Protein AF-0000000077529181 (afdb_homodimer)

Sequence (878 aa):
MDSLTMTPFGKEMRDKHFLFGKEQVNLNQGAYGSYPRHVRDALRHWQDVAESEPDKFIRYTFPKKLDEIRHQVASFLNADVEGTVLVPNATTGLNTVLRNLRFESGDKIVYFRGVYGAIGKTVDYLIETTLVTSLEVDFDPAQDTEESILERFTSSIRGHGDKVKVAIFDTAMSMPGVRMPFEQLTKICRQHGIFSVIDGAHGIGFIDLDLKELDPDFLVTNCHKWLFIPRACAVFYVAPRNQHLMRSSLPTSHGFVPLGVSKHFNPNQSNAQNAFVAQFEYTGTIDTAPILCIPAALEFRSRVCGGEAAIREYCVDLARTGGRAVAEILGTETLPVPTGKHVGFANVRLPLTVQGHTTATEGIPAKDVNAVINFMFRKFTEDYHTFINVLYFSGALWARLCATVYLDVDDFKYGGMVLKKLCQRIESGEYLTQEARDIMDSLTMTPFGKEMRDKHFLFGKEQVNLNQGAYGSYPRHVRDALRHWQDVAESEPDKFIRYTFPKKLDEIRHQVASFLNADVEGTVLVPNATTGLNTVLRNLRFESGDKIVYFRGVYGAIGKTVDYLIETTLVTSLEVDFDPAQDTEESILERFTSSIRGHGDKVKVAIFDTAMSMPGVRMPFEQLTKICRQHGIFSVIDGAHGIGFIDLDLKELDPDFLVTNCHKWLFIPRACAVFYVAPRNQHLMRSSLPTSHGFVPLGVSKHFNPNQSNAQNAFVAQFEYTGTIDTAPILCIPAALEFRSRVCGGEAAIREYCVDLARTGGRAVAEILGTETLPVPTGKHVGFANVRLPLTVQGHTTATEGIPAKDVNAVINFMFRKFTEDYHTFINVLYFSGALWARLCATVYLDVDDFKYGGMVLKKLCQRIESGEYLTQEARDI

Organism: Fusarium solani (NCBI:txid169388)

Solvent-accessible surface area (backbone atoms only — not comparable to full-atom values): 45063 Å² total; per-residue (Å²): 131,83,74,77,46,70,49,62,67,10,63,63,32,28,72,72,33,40,61,51,39,92,72,43,49,81,27,42,43,78,77,66,28,55,44,35,50,70,27,50,52,46,31,53,48,42,49,49,53,35,50,23,39,43,65,46,27,65,70,51,50,43,57,56,50,48,54,51,47,32,47,50,51,15,58,73,30,45,39,63,46,84,23,38,43,60,38,48,23,34,52,45,40,52,42,33,54,64,70,39,52,84,62,46,83,67,27,22,40,34,32,43,55,69,50,58,26,29,56,48,43,37,51,48,50,41,40,75,74,48,53,31,44,74,41,76,40,86,61,47,83,84,74,56,48,71,65,55,49,52,49,50,50,52,52,53,44,59,73,49,50,90,26,42,47,35,36,43,47,35,39,28,33,84,65,66,35,50,61,45,67,40,63,61,52,35,51,53,24,59,76,67,69,22,43,30,38,35,44,17,49,55,22,51,69,54,50,94,58,46,41,62,80,52,57,51,47,29,38,18,21,16,34,11,30,54,39,23,21,52,46,36,28,11,45,32,36,35,32,73,93,49,42,83,50,51,70,47,45,81,38,47,20,65,32,51,74,57,95,58,86,77,86,56,66,64,94,68,84,74,87,51,94,42,66,64,46,28,21,51,75,42,55,60,69,54,66,63,31,34,63,69,14,47,65,50,19,53,46,44,39,43,43,22,49,62,25,70,68,49,47,42,52,50,14,28,49,42,11,53,56,19,30,51,48,22,10,58,68,46,70,51,42,54,62,78,67,62,88,91,51,70,44,31,39,18,34,26,45,48,85,58,53,45,27,79,76,46,97,47,92,62,61,45,51,63,90,44,50,65,54,47,48,53,41,49,55,50,42,28,36,76,75,58,36,29,45,61,52,65,50,79,54,97,74,34,41,32,35,30,38,39,36,45,63,47,48,44,56,66,56,32,41,50,51,21,52,52,51,44,53,50,51,52,41,46,75,72,45,54,56,73,35,65,78,58,58,75,107,129,84,74,76,48,71,48,63,67,10,63,62,30,29,71,74,33,39,62,51,39,92,74,46,48,79,28,44,43,78,76,66,28,55,43,33,50,71,26,50,51,44,30,54,48,43,49,49,52,33,50,23,40,42,65,47,27,65,71,51,50,42,58,55,51,49,52,53,47,35,47,51,52,14,56,72,30,44,39,61,49,83,24,38,43,62,38,46,23,36,50,45,40,51,43,31,53,64,70,38,53,84,61,46,82,66,25,24,40,34,32,43,54,69,50,58,25,32,56,46,43,37,52,48,51,42,42,75,74,47,53,29,45,75,42,75,39,87,61,46,84,84,75,56,46,71,66,54,50,52,49,51,50,52,50,54,44,60,73,48,48,91,26,44,47,36,36,42,48,34,39,28,34,85,67,65,35,50,61,46,66,42,63,59,52,36,51,52,23,58,75,68,70,22,44,31,37,35,44,18,49,55,23,50,66,54,53,95,57,46,41,63,81,52,57,53,46,29,39,20,20,16,35,12,30,54,41,24,22,52,46,38,26,11,45,32,36,33,33,72,94,47,43,84,51,51,70,47,45,79,37,46,20,62,33,51,74,56,94,59,86,78,86,56,64,63,95,66,83,73,85,52,93,42,66,62,45,28,20,52,74,41,53,60,69,53,67,62,31,36,62,69,14,48,65,49,20,53,46,44,40,43,44,21,51,62,25,68,67,50,47,42,51,50,14,29,50,42,10,53,55,20,29,51,48,21,11,59,69,46,71,50,42,55,63,79,67,60,88,91,52,70,44,32,39,19,34,27,45,48,87,56,52,46,27,77,76,47,99,46,91,61,60,44,51,63,88,43,49,65,54,48,48,53,41,47,54,49,42,28,35,76,76,57,35,28,44,61,52,67,48,77,55,96,76,32,41,32,36,32,38,39,37,45,64,46,47,45,57,66,57,32,41,50,50,21,50,52,51,46,53,51,50,52,40,48,74,72,45,54,53,71,37,66,78,57,59,75,108

Nearest PDB structures (foldseek):
  5v1x-assembly2_D  TM=9.223E-01  e=2.862E-47  Neurospora crassa OR74A
  8dl5-assembly1_A  TM=9.319E-01  e=2.889E-44  Penicillium expansum
  9azb-assembly1_A-2  TM=9.391E-01  e=3.019E-42  Penicillium expansum
  1elu-assembly1_B  TM=8.393E-01  e=1.059E-20  Synechocystis sp. PCC 6714
  1n2t-assembly1_A  TM=8.254E-01  e=2.214E-20  Synechocystis sp. PCC 6714

Secondary structure (DSSP, 8-state):
--------TTHHHHHHH----TT-B---HHHH----HHHHHHHHHHHHHHHHSHHHIIIIIHHHHHHHHHHHHHHHTT--GGGEEEES-HHHHHHHHHHHS---TT-EEEEETT--HHHHHHHHHHHHHSS-EEEEEP--TTT--HHHHHHHHHHHHHHHGGGEEEEEEESB-SSS-PBP-HHHHHHHHHHTTPEEEEE-TT-TTTS---HHHH--SEEEEEHHHHS---SS-EEEEE-GGGGGG----SS--TT---SS---S--SS----SSHHHHHTT-SSS---HHHHTHHHHHHIIIIIT--HHHHHHHHHHHHHHHHHHHHHHHTS-BPP--TT---SEEEEE-S-PBBTTBS-SSSB-GGGHHHHHHHHHHHHHHHHSB--EEEEETTEEEEEEE--TT--HHHHHHHHHHHHHHHHHHHTTGGGSHHHH--/--------TTHHHHHHH----TT-B---HHHH----HHHHHHHHHHHHHHHHSHHHIIIIIHHHHHHHHHHHHHHHTT--GGGEEEES-HHHHHHHHHHHS---TT-EEEEETT--HHHHHHHHHHHHHSS-EEEEEP--TTT--HHHHHHHHHHHHHHHGGGEEEEEEESB-SSS-PBP-HHHHHHHHHHTTPEEEEE-TT-TTTS---HHHH--SEEEEESTTTS---SS-EEEEE-GGGGGG----SS--TT---SS---S--SS----SSHHHHHTT-SSS---HHHHTHHHHHHIIIIIT--HHHHHHHHHHHHHHHHHHHHHHHTS-BPP--TT---SEEEEE-S-PBBTTBS-SSSB-GGGHHHHHHHHHHHHHHHHSB--EEEEETTEEEEEEE--TT--HHHHHHHHHHHHHHHHHHHTTGGGSHHHH--

Foldseek 3Di:
DPDLAAFAFAARCCVPWFDAPPQAQAQQLLPQHAFTPLLVVLLVVLVVVCVVPVCCCLQPVVQVLQLVLLVVVCVLQVHDSLQKHKFFALLQLLLLLVVLAAADALAEEEEEPLADPSNVVSQVVCVVVHNYYYHYQYDFLQPDDLVNSLVSLLVRDVVSAPRYAEYEYECFRSPPGFGHPLLVVQVSCVVRVHAYAYEDCVPRQWDNHHCVSSVHQWYKYDCRRRLRFHHTIIMIGHDPVCLVSSQARVVRDLLHDDPDDDPDDDPHDDPRPDSSNSRRSDDDDDSCSRSSSSVSSQSSCVRHQVHSVSFFVQLQVQLVLLLVLLQVLQVFDWRDHDPPRTINKTKHFHPFAEPPVDPDPDTHDPVCVVLLQLLLQVCCVVPRNYGWHWDDGPRTIMTMTGGGRHHHSVSSNSVSVSSNVSSVCVSVPVSVDPVNVVD/DPDLAAFAFAARCCVPWFDAPPQAQAQQLLPQHAFTPLLVVLLVVLVVVCVVPVCCCLQPVVQVLQLVLLVVVCVLQVHDSLQKHKFFALLQLLLLLVVLAAADALAEEEEEPQADPSNVVSQVVCVVVHNYYYHYQYDFLQPDDLVNSLVSLLVRDVVSAPRYAEYEYECFRSPPGFGHPLLVVQVSCVVRVHAYEYEDCVPPQWDNHHCVSSVHQWYKYDCRRRLRFHHGIIMIGHDPVCLVSSQARVVRDLLHDDPDDDPDDDPHDDPRPDSSNSRRSDDDDDSCSRSSSSVSSQSSCVRHQVHSVSFFVQLQVQQVLLLVLLCVLQVFDWRDHDPPRTINKTKHFHPFAEPPVDPDPDTHDPVCVVLLQLLLQVCCVVPRNYGWHWDDGPRTIMTMTGGGRHHHSVSSNSVSVSSNVSSVCVSVPVSVDPVNVVD

InterPro domains:
  IPR000192 Aminotransferase class V domain [PF00266] (62-319)
  IPR015421 Pyridoxal phosphate-dependent transferase, major domain [G3DSA:3.40.640.10] (34-303)
  IPR015424 Pyridoxal phosphate-dependent transferase [SSF53383] (16-425)

Structure (mmCIF, N/CA/C/O backbone):
data_AF-0000000077529181-model_v1
#
loop_
_entity.id
_entity.type
_entity.pdbx_description
1 polymer 'Pyridoxal phosphate-dependent transferase'
#
loop_
_atom_site.group_PDB
_atom_site.id
_atom_site.type_symbol
_atom_site.label_atom_id
_atom_site.label_alt_id
_atom_site.label_comp_id
_atom_site.label_asym_id
_atom_site.label_entity_id
_atom_site.label_seq_id
_atom_site.pdbx_PDB_ins_code
_atom_site.Cartn_x
_atom_site.Cartn_y
_atom_site.Cartn_z
_atom_site.occupancy
_atom_site.B_iso_or_equiv
_atom_site.auth_seq_id
_atom_site.auth_comp_id
_atom_site.auth_asym_id
_atom_site.auth_atom_id
_atom_site.pdbx_PDB_model_num
ATOM 1 N N . MET A 1 1 ? -32.188 1.892 5.328 1 39.06 1 MET A N 1
ATOM 2 C CA . MET A 1 1 ? -31.422 2.668 4.359 1 39.06 1 MET A CA 1
ATOM 3 C C . MET A 1 1 ? -31.516 4.16 4.66 1 39.06 1 MET A C 1
ATOM 5 O O . MET A 1 1 ? -32.562 4.773 4.465 1 39.06 1 MET A O 1
ATOM 9 N N . ASP A 1 2 ? -30.969 4.609 5.727 1 51.75 2 ASP A N 1
ATOM 10 C CA . ASP A 1 2 ? -31.125 5.957 6.27 1 51.75 2 ASP A CA 1
ATOM 11 C C . ASP A 1 2 ? -30.969 7.012 5.18 1 51.75 2 ASP A C 1
ATOM 13 O O . ASP A 1 2 ? -30.078 6.902 4.328 1 51.75 2 ASP A O 1
ATOM 17 N N . SER A 1 3 ? -31.891 7.77 4.859 1 64.75 3 SER A N 1
ATOM 18 C CA . SER A 1 3 ? -32.156 8.766 3.832 1 64.75 3 SER A CA 1
ATOM 19 C C . SER A 1 3 ? -31.031 9.797 3.764 1 64.75 3 SER A C 1
ATOM 21 O O . SER A 1 3 ? -30.594 10.32 4.793 1 64.75 3 SER A O 1
ATOM 23 N N . LEU A 1 4 ? -30.109 9.648 2.701 1 87.38 4 LEU A N 1
ATOM 24 C CA . LEU A 1 4 ? -29.125 10.664 2.355 1 87.38 4 LEU A CA 1
ATOM 25 C C . LEU A 1 4 ? -29.781 12.031 2.217 1 87.38 4 LEU A C 1
ATOM 27 O O . LEU A 1 4 ? -29.922 12.555 1.105 1 87.38 4 LEU A O 1
ATOM 31 N N . THR A 1 5 ? -30.391 12.469 3.379 1 90.06 5 THR A N 1
ATOM 32 C CA . THR A 1 5 ? -30.984 13.805 3.428 1 90.06 5 THR A CA 1
ATOM 33 C C . THR A 1 5 ? -30.031 14.789 4.09 1 90.06 5 THR A C 1
ATOM 35 O O . THR A 1 5 ? -29.156 14.398 4.867 1 90.06 5 THR A O 1
ATOM 38 N N . MET A 1 6 ? -30.266 16.016 3.717 1 95.31 6 MET A N 1
ATOM 39 C CA . MET A 1 6 ? -29.422 17.062 4.281 1 95.31 6 MET A CA 1
ATOM 40 C C . MET A 1 6 ? -29.469 17.031 5.805 1 95.31 6 MET A C 1
ATOM 42 O O . MET A 1 6 ? -30.531 16.922 6.398 1 95.31 6 MET A O 1
ATOM 46 N N . THR A 1 7 ? -28.297 17.078 6.414 1 97.5 7 THR A N 1
ATOM 47 C CA . THR A 1 7 ? -28.141 17.031 7.863 1 97.5 7 THR A CA 1
ATOM 48 C C . THR A 1 7 ? -27.344 18.25 8.352 1 97.5 7 THR A C 1
ATOM 50 O O . THR A 1 7 ? -26.281 18.562 7.801 1 97.5 7 THR A O 1
ATOM 53 N N . PRO A 1 8 ? -27.922 18.984 9.391 1 97.94 8 PRO A N 1
ATOM 54 C CA . PRO A 1 8 ? -27.141 20.109 9.938 1 97.94 8 PRO A CA 1
ATOM 55 C C . PRO A 1 8 ? -25.75 19.672 10.414 1 97.94 8 PRO A C 1
ATOM 57 O O . PRO A 1 8 ? -25.609 18.594 11 1 97.94 8 PRO A O 1
ATOM 60 N N . PHE A 1 9 ? -24.812 20.516 10.078 1 98.62 9 PHE A N 1
ATOM 61 C CA . PHE A 1 9 ? -23.453 20.25 10.523 1 98.62 9 PHE A CA 1
ATOM 62 C C . PHE A 1 9 ? -23.359 20.281 12.047 1 98.62 9 PHE A C 1
ATOM 64 O O . PHE A 1 9 ? -24.281 20.75 12.711 1 98.62 9 PHE A O 1
ATOM 71 N N . GLY A 1 10 ? -22.234 19.719 12.594 1 98.38 10 GLY A N 1
ATOM 72 C CA . GLY A 1 10 ? -22.047 19.672 14.039 1 98.38 10 GLY A CA 1
ATOM 73 C C . GLY A 1 10 ? -22.469 18.344 14.648 1 98.38 10 GLY A C 1
ATOM 74 O O . GLY A 1 10 ? -22.25 17.281 14.062 1 98.38 10 GLY A O 1
ATOM 75 N N . LYS A 1 11 ? -23.047 18.391 15.773 1 97.25 11 LYS A N 1
ATOM 76 C CA . LYS A 1 11 ? -23.312 17.219 16.594 1 97.25 11 LYS A CA 1
ATOM 77 C C . LYS A 1 11 ? -24.297 16.281 15.898 1 97.25 11 LYS A C 1
ATOM 79 O O . LYS A 1 11 ? -24.188 15.055 16 1 97.25 11 LYS A O 1
ATOM 84 N N . GLU A 1 12 ? -25.297 16.828 15.305 1 97.38 12 GLU A N 1
ATOM 85 C CA . GLU A 1 12 ? -26.281 16 14.609 1 97.38 12 GLU A CA 1
ATOM 86 C C . GLU A 1 12 ? -25.625 15.18 13.5 1 97.38 12 GLU A C 1
ATOM 88 O O . GLU A 1 12 ? -25.906 13.992 13.336 1 97.38 12 GLU A O 1
ATOM 93 N N . MET A 1 13 ? -24.812 15.859 12.742 1 98.25 13 MET A N 1
ATOM 94 C CA . MET A 1 13 ? -24.047 15.195 11.688 1 98.25 13 MET A CA 1
ATOM 95 C C . MET A 1 13 ? -23.188 14.07 12.258 1 98.25 13 MET A C 1
ATOM 97 O O . MET A 1 13 ? -23.156 12.969 11.711 1 98.25 13 MET A O 1
ATOM 101 N N . ARG A 1 14 ? -22.516 14.312 13.328 1 98.19 14 ARG A N 1
ATOM 102 C CA . ARG A 1 14 ? -21.656 13.336 13.977 1 98.19 14 ARG A CA 1
ATOM 103 C C . ARG A 1 14 ? -22.438 12.094 14.383 1 98.19 14 ARG A C 1
ATOM 105 O O . ARG A 1 14 ? -22.078 10.977 14.008 1 98.19 14 ARG A O 1
ATOM 112 N N . ASP A 1 15 ? -23.5 12.289 15.109 1 97.06 15 ASP A N 1
ATOM 113 C CA . ASP A 1 15 ? -24.25 11.203 15.742 1 97.06 15 ASP A CA 1
ATOM 114 C C . ASP A 1 15 ? -24.969 10.352 14.695 1 97.06 15 ASP A C 1
ATOM 116 O O . ASP A 1 15 ? -25.062 9.133 14.844 1 97.06 15 ASP A O 1
ATOM 120 N N . LYS A 1 16 ? -25.375 11.062 13.695 1 97.12 16 LYS A N 1
ATOM 121 C CA . LYS A 1 16 ? -26.156 10.367 12.688 1 97.12 16 LYS A CA 1
ATOM 122 C C . LYS A 1 16 ? -25.266 9.594 11.719 1 97.12 16 LYS A C 1
ATOM 124 O O . LYS A 1 16 ? -25.625 8.5 11.273 1 97.12 16 LYS A O 1
ATOM 129 N N . HIS A 1 17 ? -24.109 10.133 11.477 1 98.06 17 HIS A N 1
ATOM 130 C CA . HIS A 1 17 ? -23.469 9.625 10.266 1 98.06 17 HIS A CA 1
ATOM 131 C C . HIS A 1 17 ? -22.094 9.047 10.57 1 98.06 17 HIS A C 1
ATOM 133 O O . HIS A 1 17 ? -21.562 8.25 9.789 1 98.06 17 HIS A O 1
ATOM 139 N N . PHE A 1 18 ? -21.469 9.398 11.625 1 98.25 18 PHE A N 1
ATOM 140 C CA . PHE A 1 18 ? -20.094 8.969 11.812 1 98.25 18 PHE A CA 1
ATOM 141 C C . PHE A 1 18 ? -20 7.883 12.875 1 98.25 18 PHE A C 1
ATOM 143 O O . PHE A 1 18 ? -20.969 7.625 13.586 1 98.25 18 PHE A O 1
ATOM 150 N N . LEU A 1 19 ? -18.859 7.238 12.93 1 98.06 19 LEU A N 1
ATOM 151 C CA . LEU A 1 19 ? -18.734 5.961 13.617 1 98.06 19 LEU A CA 1
ATOM 152 C C . LEU A 1 19 ? -17.969 6.125 14.93 1 98.06 19 LEU A C 1
ATOM 154 O O . LEU A 1 19 ? -17.609 5.137 15.57 1 98.06 19 LEU A O 1
ATOM 158 N N . PHE A 1 20 ? -17.734 7.293 15.391 1 98.38 20 PHE A N 1
ATOM 159 C CA . PHE A 1 20 ? -16.938 7.559 16.594 1 98.38 20 PHE A CA 1
ATOM 160 C C . PHE A 1 20 ? -17.609 6.969 17.828 1 98.38 20 PHE A C 1
ATOM 162 O O . PHE A 1 20 ? -18.844 6.914 17.906 1 98.38 20 PHE A O 1
ATOM 169 N N . GLY A 1 21 ? -16.781 6.512 18.781 1 97.19 21 GLY A N 1
ATOM 170 C CA . GLY A 1 21 ? -17.312 6.156 20.094 1 97.19 21 GLY A CA 1
ATOM 171 C C . GLY A 1 21 ? -18.031 7.309 20.781 1 97.19 21 GLY A C 1
ATOM 172 O O . GLY A 1 21 ? -17.781 8.477 20.469 1 97.19 21 GLY A O 1
ATOM 173 N N . LYS A 1 22 ? -18.812 7.023 21.719 1 94.31 22 LYS A N 1
ATOM 174 C CA . LYS A 1 22 ? -19.672 7.996 22.375 1 94.31 22 LYS A CA 1
ATOM 175 C C . LYS A 1 22 ? -18.859 9.117 23.016 1 94.31 22 LYS A C 1
ATOM 177 O O . LYS A 1 22 ? -19.266 10.281 22.969 1 94.31 22 LYS A O 1
ATOM 182 N N . GLU A 1 23 ? -17.734 8.852 23.531 1 95.56 23 GLU A N 1
ATOM 183 C CA . GLU A 1 23 ? -16.953 9.844 24.266 1 95.56 23 GLU A CA 1
ATOM 184 C C . GLU A 1 23 ? -15.938 10.523 23.359 1 95.56 23 GLU A C 1
ATOM 186 O O . GLU A 1 23 ? -15.305 11.508 23.75 1 95.56 23 GLU A O 1
ATOM 191 N N . GLN A 1 24 ? -15.828 10.094 22.188 1 98.06 24 GLN A N 1
ATOM 192 C CA . GLN A 1 24 ? -14.742 10.539 21.312 1 98.06 24 GLN A CA 1
ATOM 193 C C . GLN A 1 24 ? -15.047 11.898 20.703 1 98.06 24 GLN A C 1
ATOM 195 O O . GLN A 1 24 ? -16.094 12.086 20.078 1 98.06 24 GLN A O 1
ATOM 200 N N . VAL A 1 25 ? -14.203 12.891 20.891 1 98.56 25 VAL A N 1
ATOM 201 C CA . VAL A 1 25 ? -14.195 14.156 20.172 1 98.56 25 VAL A CA 1
ATOM 202 C C . VAL A 1 25 ? -12.992 14.219 19.234 1 98.56 25 VAL A C 1
ATOM 204 O O . VAL A 1 25 ? -11.875 14.523 19.656 1 98.56 25 VAL A O 1
ATOM 207 N N . ASN A 1 26 ? -13.203 14 17.953 1 98.44 26 ASN A N 1
ATOM 208 C CA . ASN A 1 26 ? -12.117 13.898 16.969 1 98.44 26 ASN A CA 1
ATOM 209 C C . ASN A 1 26 ? -11.742 15.266 16.422 1 98.44 26 ASN A C 1
ATOM 211 O O . ASN A 1 26 ? -12.336 15.727 15.445 1 98.44 26 ASN A O 1
ATOM 215 N N . LEU A 1 27 ? -10.727 15.836 16.938 1 98.69 27 LEU A N 1
ATOM 216 C CA . LEU A 1 27 ? -10.281 17.172 16.547 1 98.69 27 LEU A CA 1
ATOM 217 C C . LEU A 1 27 ? -9.039 17.094 15.664 1 98.69 27 LEU A C 1
ATOM 219 O O . LEU A 1 27 ? -8.258 18.047 15.586 1 98.69 27 LEU A O 1
ATOM 223 N N . ASN A 1 28 ? -8.828 15.93 15.039 1 98.12 28 ASN A N 1
ATOM 224 C CA . ASN A 1 28 ? -7.633 15.695 14.234 1 98.12 28 ASN A CA 1
ATOM 225 C C . ASN A 1 28 ? -7.957 14.945 12.953 1 98.12 28 ASN A C 1
ATOM 227 O O . ASN A 1 28 ? -7.207 14.055 12.539 1 98.12 28 ASN A O 1
ATOM 231 N N . GLN A 1 29 ? -9.008 15.32 12.258 1 97.62 29 GLN A N 1
ATOM 232 C CA . GLN A 1 29 ? -9.453 14.719 11 1 97.62 29 GLN A CA 1
ATOM 233 C C . GLN A 1 29 ? -8.32 14.688 9.977 1 97.62 29 GLN A C 1
ATOM 235 O O . GLN A 1 29 ? -8.234 13.766 9.164 1 97.62 29 GLN A O 1
ATOM 240 N N . GLY A 1 30 ? -7.477 15.664 9.984 1 96.94 30 GLY A N 1
ATOM 241 C CA . GLY A 1 30 ? -6.453 15.859 8.969 1 96.94 30 GLY A CA 1
ATOM 242 C C . GLY A 1 30 ? -5.352 14.82 9.023 1 96.94 30 GLY A C 1
ATOM 243 O O . GLY A 1 30 ? -4.566 14.68 8.086 1 96.94 30 GLY A O 1
ATOM 244 N N . ALA A 1 31 ? -5.246 14.047 10.109 1 95.31 31 ALA A N 1
ATOM 245 C CA . ALA A 1 31 ? -4.176 13.062 10.234 1 95.31 31 ALA A CA 1
ATOM 246 C C . ALA A 1 31 ? -4.531 11.773 9.5 1 95.31 31 ALA A C 1
ATOM 248 O O . ALA A 1 31 ? -3.875 11.398 8.523 1 95.31 31 ALA A O 1
ATOM 249 N N . TYR A 1 32 ? -5.641 11.109 9.93 1 96.38 32 TYR A N 1
ATOM 250 C CA . TYR A 1 32 ? -5.926 9.773 9.422 1 96.38 32 TYR A CA 1
ATOM 251 C C . TYR A 1 32 ? -7.301 9.719 8.766 1 96.38 32 TYR A C 1
ATOM 253 O O . TYR A 1 32 ? -7.641 8.742 8.102 1 96.38 32 TYR A O 1
ATOM 261 N N . GLY A 1 33 ? -8.047 10.742 8.945 1 96.06 33 GLY A N 1
ATOM 262 C CA . GLY A 1 33 ? -9.375 10.805 8.359 1 96.06 33 GLY A CA 1
ATOM 263 C C . GLY A 1 33 ? -10.391 9.953 9.094 1 96.06 33 GLY A C 1
ATOM 264 O O . GLY A 1 33 ? -10.078 9.352 10.125 1 96.06 33 GLY A O 1
ATOM 265 N N . SER A 1 34 ? -11.586 9.992 8.727 1 97.5 34 SER A N 1
ATOM 266 C CA . SER A 1 34 ? -12.742 9.172 9.07 1 97.5 34 SER A CA 1
ATOM 267 C C . SER A 1 34 ? -13.805 9.227 7.977 1 97.5 34 SER A C 1
ATOM 269 O O . SER A 1 34 ? -13.734 10.062 7.074 1 97.5 34 SER A O 1
ATOM 271 N N . TYR A 1 35 ? -14.672 8.281 7.973 1 98.5 35 TYR A N 1
ATOM 272 C CA . TYR A 1 35 ? -15.695 8.242 6.938 1 98.5 35 TYR A CA 1
ATOM 273 C C . TYR A 1 35 ? -17.062 7.918 7.535 1 98.5 35 TYR A C 1
ATOM 275 O O . TYR A 1 35 ? -17.156 7.281 8.586 1 98.5 35 TYR A O 1
ATOM 283 N N . PRO A 1 36 ? -18.172 8.391 6.938 1 98.38 36 PRO A N 1
ATOM 284 C CA . PRO A 1 36 ? -19.531 8.18 7.473 1 98.38 36 PRO A CA 1
ATOM 285 C C . PRO A 1 36 ? -20.047 6.766 7.234 1 98.38 36 PRO A C 1
ATOM 287 O O . PRO A 1 36 ? -19.484 6.027 6.426 1 98.38 36 PRO A O 1
ATOM 290 N N . ARG A 1 37 ? -21.141 6.434 7.906 1 98.19 37 ARG A N 1
ATOM 291 C CA . ARG A 1 37 ? -21.766 5.121 7.855 1 98.19 37 ARG A CA 1
ATOM 292 C C . ARG A 1 37 ? -22.141 4.75 6.426 1 98.19 37 ARG A C 1
ATOM 294 O O . ARG A 1 37 ? -22.031 3.586 6.031 1 98.19 37 ARG A O 1
ATOM 301 N N . HIS A 1 38 ? -22.594 5.773 5.707 1 98.44 38 HIS A N 1
ATOM 302 C CA . HIS A 1 38 ? -22.953 5.551 4.309 1 98.44 38 HIS A CA 1
ATOM 303 C C . HIS A 1 38 ? -21.766 5.016 3.518 1 98.44 38 HIS A C 1
ATOM 305 O O . HIS A 1 38 ? -21.922 4.098 2.709 1 98.44 38 HIS A O 1
ATOM 311 N N . VAL A 1 39 ? -20.609 5.543 3.73 1 98.69 39 VAL A N 1
ATOM 312 C CA . VAL A 1 39 ? -19.391 5.137 3.045 1 98.69 39 VAL A CA 1
ATOM 313 C C . VAL A 1 39 ? -18.906 3.795 3.592 1 98.69 39 VAL A C 1
ATOM 315 O O . VAL A 1 39 ? -18.406 2.953 2.842 1 98.69 39 VAL A O 1
ATOM 318 N N . ARG A 1 40 ? -19.031 3.533 4.922 1 98.62 40 ARG A N 1
ATOM 319 C CA . ARG A 1 40 ? -18.734 2.227 5.504 1 98.62 40 ARG A CA 1
ATOM 320 C C . ARG A 1 40 ? -19.531 1.126 4.801 1 98.62 40 ARG A C 1
ATOM 322 O O . ARG A 1 40 ? -18.984 0.058 4.508 1 98.62 40 ARG A O 1
ATOM 329 N N . ASP A 1 41 ? -20.797 1.393 4.613 1 98.5 41 ASP A N 1
ATOM 330 C CA . ASP A 1 41 ? -21.656 0.398 3.979 1 98.5 41 ASP A CA 1
ATOM 331 C C . ASP A 1 41 ? -21.188 0.096 2.557 1 98.5 41 ASP A C 1
ATOM 333 O O . ASP A 1 41 ? -21.234 -1.054 2.115 1 98.5 41 ASP A O 1
ATOM 337 N N . ALA A 1 42 ? -20.766 1.137 1.825 1 98.75 42 ALA A N 1
ATOM 338 C CA . ALA A 1 42 ? -20.188 0.93 0.496 1 98.75 42 ALA A CA 1
ATOM 339 C C . ALA A 1 42 ? -18.922 0.086 0.569 1 98.75 42 ALA A C 1
ATOM 341 O O . ALA A 1 42 ? -18.703 -0.798 -0.264 1 98.75 42 ALA A O 1
ATOM 342 N N . LEU A 1 43 ? -18.078 0.379 1.552 1 98.75 43 LEU A N 1
ATOM 343 C CA . LEU A 1 43 ? -16.844 -0.375 1.744 1 98.75 43 LEU A CA 1
ATOM 344 C C . LEU A 1 43 ? -17.141 -1.862 1.913 1 98.75 43 LEU A C 1
ATOM 346 O O . LEU A 1 43 ? -16.531 -2.699 1.229 1 98.75 43 LEU A O 1
ATOM 350 N N . ARG A 1 44 ? -18.031 -2.158 2.811 1 98.56 44 ARG A N 1
ATOM 351 C CA . ARG A 1 44 ? -18.344 -3.545 3.125 1 98.56 44 ARG A CA 1
ATOM 352 C C . ARG A 1 44 ? -19.031 -4.23 1.946 1 98.56 44 ARG A C 1
ATOM 354 O O . ARG A 1 44 ? -18.797 -5.41 1.685 1 98.56 44 ARG A O 1
ATOM 361 N N . HIS A 1 45 ? -19.844 -3.463 1.22 1 98.62 45 HIS A N 1
ATOM 362 C CA . HIS A 1 45 ? -20.469 -3.986 0.013 1 98.62 45 HIS A CA 1
ATOM 363 C C . HIS A 1 45 ? -19.422 -4.434 -1.004 1 98.62 45 HIS A C 1
ATOM 365 O O . HIS A 1 45 ? -19.484 -5.559 -1.512 1 98.62 45 HIS A O 1
ATOM 371 N N . TRP A 1 46 ? -18.484 -3.602 -1.278 1 98.69 46 TRP A N 1
ATOM 372 C CA . TRP A 1 46 ? -17.5 -3.906 -2.311 1 98.69 46 TRP A CA 1
ATOM 373 C C . TRP A 1 46 ? -16.562 -5.027 -1.861 1 98.69 46 TRP A C 1
ATOM 375 O O . TRP A 1 46 ? -16.125 -5.832 -2.678 1 98.69 46 TRP A O 1
ATOM 385 N N . GLN A 1 47 ? -16.234 -5.102 -0.558 1 98.5 47 GLN A N 1
ATOM 386 C CA . GLN A 1 47 ? -15.438 -6.215 -0.047 1 98.5 47 GLN A CA 1
ATOM 387 C C . GLN A 1 47 ? -16.172 -7.539 -0.214 1 98.5 47 GLN A C 1
ATOM 389 O O . GLN A 1 47 ? -15.578 -8.555 -0.579 1 98.5 47 GLN A O 1
ATOM 394 N N . ASP A 1 48 ? -17.484 -7.5 0.04 1 98.5 48 ASP A N 1
ATOM 395 C CA . ASP A 1 48 ? -18.297 -8.703 -0.137 1 98.5 48 ASP A CA 1
ATOM 396 C C . ASP A 1 48 ? -18.375 -9.102 -1.609 1 98.5 48 ASP A C 1
ATOM 398 O O . ASP A 1 48 ? -18.297 -10.289 -1.939 1 98.5 48 ASP A O 1
ATOM 402 N N . VAL A 1 49 ? -18.547 -8.102 -2.479 1 98.38 49 VAL A N 1
ATOM 403 C CA . VAL A 1 49 ? -18.609 -8.367 -3.912 1 98.38 49 VAL A CA 1
ATOM 404 C C . VAL A 1 49 ? -17.297 -8.984 -4.379 1 98.38 49 VAL A C 1
ATOM 406 O O . VAL A 1 49 ? -17.297 -9.953 -5.145 1 98.38 49 VAL A O 1
ATOM 409 N N . ALA A 1 50 ? -16.188 -8.461 -3.945 1 98.31 50 ALA A N 1
ATOM 410 C CA . ALA A 1 50 ? -14.875 -8.969 -4.328 1 98.31 50 ALA A CA 1
ATOM 411 C C . ALA A 1 50 ? -14.703 -10.43 -3.898 1 98.31 50 ALA A C 1
ATOM 413 O O . ALA A 1 50 ? -14.117 -11.227 -4.625 1 98.31 50 ALA A O 1
ATOM 414 N N . GLU A 1 51 ? -15.219 -10.797 -2.713 1 98 51 GLU A N 1
ATOM 415 C CA . GLU A 1 51 ? -15.031 -12.141 -2.186 1 98 51 GLU A CA 1
ATOM 416 C C . GLU A 1 51 ? -16 -13.125 -2.824 1 98 51 GLU A C 1
ATOM 418 O O . GLU A 1 51 ? -15.734 -14.328 -2.875 1 98 51 GLU A O 1
ATOM 423 N N . SER A 1 52 ? -17.125 -12.641 -3.338 1 98.25 52 SER A N 1
ATOM 424 C CA . SER A 1 52 ? -18.109 -13.516 -3.951 1 98.25 52 SER A CA 1
ATOM 425 C C . SER A 1 52 ? -17.578 -14.133 -5.242 1 98.25 52 SER A C 1
ATOM 427 O O . SER A 1 52 ? -17.922 -15.273 -5.578 1 98.25 52 SER A O 1
ATOM 429 N N . GLU A 1 53 ? -16.797 -13.391 -6.008 1 97.88 53 GLU A N 1
ATOM 430 C CA . GLU A 1 53 ? -16.156 -13.828 -7.246 1 97.88 53 GLU A CA 1
ATOM 431 C C . GLU A 1 53 ? -14.805 -13.141 -7.434 1 97.88 53 GLU A C 1
ATOM 433 O O . GLU A 1 53 ? -14.656 -12.281 -8.305 1 97.88 53 GLU A O 1
ATOM 438 N N . PRO A 1 54 ? -13.82 -13.578 -6.719 1 97.25 54 PRO A N 1
ATOM 439 C CA . PRO A 1 54 ? -12.57 -12.828 -6.582 1 97.25 54 PRO A CA 1
ATOM 440 C C . PRO A 1 54 ? -11.898 -12.539 -7.922 1 97.25 54 PRO A C 1
ATOM 442 O O . PRO A 1 54 ? -11.555 -11.391 -8.211 1 97.25 54 PRO A O 1
ATOM 445 N N . ASP A 1 55 ? -11.742 -13.531 -8.789 1 97 55 ASP A N 1
ATOM 446 C CA . ASP A 1 55 ? -11.055 -13.336 -10.055 1 97 55 ASP A CA 1
ATOM 447 C C . ASP A 1 55 ? -11.836 -12.398 -10.977 1 97 55 ASP A C 1
ATOM 449 O O . ASP A 1 55 ? -11.273 -11.492 -11.586 1 97 55 ASP A O 1
ATOM 453 N N . LYS A 1 56 ? -13.141 -12.625 -11.078 1 96.88 56 LYS A N 1
ATOM 454 C CA . LYS A 1 56 ? -13.969 -11.758 -11.914 1 96.88 56 LYS A CA 1
ATOM 455 C C . LYS A 1 56 ? -13.875 -10.305 -11.453 1 96.88 56 LYS A C 1
ATOM 457 O O . LYS A 1 56 ? -13.742 -9.398 -12.281 1 96.88 56 LYS A O 1
ATOM 462 N N . PHE A 1 57 ? -13.984 -10.148 -10.172 1 97.38 57 PHE A N 1
ATOM 463 C CA . PHE A 1 57 ? -13.961 -8.805 -9.609 1 97.38 57 PHE A CA 1
ATOM 464 C C . PHE A 1 57 ? -12.633 -8.117 -9.891 1 97.38 57 PHE A C 1
ATOM 466 O O . PHE A 1 57 ? -12.602 -7.004 -10.422 1 97.38 57 PHE A O 1
ATOM 473 N N . ILE A 1 58 ? -11.531 -8.781 -9.625 1 96.38 58 ILE A N 1
ATOM 474 C CA . ILE A 1 58 ? -10.219 -8.141 -9.648 1 96.38 58 ILE A CA 1
ATOM 475 C C . ILE A 1 58 ? -9.758 -7.973 -11.102 1 96.38 58 ILE A C 1
ATOM 477 O O . ILE A 1 58 ? -9.148 -6.961 -11.445 1 96.38 58 ILE A O 1
ATOM 481 N N . ARG A 1 59 ? -10.078 -8.875 -11.961 1 95.19 59 ARG A N 1
ATOM 482 C CA . ARG A 1 59 ? -9.555 -8.867 -13.32 1 95.19 59 ARG A CA 1
ATOM 483 C C . ARG A 1 59 ? -10.43 -8.016 -14.234 1 95.19 59 ARG A C 1
ATOM 485 O O . ARG A 1 59 ? -9.93 -7.422 -15.195 1 95.19 59 ARG A O 1
ATOM 492 N N . TYR A 1 60 ? -11.719 -7.93 -13.922 1 94.81 60 TYR A N 1
ATOM 493 C CA . TYR A 1 60 ? -12.602 -7.344 -14.93 1 94.81 60 TYR A CA 1
ATOM 494 C C . TYR A 1 60 ? -13.484 -6.266 -14.32 1 94.81 60 TYR A C 1
ATOM 496 O O . TYR A 1 60 ? -13.625 -5.176 -14.875 1 94.81 60 TYR A O 1
ATOM 504 N N . THR A 1 61 ? -14.094 -6.539 -13.156 1 96.5 61 THR A N 1
ATOM 505 C CA . THR A 1 61 ? -15.023 -5.594 -12.547 1 96.5 61 THR A CA 1
ATOM 506 C C . THR A 1 61 ? -14.289 -4.348 -12.062 1 96.5 61 THR A C 1
ATOM 508 O O . THR A 1 61 ? -14.672 -3.227 -12.398 1 96.5 61 THR A O 1
ATOM 511 N N . PHE A 1 62 ? -13.234 -4.527 -11.359 1 96.94 62 PHE A N 1
ATOM 512 C CA . PHE A 1 62 ? -12.539 -3.41 -10.719 1 96.94 62 PHE A CA 1
ATOM 513 C C . PHE A 1 62 ? -11.906 -2.502 -11.766 1 96.94 62 PHE A C 1
ATOM 515 O O . PHE A 1 62 ? -12.047 -1.278 -11.703 1 96.94 62 PHE A O 1
ATOM 522 N N . PRO A 1 63 ? -11.195 -3.025 -12.773 1 95.44 63 PRO A N 1
ATOM 523 C CA . PRO A 1 63 ? -10.562 -2.133 -13.742 1 95.44 63 PRO A CA 1
ATOM 524 C C . PRO A 1 63 ? -11.562 -1.211 -14.438 1 95.44 63 PRO A C 1
ATOM 526 O O . PRO A 1 63 ? -11.258 -0.041 -14.688 1 95.44 63 PRO A O 1
ATOM 529 N N . LYS A 1 64 ? -12.727 -1.752 -14.719 1 95.38 64 LYS A N 1
ATOM 530 C CA . LYS A 1 64 ? -13.758 -0.923 -15.336 1 95.38 64 LYS A CA 1
ATOM 531 C C . LYS A 1 64 ? -14.227 0.173 -14.383 1 95.38 64 LYS A C 1
ATOM 533 O O . LYS A 1 64 ? -14.375 1.33 -14.781 1 95.38 64 LYS A O 1
ATOM 538 N N . LYS A 1 65 ? -14.438 -0.208 -13.164 1 97.94 65 LYS A N 1
ATOM 539 C CA . LYS A 1 65 ? -14.867 0.757 -12.156 1 97.94 65 LYS A CA 1
ATOM 540 C C . LYS A 1 65 ? -13.766 1.774 -11.867 1 97.94 65 LYS A C 1
ATOM 542 O O . LYS A 1 65 ? -14.055 2.924 -11.523 1 97.94 65 LYS A O 1
ATOM 547 N N . LEU A 1 66 ? -12.547 1.326 -11.875 1 97.5 66 LEU A N 1
ATOM 548 C CA . LEU A 1 66 ? -11.406 2.213 -11.664 1 97.5 66 LEU A CA 1
ATOM 549 C C . LEU A 1 66 ? -11.367 3.314 -12.711 1 97.5 66 LEU A C 1
ATOM 551 O O . LEU A 1 66 ? -11.102 4.473 -12.398 1 97.5 66 LEU A O 1
ATOM 555 N N . ASP A 1 67 ? -11.609 2.947 -13.93 1 97 67 ASP A N 1
ATOM 556 C CA . ASP A 1 67 ? -11.641 3.936 -15 1 97 67 ASP A CA 1
ATOM 557 C C . ASP A 1 67 ? -12.742 4.973 -14.766 1 97 67 ASP A C 1
ATOM 559 O O . ASP A 1 67 ? -12.523 6.168 -14.953 1 97 67 ASP A O 1
ATOM 563 N N . GLU A 1 68 ? -13.883 4.488 -14.32 1 98 68 GLU A N 1
ATOM 564 C CA . GLU A 1 68 ? -14.984 5.395 -14 1 98 68 GLU A CA 1
ATOM 565 C C . GLU A 1 68 ? -14.609 6.344 -12.867 1 98 68 GLU A C 1
ATOM 567 O O . GLU A 1 68 ? -14.914 7.539 -12.93 1 98 68 GLU A O 1
ATOM 572 N N . ILE A 1 69 ? -13.969 5.836 -11.961 1 98.31 69 ILE A N 1
ATOM 573 C CA . ILE A 1 69 ? -13.578 6.613 -10.789 1 98.31 69 ILE A CA 1
ATOM 574 C C . ILE A 1 69 ? -12.531 7.648 -11.18 1 98.31 69 ILE A C 1
ATOM 576 O O . ILE A 1 69 ? -12.57 8.789 -10.719 1 98.31 69 ILE A O 1
ATOM 580 N N . ARG A 1 70 ? -11.531 7.266 -11.992 1 98.12 70 ARG A N 1
ATOM 581 C CA . ARG A 1 70 ? -10.539 8.211 -12.484 1 98.12 70 ARG A CA 1
ATOM 582 C C . ARG A 1 70 ? -11.203 9.391 -13.188 1 98.12 70 ARG A C 1
ATOM 584 O O . ARG A 1 70 ? -10.82 10.547 -12.969 1 98.12 70 ARG A O 1
ATOM 591 N N . HIS A 1 71 ? -12.234 9.102 -13.992 1 98.12 71 HIS A N 1
ATOM 592 C CA . HIS A 1 71 ? -12.961 10.164 -14.672 1 98.12 71 HIS A CA 1
ATOM 593 C C . HIS A 1 71 ? -13.672 11.07 -13.664 1 98.12 71 HIS A C 1
ATOM 595 O O . HIS A 1 71 ? -13.656 12.297 -13.805 1 98.12 71 HIS A O 1
ATOM 601 N N . GLN A 1 72 ? -14.25 10.453 -12.703 1 98.38 72 GLN A N 1
ATOM 602 C CA . GLN A 1 72 ? -15.008 11.195 -11.703 1 98.38 72 GLN A CA 1
ATOM 603 C C . GLN A 1 72 ? -14.094 12.109 -10.891 1 98.38 72 GLN A C 1
ATOM 605 O O . GLN A 1 72 ? -14.414 13.281 -10.672 1 98.38 72 GLN A O 1
ATOM 610 N N . VAL A 1 73 ? -13.008 11.609 -10.453 1 98.44 73 VAL A N 1
ATOM 611 C CA . VAL A 1 73 ? -12.109 12.383 -9.602 1 98.44 73 VAL A CA 1
ATOM 612 C C . VAL A 1 73 ? -11.414 13.461 -10.43 1 98.44 73 VAL A C 1
ATOM 614 O O . VAL A 1 73 ? -11.18 14.57 -9.953 1 98.44 73 VAL A O 1
ATOM 617 N N . ALA A 1 74 ? -11.023 13.086 -11.648 1 98.5 74 ALA A N 1
ATOM 618 C CA . ALA A 1 74 ? -10.445 14.086 -12.539 1 98.5 74 ALA A CA 1
ATOM 619 C C . ALA A 1 74 ? -11.406 15.25 -12.758 1 98.5 74 ALA A C 1
ATOM 621 O O . ALA A 1 74 ? -11 16.406 -12.75 1 98.5 74 ALA A O 1
ATOM 622 N N . SER A 1 75 ? -12.633 14.898 -12.953 1 98.38 75 SER A N 1
ATOM 623 C CA . SER A 1 75 ? -13.648 15.938 -13.125 1 98.38 75 SER A CA 1
ATOM 624 C C . SER A 1 75 ? -13.797 16.766 -11.859 1 98.38 75 SER A C 1
ATOM 626 O O . SER A 1 75 ? -13.867 18 -11.922 1 98.38 75 SER A O 1
ATOM 628 N N . PHE A 1 76 ? -13.828 16.141 -10.758 1 98.44 76 PHE A N 1
ATOM 629 C CA . PHE A 1 76 ? -13.984 16.797 -9.469 1 98.44 76 PHE A CA 1
ATOM 630 C C . PHE A 1 76 ? -12.852 17.781 -9.211 1 98.44 76 PHE A C 1
ATOM 632 O O . PHE A 1 76 ? -13.055 18.844 -8.617 1 98.44 76 PHE A O 1
ATOM 639 N N . LEU A 1 77 ? -11.641 17.484 -9.727 1 98.69 77 LEU A N 1
ATOM 640 C CA . LEU A 1 77 ? -10.445 18.297 -9.492 1 98.69 77 LEU A CA 1
ATOM 641 C C . LEU A 1 77 ? -10.125 19.156 -10.711 1 98.69 77 LEU A C 1
ATOM 643 O O . LEU A 1 77 ? -9.117 19.859 -10.727 1 98.69 77 LEU A O 1
ATOM 647 N N . ASN A 1 78 ? -10.984 19.078 -11.734 1 98.62 78 ASN A N 1
ATOM 648 C CA . ASN A 1 78 ? -10.695 19.75 -13 1 98.62 78 ASN A CA 1
ATOM 649 C C . ASN A 1 78 ? -9.273 19.438 -13.477 1 98.62 78 ASN A C 1
ATOM 651 O O . ASN A 1 78 ? -8.492 20.359 -13.719 1 98.62 78 ASN A O 1
ATOM 655 N N . ALA A 1 79 ? -9.008 18.172 -13.609 1 98.62 79 ALA A N 1
ATOM 656 C CA . ALA A 1 79 ? -7.707 17.656 -14.023 1 98.62 79 ALA A CA 1
ATOM 657 C C . ALA A 1 79 ? -7.824 16.844 -15.312 1 98.62 79 ALA A C 1
ATOM 659 O O . ALA A 1 79 ? -8.914 16.391 -15.672 1 98.62 79 ALA A O 1
ATOM 660 N N . ASP A 1 80 ? -6.727 16.688 -16.031 1 98.06 80 ASP A N 1
ATOM 661 C CA . ASP A 1 80 ? -6.676 15.758 -17.172 1 98.06 80 ASP A CA 1
ATOM 662 C C . ASP A 1 80 ? -6.797 14.312 -16.703 1 98.06 80 ASP A C 1
ATOM 664 O O . ASP A 1 80 ? -6.008 13.859 -15.867 1 98.06 80 ASP A O 1
ATOM 668 N N . VAL A 1 81 ? -7.742 13.625 -17.281 1 97.75 81 VAL A N 1
ATOM 669 C CA . VAL A 1 81 ? -7.98 12.242 -16.875 1 97.75 81 VAL A CA 1
ATOM 670 C C . VAL A 1 81 ? -6.746 11.398 -17.172 1 97.75 81 VAL A C 1
ATOM 672 O O . VAL A 1 81 ? -6.391 10.508 -16.406 1 97.75 81 VAL A O 1
ATOM 675 N N . GLU A 1 82 ? -6.035 11.641 -18.25 1 96.94 82 GLU A N 1
ATOM 676 C CA . GLU A 1 82 ? -4.902 10.828 -18.672 1 96.94 82 GLU A CA 1
ATOM 677 C C . GLU A 1 82 ? -3.727 10.969 -17.719 1 96.94 82 GLU A C 1
ATOM 679 O O . GLU A 1 82 ? -2.818 10.133 -17.719 1 96.94 82 GLU A O 1
ATOM 684 N N . GLY A 1 83 ? -3.746 12.039 -16.922 1 98.06 83 GLY A N 1
ATOM 685 C CA . GLY A 1 83 ? -2.682 12.234 -15.945 1 98.06 83 GLY A CA 1
ATOM 686 C C . GLY A 1 83 ? -3.1 11.898 -14.523 1 98.06 83 GLY A C 1
ATOM 687 O O . GLY A 1 83 ? -2.336 12.109 -13.586 1 98.06 83 GLY A O 1
ATOM 688 N N . THR A 1 84 ? -4.352 11.367 -14.359 1 98.62 84 THR A N 1
ATOM 689 C CA . THR A 1 84 ? -4.934 11.156 -13.039 1 98.62 84 THR A CA 1
ATOM 690 C C . THR A 1 84 ? -4.988 9.664 -12.711 1 98.62 84 THR A C 1
ATOM 692 O O . THR A 1 84 ? -5.699 8.906 -13.367 1 98.62 84 THR A O 1
ATOM 695 N N . VAL A 1 85 ? -4.195 9.234 -11.727 1 98.69 85 VAL A N 1
ATOM 696 C CA . VAL A 1 85 ? -4.223 7.852 -11.258 1 98.69 85 VAL A CA 1
ATOM 697 C C . VAL A 1 85 ? -4.379 7.828 -9.734 1 98.69 85 VAL A C 1
ATOM 699 O O . VAL A 1 85 ? -4.461 8.883 -9.102 1 98.69 85 VAL A O 1
ATOM 702 N N . LEU A 1 86 ? -4.551 6.684 -9.172 1 98.62 86 LEU A N 1
ATOM 703 C CA . LEU A 1 86 ? -4.742 6.543 -7.734 1 98.62 86 LEU A CA 1
ATOM 704 C C . LEU A 1 86 ? -3.609 5.734 -7.113 1 98.62 86 LEU A C 1
ATOM 706 O O . LEU A 1 86 ? -3.123 4.773 -7.715 1 98.62 86 LEU A O 1
ATOM 710 N N . VAL A 1 87 ? -3.117 6.16 -5.953 1 98.56 87 VAL A N 1
ATOM 711 C CA . VAL A 1 87 ? -2.088 5.492 -5.16 1 98.56 87 VAL A CA 1
ATOM 712 C C . VAL A 1 87 ? -2.559 5.363 -3.713 1 98.56 87 VAL A C 1
ATOM 714 O O . VAL A 1 87 ? -3.588 5.926 -3.334 1 98.56 87 VAL A O 1
ATOM 717 N N . PRO A 1 88 ? -1.857 4.664 -2.895 1 97.62 88 PRO A N 1
ATOM 718 C CA . PRO A 1 88 ? -2.365 4.375 -1.552 1 97.62 88 PRO A CA 1
ATOM 719 C C . PRO A 1 88 ? -2.43 5.617 -0.667 1 97.62 88 PRO A C 1
ATOM 721 O O . PRO A 1 88 ? -3.299 5.715 0.203 1 97.62 88 PRO A O 1
ATOM 724 N N . ASN A 1 89 ? -1.513 6.512 -0.815 1 98.19 89 ASN A N 1
ATOM 725 C CA . ASN A 1 89 ? -1.406 7.703 0.024 1 98.19 89 ASN A CA 1
ATOM 726 C C . ASN A 1 89 ? -0.419 8.711 -0.555 1 98.19 89 ASN A C 1
ATOM 728 O O . ASN A 1 89 ? 0.309 8.398 -1.5 1 98.19 89 ASN A O 1
ATOM 732 N N . ALA A 1 90 ? -0.38 9.844 0.003 1 98.38 90 ALA A N 1
ATOM 733 C CA . ALA A 1 90 ? 0.464 10.922 -0.503 1 98.38 90 ALA A CA 1
ATOM 734 C C . ALA A 1 90 ? 1.942 10.555 -0.403 1 98.38 90 ALA A C 1
ATOM 736 O O . ALA A 1 90 ? 2.734 10.898 -1.281 1 98.38 90 ALA A O 1
ATOM 737 N N . THR A 1 91 ? 2.352 9.875 0.678 1 98.25 91 THR A N 1
ATOM 738 C CA . THR A 1 91 ? 3.74 9.461 0.85 1 98.25 91 THR A CA 1
ATOM 739 C C . THR A 1 91 ? 4.199 8.594 -0.319 1 98.25 91 THR A C 1
ATOM 741 O O . THR A 1 91 ? 5.273 8.812 -0.878 1 98.25 91 THR A O 1
ATOM 744 N N . THR A 1 92 ? 3.342 7.672 -0.733 1 98.69 92 THR A N 1
ATOM 745 C CA . THR A 1 92 ? 3.676 6.797 -1.85 1 98.69 92 THR A CA 1
ATOM 746 C C . THR A 1 92 ? 3.764 7.586 -3.152 1 98.69 92 THR A C 1
ATOM 748 O O . THR A 1 92 ? 4.695 7.398 -3.938 1 98.69 92 THR A O 1
ATOM 751 N N . GLY A 1 93 ? 2.814 8.461 -3.373 1 98.81 93 GLY A N 1
ATOM 752 C CA . GLY A 1 93 ? 2.818 9.25 -4.594 1 98.81 93 GLY A CA 1
ATOM 753 C C . GLY A 1 93 ? 4.027 10.156 -4.715 1 98.81 93 GLY A C 1
ATOM 754 O O . GLY A 1 93 ? 4.668 10.211 -5.766 1 98.81 93 GLY A O 1
ATOM 755 N N . LEU A 1 94 ? 4.375 10.82 -3.637 1 98.88 94 LEU A N 1
ATOM 756 C CA . LEU A 1 94 ? 5.5 11.75 -3.666 1 98.88 94 LEU A CA 1
ATOM 757 C C . LEU A 1 94 ? 6.824 11.008 -3.785 1 98.88 94 LEU A C 1
ATOM 759 O O . LEU A 1 94 ? 7.742 11.469 -4.461 1 98.88 94 LEU A O 1
ATOM 763 N N . ASN A 1 95 ? 6.93 9.859 -3.107 1 98.88 95 ASN A N 1
ATOM 764 C CA . ASN A 1 95 ? 8.078 8.992 -3.32 1 98.88 95 ASN A CA 1
ATOM 765 C C . ASN A 1 95 ? 8.219 8.594 -4.785 1 98.88 95 ASN A C 1
ATOM 767 O O . ASN A 1 95 ? 9.32 8.57 -5.332 1 98.88 95 ASN A O 1
ATOM 771 N N . THR A 1 96 ? 7.07 8.227 -5.41 1 98.81 96 THR A N 1
ATOM 772 C CA . THR A 1 96 ? 7.082 7.805 -6.809 1 98.81 96 THR A CA 1
ATOM 773 C C . THR A 1 96 ? 7.695 8.883 -7.695 1 98.81 96 THR A C 1
ATOM 775 O O . THR A 1 96 ? 8.547 8.586 -8.531 1 98.81 96 THR A O 1
ATOM 778 N N . VAL A 1 97 ? 7.32 10.141 -7.461 1 98.88 97 VAL A N 1
ATOM 779 C CA . VAL A 1 97 ? 7.84 11.25 -8.258 1 98.88 97 VAL A CA 1
ATOM 780 C C . VAL A 1 97 ? 9.344 11.375 -8.039 1 98.88 97 VAL A C 1
ATOM 782 O O . VAL A 1 97 ? 10.125 11.359 -8.992 1 98.88 97 VAL A O 1
ATOM 785 N N . LEU A 1 98 ? 9.727 11.461 -6.797 1 98.69 98 LEU A N 1
ATOM 786 C CA . LEU A 1 98 ? 11.102 11.812 -6.453 1 98.69 98 LEU A CA 1
ATOM 787 C C . LEU A 1 98 ? 12.062 10.695 -6.848 1 98.69 98 LEU A C 1
ATOM 789 O O . LEU A 1 98 ? 13.211 10.961 -7.223 1 98.69 98 LEU A O 1
ATOM 793 N N . ARG A 1 99 ? 11.625 9.469 -6.797 1 97.88 99 ARG A N 1
ATOM 794 C CA . ARG A 1 99 ? 12.484 8.336 -7.117 1 97.88 99 ARG A CA 1
ATOM 795 C C . ARG A 1 99 ? 12.594 8.141 -8.625 1 97.88 99 ARG A C 1
ATOM 797 O O . ARG A 1 99 ? 13.539 7.512 -9.109 1 97.88 99 ARG A O 1
ATOM 804 N N . ASN A 1 100 ? 11.617 8.617 -9.383 1 98.31 100 ASN A N 1
ATOM 805 C CA . ASN A 1 100 ? 11.633 8.469 -10.828 1 98.31 100 ASN A CA 1
ATOM 806 C C . ASN A 1 100 ? 12.5 9.539 -11.492 1 98.31 100 ASN A C 1
ATOM 808 O O . ASN A 1 100 ? 13.031 9.328 -12.586 1 98.31 100 ASN A O 1
ATOM 812 N N . LEU A 1 101 ? 12.609 10.688 -10.867 1 97.94 101 LEU A N 1
ATOM 813 C CA . LEU A 1 101 ? 13.406 11.766 -11.445 1 97.94 101 LEU A CA 1
ATOM 814 C C . LEU A 1 101 ? 14.883 11.406 -11.453 1 97.94 101 LEU A C 1
ATOM 816 O O . LEU A 1 101 ? 15.391 10.82 -10.492 1 97.94 101 LEU A O 1
ATOM 820 N N . ARG A 1 102 ? 15.562 11.688 -12.523 1 95.31 102 ARG A N 1
ATOM 821 C CA . ARG A 1 102 ? 17 11.469 -12.633 1 95.31 102 ARG A CA 1
ATOM 822 C C . ARG A 1 102 ? 17.766 12.711 -12.203 1 95.31 102 ARG A C 1
ATOM 824 O O . ARG A 1 102 ? 17.516 13.812 -12.695 1 95.31 102 ARG A O 1
ATOM 831 N N . PHE A 1 103 ? 18.625 12.492 -11.281 1 96.56 103 PHE A N 1
ATOM 832 C CA . PHE A 1 103 ? 19.406 13.594 -10.734 1 96.56 103 PHE A CA 1
ATOM 833 C C . PHE A 1 103 ? 20.859 13.516 -11.195 1 96.56 103 PHE A C 1
ATOM 835 O O . PHE A 1 103 ? 21.438 12.422 -11.273 1 96.56 103 PHE A O 1
ATOM 842 N N . GLU A 1 104 ? 21.359 14.578 -11.578 1 95 104 GLU A N 1
ATOM 843 C CA . GLU A 1 104 ? 22.766 14.727 -11.938 1 95 104 GLU A CA 1
ATOM 844 C C . GLU A 1 104 ? 23.531 15.484 -10.852 1 95 104 GLU A C 1
ATOM 846 O O . GLU A 1 104 ? 22.938 16.047 -9.938 1 95 104 GLU A O 1
ATOM 851 N N . SER A 1 105 ? 24.859 15.422 -11.008 1 95.44 105 SER A N 1
ATOM 852 C CA . SER A 1 105 ? 25.703 16.141 -10.055 1 95.44 105 SER A CA 1
ATOM 853 C C . SER A 1 105 ? 25.359 17.641 -10.055 1 95.44 105 SER A C 1
ATOM 855 O O . SER A 1 105 ? 25.266 18.266 -11.117 1 95.44 105 SER A O 1
ATOM 857 N N . GLY A 1 106 ? 25.109 18.141 -8.938 1 94.94 106 GLY A N 1
ATOM 858 C CA . GLY A 1 106 ? 24.812 19.562 -8.805 1 94.94 106 GLY A CA 1
ATOM 859 C C . GLY A 1 106 ? 23.328 19.844 -8.656 1 94.94 106 GLY A C 1
ATOM 860 O O . GLY A 1 106 ? 22.938 20.922 -8.195 1 94.94 106 GLY A O 1
ATOM 861 N N . ASP A 1 107 ? 22.484 18.875 -9.047 1 97.56 107 ASP A N 1
ATOM 862 C CA . ASP A 1 107 ? 21.031 19.062 -8.93 1 97.56 107 ASP A CA 1
ATOM 863 C C . ASP A 1 107 ? 20.625 19.25 -7.473 1 97.56 107 ASP A C 1
ATOM 865 O O . ASP A 1 107 ? 21.234 18.688 -6.566 1 97.56 107 ASP A O 1
ATOM 869 N N . LYS A 1 108 ? 19.594 20.094 -7.281 1 98.12 108 LYS A N 1
ATOM 870 C CA . LYS A 1 108 ? 19.094 20.359 -5.934 1 98.12 108 LYS A CA 1
ATOM 871 C C . LYS A 1 108 ? 17.578 20.188 -5.852 1 98.12 108 LYS A C 1
ATOM 873 O O . LYS A 1 108 ? 16.859 20.562 -6.781 1 98.12 108 LYS A O 1
ATOM 878 N N . ILE A 1 109 ? 17.188 19.594 -4.812 1 98.38 109 ILE A N 1
ATOM 879 C CA . ILE A 1 109 ? 15.781 19.594 -4.41 1 98.38 109 ILE A CA 1
ATOM 880 C C . ILE A 1 109 ? 15.547 20.703 -3.385 1 98.38 109 ILE A C 1
ATOM 882 O O . ILE A 1 109 ? 16.219 20.75 -2.355 1 98.38 109 ILE A O 1
ATOM 886 N N . VAL A 1 110 ? 14.586 21.562 -3.67 1 98.31 110 VAL A N 1
ATOM 887 C CA . VAL A 1 110 ? 14.273 22.656 -2.742 1 98.31 110 VAL A CA 1
ATOM 888 C C . VAL A 1 110 ? 12.961 22.344 -2.023 1 98.31 110 VAL A C 1
ATOM 890 O O . VAL A 1 110 ? 12.008 21.859 -2.635 1 98.31 110 VAL A O 1
ATOM 893 N N . TYR A 1 111 ? 12.898 22.531 -0.733 1 97.81 111 TYR A N 1
ATOM 894 C CA . TYR A 1 111 ? 11.672 22.422 0.05 1 97.81 111 TYR A CA 1
ATOM 895 C C . TYR A 1 111 ? 11.664 23.406 1.204 1 97.81 111 TYR A C 1
ATOM 897 O O . TYR A 1 111 ? 12.695 24.016 1.518 1 97.81 111 TYR A O 1
ATOM 905 N N . PHE A 1 112 ? 10.555 23.672 1.798 1 97.12 112 PHE A N 1
ATOM 906 C CA . PHE A 1 112 ? 10.438 24.609 2.906 1 97.12 112 PHE A CA 1
ATOM 907 C C . PHE A 1 112 ? 10.672 23.906 4.238 1 97.12 112 PHE A C 1
ATOM 909 O O . PHE A 1 112 ? 10.312 22.734 4.406 1 97.12 112 PHE A O 1
ATOM 916 N N . ARG A 1 113 ? 11.297 24.656 5.18 1 94.81 113 ARG A N 1
ATOM 917 C CA . ARG A 1 113 ? 11.32 24.172 6.555 1 94.81 113 ARG A CA 1
ATOM 918 C C . ARG A 1 113 ? 9.922 23.828 7.039 1 94.81 113 ARG A C 1
ATOM 920 O O . ARG A 1 113 ? 8.992 24.625 6.895 1 94.81 113 ARG A O 1
ATOM 927 N N . GLY A 1 114 ? 9.789 22.609 7.59 1 93.25 114 GLY A N 1
ATOM 928 C CA . GLY A 1 114 ? 8.484 22.156 8.031 1 93.25 114 GLY A CA 1
ATOM 929 C C . GLY A 1 114 ? 7.84 21.172 7.062 1 93.25 114 GLY A C 1
ATOM 930 O O . GLY A 1 114 ? 6.707 20.734 7.273 1 93.25 114 GLY A O 1
ATOM 931 N N . VAL A 1 115 ? 8.602 20.828 5.984 1 95.5 115 VAL A N 1
ATOM 932 C CA . VAL A 1 115 ? 8.133 19.812 5.055 1 95.5 115 VAL A CA 1
ATOM 933 C C . VAL A 1 115 ? 7.688 18.562 5.832 1 95.5 115 VAL A C 1
ATOM 935 O O . VAL A 1 115 ? 8.242 18.266 6.887 1 95.5 115 VAL A O 1
ATOM 938 N N . TYR A 1 116 ? 6.613 17.953 5.371 1 96.06 116 TYR A N 1
ATOM 939 C CA . TYR A 1 116 ? 6.141 16.75 6.039 1 96.06 116 TYR A CA 1
ATOM 940 C C . TYR A 1 116 ? 7.289 15.766 6.27 1 96.06 116 TYR A C 1
ATOM 942 O O . TYR A 1 116 ? 8.055 15.469 5.352 1 96.06 116 TYR A O 1
ATOM 950 N N . GLY A 1 117 ? 7.449 15.273 7.469 1 94.81 117 GLY A N 1
ATOM 951 C CA . GLY A 1 117 ? 8.609 14.508 7.91 1 94.81 117 GLY A CA 1
ATOM 952 C C . GLY A 1 117 ? 8.945 13.352 6.98 1 94.81 117 GLY A C 1
ATOM 953 O O . GLY A 1 117 ? 10.117 13.133 6.66 1 94.81 117 GLY A O 1
ATOM 954 N N . ALA A 1 118 ? 8 12.594 6.551 1 95.94 118 ALA A N 1
ATOM 955 C CA . ALA A 1 118 ? 8.227 11.445 5.676 1 95.94 118 ALA A CA 1
ATOM 956 C C . ALA A 1 118 ? 8.82 11.883 4.34 1 95.94 118 ALA A C 1
ATOM 958 O O . ALA A 1 118 ? 9.641 11.172 3.756 1 95.94 118 ALA A O 1
ATOM 959 N N . ILE A 1 119 ? 8.43 13.023 3.842 1 97.62 119 ILE A N 1
ATOM 960 C CA . ILE A 1 119 ? 8.922 13.508 2.559 1 97.62 119 ILE A CA 1
ATOM 961 C C . ILE A 1 119 ? 10.328 14.078 2.725 1 97.62 119 ILE A C 1
ATOM 963 O O . ILE A 1 119 ? 11.188 13.883 1.866 1 97.62 119 ILE A O 1
ATOM 967 N N . GLY A 1 120 ? 10.492 14.828 3.855 1 96.81 120 GLY A N 1
ATOM 968 C CA . GLY A 1 120 ? 11.852 15.242 4.168 1 96.81 120 GLY A CA 1
ATOM 969 C C . GLY A 1 120 ? 12.828 14.078 4.23 1 96.81 120 GLY A C 1
ATOM 970 O O . GLY A 1 120 ? 13.93 14.156 3.688 1 96.81 120 GLY A O 1
ATOM 971 N N . LYS A 1 121 ? 12.43 13.031 4.844 1 96.38 121 LYS A N 1
ATOM 972 C CA . LYS A 1 121 ? 13.266 11.844 4.973 1 96.38 121 LYS A CA 1
ATOM 973 C C . LYS A 1 121 ? 13.461 11.156 3.623 1 96.38 121 LYS A C 1
ATOM 975 O O . LYS A 1 121 ? 14.5 10.539 3.377 1 96.38 121 LYS A O 1
ATOM 980 N N . THR A 1 122 ? 12.477 11.227 2.746 1 97.75 122 THR A N 1
ATOM 981 C CA . THR A 1 122 ? 12.648 10.75 1.38 1 97.75 122 THR A CA 1
ATOM 982 C C . THR A 1 122 ? 13.773 11.516 0.68 1 97.75 122 THR A C 1
ATOM 984 O O . THR A 1 122 ? 14.594 10.922 -0.023 1 97.75 122 THR A O 1
ATOM 987 N N . VAL A 1 123 ? 13.781 12.836 0.859 1 97.69 123 VAL A N 1
ATOM 988 C CA . VAL A 1 123 ? 14.852 13.648 0.293 1 97.69 123 VAL A CA 1
ATOM 989 C C . VAL A 1 123 ? 16.203 13.211 0.87 1 97.69 123 VAL A C 1
ATOM 991 O O . VAL A 1 123 ? 17.188 13.078 0.136 1 97.69 123 VAL A O 1
ATOM 994 N N . ASP A 1 124 ? 16.25 12.984 2.25 1 97.12 124 ASP A N 1
ATOM 995 C CA . ASP A 1 124 ? 17.469 12.508 2.885 1 97.12 124 ASP A CA 1
ATOM 996 C C . ASP A 1 124 ? 17.938 11.203 2.254 1 97.12 124 ASP A C 1
ATOM 998 O O . ASP A 1 124 ? 19.141 11.016 2.014 1 97.12 124 ASP A O 1
ATOM 1002 N N . TYR A 1 125 ? 17.031 10.305 2.018 1 97.12 125 TYR A N 1
ATOM 1003 C CA . TYR A 1 125 ? 17.344 9.023 1.391 1 97.12 125 TYR A CA 1
ATOM 1004 C C . TYR A 1 125 ? 17.938 9.234 -0.003 1 97.12 125 TYR A C 1
ATOM 1006 O O . TYR A 1 125 ? 18.906 8.57 -0.383 1 97.12 125 TYR A O 1
ATOM 1014 N N . LEU A 1 126 ? 17.359 10.133 -0.801 1 97.19 126 LEU A N 1
ATOM 1015 C CA . LEU A 1 126 ? 17.844 10.406 -2.152 1 97.19 126 LEU A CA 1
ATOM 1016 C C . LEU A 1 126 ? 19.25 11 -2.123 1 97.19 126 LEU A C 1
ATOM 1018 O O . LEU A 1 126 ? 20.078 10.68 -2.98 1 97.19 126 LEU A O 1
ATOM 1022 N N . ILE A 1 127 ? 19.453 11.859 -1.116 1 96.25 127 ILE A N 1
ATOM 1023 C CA . ILE A 1 127 ? 20.781 12.453 -0.973 1 96.25 127 ILE A CA 1
ATOM 1024 C C . ILE A 1 127 ? 21.812 11.352 -0.734 1 96.25 127 ILE A C 1
ATOM 1026 O O . ILE A 1 127 ? 22.938 11.438 -1.222 1 96.25 127 ILE A O 1
ATOM 1030 N N . GLU A 1 128 ? 21.406 10.289 -0.005 1 95.12 128 GLU A N 1
ATOM 1031 C CA . GLU A 1 128 ? 22.312 9.18 0.298 1 95.12 128 GLU A CA 1
ATOM 1032 C C . GLU A 1 128 ? 22.547 8.312 -0.935 1 95.12 128 GLU A C 1
ATOM 1034 O O . GLU A 1 128 ? 23.609 7.699 -1.069 1 95.12 128 GLU A O 1
ATOM 1039 N N . THR A 1 129 ? 21.578 8.281 -1.85 1 94.88 129 THR A N 1
ATOM 1040 C CA . THR A 1 129 ? 21.609 7.199 -2.826 1 94.88 129 THR A CA 1
ATOM 1041 C C . THR A 1 129 ? 21.781 7.75 -4.238 1 94.88 129 THR A C 1
ATOM 1043 O O . THR A 1 129 ? 21.953 6.988 -5.191 1 94.88 129 THR A O 1
ATOM 1046 N N . THR A 1 130 ? 21.641 9.008 -4.398 1 95 130 THR A N 1
ATOM 1047 C CA . THR A 1 130 ? 21.844 9.664 -5.684 1 95 130 THR A CA 1
ATOM 1048 C C . THR A 1 130 ? 22.797 10.844 -5.547 1 95 130 THR A C 1
ATOM 1050 O O . THR A 1 130 ? 23.375 11.055 -4.48 1 95 130 THR A O 1
ATOM 1053 N N . LEU A 1 131 ? 22.984 11.648 -6.617 1 95.5 131 LEU A N 1
ATOM 1054 C CA . LEU A 1 131 ? 23.938 12.75 -6.629 1 95.5 131 LEU A CA 1
ATOM 1055 C C . LEU A 1 131 ? 23.266 14.055 -6.203 1 95.5 131 LEU A C 1
ATOM 1057 O O . LEU A 1 131 ? 23.922 15.094 -6.113 1 95.5 131 LEU A O 1
ATOM 1061 N N . VAL A 1 132 ? 21.953 13.953 -5.875 1 97.31 132 VAL A N 1
ATOM 1062 C CA . VAL A 1 132 ? 21.203 15.172 -5.598 1 97.31 132 VAL A CA 1
ATOM 1063 C C . VAL A 1 132 ? 21.562 15.703 -4.211 1 97.31 132 VAL A C 1
ATOM 1065 O O . VAL A 1 132 ? 21.984 14.938 -3.336 1 97.31 132 VAL A O 1
ATOM 1068 N N . THR A 1 133 ? 21.5 17.016 -4.004 1 96.81 133 THR A N 1
ATOM 1069 C CA . THR A 1 133 ? 21.531 17.656 -2.695 1 96.81 133 THR A CA 1
ATOM 1070 C C . THR A 1 133 ? 20.25 18.422 -2.436 1 96.81 133 THR A C 1
ATOM 1072 O O . THR A 1 133 ? 19.328 18.391 -3.252 1 96.81 133 THR A O 1
ATOM 1075 N N . SER A 1 134 ? 20.094 18.953 -1.264 1 96.19 134 SER A N 1
ATOM 1076 C CA . SER A 1 134 ? 18.859 19.672 -0.956 1 96.19 134 SER A CA 1
ATOM 1077 C C . SER A 1 134 ? 19.125 21.109 -0.548 1 96.19 134 SER A C 1
ATOM 1079 O O . SER A 1 134 ? 20.266 21.469 -0.22 1 96.19 134 SER A O 1
ATOM 1081 N N . LEU A 1 135 ? 18.156 21.906 -0.749 1 96.75 135 LEU A N 1
ATOM 1082 C CA . LEU A 1 135 ? 18.109 23.297 -0.301 1 96.75 135 LEU A CA 1
ATOM 1083 C C . LEU A 1 135 ? 16.844 23.562 0.498 1 96.75 135 LEU A C 1
ATOM 1085 O O . LEU A 1 135 ? 15.734 23.516 -0.049 1 96.75 135 LEU A O 1
ATOM 1089 N N . GLU A 1 136 ? 17 23.781 1.773 1 96.19 136 GLU A N 1
ATOM 1090 C CA . GLU A 1 136 ? 15.859 24.125 2.617 1 96.19 136 GLU A CA 1
ATOM 1091 C C . GLU A 1 136 ? 15.609 25.625 2.646 1 96.19 136 GLU A C 1
ATOM 1093 O O . GLU A 1 136 ? 16.531 26.406 2.936 1 96.19 136 GLU A O 1
ATOM 1098 N N . VAL A 1 137 ? 14.422 26 2.283 1 97.31 137 VAL A N 1
ATOM 1099 C CA . VAL A 1 137 ? 14.008 27.406 2.385 1 97.31 137 VAL A CA 1
ATOM 1100 C C . VAL A 1 137 ? 13.43 27.672 3.773 1 97.31 137 VAL A C 1
ATOM 1102 O O . VAL A 1 137 ? 12.516 26.969 4.219 1 97.31 137 VAL A O 1
ATOM 1105 N N . ASP A 1 138 ? 13.93 28.703 4.422 1 95.62 138 ASP A N 1
ATOM 1106 C CA . ASP A 1 138 ? 13.438 29.047 5.75 1 95.62 138 ASP A CA 1
ATOM 1107 C C . ASP A 1 138 ? 11.977 29.469 5.699 1 95.62 138 ASP A C 1
ATOM 1109 O O . ASP A 1 138 ? 11.547 30.125 4.75 1 95.62 138 ASP A O 1
ATOM 1113 N N . PHE A 1 139 ? 11.344 29.062 6.656 1 94.94 139 PHE A N 1
ATOM 1114 C CA . PHE A 1 139 ? 9.914 29.359 6.758 1 94.94 139 PHE A CA 1
ATOM 1115 C C . PHE A 1 139 ? 9.477 29.406 8.219 1 94.94 139 PHE A C 1
ATOM 1117 O O . PHE A 1 139 ? 9.734 28.469 8.977 1 94.94 139 PHE A O 1
ATOM 1124 N N . ASP A 1 140 ? 8.891 30.469 8.656 1 94 140 ASP A N 1
ATOM 1125 C CA . ASP A 1 140 ? 8.281 30.641 9.977 1 94 140 ASP A CA 1
ATOM 1126 C C . ASP A 1 140 ? 6.789 30.938 9.852 1 94 140 ASP A C 1
ATOM 1128 O O . ASP A 1 140 ? 6.406 32.062 9.555 1 94 140 ASP A O 1
ATOM 1132 N N . PRO A 1 141 ? 5.992 30.016 10.172 1 91.94 141 PRO A N 1
ATOM 1133 C CA . PRO A 1 141 ? 4.551 30.172 9.984 1 91.94 141 PRO A CA 1
ATOM 1134 C C . PRO A 1 141 ? 3.973 31.312 10.82 1 91.94 141 PRO A C 1
ATOM 1136 O O . PRO A 1 141 ? 2.91 31.844 10.492 1 91.94 141 PRO A O 1
ATOM 1139 N N . ALA A 1 142 ? 4.633 31.734 11.852 1 91.75 142 ALA A N 1
ATOM 1140 C CA . ALA A 1 142 ? 4.113 32.781 12.734 1 91.75 142 ALA A CA 1
ATOM 1141 C C . ALA A 1 142 ? 4.535 34.156 12.266 1 91.75 142 ALA A C 1
ATOM 1143 O O . ALA A 1 142 ? 3.934 35.156 12.656 1 91.75 142 ALA A O 1
ATOM 1144 N N . GLN A 1 143 ? 5.547 34.219 11.398 1 92.25 143 GLN A N 1
ATOM 1145 C CA . GLN A 1 143 ? 6.129 35.531 11.094 1 92.25 143 GLN A CA 1
ATOM 1146 C C . GLN A 1 143 ? 6.047 35.844 9.602 1 92.25 143 GLN A C 1
ATOM 1148 O O . GLN A 1 143 ? 5.977 37 9.203 1 92.25 143 GLN A O 1
ATOM 1153 N N . ASP A 1 144 ? 6.07 34.812 8.836 1 93.88 144 ASP A N 1
ATOM 1154 C CA . ASP A 1 144 ? 6.191 35.031 7.395 1 93.88 144 ASP A CA 1
ATOM 1155 C C . ASP A 1 144 ? 4.848 35.406 6.777 1 93.88 144 ASP A C 1
ATOM 1157 O O . ASP A 1 144 ? 3.805 34.906 7.191 1 93.88 144 ASP A O 1
ATOM 1161 N N . THR A 1 145 ? 4.926 36.312 5.852 1 93.5 145 THR A N 1
ATOM 1162 C CA . THR A 1 145 ? 3.803 36.656 4.984 1 93.5 145 THR A CA 1
ATOM 1163 C C . THR A 1 145 ? 3.928 35.938 3.639 1 93.5 145 THR A C 1
ATOM 1165 O O . THR A 1 145 ? 4.969 35.344 3.338 1 93.5 145 THR A O 1
ATOM 1168 N N . GLU A 1 146 ? 2.881 35.906 2.891 1 94.25 146 GLU A N 1
ATOM 1169 C CA . GLU A 1 146 ? 2.949 35.344 1.549 1 94.25 146 GLU A CA 1
ATOM 1170 C C . GLU A 1 146 ? 4.078 35.969 0.738 1 94.25 146 GLU A C 1
ATOM 1172 O O . GLU A 1 146 ? 4.816 35.281 0.043 1 94.25 146 GLU A O 1
ATOM 1177 N N . GLU A 1 147 ? 4.18 37.281 0.83 1 95.56 147 GLU A N 1
ATOM 1178 C CA . GLU A 1 147 ? 5.199 38 0.085 1 95.56 147 GLU A CA 1
ATOM 1179 C C . GLU A 1 147 ? 6.602 37.562 0.492 1 95.56 147 GLU A C 1
ATOM 1181 O O . GLU A 1 147 ? 7.465 37.344 -0.363 1 95.56 147 GLU A O 1
ATOM 1186 N N . SER A 1 148 ? 6.812 37.438 1.766 1 96.5 148 SER A N 1
ATOM 1187 C CA . SER A 1 148 ? 8.141 37.062 2.24 1 96.5 148 SER A CA 1
ATOM 1188 C C . SER A 1 148 ? 8.492 35.625 1.846 1 96.5 148 SER A C 1
ATOM 1190 O O . SER A 1 148 ? 9.648 35.312 1.56 1 96.5 148 SER A O 1
ATOM 1192 N N . ILE A 1 149 ? 7.527 34.75 1.859 1 96.44 149 ILE A N 1
ATOM 1193 C CA . ILE A 1 149 ? 7.715 33.375 1.438 1 96.44 149 ILE A CA 1
ATOM 1194 C C . ILE A 1 149 ? 8.141 33.344 -0.028 1 96.44 149 ILE A C 1
ATOM 1196 O O . ILE A 1 149 ? 9.117 32.656 -0.38 1 96.44 149 ILE A O 1
ATOM 1200 N N . LEU A 1 150 ? 7.387 34.031 -0.866 1 98.06 150 LEU A N 1
ATOM 1201 C CA . LEU A 1 150 ? 7.648 34.062 -2.301 1 98.06 150 LEU A CA 1
ATOM 1202 C C . LEU A 1 150 ? 9.008 34.656 -2.602 1 98.06 150 LEU A C 1
ATOM 1204 O O . LEU A 1 150 ? 9.742 34.188 -3.469 1 98.06 150 LEU A O 1
ATOM 1208 N N . GLU A 1 151 ? 9.305 35.719 -1.892 1 97.69 151 GLU A N 1
ATOM 1209 C CA . GLU A 1 151 ? 10.594 36.375 -2.084 1 97.69 151 GLU A CA 1
ATOM 1210 C C . GLU A 1 151 ? 11.75 35.438 -1.7 1 97.69 151 GLU A C 1
ATOM 1212 O O . GLU A 1 151 ? 12.742 35.344 -2.426 1 97.69 151 GLU A O 1
ATOM 1217 N N . ARG A 1 152 ? 11.633 34.844 -0.6 1 97.38 152 ARG A N 1
ATOM 1218 C CA . ARG A 1 152 ? 12.688 33.938 -0.139 1 97.38 152 ARG A CA 1
ATOM 1219 C C . ARG A 1 152 ? 12.844 32.781 -1.085 1 97.38 152 ARG A C 1
ATOM 1221 O O . ARG A 1 152 ? 13.969 32.344 -1.359 1 97.38 152 ARG A O 1
ATOM 1228 N N . PHE A 1 153 ? 11.75 32.25 -1.52 1 97.94 153 PHE A N 1
ATOM 1229 C CA . PHE A 1 153 ? 11.781 31.141 -2.473 1 97.94 153 PHE A CA 1
ATOM 1230 C C . PHE A 1 153 ? 12.469 31.547 -3.764 1 97.94 153 PHE A C 1
ATOM 1232 O O . PHE A 1 153 ? 13.391 30.891 -4.227 1 97.94 153 PHE A O 1
ATOM 1239 N N . THR A 1 154 ? 12.055 32.656 -4.293 1 97.69 154 THR A N 1
ATOM 1240 C CA . THR A 1 154 ? 12.594 33.156 -5.555 1 97.69 154 THR A CA 1
ATOM 1241 C C . THR A 1 154 ? 14.086 33.438 -5.422 1 97.69 154 THR A C 1
ATOM 1243 O O . THR A 1 154 ? 14.875 33.094 -6.301 1 97.69 154 THR A O 1
ATOM 1246 N N . SER A 1 155 ? 14.422 34.062 -4.305 1 96.69 155 SER A N 1
ATOM 1247 C CA . SER A 1 155 ? 15.828 34.375 -4.066 1 96.69 155 SER A CA 1
ATOM 1248 C C . SER A 1 155 ? 16.656 33.125 -3.951 1 96.69 155 SER A C 1
ATOM 1250 O O . SER A 1 155 ? 17.781 33.062 -4.469 1 96.69 155 SER A O 1
ATOM 1252 N N . SER A 1 156 ? 16.109 32.156 -3.262 1 95.38 156 SER A N 1
ATOM 1253 C CA . SER A 1 156 ? 16.812 30.891 -3.078 1 95.38 156 SER A CA 1
ATOM 1254 C C . SER A 1 156 ? 17.047 30.203 -4.414 1 95.38 156 SER A C 1
ATOM 1256 O O . SER A 1 156 ? 18.156 29.688 -4.664 1 95.38 156 SER A O 1
ATOM 1258 N N . ILE A 1 157 ? 16.047 30.156 -5.293 1 95.38 157 ILE A N 1
ATOM 1259 C CA . ILE A 1 157 ? 16.203 29.438 -6.555 1 95.38 157 ILE A CA 1
ATOM 1260 C C . ILE A 1 157 ? 17.141 30.219 -7.48 1 95.38 157 ILE A C 1
ATOM 1262 O O . ILE A 1 157 ? 17.938 29.625 -8.211 1 95.38 157 ILE A O 1
ATOM 1266 N N . ARG A 1 158 ? 17.094 31.5 -7.461 1 93.94 158 ARG A N 1
ATOM 1267 C CA . ARG A 1 158 ? 17.969 32.312 -8.297 1 93.94 158 ARG A CA 1
ATOM 1268 C C . ARG A 1 158 ? 19.422 32.188 -7.859 1 93.94 158 ARG A C 1
ATOM 1270 O O . ARG A 1 158 ? 20.328 32.188 -8.695 1 93.94 158 ARG A O 1
ATOM 1277 N N . GLY A 1 159 ? 19.578 32.062 -6.625 1 93.19 159 GLY A N 1
ATOM 1278 C CA . GLY A 1 159 ? 20.906 31.938 -6.086 1 93.19 159 GLY A CA 1
ATOM 1279 C C . GLY A 1 159 ? 21.594 30.656 -6.512 1 93.19 159 GLY A C 1
ATOM 1280 O O . GLY A 1 159 ? 22.828 30.562 -6.48 1 93.19 159 GLY A O 1
ATOM 1281 N N . HIS A 1 160 ? 20.812 29.703 -6.965 1 92.56 160 HIS A N 1
ATOM 1282 C CA . HIS A 1 160 ? 21.375 28.406 -7.324 1 92.56 160 HIS A CA 1
ATOM 1283 C C . HIS A 1 160 ? 21.188 28.125 -8.812 1 92.56 160 HIS A C 1
ATOM 1285 O O . HIS A 1 160 ? 21.578 27.062 -9.297 1 92.56 160 HIS A O 1
ATOM 1291 N N . GLY A 1 161 ? 20.578 29.094 -9.484 1 82.94 161 GLY A N 1
ATOM 1292 C CA . GLY A 1 161 ? 20.484 29.047 -10.93 1 82.94 161 GLY A CA 1
ATOM 1293 C C . GLY A 1 161 ? 19.812 27.766 -11.438 1 82.94 161 GLY A C 1
ATOM 1294 O O . GLY A 1 161 ? 18.75 27.375 -10.953 1 82.94 161 GLY A O 1
ATOM 1295 N N . ASP A 1 162 ? 20.547 27.234 -12.398 1 87.31 162 ASP A N 1
ATOM 1296 C CA . ASP A 1 162 ? 19.953 26.109 -13.117 1 87.31 162 ASP A CA 1
ATOM 1297 C C . ASP A 1 162 ? 20.172 24.812 -12.359 1 87.31 162 ASP A C 1
ATOM 1299 O O . ASP A 1 162 ? 19.844 23.734 -12.867 1 87.31 162 ASP A O 1
ATOM 1303 N N . LYS A 1 163 ? 20.531 24.922 -11.086 1 93.69 163 LYS A N 1
ATOM 1304 C CA . LYS A 1 163 ? 20.812 23.719 -10.305 1 93.69 163 LYS A CA 1
ATOM 1305 C C . LYS A 1 163 ? 19.578 23.234 -9.555 1 93.69 163 LYS A C 1
ATOM 1307 O O . LYS A 1 163 ? 19.531 22.094 -9.117 1 93.69 163 LYS A O 1
ATOM 1312 N N . VAL A 1 164 ? 18.641 24.062 -9.367 1 97.25 164 VAL A N 1
ATOM 1313 C CA . VAL A 1 164 ? 17.406 23.641 -8.734 1 97.25 164 VAL A CA 1
ATOM 1314 C C . VAL A 1 164 ? 16.547 22.875 -9.742 1 97.25 164 VAL A C 1
ATOM 1316 O O . VAL A 1 164 ? 16.031 23.469 -10.703 1 97.25 164 VAL A O 1
ATOM 1319 N N . LYS A 1 165 ? 16.391 21.656 -9.484 1 97.69 165 LYS A N 1
ATOM 1320 C CA . LYS A 1 165 ? 15.672 20.797 -10.414 1 97.69 165 LYS A CA 1
ATOM 1321 C C . LYS A 1 165 ? 14.211 20.641 -10.008 1 97.69 165 LYS A C 1
ATOM 1323 O O . LYS A 1 165 ? 13.328 20.578 -10.867 1 97.69 165 LYS A O 1
ATOM 1328 N N . VAL A 1 166 ? 13.969 20.516 -8.75 1 98.38 166 VAL A N 1
ATOM 1329 C CA . VAL A 1 166 ? 12.648 20.188 -8.227 1 98.38 166 VAL A CA 1
ATOM 1330 C C . VAL A 1 166 ? 12.359 21.016 -6.984 1 98.38 166 VAL A C 1
ATOM 1332 O O . VAL A 1 166 ? 13.258 21.266 -6.172 1 98.38 166 VAL A O 1
ATOM 1335 N N . ALA A 1 167 ? 11.125 21.484 -6.836 1 98.75 167 ALA A N 1
ATOM 1336 C CA . ALA A 1 167 ? 10.641 22.156 -5.625 1 98.75 167 ALA A CA 1
ATOM 1337 C C . ALA A 1 167 ? 9.461 21.406 -5.023 1 98.75 167 ALA A C 1
ATOM 1339 O O . ALA A 1 167 ? 8.508 21.062 -5.727 1 98.75 167 ALA A O 1
ATOM 1340 N N . ILE A 1 168 ? 9.594 21.078 -3.756 1 98.81 168 ILE A N 1
ATOM 1341 C CA . ILE A 1 168 ? 8.516 20.438 -3.01 1 98.81 168 ILE A CA 1
ATOM 1342 C C . ILE A 1 168 ? 7.848 21.453 -2.088 1 98.81 168 ILE A C 1
ATOM 1344 O O . ILE A 1 168 ? 8.516 22.125 -1.293 1 98.81 168 ILE A O 1
ATOM 1348 N N . PHE A 1 169 ? 6.539 21.594 -2.166 1 98.69 169 PHE A N 1
ATOM 1349 C CA . PHE A 1 169 ? 5.82 22.453 -1.238 1 98.69 169 PHE A CA 1
ATOM 1350 C C . PHE A 1 169 ? 4.375 22 -1.08 1 98.69 169 PHE A C 1
ATOM 1352 O O . PHE A 1 169 ? 3.889 21.172 -1.861 1 98.69 169 PHE A O 1
ATOM 1359 N N . ASP A 1 170 ? 3.715 22.453 -0.052 1 98.31 170 ASP A N 1
ATOM 1360 C CA . ASP A 1 170 ? 2.395 21.969 0.357 1 98.31 170 ASP A CA 1
ATOM 1361 C C . ASP A 1 170 ? 1.295 22.891 -0.17 1 98.31 170 ASP A C 1
ATOM 1363 O O . ASP A 1 170 ? 1.536 24.078 -0.432 1 98.31 170 ASP A O 1
ATOM 1367 N N . THR A 1 171 ? 0.082 22.281 -0.332 1 98.44 171 THR A N 1
ATOM 1368 C CA . THR A 1 171 ? -1.088 23.141 -0.394 1 98.44 171 THR A CA 1
ATOM 1369 C C . THR A 1 171 ? -1.381 23.75 0.973 1 98.44 171 THR A C 1
ATOM 1371 O O . THR A 1 171 ? -1.366 24.984 1.128 1 98.44 171 THR A O 1
ATOM 1374 N N . ALA A 1 172 ? -1.593 22.922 1.881 1 97.5 172 ALA A N 1
ATOM 1375 C CA . ALA A 1 172 ? -1.655 23.266 3.301 1 97.5 172 ALA A CA 1
ATOM 1376 C C . ALA A 1 172 ? -0.692 22.406 4.113 1 97.5 172 ALA A C 1
ATOM 1378 O O . ALA A 1 172 ? -0.699 21.172 3.994 1 97.5 172 ALA A O 1
ATOM 1379 N N . MET A 1 173 ? 0.145 23.062 4.848 1 95.38 173 MET A N 1
ATOM 1380 C CA . MET A 1 173 ? 1.108 22.312 5.648 1 95.38 173 MET A CA 1
ATOM 1381 C C . MET A 1 173 ? 0.4 21.484 6.711 1 95.38 173 MET A C 1
ATOM 1383 O O . MET A 1 173 ? -0.586 21.938 7.301 1 95.38 173 MET A O 1
ATOM 1387 N N . SER A 1 174 ? 0.941 20.281 6.922 1 93.31 174 SER A N 1
ATOM 1388 C CA . SER A 1 174 ? 0.392 19.422 7.961 1 93.31 174 SER A CA 1
ATOM 1389 C C . SER A 1 174 ? 0.472 20.094 9.328 1 93.31 174 SER A C 1
ATOM 1391 O O . SER A 1 174 ? -0.5 20.094 10.086 1 93.31 174 SER A O 1
ATOM 1393 N N . MET A 1 175 ? 1.516 20.547 9.734 1 92.12 175 MET A N 1
ATOM 1394 C CA . MET A 1 175 ? 1.755 21.359 10.922 1 92.12 175 MET A CA 1
ATOM 1395 C C . MET A 1 175 ? 2.492 22.656 10.562 1 92.12 175 MET A C 1
ATOM 1397 O O . MET A 1 175 ? 3.557 22.609 9.938 1 92.12 175 MET A O 1
ATOM 1401 N N . PRO A 1 176 ? 1.874 23.75 10.758 1 91.44 176 PRO A N 1
ATOM 1402 C CA . PRO A 1 176 ? 0.77 24 11.688 1 91.44 176 PRO A CA 1
ATOM 1403 C C . PRO A 1 176 ? -0.58 24.109 10.977 1 91.44 176 PRO A C 1
ATOM 1405 O O . PRO A 1 176 ? -1.546 24.609 11.562 1 91.44 176 PRO A O 1
ATOM 1408 N N . GLY A 1 177 ? -0.67 23.734 9.742 1 92.31 177 GLY A N 1
ATOM 1409 C CA . GLY A 1 177 ? -1.948 23.797 9.055 1 92.31 177 GLY A CA 1
ATOM 1410 C C . GLY A 1 177 ? -2.182 25.094 8.328 1 92.31 177 GLY A C 1
ATOM 1411 O O . GLY A 1 177 ? -3.326 25.516 8.148 1 92.31 177 GLY A O 1
ATOM 1412 N N . VAL A 1 178 ? -1.155 25.75 7.945 1 93.69 178 VAL A N 1
ATOM 1413 C CA . VAL A 1 178 ? -1.276 27 7.215 1 93.69 178 VAL A CA 1
ATOM 1414 C C . VAL A 1 178 ? -1.32 26.734 5.715 1 93.69 178 VAL A C 1
ATOM 1416 O O . VAL A 1 178 ? -0.628 25.844 5.219 1 93.69 178 VAL A O 1
ATOM 1419 N N . ARG A 1 179 ? -2.15 27.453 5.035 1 96.62 179 ARG A N 1
ATOM 1420 C CA . ARG A 1 179 ? -2.195 27.391 3.578 1 96.62 179 ARG A CA 1
ATOM 1421 C C . ARG A 1 179 ? -0.96 28.031 2.961 1 96.62 179 ARG A C 1
ATOM 1423 O O . ARG A 1 179 ? -0.621 29.172 3.293 1 96.62 179 ARG A O 1
ATOM 1430 N N . MET A 1 180 ? -0.222 27.344 2.125 1 97.12 180 MET A N 1
ATOM 1431 C CA . MET A 1 180 ? 0.941 27.875 1.416 1 97.12 180 MET A CA 1
ATOM 1432 C C . MET A 1 180 ? 0.521 28.594 0.136 1 97.12 180 MET A C 1
ATOM 1434 O O . MET A 1 180 ? -0.564 28.344 -0.392 1 97.12 180 MET A O 1
ATOM 1438 N N . PRO A 1 181 ? 1.285 29.562 -0.279 1 97.44 181 PRO A N 1
ATOM 1439 C CA . PRO A 1 181 ? 0.98 30.188 -1.57 1 97.44 181 PRO A CA 1
ATOM 1440 C C . PRO A 1 181 ? 1.386 29.312 -2.756 1 97.44 181 PRO A C 1
ATOM 1442 O O . PRO A 1 181 ? 2.105 29.766 -3.646 1 97.44 181 PRO A O 1
ATOM 1445 N N . PHE A 1 182 ? 0.842 28.109 -2.822 1 98.38 182 PHE A N 1
ATOM 1446 C CA . PHE A 1 182 ? 1.287 27.062 -3.729 1 98.38 182 PHE A CA 1
ATOM 1447 C C . PHE A 1 182 ? 0.992 27.422 -5.176 1 98.38 182 PHE A C 1
ATOM 1449 O O . PHE A 1 182 ? 1.708 27.016 -6.09 1 98.38 182 PHE A O 1
ATOM 1456 N N . GLU A 1 183 ? -0.063 28.234 -5.422 1 98.56 183 GLU A N 1
ATOM 1457 C CA . GLU A 1 183 ? -0.358 28.672 -6.785 1 98.56 183 GLU A CA 1
ATOM 1458 C C . GLU A 1 183 ? 0.774 29.516 -7.348 1 98.56 183 GLU A C 1
ATOM 1460 O O . GLU A 1 183 ? 1.249 29.281 -8.461 1 98.56 183 GLU A O 1
ATOM 1465 N N . GLN A 1 184 ? 1.174 30.484 -6.535 1 98.5 184 GLN A N 1
ATOM 1466 C CA . GLN A 1 184 ? 2.248 31.359 -6.973 1 98.5 184 GLN A CA 1
ATOM 1467 C C . GLN A 1 184 ? 3.58 30.625 -7.043 1 98.5 184 GLN A C 1
ATOM 1469 O O . GLN A 1 184 ? 4.379 30.859 -7.949 1 98.5 184 GLN A O 1
ATOM 1474 N N . LEU A 1 185 ? 3.824 29.75 -6.094 1 98.75 185 LEU A N 1
ATOM 1475 C CA . LEU A 1 185 ? 5.039 28.953 -6.109 1 98.75 185 LEU A CA 1
ATOM 1476 C C . LEU A 1 185 ? 5.121 28.109 -7.379 1 98.75 185 LEU A C 1
ATOM 1478 O O . LEU A 1 185 ? 6.195 27.969 -7.969 1 98.75 185 LEU A O 1
ATOM 1482 N N . THR A 1 186 ? 4.004 27.547 -7.785 1 98.81 186 THR A N 1
ATOM 1483 C CA . THR A 1 186 ? 3.943 26.75 -9 1 98.81 186 THR A CA 1
ATOM 1484 C C . THR A 1 186 ? 4.297 27.594 -10.227 1 98.81 186 THR A C 1
ATOM 1486 O O . THR A 1 186 ? 5.051 27.141 -11.094 1 98.81 186 THR A O 1
ATOM 1489 N N . LYS A 1 187 ? 3.756 28.766 -10.273 1 98.56 187 LYS A N 1
ATOM 1490 C CA . LYS A 1 187 ? 4.047 29.688 -11.375 1 98.56 187 LYS A CA 1
ATOM 1491 C C . LYS A 1 187 ? 5.531 30.031 -11.43 1 98.56 187 LYS A C 1
ATOM 1493 O O . LYS A 1 187 ? 6.133 30.062 -12.508 1 98.56 187 LYS A O 1
ATOM 1498 N N . ILE A 1 188 ? 6.121 30.312 -10.273 1 98.19 188 ILE A N 1
ATOM 1499 C CA . ILE A 1 188 ? 7.539 30.641 -10.188 1 98.19 188 ILE A CA 1
ATOM 1500 C C . ILE A 1 188 ? 8.375 29.453 -10.688 1 98.19 188 ILE A C 1
ATOM 1502 O O . ILE A 1 188 ? 9.344 29.641 -11.43 1 98.19 188 ILE A O 1
ATOM 1506 N N . CYS A 1 189 ? 7.992 28.234 -10.273 1 98.38 189 CYS A N 1
ATOM 1507 C CA . CYS A 1 189 ? 8.695 27.047 -10.742 1 98.38 189 CYS A CA 1
ATOM 1508 C C . CYS A 1 189 ? 8.672 26.969 -12.266 1 98.38 189 CYS A C 1
ATOM 1510 O O . CYS A 1 189 ? 9.711 26.719 -12.891 1 98.38 189 CYS A O 1
ATOM 1512 N N . ARG A 1 190 ? 7.547 27.156 -12.844 1 97.56 190 ARG A N 1
ATOM 1513 C CA . ARG A 1 190 ? 7.387 27.094 -14.289 1 97.56 190 ARG A CA 1
ATOM 1514 C C . ARG A 1 190 ? 8.266 28.125 -14.984 1 97.56 190 ARG A C 1
ATOM 1516 O O . ARG A 1 190 ? 8.922 27.812 -15.984 1 97.56 190 ARG A O 1
ATOM 1523 N N . GLN A 1 191 ? 8.312 29.281 -14.438 1 96.75 191 GLN A N 1
ATOM 1524 C CA . GLN A 1 191 ? 9.078 30.391 -15.008 1 96.75 191 GLN A CA 1
ATOM 1525 C C . GLN A 1 191 ? 10.578 30.078 -15 1 96.75 191 GLN A C 1
ATOM 1527 O O . GLN A 1 191 ? 11.32 30.562 -15.852 1 96.75 191 GLN A O 1
ATOM 1532 N N . HIS A 1 192 ? 10.984 29.297 -14.102 1 96.81 192 HIS A N 1
ATOM 1533 C CA . HIS A 1 192 ? 12.414 29.047 -13.945 1 96.81 192 HIS A CA 1
ATOM 1534 C C . HIS A 1 192 ? 12.781 27.641 -14.406 1 96.81 192 HIS A C 1
ATOM 1536 O O . HIS A 1 192 ? 13.914 27.188 -14.188 1 96.81 192 HIS A O 1
ATOM 1542 N N . GLY A 1 193 ? 11.812 26.906 -14.984 1 96.56 193 GLY A N 1
ATOM 1543 C CA . GLY A 1 193 ? 12.086 25.562 -15.484 1 96.56 193 GLY A CA 1
ATOM 1544 C C . GLY A 1 193 ? 12.305 24.547 -14.391 1 96.56 193 GLY A C 1
ATOM 1545 O O . GLY A 1 193 ? 13.062 23.594 -14.562 1 96.56 193 GLY A O 1
ATOM 1546 N N . ILE A 1 194 ? 11.742 24.781 -13.195 1 97.94 194 ILE A N 1
ATOM 1547 C CA . ILE A 1 194 ? 11.836 23.906 -12.039 1 97.94 194 ILE A CA 1
ATOM 1548 C C . ILE A 1 194 ? 10.57 23.047 -11.938 1 97.94 194 ILE A C 1
ATOM 1550 O O . ILE A 1 194 ? 9.453 23.547 -12.07 1 97.94 194 ILE A O 1
ATOM 1554 N N . PHE A 1 195 ? 10.719 21.703 -11.727 1 98.69 195 PHE A N 1
ATOM 1555 C CA . PHE A 1 195 ? 9.555 20.844 -11.539 1 98.69 195 PHE A CA 1
ATOM 1556 C C . PHE A 1 195 ? 8.852 21.156 -10.219 1 98.69 195 PHE A C 1
ATOM 1558 O O . PHE A 1 195 ? 9.484 21.156 -9.164 1 98.69 195 PHE A O 1
ATOM 1565 N N . SER A 1 196 ? 7.586 21.422 -10.273 1 98.88 196 SER A N 1
ATOM 1566 C CA . SER A 1 196 ? 6.777 21.578 -9.07 1 98.88 196 SER A CA 1
ATOM 1567 C C . SER A 1 196 ? 6.234 20.234 -8.594 1 98.88 196 SER A C 1
ATOM 1569 O O . SER A 1 196 ? 5.535 19.547 -9.336 1 98.88 196 SER A O 1
ATOM 1571 N N . VAL A 1 197 ? 6.566 19.828 -7.422 1 98.94 197 VAL A N 1
ATOM 1572 C CA . VAL A 1 197 ? 6.02 18.656 -6.73 1 98.94 197 VAL A CA 1
ATOM 1573 C C . VAL A 1 197 ? 5.191 19.109 -5.531 1 98.94 197 VAL A C 1
ATOM 1575 O O . VAL A 1 197 ? 5.742 19.484 -4.492 1 98.94 197 VAL A O 1
ATOM 1578 N N . ILE A 1 198 ? 3.871 18.984 -5.633 1 98.94 198 ILE A N 1
ATOM 1579 C CA . ILE A 1 198 ? 2.992 19.578 -4.637 1 98.94 198 ILE A CA 1
ATOM 1580 C C . ILE A 1 198 ? 2.426 18.5 -3.725 1 98.94 198 ILE A C 1
ATOM 1582 O O . ILE A 1 198 ? 1.75 17.578 -4.188 1 98.94 198 ILE A O 1
ATOM 1586 N N . ASP A 1 199 ? 2.783 18.609 -2.471 1 98.81 199 ASP A N 1
ATOM 1587 C CA . ASP A 1 199 ? 2.125 17.812 -1.433 1 98.81 199 ASP A CA 1
ATOM 1588 C C . ASP A 1 199 ? 0.741 18.375 -1.113 1 98.81 199 ASP A C 1
ATOM 1590 O O . ASP A 1 199 ? 0.61 19.297 -0.295 1 98.81 199 ASP A O 1
ATOM 1594 N N . GLY A 1 200 ? -0.24 17.781 -1.765 1 98.75 200 GLY A N 1
ATOM 1595 C CA . GLY A 1 200 ? -1.625 18.172 -1.556 1 98.75 200 GLY A CA 1
ATOM 1596 C C . GLY A 1 200 ? -2.375 17.234 -0.619 1 98.75 200 GLY A C 1
ATOM 1597 O O . GLY A 1 200 ? -3.568 17 -0.804 1 98.75 200 GLY A O 1
ATOM 1598 N N . ALA A 1 201 ? -1.636 16.625 0.371 1 98.38 201 ALA A N 1
ATOM 1599 C CA . ALA A 1 201 ? -2.305 15.703 1.287 1 98.38 201 ALA A CA 1
ATOM 1600 C C . ALA A 1 201 ? -3.584 16.328 1.847 1 98.38 201 ALA A C 1
ATOM 1602 O O . ALA A 1 201 ? -4.57 15.617 2.082 1 98.38 201 ALA A O 1
ATOM 1603 N N . HIS A 1 202 ? -3.502 17.625 2.111 1 98.38 202 HIS A N 1
ATOM 1604 C CA . HIS A 1 202 ? -4.68 18.406 2.461 1 98.38 202 HIS A CA 1
ATOM 1605 C C . HIS A 1 202 ? -5.191 19.203 1.26 1 98.38 202 HIS A C 1
ATOM 1607 O O . HIS A 1 202 ? -5.008 20.422 1.189 1 98.38 202 HIS A O 1
ATOM 1613 N N . GLY A 1 203 ? -5.762 18.547 0.263 1 98.25 203 GLY A N 1
ATOM 1614 C CA . GLY A 1 203 ? -6.25 19.203 -0.946 1 98.25 203 GLY A CA 1
ATOM 1615 C C . GLY A 1 203 ? -7.688 18.844 -1.272 1 98.25 203 GLY A C 1
ATOM 1616 O O . GLY A 1 203 ? -8.609 19.578 -0.904 1 98.25 203 GLY A O 1
ATOM 1617 N N . ILE A 1 204 ? -7.879 17.688 -1.761 1 98.62 204 ILE A N 1
ATOM 1618 C CA . ILE A 1 204 ? -9.188 17.25 -2.223 1 98.62 204 ILE A CA 1
ATOM 1619 C C . ILE A 1 204 ? -10.156 17.203 -1.045 1 98.62 204 ILE A C 1
ATOM 1621 O O . ILE A 1 204 ? -9.844 16.625 0.001 1 98.62 204 ILE A O 1
ATOM 1625 N N . GLY A 1 205 ? -11.281 17.906 -1.165 1 97.81 205 GLY A N 1
ATOM 1626 C CA . GLY A 1 205 ? -12.312 17.922 -0.138 1 97.81 205 GLY A CA 1
ATOM 1627 C C . GLY A 1 205 ? -12.07 18.984 0.922 1 97.81 205 GLY A C 1
ATOM 1628 O O . GLY A 1 205 ? -12.953 19.266 1.73 1 97.81 205 GLY A O 1
ATOM 1629 N N . PHE A 1 206 ? -10.891 19.641 0.894 1 97.94 206 PHE A N 1
ATOM 1630 C CA . PHE A 1 206 ? -10.5 20.562 1.94 1 97.94 206 PHE A CA 1
ATOM 1631 C C . PHE A 1 206 ? -10.43 21.984 1.396 1 97.94 206 PHE A C 1
ATOM 1633 O O . PHE A 1 206 ? -10.922 22.938 2.031 1 97.94 206 PHE A O 1
ATOM 1640 N N . ILE A 1 207 ? -9.781 22.219 0.261 1 97.69 207 ILE A N 1
ATOM 1641 C CA . ILE A 1 207 ? -9.695 23.5 -0.433 1 97.69 207 ILE A CA 1
ATOM 1642 C C . ILE A 1 207 ? -10.25 23.359 -1.85 1 97.69 207 ILE A C 1
ATOM 1644 O O . ILE A 1 207 ? -10.523 22.25 -2.307 1 97.69 207 ILE A O 1
ATOM 1648 N N . ASP A 1 208 ? -10.461 24.5 -2.475 1 95.62 208 ASP A N 1
ATOM 1649 C CA . ASP A 1 208 ? -10.891 24.484 -3.871 1 95.62 208 ASP A CA 1
ATOM 1650 C C . ASP A 1 208 ? -9.703 24.25 -4.805 1 95.62 208 ASP A C 1
ATOM 1652 O O . ASP A 1 208 ? -9.086 25.203 -5.281 1 95.62 208 ASP A O 1
ATOM 1656 N N . LEU A 1 209 ? -9.43 23.062 -5.074 1 96.94 209 LEU A N 1
ATOM 1657 C CA . LEU A 1 209 ? -8.281 22.656 -5.879 1 96.94 209 LEU A CA 1
ATOM 1658 C C . LEU A 1 209 ? -8.68 22.469 -7.34 1 96.94 209 LEU A C 1
ATOM 1660 O O . LEU A 1 209 ? -9.555 21.672 -7.652 1 96.94 209 LEU A O 1
ATOM 1664 N N . ASP A 1 210 ? -8.172 23.297 -8.211 1 98.31 210 ASP A N 1
ATOM 1665 C CA . ASP A 1 210 ? -8.352 23.266 -9.664 1 98.31 210 ASP A CA 1
ATOM 1666 C C . ASP A 1 210 ? -7.023 23 -10.375 1 98.31 210 ASP A C 1
ATOM 1668 O O . ASP A 1 210 ? -6.199 23.906 -10.516 1 98.31 210 ASP A O 1
ATOM 1672 N N . LEU A 1 211 ? -6.918 21.812 -10.953 1 98.69 211 LEU A N 1
ATOM 1673 C CA . LEU A 1 211 ? -5.594 21.391 -11.406 1 98.69 211 LEU A CA 1
ATOM 1674 C C . LEU A 1 211 ? -5.297 21.953 -12.797 1 98.69 211 LEU A C 1
ATOM 1676 O O . LEU A 1 211 ? -4.133 22.109 -13.172 1 98.69 211 LEU A O 1
ATOM 1680 N N . LYS A 1 212 ? -6.293 22.219 -13.586 1 98.31 212 LYS A N 1
ATOM 1681 C CA . LYS A 1 212 ? -6.031 22.844 -14.883 1 98.31 212 LYS A CA 1
ATOM 1682 C C . LYS A 1 212 ? -5.531 24.281 -14.695 1 98.31 212 LYS A C 1
ATOM 1684 O O . LYS A 1 212 ? -4.617 24.719 -15.398 1 98.31 212 LYS A O 1
ATOM 1689 N N . GLU A 1 213 ? -6.195 24.969 -13.75 1 98.19 213 GLU A N 1
ATOM 1690 C CA . GLU A 1 213 ? -5.75 26.328 -13.453 1 98.19 213 GLU A CA 1
ATOM 1691 C C . GLU A 1 213 ? -4.379 26.328 -12.789 1 98.19 213 GLU A C 1
ATOM 1693 O O . GLU A 1 213 ? -3.518 27.141 -13.125 1 98.19 213 GLU A O 1
ATOM 1698 N N . LEU A 1 214 ? -4.148 25.453 -11.867 1 98.69 214 LEU A N 1
ATOM 1699 C CA . LEU A 1 214 ? -2.904 25.375 -11.109 1 98.69 214 LEU A CA 1
ATOM 1700 C C . LEU A 1 214 ? -1.751 24.922 -12.008 1 98.69 214 LEU A C 1
ATOM 1702 O O . LEU A 1 214 ? -0.623 25.406 -11.852 1 98.69 214 LEU A O 1
ATOM 1706 N N . ASP A 1 215 ? -2.002 23.938 -12.844 1 98.44 215 ASP A N 1
ATOM 1707 C CA . ASP A 1 215 ? -1.078 23.375 -13.828 1 98.44 215 ASP A CA 1
ATOM 1708 C C . ASP A 1 215 ? 0.212 22.906 -13.156 1 98.44 215 ASP A C 1
ATOM 1710 O O . ASP A 1 215 ? 1.307 23.297 -13.555 1 98.44 215 ASP A O 1
ATOM 1714 N N . PRO A 1 216 ? 0.138 22.125 -12.125 1 98.81 216 PRO A N 1
ATOM 1715 C CA . PRO A 1 216 ? 1.346 21.578 -11.508 1 98.81 216 PRO A CA 1
ATOM 1716 C C . PRO A 1 216 ? 2.023 20.516 -12.375 1 98.81 216 PRO A C 1
ATOM 1718 O O . PRO A 1 216 ? 1.394 19.953 -13.273 1 98.81 216 PRO A O 1
ATOM 1721 N N . ASP A 1 217 ? 3.346 20.312 -12.148 1 98.88 217 ASP A N 1
ATOM 1722 C CA . ASP A 1 217 ? 4 19.172 -12.781 1 98.88 217 ASP A CA 1
ATOM 1723 C C . ASP A 1 217 ? 3.562 17.859 -12.141 1 98.88 217 ASP A C 1
ATOM 1725 O O . ASP A 1 217 ? 3.273 16.891 -12.836 1 98.88 217 ASP A O 1
ATOM 1729 N N . PHE A 1 218 ? 3.57 17.781 -10.859 1 98.94 218 PHE A N 1
ATOM 1730 C CA . PHE A 1 218 ? 3.158 16.641 -10.062 1 98.94 218 PHE A CA 1
ATOM 1731 C C . PHE A 1 218 ? 2.367 17.078 -8.844 1 98.94 218 PHE A C 1
ATOM 1733 O O . PHE A 1 218 ? 2.699 18.078 -8.211 1 98.94 218 PHE A O 1
ATOM 1740 N N . LEU A 1 219 ? 1.3 16.375 -8.492 1 98.94 219 LEU A N 1
ATOM 1741 C CA . LEU A 1 219 ? 0.524 16.656 -7.285 1 98.94 219 LEU A CA 1
ATOM 1742 C C . LEU A 1 219 ? -0.087 15.375 -6.723 1 98.94 219 LEU A C 1
ATOM 1744 O O . LEU A 1 219 ? -0.584 14.539 -7.48 1 98.94 219 LEU A O 1
ATOM 1748 N N . VAL A 1 220 ? -0.06 15.18 -5.422 1 98.94 220 VAL A N 1
ATOM 1749 C CA . VAL A 1 220 ? -0.743 14.078 -4.758 1 98.94 220 VAL A CA 1
ATOM 1750 C C . VAL A 1 220 ? -1.681 14.617 -3.682 1 98.94 220 VAL A C 1
ATOM 1752 O O . VAL A 1 220 ? -1.312 15.516 -2.926 1 98.94 220 VAL A O 1
ATOM 1755 N N . THR A 1 221 ? -2.91 14.125 -3.604 1 98.88 221 THR A N 1
ATOM 1756 C CA . THR A 1 221 ? -3.865 14.578 -2.598 1 98.88 221 THR A CA 1
ATOM 1757 C C . THR A 1 221 ? -4.605 13.383 -1.988 1 98.88 221 THR A C 1
ATOM 1759 O O . THR A 1 221 ? -5.062 12.5 -2.709 1 98.88 221 THR A O 1
ATOM 1762 N N . ASN A 1 222 ? -4.695 13.281 -0.684 1 98.75 222 ASN A N 1
ATOM 1763 C CA . ASN A 1 222 ? -5.281 12.156 0.032 1 98.75 222 ASN A CA 1
ATOM 1764 C C . ASN A 1 222 ? -6.809 12.188 -0.019 1 98.75 222 ASN A C 1
ATOM 1766 O O . ASN A 1 222 ? -7.422 13.203 0.326 1 98.75 222 ASN A O 1
ATOM 1770 N N . CYS A 1 223 ? -7.352 11.078 -0.323 1 98.69 223 CYS A N 1
ATOM 1771 C CA . CYS A 1 223 ? -8.805 10.984 -0.346 1 98.69 223 CYS A CA 1
ATOM 1772 C C . CYS A 1 223 ? -9.352 10.57 1.016 1 98.69 223 CYS A C 1
ATOM 1774 O O . CYS A 1 223 ? -10.516 10.828 1.329 1 98.69 223 CYS A O 1
ATOM 1776 N N . HIS A 1 224 ? -8.5 9.984 1.88 1 98.19 224 HIS A N 1
ATOM 1777 C CA . HIS A 1 224 ? -8.984 9.398 3.127 1 98.19 224 HIS A CA 1
ATOM 1778 C C . HIS A 1 224 ? -9.078 10.453 4.227 1 98.19 224 HIS A C 1
ATOM 1780 O O . HIS A 1 224 ? -9.555 10.172 5.324 1 98.19 224 HIS A O 1
ATOM 1786 N N . LYS A 1 225 ? -8.594 11.664 3.971 1 98.06 225 LYS A N 1
ATOM 1787 C CA . LYS A 1 225 ? -8.688 12.711 4.984 1 98.06 225 LYS A CA 1
ATOM 1788 C C . LYS A 1 225 ? -10 13.477 4.863 1 98.06 225 LYS A C 1
ATOM 1790 O O . LYS A 1 225 ? -10.992 13.125 5.508 1 98.06 225 LYS A O 1
ATOM 1795 N N . TRP A 1 226 ? -10.125 14.305 3.803 1 98.25 226 TRP A N 1
ATOM 1796 C CA . TRP A 1 226 ? -11.203 15.289 3.762 1 98.25 226 TRP A CA 1
ATOM 1797 C C . TRP A 1 226 ? -12.305 14.852 2.805 1 98.25 226 TRP A C 1
ATOM 1799 O O . TRP A 1 226 ? -13.414 15.391 2.834 1 98.25 226 TRP A O 1
ATOM 1809 N N . LEU A 1 227 ? -11.977 13.836 1.946 1 98.38 227 LEU A N 1
ATOM 1810 C CA . LEU A 1 227 ? -13.008 13.32 1.056 1 98.38 227 LEU A CA 1
ATOM 1811 C C . LEU A 1 227 ? -13.859 12.273 1.76 1 98.38 227 LEU A C 1
ATOM 1813 O O . LEU A 1 227 ? -14.906 11.867 1.25 1 98.38 227 LEU A O 1
ATOM 1817 N N . PHE A 1 228 ? -13.484 11.797 2.883 1 98.38 228 PHE A N 1
ATOM 1818 C CA . PHE A 1 228 ? -14.258 10.922 3.758 1 98.38 228 PHE A CA 1
ATOM 1819 C C . PHE A 1 228 ? -14.375 9.523 3.166 1 98.38 228 PHE A C 1
ATOM 1821 O O . PHE A 1 228 ? -15.461 8.938 3.162 1 98.38 228 PHE A O 1
ATOM 1828 N N . ILE A 1 229 ? -13.312 9.016 2.613 1 98.44 229 ILE A N 1
ATOM 1829 C CA . ILE A 1 229 ? -13.312 7.609 2.227 1 98.44 229 ILE A CA 1
ATOM 1830 C C . ILE A 1 229 ? -12.398 6.816 3.156 1 98.44 229 ILE A C 1
ATOM 1832 O O . ILE A 1 229 ? -11.625 7.398 3.916 1 98.44 229 ILE A O 1
ATOM 1836 N N . PRO A 1 230 ? -12.531 5.484 3.145 1 98.25 230 PRO A N 1
ATOM 1837 C CA . PRO A 1 230 ? -11.648 4.672 3.99 1 98.25 230 PRO A CA 1
ATOM 1838 C C . PRO A 1 230 ? -10.172 4.832 3.637 1 98.25 230 PRO A C 1
ATOM 1840 O O . PRO A 1 230 ? -9.844 5.227 2.516 1 98.25 230 PRO A O 1
ATOM 1843 N N . ARG A 1 231 ? -9.336 4.598 4.613 1 97 231 ARG A N 1
ATOM 1844 C CA . ARG A 1 231 ? -7.891 4.773 4.48 1 97 231 ARG A CA 1
ATOM 1845 C C . ARG A 1 231 ? -7.336 3.916 3.348 1 97 231 ARG A C 1
ATOM 1847 O O . ARG A 1 231 ? -7.805 2.799 3.123 1 97 231 ARG A O 1
ATOM 1854 N N . ALA A 1 232 ? -6.27 4.5 2.656 1 86.25 232 ALA A N 1
ATOM 1855 C CA . ALA A 1 232 ? -5.418 3.898 1.635 1 86.25 232 ALA A CA 1
ATOM 1856 C C . ALA A 1 232 ? -5.891 4.273 0.234 1 86.25 232 ALA A C 1
ATOM 1858 O O . ALA A 1 232 ? -6.16 3.396 -0.592 1 86.25 232 ALA A O 1
ATOM 1859 N N . CYS A 1 233 ? -6.051 5.574 -0.03 1 97.31 233 CYS A N 1
ATOM 1860 C CA . CYS A 1 233 ? -6.336 6.078 -1.368 1 97.31 233 CYS A CA 1
ATOM 1861 C C . CYS A 1 233 ? -5.949 7.547 -1.491 1 97.31 233 CYS A C 1
ATOM 1863 O O . CYS A 1 233 ? -6.27 8.352 -0.616 1 97.31 233 CYS A O 1
ATOM 1865 N N . ALA A 1 234 ? -5.258 7.863 -2.508 1 98.75 234 ALA A N 1
ATOM 1866 C CA . ALA A 1 234 ? -4.891 9.227 -2.877 1 98.75 234 ALA A CA 1
ATOM 1867 C C . ALA A 1 234 ? -4.922 9.414 -4.391 1 98.75 234 ALA A C 1
ATOM 1869 O O . ALA A 1 234 ? -4.668 8.477 -5.145 1 98.75 234 ALA A O 1
ATOM 1870 N N . VAL A 1 235 ? -5.293 10.602 -4.809 1 98.94 235 VAL A N 1
ATOM 1871 C CA . VAL A 1 235 ? -5.172 10.961 -6.215 1 98.94 235 VAL A CA 1
ATOM 1872 C C . VAL A 1 235 ? -3.74 11.391 -6.523 1 98.94 235 VAL A C 1
ATOM 1874 O O . VAL A 1 235 ? -3.176 12.242 -5.828 1 98.94 235 VAL A O 1
ATOM 1877 N N . PHE A 1 236 ? -3.125 10.75 -7.477 1 98.94 236 PHE A N 1
ATOM 1878 C CA . PHE A 1 236 ? -1.802 11.086 -7.984 1 98.94 236 PHE A CA 1
ATOM 1879 C C . PHE A 1 236 ? -1.891 11.648 -9.398 1 98.94 236 PHE A C 1
ATOM 1881 O O . PHE A 1 236 ? -2.229 10.922 -10.336 1 98.94 236 PHE A O 1
ATOM 1888 N N . TYR A 1 237 ? -1.59 12.969 -9.508 1 98.94 237 TYR A N 1
ATOM 1889 C CA . TYR A 1 237 ? -1.675 13.648 -10.797 1 98.94 237 TYR A CA 1
ATOM 1890 C C . TYR A 1 237 ? -0.286 13.938 -11.352 1 98.94 237 TYR A C 1
ATOM 1892 O O . TYR A 1 237 ? 0.573 14.477 -10.648 1 98.94 237 TYR A O 1
ATOM 1900 N N . VAL A 1 238 ? -0.054 13.562 -12.555 1 98.88 238 VAL A N 1
ATOM 1901 C CA . VAL A 1 238 ? 1.126 13.914 -13.344 1 98.88 238 VAL A CA 1
ATOM 1902 C C . VAL A 1 238 ? 0.701 14.617 -14.625 1 98.88 238 VAL A C 1
ATOM 1904 O O . VAL A 1 238 ? -0.067 14.07 -15.422 1 98.88 238 VAL A O 1
ATOM 1907 N N . ALA A 1 239 ? 1.197 15.844 -14.789 1 98.69 239 ALA A N 1
ATOM 1908 C CA . ALA A 1 239 ? 0.893 16.547 -16.031 1 98.69 239 ALA A CA 1
ATOM 1909 C C . ALA A 1 239 ? 1.257 15.695 -17.25 1 98.69 239 ALA A C 1
ATOM 1911 O O . ALA A 1 239 ? 2.324 15.078 -17.281 1 98.69 239 ALA A O 1
ATOM 1912 N N . PRO A 1 240 ? 0.37 15.633 -18.266 1 97.56 240 PRO A N 1
ATOM 1913 C CA . PRO A 1 240 ? 0.64 14.797 -19.438 1 97.56 240 PRO A CA 1
ATOM 1914 C C . PRO A 1 240 ? 2.021 15.047 -20.031 1 97.56 240 PRO A C 1
ATOM 1916 O O . PRO A 1 240 ? 2.695 14.109 -20.453 1 97.56 240 PRO A O 1
ATOM 1919 N N . ARG A 1 241 ? 2.516 16.25 -20 1 97.81 241 ARG A N 1
ATOM 1920 C CA . ARG A 1 241 ? 3.807 16.625 -20.562 1 97.81 241 ARG A CA 1
ATOM 1921 C C . ARG A 1 241 ? 4.953 15.953 -19.812 1 97.81 241 ARG A C 1
ATOM 1923 O O . ARG A 1 241 ? 6.07 15.867 -20.328 1 97.81 241 ARG A O 1
ATOM 1930 N N . ASN A 1 242 ? 4.684 15.477 -18.578 1 98.38 242 ASN A N 1
ATOM 1931 C CA . ASN A 1 242 ? 5.762 14.953 -17.734 1 98.38 242 ASN A CA 1
ATOM 1932 C C . ASN A 1 242 ? 5.617 13.453 -17.5 1 98.38 242 ASN A C 1
ATOM 1934 O O . ASN A 1 242 ? 6.387 12.867 -16.75 1 98.38 242 ASN A O 1
ATOM 1938 N N . GLN A 1 243 ? 4.688 12.758 -18.125 1 97.56 243 GLN A N 1
ATOM 1939 C CA . GLN A 1 243 ? 4.402 11.344 -17.891 1 97.56 243 GLN A CA 1
ATOM 1940 C C . GLN A 1 243 ? 5.613 10.477 -18.219 1 97.56 243 GLN A C 1
ATOM 1942 O O . GLN A 1 243 ? 5.836 9.445 -17.594 1 97.56 243 GLN A O 1
ATOM 1947 N N . HIS A 1 244 ? 6.434 10.922 -19.188 1 96.12 244 HIS A N 1
ATOM 1948 C CA . HIS A 1 244 ? 7.613 10.172 -19.609 1 96.12 244 HIS A CA 1
ATOM 1949 C C . HIS A 1 244 ? 8.641 10.102 -18.484 1 96.12 244 HIS A C 1
ATOM 1951 O O . HIS A 1 244 ? 9.523 9.242 -18.5 1 96.12 244 HIS A O 1
ATOM 1957 N N . LEU A 1 245 ? 8.516 10.992 -17.469 1 97.62 245 LEU A N 1
ATOM 1958 C CA . LEU A 1 245 ? 9.445 11.023 -16.344 1 97.62 245 LEU A CA 1
ATOM 1959 C C . LEU A 1 245 ? 9.07 9.984 -15.297 1 97.62 245 LEU A C 1
ATOM 1961 O O . LEU A 1 245 ? 9.875 9.672 -14.414 1 97.62 245 LEU A O 1
ATOM 1965 N N . MET A 1 246 ? 7.855 9.469 -15.367 1 97.88 246 MET A N 1
ATOM 1966 C CA . MET A 1 246 ? 7.371 8.469 -14.43 1 97.88 246 MET A CA 1
ATOM 1967 C C . MET A 1 246 ? 7.562 7.059 -14.984 1 97.88 246 MET A C 1
ATOM 1969 O O . MET A 1 246 ? 6.594 6.387 -15.328 1 97.88 246 MET A O 1
ATOM 1973 N N . ARG A 1 247 ? 8.805 6.648 -14.977 1 97 247 ARG A N 1
ATOM 1974 C CA . ARG A 1 247 ? 9.203 5.406 -15.633 1 97 247 ARG A CA 1
ATOM 1975 C C . ARG A 1 247 ? 8.555 4.199 -14.961 1 97 247 ARG A C 1
ATOM 1977 O O . ARG A 1 247 ? 8.18 3.234 -15.633 1 97 247 ARG A O 1
ATOM 1984 N N . SER A 1 248 ? 8.414 4.25 -13.664 1 98 248 SER A N 1
ATOM 1985 C CA . SER A 1 248 ? 7.875 3.104 -12.938 1 98 248 SER A CA 1
ATOM 1986 C C . SER A 1 248 ? 6.926 3.547 -11.828 1 98 248 SER A C 1
ATOM 1988 O O . SER A 1 248 ? 7.133 4.594 -11.211 1 98 248 SER A O 1
ATOM 1990 N N . SER A 1 249 ? 5.895 2.756 -11.602 1 98.25 249 SER A N 1
ATOM 1991 C CA . SER A 1 249 ? 5.125 2.857 -10.375 1 98.25 249 SER A CA 1
ATOM 1992 C C . SER A 1 249 ? 5.945 2.406 -9.164 1 98.25 249 SER A C 1
ATOM 1994 O O . SER A 1 249 ? 7.062 1.915 -9.32 1 98.25 249 SER A O 1
ATOM 1996 N N . LEU A 1 250 ? 5.418 2.676 -7.992 1 98.06 250 LEU A N 1
ATOM 1997 C CA . LEU A 1 250 ? 6.004 2.203 -6.742 1 98.06 250 LEU A CA 1
ATOM 1998 C C . LEU A 1 250 ? 5.039 1.285 -6.004 1 98.06 250 LEU A C 1
ATOM 2000 O O . LEU A 1 250 ? 4.035 1.745 -5.457 1 98.06 250 LEU A O 1
ATOM 2004 N N . PRO A 1 251 ? 5.332 -0.083 -5.906 1 98.19 251 PRO A N 1
ATOM 2005 C CA . PRO A 1 251 ? 6.434 -0.821 -6.527 1 98.19 251 PRO A CA 1
ATOM 2006 C C . PRO A 1 251 ? 6.266 -0.977 -8.039 1 98.19 251 PRO A C 1
ATOM 2008 O O . PRO A 1 251 ? 5.184 -0.715 -8.57 1 98.19 251 PRO A O 1
ATOM 2011 N N . THR A 1 252 ? 7.398 -1.381 -8.688 1 98.19 252 THR A N 1
ATOM 2012 C CA . THR A 1 252 ? 7.305 -1.857 -10.062 1 98.19 252 THR A CA 1
ATOM 2013 C C . THR A 1 252 ? 6.469 -3.133 -10.133 1 98.19 252 THR A C 1
ATOM 2015 O O . THR A 1 252 ? 6.613 -4.023 -9.297 1 98.19 252 THR A O 1
ATOM 2018 N N . SER A 1 253 ? 5.562 -3.148 -11.102 1 96.62 253 SER A N 1
ATOM 2019 C CA . SER A 1 253 ? 4.656 -4.285 -11.242 1 96.62 253 SER A CA 1
ATOM 2020 C C . SER A 1 253 ? 4.348 -4.57 -12.703 1 96.62 253 SER A C 1
ATOM 2022 O O . SER A 1 253 ? 5.133 -4.223 -13.594 1 96.62 253 SER A O 1
ATOM 2024 N N . HIS A 1 254 ? 3.238 -5.203 -12.969 1 94.5 254 HIS A N 1
ATOM 2025 C CA . HIS A 1 254 ? 2.895 -5.758 -14.273 1 94.5 254 HIS A CA 1
ATOM 2026 C C . HIS A 1 254 ? 2.717 -4.652 -15.312 1 94.5 254 HIS A C 1
ATOM 2028 O O . HIS A 1 254 ? 2.971 -4.867 -16.5 1 94.5 254 HIS A O 1
ATOM 2034 N N . GLY A 1 255 ? 2.369 -3.469 -14.883 1 93.69 255 GLY A N 1
ATOM 2035 C CA . GLY A 1 255 ? 2.074 -2.395 -15.82 1 93.69 255 GLY A CA 1
ATOM 2036 C C . GLY A 1 255 ? 3.32 -1.737 -16.375 1 93.69 255 GLY A C 1
ATOM 2037 O O . GLY A 1 255 ? 3.236 -0.943 -17.328 1 93.69 255 GLY A O 1
ATOM 2038 N N . PHE A 1 256 ? 4.516 -2.117 -15.859 1 95.56 256 PHE A N 1
ATOM 2039 C CA . PHE A 1 256 ? 5.766 -1.537 -16.328 1 95.56 256 PHE A CA 1
ATOM 2040 C C . PHE A 1 256 ? 6.062 -1.975 -17.766 1 95.56 256 PHE A C 1
ATOM 2042 O O . PHE A 1 256 ? 5.93 -3.154 -18.094 1 95.56 256 PHE A O 1
ATOM 2049 N N . VAL A 1 257 ? 6.418 -1.049 -18.594 1 93.44 257 VAL A N 1
ATOM 2050 C CA . VAL A 1 257 ? 6.816 -1.341 -19.969 1 93.44 257 VAL A CA 1
ATOM 2051 C C . VAL A 1 257 ? 8.328 -1.165 -20.109 1 93.44 257 VAL A C 1
ATOM 2053 O O . VAL A 1 257 ? 8.82 -0.039 -20.234 1 93.44 257 VAL A O 1
ATOM 2056 N N . PRO A 1 258 ? 9.047 -2.227 -20.172 1 93.56 258 PRO A N 1
ATOM 2057 C CA . PRO A 1 258 ? 10.5 -2.115 -20.297 1 93.56 258 PRO A CA 1
ATOM 2058 C C . PRO A 1 258 ? 10.922 -1.486 -21.625 1 93.56 258 PRO A C 1
ATOM 2060 O O . PRO A 1 258 ? 10.164 -1.532 -22.609 1 93.56 258 PRO A O 1
ATOM 2063 N N . LEU A 1 259 ? 12.062 -0.811 -21.734 1 90.62 259 LEU A N 1
ATOM 2064 C CA . LEU A 1 259 ? 12.594 -0.242 -22.969 1 90.62 259 LEU A CA 1
ATOM 2065 C C . LEU A 1 259 ? 12.914 -1.337 -23.984 1 90.62 259 LEU A C 1
ATOM 2067 O O . LEU A 1 259 ? 12.719 -1.149 -25.188 1 90.62 259 LEU A O 1
ATOM 2071 N N . GLY A 1 260 ? 13.305 -2.521 -23.5 1 82.44 260 GLY A N 1
ATOM 2072 C CA . GLY A 1 260 ? 13.547 -3.648 -24.375 1 82.44 260 GLY A CA 1
ATOM 2073 C C . GLY A 1 260 ? 12.344 -4.562 -24.531 1 82.44 260 GLY A C 1
ATOM 2074 O O . GLY A 1 260 ? 11.211 -4.16 -24.234 1 82.44 260 GLY A O 1
ATOM 2075 N N . VAL A 1 261 ? 12.43 -5.598 -25.234 1 77.19 261 VAL A N 1
ATOM 2076 C CA . VAL A 1 261 ? 11.367 -6.57 -25.453 1 77.19 261 VAL A CA 1
ATOM 2077 C C . VAL A 1 261 ? 11.016 -7.246 -24.125 1 77.19 261 VAL A C 1
ATOM 2079 O O . VAL A 1 261 ? 11.891 -7.746 -23.422 1 77.19 261 VAL A O 1
ATOM 2082 N N . SER A 1 262 ? 9.719 -6.949 -23.781 1 70.38 262 SER A N 1
ATOM 2083 C CA . SER A 1 262 ? 9.266 -7.605 -22.562 1 70.38 262 SER A CA 1
ATOM 2084 C C . SER A 1 262 ? 9.062 -9.102 -22.781 1 70.38 262 SER A C 1
ATOM 2086 O O . SER A 1 262 ? 8.383 -9.508 -23.719 1 70.38 262 SER A O 1
ATOM 2088 N N . LYS A 1 263 ? 9.625 -9.914 -21.906 1 80.06 263 LYS A N 1
ATOM 2089 C CA . LYS A 1 263 ? 9.508 -11.359 -22.078 1 80.06 263 LYS A CA 1
ATOM 2090 C C . LYS A 1 263 ? 8.703 -11.977 -20.938 1 80.06 263 LYS A C 1
ATOM 2092 O O . LYS A 1 263 ? 8.5 -13.195 -20.906 1 80.06 263 LYS A O 1
ATOM 2097 N N . HIS A 1 264 ? 8.18 -10.992 -20.109 1 85.81 264 HIS A N 1
ATOM 2098 C CA . HIS A 1 264 ? 7.574 -11.555 -18.906 1 85.81 264 HIS A CA 1
ATOM 2099 C C . HIS A 1 264 ? 6.059 -11.625 -19.047 1 85.81 264 HIS A C 1
ATOM 2101 O O . HIS A 1 264 ? 5.43 -10.703 -19.562 1 85.81 264 HIS A O 1
ATOM 2107 N N . PHE A 1 265 ? 5.512 -12.711 -18.594 1 77.81 265 PHE A N 1
ATOM 2108 C CA . PHE A 1 265 ? 4.078 -12.961 -18.656 1 77.81 265 PHE A CA 1
ATOM 2109 C C . PHE A 1 265 ? 3.314 -11.969 -17.797 1 77.81 265 PHE A C 1
ATOM 2111 O O . PHE A 1 265 ? 3.738 -11.648 -16.688 1 77.81 265 PHE A O 1
ATOM 2118 N N . ASN A 1 266 ? 2.277 -11.328 -18.391 1 77.25 266 ASN A N 1
ATOM 2119 C CA . ASN A 1 266 ? 1.33 -10.484 -17.672 1 77.25 266 ASN A CA 1
ATOM 2120 C C . ASN A 1 266 ? -0.061 -11.109 -17.625 1 77.25 266 ASN A C 1
ATOM 2122 O O . ASN A 1 266 ? -0.729 -11.219 -18.656 1 77.25 266 ASN A O 1
ATOM 2126 N N . PRO A 1 267 ? -0.486 -11.445 -16.484 1 70.56 267 PRO A N 1
ATOM 2127 C CA . PRO A 1 267 ? -1.781 -12.125 -16.375 1 70.56 267 PRO A CA 1
ATOM 2128 C C . PRO A 1 267 ? -2.959 -11.172 -16.562 1 70.56 267 PRO A C 1
ATOM 2130 O O . PRO A 1 267 ? -4.102 -11.617 -16.719 1 70.56 267 PRO A O 1
ATOM 2133 N N . ASN A 1 268 ? -2.68 -9.914 -16.484 1 73.06 268 ASN A N 1
ATOM 2134 C CA . ASN A 1 268 ? -3.762 -8.938 -16.531 1 73.06 268 ASN A CA 1
ATOM 2135 C C . ASN A 1 268 ? -3.598 -7.969 -17.703 1 73.06 268 ASN A C 1
ATOM 2137 O O . ASN A 1 268 ? -2.674 -7.152 -17.719 1 73.06 268 ASN A O 1
ATOM 2141 N N . GLN A 1 269 ? -4.48 -8.18 -18.609 1 75.56 269 GLN A N 1
ATOM 2142 C CA . GLN A 1 269 ? -4.445 -7.238 -19.734 1 75.56 269 GLN A CA 1
ATOM 2143 C C . GLN A 1 269 ? -4.984 -5.875 -19.312 1 75.56 269 GLN A C 1
ATOM 2145 O O . GLN A 1 269 ? -5.965 -5.785 -18.578 1 75.56 269 GLN A O 1
ATOM 2150 N N . SER A 1 270 ? -4.227 -4.852 -19.672 1 84.06 270 SER A N 1
ATOM 2151 C CA . SER A 1 270 ? -4.668 -3.498 -19.359 1 84.06 270 SER A CA 1
ATOM 2152 C C . SER A 1 270 ? -5.344 -2.852 -20.562 1 84.06 270 SER A C 1
ATOM 2154 O O . SER A 1 270 ? -4.887 -3.006 -21.703 1 84.06 270 SER A O 1
ATOM 2156 N N . ASN A 1 271 ? -6.469 -2.207 -20.297 1 81.56 271 ASN A N 1
ATOM 2157 C CA . ASN A 1 271 ? -7.121 -1.403 -21.328 1 81.56 271 ASN A CA 1
ATOM 2158 C C . ASN A 1 271 ? -6.883 0.088 -21.109 1 81.56 271 ASN A C 1
ATOM 2160 O O . ASN A 1 271 ? -7.668 0.92 -21.578 1 81.56 271 ASN A O 1
ATOM 2164 N N . ALA A 1 272 ? -5.809 0.329 -20.438 1 87.25 272 ALA A N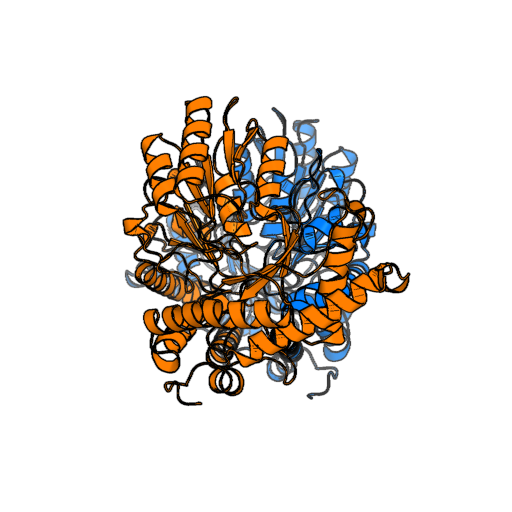 1
ATOM 2165 C CA . ALA A 1 272 ? -5.52 1.726 -20.125 1 87.25 272 ALA A CA 1
ATOM 2166 C C . ALA A 1 272 ? -5.219 2.52 -21.391 1 87.25 272 ALA A C 1
ATOM 2168 O O . ALA A 1 272 ? -4.766 1.957 -22.391 1 87.25 272 ALA A O 1
ATOM 2169 N N . GLN A 1 273 ? -5.445 3.818 -21.312 1 84 273 GLN A N 1
ATOM 2170 C CA . GLN A 1 273 ? -5.312 4.707 -22.453 1 84 273 GLN A CA 1
ATOM 2171 C C . GLN A 1 273 ? -3.842 4.957 -22.797 1 84 273 GLN A C 1
ATOM 2173 O O . GLN A 1 273 ? -3.514 5.348 -23.906 1 84 273 GLN A O 1
ATOM 2178 N N . ASN A 1 274 ? -2.998 4.883 -21.766 1 92 274 ASN A N 1
ATOM 2179 C CA . ASN A 1 274 ? -1.563 5.074 -21.953 1 92 274 ASN A CA 1
ATOM 2180 C C . ASN A 1 274 ? -0.755 4.289 -20.922 1 92 274 ASN A C 1
ATOM 2182 O O . ASN A 1 274 ? -1.32 3.711 -20 1 92 274 ASN A O 1
ATOM 2186 N N . ALA A 1 275 ? 0.556 4.223 -21.172 1 92.88 275 ALA A N 1
ATOM 2187 C CA . ALA A 1 275 ? 1.461 3.42 -20.344 1 92.88 275 ALA A CA 1
ATOM 2188 C C . ALA A 1 275 ? 1.496 3.928 -18.906 1 92.88 275 ALA A C 1
ATOM 2190 O O . ALA A 1 275 ? 1.636 3.141 -17.969 1 92.88 275 ALA A O 1
ATOM 2191 N N . PHE A 1 276 ? 1.323 5.25 -18.797 1 96.62 276 PHE A N 1
ATOM 2192 C CA . PHE A 1 276 ? 1.337 5.832 -17.469 1 96.62 276 PHE A CA 1
ATOM 2193 C C . PHE A 1 276 ? 0.17 5.312 -16.625 1 96.62 276 PHE A C 1
ATOM 2195 O O . PHE A 1 276 ? 0.364 4.832 -15.516 1 96.62 276 PHE A O 1
ATOM 2202 N N . VAL A 1 277 ? -1.002 5.426 -17.172 1 96.88 277 VAL A N 1
ATOM 2203 C CA . VAL A 1 277 ? -2.195 4.973 -16.469 1 96.88 277 VAL A CA 1
ATOM 2204 C C . VAL A 1 277 ? -2.1 3.473 -16.203 1 96.88 277 VAL A C 1
ATOM 2206 O O . VAL A 1 277 ? -2.434 3.008 -15.102 1 96.88 277 VAL A O 1
ATOM 2209 N N . ALA A 1 278 ? -1.583 2.678 -17.125 1 94.75 278 ALA A N 1
ATOM 2210 C CA . ALA A 1 278 ? -1.5 1.223 -17.016 1 94.75 278 ALA A CA 1
ATOM 2211 C C . ALA A 1 278 ? -0.648 0.798 -15.828 1 94.75 278 ALA A C 1
ATOM 2213 O O . ALA A 1 278 ? -0.958 -0.188 -15.156 1 94.75 278 ALA A O 1
ATOM 2214 N N . GLN A 1 279 ? 0.39 1.491 -15.547 1 95.5 279 GLN A N 1
ATOM 2215 C CA . GLN A 1 279 ? 1.323 1.103 -14.492 1 95.5 279 GLN A CA 1
ATOM 2216 C C . GLN A 1 279 ? 0.682 1.229 -13.117 1 95.5 279 GLN A C 1
ATOM 2218 O O . GLN A 1 279 ? 1.111 0.573 -12.164 1 95.5 279 GLN A O 1
ATOM 2223 N N . PHE A 1 280 ? -0.345 2.014 -13.023 1 96.94 280 PHE A N 1
ATOM 2224 C CA . PHE A 1 280 ? -0.91 2.279 -11.703 1 96.94 280 PHE A CA 1
ATOM 2225 C C . PHE A 1 280 ? -2.23 1.541 -11.523 1 96.94 280 PHE A C 1
ATOM 2227 O O . PHE A 1 280 ? -2.857 1.63 -10.461 1 96.94 280 PHE A O 1
ATOM 2234 N N . GLU A 1 281 ? -2.627 0.769 -12.539 1 95.69 281 GLU A N 1
ATOM 2235 C CA . GLU A 1 281 ? -3.867 0.004 -12.445 1 95.69 281 GLU A CA 1
ATOM 2236 C C . GLU A 1 281 ? -3.732 -1.149 -11.453 1 95.69 281 GLU A C 1
ATOM 2238 O O . GLU A 1 281 ? -4.715 -1.556 -10.828 1 95.69 281 GLU A O 1
ATOM 2243 N N . TYR A 1 282 ? -2.541 -1.623 -11.398 1 94.81 282 TYR A N 1
ATOM 2244 C CA . TYR A 1 282 ? -2.266 -2.775 -10.547 1 94.81 282 TYR A CA 1
ATOM 2245 C C . TYR A 1 282 ? -0.811 -2.785 -10.094 1 94.81 282 TYR A C 1
ATOM 2247 O O . TYR A 1 282 ? 0.097 -2.973 -10.906 1 94.81 282 TYR A O 1
ATOM 2255 N N . THR A 1 283 ? -0.605 -2.615 -8.836 1 95.56 283 THR A N 1
ATOM 2256 C CA . THR A 1 283 ? 0.748 -2.602 -8.289 1 95.56 283 THR A CA 1
ATOM 2257 C C . THR A 1 283 ? 0.904 -3.662 -7.203 1 95.56 283 THR A C 1
ATOM 2259 O O . THR A 1 283 ? 1.54 -3.418 -6.176 1 95.56 283 THR A O 1
ATOM 2262 N N . GLY A 1 284 ? 0.272 -4.797 -7.418 1 95.12 284 GLY A N 1
ATOM 2263 C CA . GLY A 1 284 ? 0.216 -5.852 -6.418 1 95.12 284 GLY A CA 1
ATOM 2264 C C . GLY A 1 284 ? -1.149 -5.992 -5.773 1 95.12 284 GLY A C 1
ATOM 2265 O O 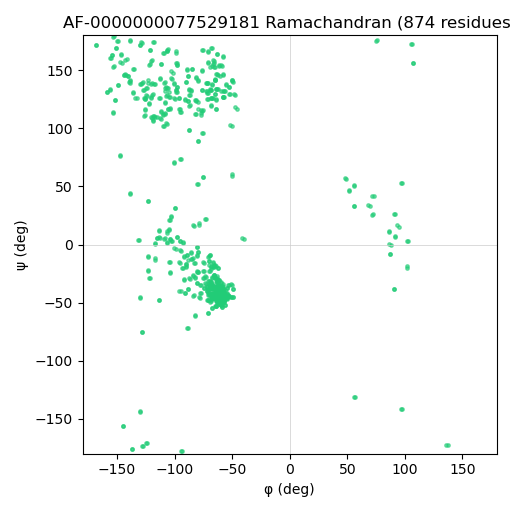. GLY A 1 284 ? -1.942 -5.047 -5.777 1 95.12 284 GLY A O 1
ATOM 2266 N N . THR A 1 285 ? -1.431 -7.168 -5.242 1 96.25 285 THR A N 1
ATOM 2267 C CA . THR A 1 285 ? -2.74 -7.469 -4.676 1 96.25 285 THR A CA 1
ATOM 2268 C C . THR A 1 285 ? -2.979 -6.668 -3.4 1 96.25 285 THR A C 1
ATOM 2270 O O . THR A 1 285 ? -2.215 -6.781 -2.438 1 96.25 285 THR A O 1
ATOM 2273 N N . ILE A 1 286 ? -3.998 -5.863 -3.438 1 96.5 286 ILE A N 1
ATOM 2274 C CA . ILE A 1 286 ? -4.43 -5.094 -2.275 1 96.5 286 ILE A CA 1
ATOM 2275 C C . ILE A 1 286 ? -5.953 -5.098 -2.189 1 96.5 286 ILE A C 1
ATOM 2277 O O . ILE A 1 286 ? -6.625 -5.734 -3.004 1 96.5 286 ILE A O 1
ATOM 2281 N N . ASP A 1 287 ? -6.5 -4.504 -1.144 1 96.94 287 ASP A N 1
ATOM 2282 C CA . ASP A 1 287 ? -7.934 -4.227 -1.067 1 96.94 287 ASP A CA 1
ATOM 2283 C C . ASP A 1 287 ? -8.281 -2.943 -1.818 1 96.94 287 ASP A C 1
ATOM 2285 O O . ASP A 1 287 ? -7.922 -1.847 -1.389 1 96.94 287 ASP A O 1
ATOM 2289 N N . THR A 1 288 ? -9 -3.035 -2.898 1 97.38 288 THR A N 1
ATOM 2290 C CA . THR A 1 288 ? -9.297 -1.876 -3.736 1 97.38 288 THR A CA 1
ATOM 2291 C C . THR A 1 288 ? -10.648 -1.276 -3.375 1 97.38 288 THR A C 1
ATOM 2293 O O . THR A 1 288 ? -11.078 -0.293 -3.982 1 97.38 288 THR A O 1
ATOM 2296 N N . ALA A 1 289 ? -11.281 -1.832 -2.354 1 98.25 289 ALA A N 1
ATOM 2297 C CA . ALA A 1 289 ? -12.617 -1.395 -1.976 1 98.25 289 ALA A CA 1
ATOM 2298 C C . ALA A 1 289 ? -12.625 0.079 -1.581 1 98.25 289 ALA A C 1
ATOM 2300 O O . ALA A 1 289 ? -13.57 0.807 -1.888 1 98.25 289 ALA A O 1
ATOM 2301 N N . PRO A 1 290 ? -11.562 0.576 -0.899 1 98.31 290 PRO A N 1
ATOM 2302 C CA . PRO A 1 290 ? -11.57 1.998 -0.55 1 98.31 290 PRO A CA 1
ATOM 2303 C C . PRO A 1 290 ? -11.695 2.904 -1.772 1 98.31 290 PRO A C 1
ATOM 2305 O O . PRO A 1 290 ? -12.414 3.906 -1.732 1 98.31 290 PRO A O 1
ATOM 2308 N N . ILE A 1 291 ? -11.047 2.564 -2.836 1 98.5 291 ILE A N 1
ATOM 2309 C CA . ILE A 1 291 ? -11.117 3.334 -4.074 1 98.5 291 ILE A CA 1
ATOM 2310 C C . ILE A 1 291 ? -12.562 3.393 -4.562 1 98.5 291 ILE A C 1
ATOM 2312 O O . ILE A 1 291 ? -13.039 4.445 -4.992 1 98.5 291 ILE A O 1
ATOM 2316 N N . LEU A 1 292 ? -13.266 2.336 -4.367 1 98.75 292 LEU A N 1
ATOM 2317 C CA . LEU A 1 292 ? -14.617 2.191 -4.895 1 98.75 292 LEU A CA 1
ATOM 2318 C C . LEU A 1 292 ? -15.625 2.924 -4.012 1 98.75 292 LEU A C 1
ATOM 2320 O O . LEU A 1 292 ? -16.797 3.02 -4.359 1 98.75 292 LEU A O 1
ATOM 2324 N N . CYS A 1 293 ? -15.188 3.504 -2.947 1 98.75 293 CYS A N 1
ATOM 2325 C CA . CYS A 1 293 ? -16.062 4.234 -2.039 1 98.75 293 CYS A CA 1
ATOM 2326 C C . CYS A 1 293 ? -16.172 5.699 -2.443 1 98.75 293 CYS A C 1
ATOM 2328 O O . CYS A 1 293 ? -17.016 6.43 -1.928 1 98.75 293 CYS A O 1
ATOM 2330 N N . ILE A 1 294 ? -15.367 6.156 -3.391 1 98.81 294 ILE A N 1
ATOM 2331 C CA . ILE A 1 294 ? -15.312 7.562 -3.775 1 98.81 294 ILE A CA 1
ATOM 2332 C C . ILE A 1 294 ? -16.703 8.031 -4.219 1 98.81 294 ILE A C 1
ATOM 2334 O O . ILE A 1 294 ? -17.172 9.086 -3.779 1 98.81 294 ILE A O 1
ATOM 2338 N N . PRO A 1 295 ? -17.453 7.227 -5.039 1 98.56 295 PRO A N 1
ATOM 2339 C CA . PRO A 1 295 ? -18.797 7.688 -5.422 1 98.56 295 PRO A CA 1
ATOM 2340 C C . PRO A 1 295 ? -19.719 7.887 -4.223 1 98.56 295 PRO A C 1
ATOM 2342 O O . PRO A 1 295 ? -20.453 8.875 -4.156 1 98.56 295 PRO A O 1
ATOM 2345 N N . ALA A 1 296 ? -19.703 6.953 -3.27 1 98.62 296 ALA A N 1
ATOM 2346 C CA . ALA A 1 296 ? -20.531 7.078 -2.07 1 98.62 296 ALA A CA 1
ATOM 2347 C C . ALA A 1 296 ? -20.141 8.312 -1.26 1 98.62 296 ALA A C 1
ATOM 2349 O O . ALA A 1 296 ? -21 8.984 -0.688 1 98.62 296 ALA A O 1
ATOM 2350 N N . ALA A 1 297 ? -18.859 8.594 -1.223 1 98.69 297 ALA A N 1
ATOM 2351 C CA . ALA A 1 297 ? -18.375 9.758 -0.492 1 98.69 297 ALA A CA 1
ATOM 2352 C C . ALA A 1 297 ? -18.828 11.055 -1.148 1 98.69 297 ALA A C 1
ATOM 2354 O O . ALA A 1 297 ? -19.25 11.992 -0.462 1 98.69 297 ALA A O 1
ATOM 2355 N N . LEU A 1 298 ? -18.688 11.094 -2.475 1 98.44 298 LEU A N 1
ATOM 2356 C CA . LEU A 1 298 ? -19.125 12.281 -3.205 1 98.44 298 LEU A CA 1
ATOM 2357 C C . LEU A 1 298 ? -20.625 12.484 -3.061 1 98.44 298 LEU A C 1
ATOM 2359 O O . LEU A 1 298 ? -21.094 13.625 -2.959 1 98.44 298 LEU A O 1
ATOM 2363 N N . GLU A 1 299 ? -21.391 11.422 -3.061 1 98.19 299 GLU A N 1
ATOM 2364 C CA . GLU A 1 299 ? -22.828 11.5 -2.842 1 98.19 299 GLU A CA 1
ATOM 2365 C C . GLU A 1 299 ? -23.141 12.062 -1.457 1 98.19 299 GLU A C 1
ATOM 2367 O O . GLU A 1 299 ? -24.016 12.922 -1.313 1 98.19 299 GLU A O 1
ATOM 2372 N N . PHE A 1 300 ? -22.5 11.562 -0.443 1 98.56 300 PHE A N 1
ATOM 2373 C CA . PHE A 1 300 ? -22.672 12.047 0.921 1 98.56 300 PHE A CA 1
ATOM 2374 C C . PHE A 1 300 ? -22.391 13.547 1.003 1 98.56 300 PHE A C 1
ATOM 2376 O O . PHE A 1 300 ? -23.156 14.297 1.604 1 98.56 300 PHE A O 1
ATOM 2383 N N . ARG A 1 301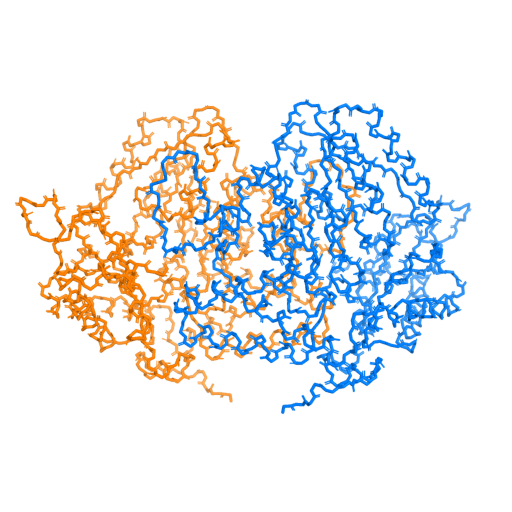 ? -21.312 13.992 0.371 1 98.5 301 ARG A N 1
ATOM 2384 C CA . ARG A 1 301 ? -20.891 15.391 0.41 1 98.5 301 ARG A CA 1
ATOM 2385 C C . ARG A 1 301 ? -21.906 16.281 -0.304 1 98.5 301 ARG A C 1
ATOM 2387 O O . ARG A 1 301 ? -22.188 17.391 0.148 1 98.5 301 ARG A O 1
ATOM 2394 N N . SER A 1 302 ? -22.438 15.758 -1.386 1 97.81 302 SER A N 1
ATOM 2395 C CA . SER A 1 302 ? -23.391 16.547 -2.17 1 97.81 302 SER A CA 1
ATOM 2396 C C . SER A 1 302 ? -24.766 16.562 -1.525 1 97.81 302 SER A C 1
ATOM 2398 O O . SER A 1 302 ? -25.328 17.625 -1.272 1 97.81 302 SER A O 1
ATOM 2400 N N . ARG A 1 303 ? -25.25 15.422 -1.109 1 97.75 303 ARG A N 1
ATOM 2401 C CA . ARG A 1 303 ? -26.641 15.289 -0.707 1 97.75 303 ARG A CA 1
ATOM 2402 C C . ARG A 1 303 ? -26.812 15.562 0.785 1 97.75 303 ARG A C 1
ATOM 2404 O O . ARG A 1 303 ? -27.781 16.188 1.2 1 97.75 303 ARG A O 1
ATOM 2411 N N . VAL A 1 304 ? -25.922 15.078 1.574 1 98.44 304 VAL A N 1
ATOM 2412 C CA . VAL A 1 304 ? -26.062 15.18 3.023 1 98.44 304 VAL A CA 1
ATOM 2413 C C . VAL A 1 304 ? -25.453 16.484 3.512 1 98.44 304 VAL A C 1
ATOM 2415 O O . VAL A 1 304 ? -26.016 17.156 4.383 1 98.44 304 VAL A O 1
ATOM 2418 N N . CYS A 1 305 ? -24.312 16.891 2.9 1 98.44 305 CYS A N 1
ATOM 2419 C CA . CYS A 1 305 ? -23.562 18.031 3.406 1 98.44 305 CYS A CA 1
ATOM 2420 C C . CYS A 1 305 ? -23.938 19.297 2.656 1 98.44 305 CYS A C 1
ATOM 2422 O O . CYS A 1 305 ? -23.594 20.406 3.088 1 98.44 305 CYS A O 1
ATOM 2424 N N . GLY A 1 306 ? -24.594 19.203 1.513 1 97.81 306 GLY A N 1
ATOM 2425 C CA . GLY A 1 306 ? -25.031 20.391 0.78 1 97.81 306 GLY A CA 1
ATOM 2426 C C . GLY A 1 306 ? -24.016 20.875 -0.228 1 97.81 306 GLY A C 1
ATOM 2427 O O . GLY A 1 306 ? -24.141 21.984 -0.766 1 97.81 306 GLY A O 1
ATOM 2428 N N . GLY A 1 307 ? -22.953 20.109 -0.422 1 97.94 307 GLY A N 1
ATOM 2429 C CA . GLY A 1 307 ? -22 20.453 -1.468 1 97.94 307 GLY A CA 1
ATOM 2430 C C . GLY A 1 307 ? -20.703 21.016 -0.929 1 97.94 307 GLY A C 1
ATOM 2431 O O . GLY A 1 307 ? -20.609 21.375 0.25 1 97.94 307 GLY A O 1
ATOM 2432 N N . GLU A 1 308 ? -19.734 21.203 -1.812 1 98.19 308 GLU A N 1
ATOM 2433 C CA . GLU A 1 308 ? -18.375 21.562 -1.459 1 98.19 308 GLU A CA 1
ATOM 2434 C C . GLU A 1 308 ? -18.297 22.969 -0.864 1 98.19 308 GLU A C 1
ATOM 2436 O O . GLU A 1 308 ? -17.562 23.203 0.097 1 98.19 308 GLU A O 1
ATOM 2441 N N . ALA A 1 309 ? -18.953 23.859 -1.44 1 97.81 309 ALA A N 1
ATOM 2442 C CA . ALA A 1 309 ? -18.922 25.234 -0.953 1 97.81 309 ALA A CA 1
ATOM 2443 C C . ALA A 1 309 ? -19.453 25.328 0.474 1 97.81 309 ALA A C 1
ATOM 2445 O O . ALA A 1 309 ? -18.891 26.031 1.313 1 97.81 309 ALA A O 1
ATOM 2446 N N . ALA A 1 310 ? -20.562 24.625 0.724 1 98.5 310 ALA A N 1
ATOM 2447 C CA . ALA A 1 310 ? -21.141 24.609 2.062 1 98.5 310 ALA A CA 1
ATOM 2448 C C . ALA A 1 310 ? -20.188 24.016 3.078 1 98.5 310 ALA A C 1
ATOM 2450 O O . ALA A 1 310 ? -20.031 24.531 4.191 1 98.5 310 ALA A O 1
ATOM 2451 N N . ILE A 1 311 ? -19.578 22.938 2.744 1 98.69 311 ILE A N 1
ATOM 2452 C CA . ILE A 1 311 ? -18.625 22.25 3.611 1 98.69 311 ILE A CA 1
ATOM 2453 C C . ILE A 1 311 ? -17.453 23.188 3.934 1 98.69 311 ILE A C 1
ATOM 2455 O O . ILE A 1 311 ? -17.109 23.359 5.102 1 98.69 311 ILE A O 1
ATOM 2459 N N . ARG A 1 312 ? -16.859 23.766 2.93 1 98.12 312 ARG A N 1
ATOM 2460 C CA . ARG A 1 312 ? -15.695 24.609 3.115 1 98.12 312 ARG A CA 1
ATOM 2461 C C . ARG A 1 312 ? -16.031 25.844 3.947 1 98.12 312 ARG A C 1
ATOM 2463 O O . ARG A 1 312 ? -15.266 26.25 4.824 1 98.12 312 ARG A O 1
ATOM 2470 N N . GLU A 1 313 ? -17.156 26.438 3.607 1 98.06 313 GLU A N 1
ATOM 2471 C CA . GLU A 1 313 ? -17.578 27.625 4.352 1 98.06 313 GLU A CA 1
ATOM 2472 C C . GLU A 1 313 ? -17.75 27.312 5.832 1 98.06 313 GLU A C 1
ATOM 2474 O O . GLU A 1 313 ? -17.281 28.062 6.691 1 98.06 313 GLU A O 1
ATOM 2479 N N . TYR A 1 314 ? -18.406 26.25 6.105 1 98.75 314 TYR A N 1
ATOM 2480 C CA . TYR A 1 314 ? -18.609 25.844 7.488 1 98.75 314 TYR A CA 1
ATOM 2481 C C . TYR A 1 314 ? -17.297 25.578 8.195 1 98.75 314 TYR A C 1
ATOM 2483 O O . TYR A 1 314 ? -17.078 26.031 9.32 1 98.75 314 TYR A O 1
ATOM 2491 N N . CYS A 1 315 ? -16.453 24.844 7.551 1 98.62 315 CYS A N 1
ATOM 2492 C CA . CYS A 1 315 ? -15.18 24.453 8.156 1 98.62 315 CYS A CA 1
ATOM 2493 C C . CYS A 1 315 ? -14.305 25.672 8.422 1 98.62 315 CYS A C 1
ATOM 2495 O O . CYS A 1 315 ? -13.656 25.766 9.477 1 98.62 315 CYS A O 1
ATOM 2497 N N . VAL A 1 316 ? -14.25 26.594 7.492 1 98.12 316 VAL A N 1
ATOM 2498 C CA . VAL A 1 316 ? -13.461 27.812 7.66 1 98.12 316 VAL A CA 1
ATOM 2499 C C . VAL A 1 316 ? -14.023 28.625 8.812 1 98.12 316 VAL A C 1
ATOM 2501 O O . VAL A 1 316 ? -13.273 29.109 9.664 1 98.12 316 VAL A O 1
ATOM 2504 N N . ASP A 1 317 ? -15.289 28.781 8.82 1 98.25 317 ASP A N 1
ATOM 2505 C CA . ASP A 1 317 ? -15.93 29.547 9.883 1 98.25 317 ASP A CA 1
ATOM 2506 C C . ASP A 1 317 ? -15.703 28.906 11.242 1 98.25 317 ASP A C 1
ATOM 2508 O O . ASP A 1 317 ? -15.406 29.594 12.219 1 98.25 317 ASP A O 1
ATOM 2512 N N . LEU A 1 318 ? -15.859 27.609 11.289 1 98.81 318 LEU A N 1
ATOM 2513 C CA . LEU A 1 318 ? -15.664 26.891 12.539 1 98.81 318 LEU A CA 1
ATOM 2514 C C . LEU A 1 318 ? -14.219 26.984 13 1 98.81 318 LEU A C 1
ATOM 2516 O O . LEU A 1 318 ? -13.953 27.109 14.203 1 98.81 318 LEU A O 1
ATOM 2520 N N . ALA A 1 319 ? -13.281 26.875 12.094 1 98.25 319 ALA A N 1
ATOM 2521 C CA . ALA A 1 319 ? -11.875 27 12.461 1 98.25 319 ALA A CA 1
ATOM 2522 C C . ALA A 1 319 ? -11.594 28.375 13.055 1 98.25 319 ALA A C 1
ATOM 2524 O O . ALA A 1 319 ? -10.852 28.5 14.039 1 98.25 319 ALA A O 1
ATOM 2525 N N . ARG A 1 320 ? -12.148 29.391 12.477 1 97.44 320 ARG A N 1
ATOM 2526 C CA . ARG A 1 320 ? -11.953 30.75 12.938 1 97.44 320 ARG A CA 1
ATOM 2527 C C . ARG A 1 320 ? -12.594 30.969 14.305 1 97.44 320 ARG A C 1
ATOM 2529 O O . ARG A 1 320 ? -11.93 31.406 15.25 1 97.44 320 ARG A O 1
ATOM 2536 N N . THR A 1 321 ? -13.859 30.672 14.406 1 98.19 321 THR A N 1
ATOM 2537 C CA . THR A 1 321 ? -14.609 30.922 15.633 1 98.19 321 THR A CA 1
ATOM 2538 C C . THR A 1 321 ? -14.172 29.969 16.734 1 98.19 321 THR A C 1
ATOM 2540 O O . THR A 1 321 ? -14.047 30.375 17.891 1 98.19 321 THR A O 1
ATOM 2543 N N . GLY A 1 322 ? -14.008 28.703 16.359 1 98.69 322 GLY A N 1
ATOM 2544 C CA . GLY A 1 322 ? -13.523 27.719 17.328 1 98.69 322 GLY A CA 1
ATOM 2545 C C . GLY A 1 322 ? -12.125 28.031 17.812 1 98.69 322 GLY A C 1
ATOM 2546 O O . GLY A 1 322 ? -11.828 27.875 19 1 98.69 322 GLY A O 1
ATOM 2547 N N . GLY A 1 323 ? -11.234 28.406 16.875 1 98.31 323 GLY A N 1
ATOM 2548 C CA . GLY A 1 323 ? -9.891 28.797 17.266 1 98.31 323 GLY A CA 1
ATOM 2549 C C . GLY A 1 323 ? -9.875 29.953 18.25 1 98.31 323 GLY A C 1
ATOM 2550 O O . GLY A 1 323 ? -9.102 29.938 19.219 1 98.31 323 GLY A O 1
ATOM 2551 N N . ARG A 1 324 ? -10.688 30.922 18.016 1 98.19 324 ARG A N 1
ATOM 2552 C CA . ARG A 1 324 ? -10.789 32.062 18.938 1 98.19 324 ARG A CA 1
ATOM 2553 C C . ARG A 1 324 ? -11.281 31.625 20.312 1 98.19 324 ARG A C 1
ATOM 2555 O O . ARG A 1 324 ? -10.789 32.094 21.328 1 98.19 324 ARG A O 1
ATOM 2562 N N . ALA A 1 325 ? -12.273 30.734 20.297 1 98.81 325 ALA A N 1
ATOM 2563 C CA . ALA A 1 325 ? -12.805 30.219 21.562 1 98.81 325 ALA A CA 1
ATOM 2564 C C . ALA A 1 325 ? -11.719 29.5 22.359 1 98.81 325 ALA A C 1
ATOM 2566 O O . ALA A 1 325 ? -11.625 29.656 23.578 1 98.81 325 ALA A O 1
ATOM 2567 N N . VAL A 1 326 ? -10.938 28.688 21.703 1 98.88 326 VAL A N 1
ATOM 2568 C CA . VAL A 1 326 ? -9.867 27.938 22.359 1 98.88 326 VAL A CA 1
ATOM 2569 C C . VAL A 1 326 ? -8.812 28.906 22.875 1 98.88 326 VAL A C 1
ATOM 2571 O O . VAL A 1 326 ? -8.312 28.75 24 1 98.88 326 VAL A O 1
ATOM 2574 N N . ALA A 1 327 ? -8.438 29.906 22.062 1 98.81 327 ALA A N 1
ATOM 2575 C CA . ALA A 1 327 ? -7.473 30.922 22.484 1 98.81 327 ALA A CA 1
ATOM 2576 C C . ALA A 1 327 ? -7.953 31.656 23.734 1 98.81 327 ALA A C 1
ATOM 2578 O O . ALA A 1 327 ? -7.156 31.953 24.625 1 98.81 327 ALA A O 1
ATOM 2579 N N . GLU A 1 328 ? -9.195 31.953 23.766 1 98.75 328 GLU A N 1
ATOM 2580 C CA . GLU A 1 328 ? -9.781 32.594 24.938 1 98.75 328 GLU A CA 1
ATOM 2581 C C . GLU A 1 328 ? -9.688 31.719 26.172 1 98.75 328 GLU A C 1
ATOM 2583 O O . GLU A 1 328 ? -9.328 32.188 27.25 1 98.75 328 GLU A O 1
ATOM 2588 N N . ILE A 1 329 ? -10.031 30.516 26.031 1 98.81 329 ILE A N 1
ATOM 2589 C CA . ILE A 1 329 ? -9.961 29.562 27.141 1 98.81 329 ILE A CA 1
ATOM 2590 C C . ILE A 1 329 ? -8.531 29.469 27.672 1 98.81 329 ILE A C 1
ATOM 2592 O O . ILE A 1 329 ? -8.312 29.406 28.875 1 98.81 329 ILE A O 1
ATOM 2596 N N . LEU A 1 330 ? -7.586 29.516 26.781 1 98.75 330 LEU A N 1
ATOM 2597 C CA . LEU A 1 330 ? -6.184 29.328 27.141 1 98.75 330 LEU A CA 1
ATOM 2598 C C . LEU A 1 330 ? -5.555 30.672 27.531 1 98.75 330 LEU A C 1
ATOM 2600 O O . LEU A 1 330 ? -4.477 30.703 28.125 1 98.75 330 LEU A O 1
ATOM 2604 N N . GLY A 1 331 ? -6.238 31.75 27.234 1 98.62 331 GLY A N 1
ATOM 2605 C CA . GLY A 1 331 ? -5.688 33.062 27.5 1 98.62 331 GLY A CA 1
ATOM 2606 C C . GLY A 1 331 ? -4.516 33.406 26.594 1 98.62 331 GLY A C 1
ATOM 2607 O O . GLY A 1 331 ? -3.537 34 27.047 1 98.62 331 GLY A O 1
ATOM 2608 N N . THR A 1 332 ? -4.578 32.906 25.375 1 98.31 332 THR A N 1
ATOM 2609 C CA . THR A 1 332 ? -3.492 33.125 24.422 1 98.31 332 THR A CA 1
ATOM 2610 C C . THR A 1 332 ? -4.035 33.625 23.094 1 98.31 332 THR A C 1
ATOM 2612 O O . THR A 1 332 ? -4.961 34.438 23.062 1 98.31 332 THR A O 1
ATOM 2615 N N . GLU A 1 333 ? -3.438 33.219 21.953 1 97.88 333 GLU A N 1
ATOM 2616 C CA . GLU A 1 333 ? -3.785 33.75 20.641 1 97.88 333 GLU A CA 1
ATOM 2617 C C . GLU A 1 333 ? -3.775 32.656 19.578 1 97.88 333 GLU A C 1
ATOM 2619 O O . GLU A 1 333 ? -3.203 31.594 19.781 1 97.88 333 GLU A O 1
ATOM 2624 N N . THR A 1 334 ? -4.461 32.969 18.531 1 97.25 334 THR A N 1
ATOM 2625 C CA . THR A 1 334 ? -4.391 32.125 17.344 1 97.25 334 THR A CA 1
ATOM 2626 C C . THR A 1 334 ? -3.252 32.562 16.422 1 97.25 334 THR A C 1
ATOM 2628 O O . THR A 1 334 ? -2.809 33.719 16.484 1 97.25 334 THR A O 1
ATOM 2631 N N . LEU A 1 335 ? -2.689 31.562 15.68 1 95.75 335 LEU A N 1
ATOM 2632 C CA . LEU A 1 335 ? -1.76 31.938 14.617 1 95.75 335 LEU A CA 1
ATOM 2633 C C . LEU A 1 335 ? -2.424 32.875 13.609 1 95.75 335 LEU A C 1
ATOM 2635 O O . LEU A 1 335 ? -3.529 32.594 13.141 1 95.75 335 LEU A O 1
ATOM 2639 N N . PRO A 1 336 ? -1.819 34 13.352 1 89.56 336 PRO A N 1
ATOM 2640 C CA . PRO A 1 336 ? -2.416 34.906 12.391 1 89.56 336 PRO A CA 1
ATOM 2641 C C . PRO A 1 336 ? -2.521 34.312 10.984 1 89.56 336 PRO A C 1
ATOM 2643 O O . PRO A 1 336 ? -1.576 33.688 10.5 1 89.56 336 PRO A O 1
ATOM 2646 N N . VAL A 1 337 ? -3.689 34.469 10.375 1 89.75 337 VAL A N 1
ATOM 2647 C CA . VAL A 1 337 ? -3.945 34.031 9 1 89.75 337 VAL A CA 1
ATOM 2648 C C . VAL A 1 337 ? -4.477 35.219 8.18 1 89.75 337 VAL A C 1
ATOM 2650 O O . VAL A 1 337 ? -5.453 35.875 8.562 1 89.75 337 VAL A O 1
ATOM 2653 N N . PRO A 1 338 ? -3.771 35.438 7.074 1 87 338 PRO A N 1
ATOM 2654 C CA . PRO A 1 338 ? -4.285 36.531 6.234 1 87 338 PRO A CA 1
ATOM 2655 C C . PRO A 1 338 ? -5.719 36.281 5.77 1 87 338 PRO A C 1
ATOM 2657 O O . PRO A 1 338 ? -6.129 35.125 5.594 1 87 338 PRO A O 1
ATOM 2660 N N . THR A 1 339 ? -6.355 37.406 5.512 1 83.5 339 THR A N 1
ATOM 2661 C CA . THR A 1 339 ? -7.73 37.344 5.039 1 83.5 339 THR A CA 1
ATOM 2662 C C . THR A 1 339 ? -7.82 36.531 3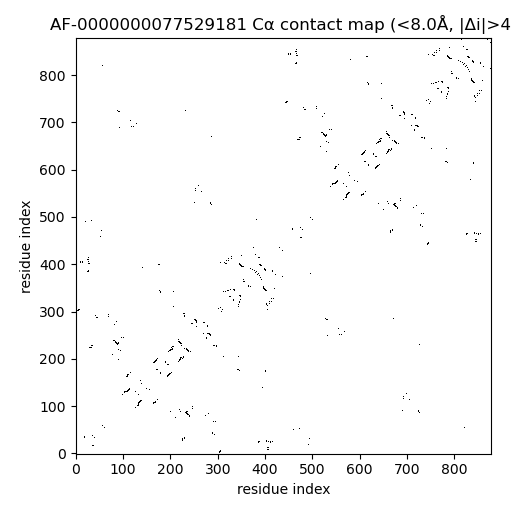.742 1 83.5 339 THR A C 1
ATOM 2664 O O . THR A 1 339 ? -7 36.719 2.84 1 83.5 339 THR A O 1
ATOM 2667 N N . GLY A 1 340 ? -8.719 35.656 3.709 1 86.19 340 GLY A N 1
ATOM 2668 C CA . GLY A 1 340 ? -8.961 34.906 2.496 1 86.19 340 GLY A CA 1
ATOM 2669 C C . GLY A 1 340 ? -8.086 33.656 2.387 1 86.19 340 GLY A C 1
ATOM 2670 O O . GLY A 1 340 ? -8.219 32.875 1.439 1 86.19 340 GLY A O 1
ATOM 2671 N N . LYS A 1 341 ? -7.242 33.406 3.355 1 91.12 341 LYS A N 1
ATOM 2672 C CA . LYS A 1 341 ? -6.316 32.281 3.275 1 91.12 341 LYS A CA 1
ATOM 2673 C C . LYS A 1 341 ? -6.637 31.234 4.332 1 91.12 341 LYS A C 1
ATOM 2675 O O . LYS A 1 341 ? -5.879 30.281 4.52 1 91.12 341 LYS A O 1
ATOM 2680 N N . HIS A 1 342 ? -7.805 31.422 4.934 1 93.62 342 HIS A N 1
ATOM 2681 C CA . HIS A 1 342 ? -8.227 30.484 5.961 1 93.62 342 HIS A CA 1
ATOM 2682 C C . HIS A 1 342 ? -8.609 29.141 5.352 1 93.62 342 HIS A C 1
ATOM 2684 O O . HIS A 1 342 ? -9.18 29.078 4.262 1 93.62 342 HIS A O 1
ATOM 2690 N N . VAL A 1 343 ? -8.211 28.109 6.023 1 96.44 343 VAL A N 1
ATOM 2691 C CA . VAL A 1 343 ? -8.664 26.75 5.734 1 96.44 343 VAL A CA 1
ATOM 2692 C C . VAL A 1 343 ? -9.281 26.141 6.988 1 96.44 343 VAL A C 1
ATOM 2694 O O . VAL A 1 343 ? -9.531 26.828 7.977 1 96.44 343 VAL A O 1
ATOM 2697 N N . GLY A 1 344 ? -9.586 24.875 6.988 1 97.62 344 GLY A N 1
ATOM 2698 C CA . GLY A 1 344 ? -10.297 24.219 8.078 1 97.62 344 GLY A CA 1
ATOM 2699 C C . GLY A 1 344 ? -9.406 23.906 9.266 1 97.62 344 GLY A C 1
ATOM 2700 O O . GLY A 1 344 ? -9.766 23.094 10.117 1 97.62 344 GLY A O 1
ATOM 2701 N N . PHE A 1 345 ? -8.211 24.578 9.359 1 98.06 345 PHE A N 1
ATOM 2702 C CA . PHE A 1 345 ? -7.301 24.391 10.484 1 98.06 345 PHE A CA 1
ATOM 2703 C C . PHE A 1 345 ? -7.289 25.641 11.367 1 98.06 345 PHE A C 1
ATOM 2705 O O . PHE A 1 345 ? -7.367 26.766 10.859 1 98.06 345 PHE A O 1
ATOM 2712 N N . ALA A 1 346 ? -7.277 25.438 12.633 1 97.19 346 ALA A N 1
ATOM 2713 C CA . ALA A 1 346 ? -7.008 26.484 13.609 1 97.19 346 ALA A CA 1
ATOM 2714 C C . ALA A 1 346 ? -5.766 26.156 14.438 1 97.19 346 ALA A C 1
ATOM 2716 O O . ALA A 1 346 ? -5.613 25.031 14.922 1 97.19 346 ALA A O 1
ATOM 2717 N N . ASN A 1 347 ? -4.879 27.062 14.531 1 97.62 347 ASN A N 1
ATOM 2718 C CA . ASN A 1 347 ? -3.676 26.906 15.344 1 97.62 34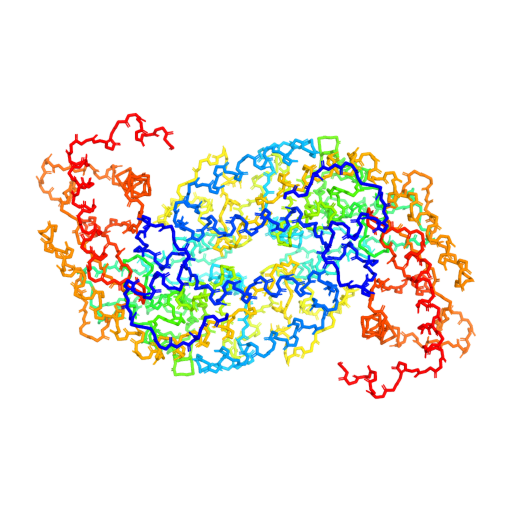7 ASN A CA 1
ATOM 2719 C C . ASN A 1 347 ? -3.67 27.875 16.531 1 97.62 347 ASN A C 1
ATOM 2721 O O . ASN A 1 347 ? -3.811 29.094 16.344 1 97.62 347 ASN A O 1
ATOM 2725 N N . VAL A 1 348 ? -3.502 27.359 17.734 1 98.5 348 VAL A N 1
ATOM 2726 C CA . VAL A 1 348 ? -3.596 28.172 18.953 1 98.5 348 VAL A CA 1
ATOM 2727 C C . VAL A 1 348 ? -2.34 27.969 19.797 1 98.5 348 VAL A C 1
ATOM 2729 O O . VAL A 1 348 ? -1.875 26.844 19.984 1 98.5 348 VAL A O 1
ATOM 2732 N N . ARG A 1 349 ? -1.751 29.047 20.266 1 98.31 349 ARG A N 1
ATOM 2733 C CA . ARG A 1 349 ? -0.562 29 21.109 1 98.31 349 ARG A CA 1
ATOM 2734 C C . ARG A 1 349 ? -0.885 28.438 22.484 1 98.31 349 ARG A C 1
ATOM 2736 O O . ARG A 1 349 ? -1.918 28.766 23.078 1 98.31 349 ARG A O 1
ATOM 2743 N N . LEU A 1 350 ? -0.087 27.531 22.938 1 98.5 350 LEU A N 1
ATOM 2744 C CA . LEU A 1 350 ? -0.268 27 24.281 1 98.5 350 LEU A CA 1
ATOM 2745 C C . LEU A 1 350 ? 0.338 27.938 25.328 1 98.5 350 LEU A C 1
ATOM 2747 O O . LEU A 1 350 ? 1.361 28.578 25.078 1 98.5 350 LEU A O 1
ATOM 2751 N N . PRO A 1 351 ? -0.309 28.047 26.484 1 97.56 351 PRO A N 1
ATOM 2752 C CA . PRO A 1 351 ? 0.208 28.906 27.547 1 97.56 351 PRO A CA 1
ATOM 2753 C C . PRO A 1 351 ? 1.343 28.266 28.344 1 97.56 351 PRO A C 1
ATOM 2755 O O . PRO A 1 351 ? 1.268 28.156 29.562 1 97.56 351 PRO A O 1
ATOM 2758 N N . LEU A 1 352 ? 2.287 27.812 27.656 1 96.69 352 LEU A N 1
ATOM 2759 C CA . LEU A 1 352 ? 3.492 27.219 28.219 1 96.69 352 LEU A CA 1
ATOM 2760 C C . LEU A 1 352 ? 4.734 28 27.781 1 96.69 352 LEU A C 1
ATOM 2762 O O . LEU A 1 352 ? 4.82 28.453 26.641 1 96.69 352 LEU A O 1
ATOM 2766 N N . THR A 1 353 ? 5.605 28.172 28.703 1 93.38 353 THR A N 1
ATOM 2767 C CA . THR A 1 353 ? 6.863 28.859 28.422 1 93.38 353 THR A CA 1
ATOM 2768 C C . THR A 1 353 ? 7.996 27.844 28.234 1 93.38 353 THR A C 1
ATOM 2770 O O . THR A 1 353 ? 8.164 26.953 29.062 1 93.38 353 THR A O 1
ATOM 2773 N N . VAL A 1 354 ? 8.648 27.953 27.141 1 91.88 354 VAL A N 1
ATOM 2774 C CA . VAL A 1 354 ? 9.844 27.141 26.922 1 91.88 354 VAL A CA 1
ATOM 2775 C C . VAL A 1 354 ? 11.094 27.953 27.219 1 91.88 354 VAL A C 1
ATOM 2777 O O . VAL A 1 354 ? 11.227 29.094 26.766 1 91.88 354 VAL A O 1
ATOM 2780 N N . GLN A 1 355 ? 12.008 27.281 28.047 1 84.12 355 GLN A N 1
ATOM 2781 C CA . GLN A 1 355 ? 13.227 27.953 28.469 1 84.12 355 GLN A CA 1
ATOM 2782 C C . GLN A 1 355 ? 14.141 28.219 27.266 1 84.12 355 GLN A C 1
ATOM 2784 O O . GLN A 1 355 ? 14.156 27.453 26.312 1 84.12 355 GLN A O 1
ATOM 2789 N N . GLY A 1 356 ? 15.078 29.219 27.359 1 66.12 356 GLY A N 1
ATOM 2790 C CA . GLY A 1 356 ? 16.109 29.547 26.391 1 66.12 356 GLY A CA 1
ATOM 2791 C C . GLY A 1 356 ? 15.656 30.578 25.375 1 66.12 356 GLY A C 1
ATOM 2792 O O . GLY A 1 356 ? 16.484 31.234 24.734 1 66.12 356 GLY A O 1
ATOM 2793 N N . HIS A 1 357 ? 14.414 30.5 24.938 1 54.97 357 HIS A N 1
ATOM 2794 C CA . HIS A 1 357 ? 14.055 31.578 24.031 1 54.97 357 HIS A CA 1
ATOM 2795 C C . HIS A 1 357 ? 13.961 32.906 24.75 1 54.97 357 HIS A C 1
ATOM 2797 O O . HIS A 1 357 ? 14.242 33.969 24.172 1 54.97 357 HIS A O 1
ATOM 2803 N N . THR A 1 358 ? 13.172 32.875 25.938 1 50.28 358 THR A N 1
ATOM 2804 C CA . THR A 1 358 ? 13.125 34.094 26.719 1 50.28 358 THR A CA 1
ATOM 2805 C C . THR A 1 358 ? 14.055 34.031 27.938 1 50.28 358 THR A C 1
ATOM 2807 O O . THR A 1 358 ? 14.516 32.938 28.281 1 50.28 358 THR A O 1
ATOM 2810 N N . THR A 1 359 ? 14.68 35.156 28.406 1 51.72 359 THR A N 1
ATOM 2811 C CA . THR A 1 359 ? 15.445 35.375 29.625 1 51.72 359 THR A CA 1
ATOM 2812 C C . THR A 1 359 ? 14.789 34.656 30.812 1 51.72 359 THR A C 1
ATOM 2814 O O . THR A 1 359 ? 15.242 34.812 31.953 1 51.72 359 THR A O 1
ATOM 2817 N N . ALA A 1 360 ? 13.742 33.906 30.516 1 53.97 360 ALA A N 1
ATOM 2818 C CA . ALA A 1 360 ? 13.008 33.344 31.656 1 53.97 360 ALA A CA 1
ATOM 2819 C C . ALA A 1 360 ? 13.727 32.156 32.25 1 53.97 360 ALA A C 1
ATOM 2821 O O . ALA A 1 360 ? 14.172 31.266 31.516 1 53.97 360 ALA A O 1
ATOM 2822 N N . THR A 1 361 ? 14.195 32.125 33.406 1 60.19 361 THR A N 1
ATOM 2823 C CA . THR A 1 361 ? 14.789 31.062 34.156 1 60.19 361 THR A CA 1
ATOM 2824 C C . THR A 1 361 ? 13.734 30 34.531 1 60.19 361 THR A C 1
ATOM 2826 O O . THR A 1 361 ? 14.07 28.906 34.938 1 60.19 361 THR A O 1
ATOM 2829 N N . GLU A 1 362 ? 12.391 30.359 34.25 1 77.88 362 GLU A N 1
ATOM 2830 C CA . GLU A 1 362 ? 11.328 29.422 34.562 1 77.88 362 GLU A CA 1
ATOM 2831 C C . GLU A 1 362 ? 10.648 28.875 33.312 1 77.88 362 GLU A C 1
ATOM 2833 O O . GLU A 1 362 ? 10.695 29.516 32.25 1 77.88 362 GLU A O 1
ATOM 2838 N N . GLY A 1 363 ? 10.227 27.609 33.188 1 88 363 GLY A N 1
ATOM 2839 C CA . GLY A 1 363 ? 9.531 27.016 32.062 1 88 363 GLY A CA 1
ATOM 2840 C C . GLY A 1 363 ? 10.039 25.625 31.688 1 88 363 GLY A C 1
ATOM 2841 O O . GLY A 1 363 ? 10.812 25.031 32.438 1 88 363 GLY A O 1
ATOM 2842 N N . ILE A 1 364 ? 9.547 25.156 30.609 1 93 364 ILE A N 1
ATOM 2843 C CA . ILE A 1 364 ? 9.914 23.844 30.094 1 93 364 ILE A CA 1
ATOM 2844 C C . ILE A 1 364 ? 11.297 23.906 29.438 1 93 364 ILE A C 1
ATOM 2846 O O . ILE A 1 364 ? 11.516 24.703 28.516 1 93 364 ILE A O 1
ATOM 2850 N N . PRO A 1 365 ? 12.305 23.219 29.969 1 92.12 365 PRO A N 1
ATOM 2851 C CA . PRO A 1 365 ? 13.586 23.156 29.266 1 92.12 365 PRO A CA 1
ATOM 2852 C C . PRO A 1 365 ? 13.43 22.766 27.797 1 92.12 365 PRO A C 1
ATOM 2854 O O . PRO A 1 365 ? 12.617 21.891 27.469 1 92.12 365 PRO A O 1
ATOM 2857 N N . ALA A 1 366 ? 14.219 23.391 26.922 1 90.62 366 ALA A N 1
ATOM 2858 C CA . ALA A 1 366 ? 14.164 23.125 25.5 1 90.62 366 ALA A CA 1
ATOM 2859 C C . ALA A 1 366 ? 14.344 21.641 25.203 1 90.62 366 ALA A C 1
ATOM 2861 O O . ALA A 1 366 ? 13.719 21.094 24.297 1 90.62 366 ALA A O 1
ATOM 2862 N N . LYS A 1 367 ? 15.188 20.969 25.938 1 90.38 367 LYS A N 1
ATOM 2863 C CA . LYS A 1 367 ? 15.484 19.547 25.734 1 90.38 367 LYS A CA 1
ATOM 2864 C C . LYS A 1 367 ? 14.273 18.672 26.031 1 90.38 367 LYS A C 1
ATOM 2866 O O . LYS A 1 367 ? 14.203 17.531 25.594 1 90.38 367 LYS A O 1
ATOM 2871 N N . ASP A 1 368 ? 13.25 19.234 26.719 1 92.88 368 ASP A N 1
ATOM 2872 C CA . ASP A 1 368 ? 12.102 18.438 27.156 1 92.88 368 ASP A CA 1
ATOM 2873 C C . ASP A 1 368 ? 10.914 18.641 26.219 1 92.88 368 ASP A C 1
ATOM 2875 O O . ASP A 1 368 ? 9.875 18 26.391 1 92.88 368 ASP A O 1
ATOM 2879 N N . VAL A 1 369 ? 11.016 19.469 25.25 1 93.12 369 VAL A N 1
ATOM 2880 C CA . VAL A 1 369 ? 9.891 19.828 24.391 1 93.12 369 VAL A CA 1
ATOM 2881 C C . VAL A 1 369 ? 9.289 18.562 23.781 1 93.12 369 VAL A C 1
ATOM 2883 O O . VAL A 1 369 ? 8.062 18.391 23.781 1 93.12 369 VAL A O 1
ATOM 2886 N N . ASN A 1 370 ? 10.117 17.688 23.281 1 90.25 370 ASN A N 1
ATOM 2887 C CA . ASN A 1 370 ? 9.609 16.453 22.672 1 90.25 370 ASN A CA 1
ATOM 2888 C C . ASN A 1 370 ? 8.883 15.586 23.688 1 90.25 370 ASN A C 1
ATOM 2890 O O . ASN A 1 370 ? 7.867 14.969 23.375 1 90.25 370 ASN A O 1
ATOM 2894 N N . ALA A 1 371 ? 9.484 15.477 24.812 1 91.5 371 ALA A N 1
ATOM 2895 C CA . ALA A 1 371 ? 8.859 14.695 25.875 1 91.5 371 ALA A CA 1
ATOM 2896 C C . ALA A 1 371 ? 7.492 15.258 26.234 1 91.5 371 ALA A C 1
ATOM 2898 O O . ALA A 1 371 ? 6.559 14.508 26.516 1 91.5 371 ALA A O 1
ATOM 2899 N N . VAL A 1 372 ? 7.398 16.562 26.297 1 95 372 VAL A N 1
ATOM 2900 C CA . VAL A 1 372 ? 6.152 17.25 26.609 1 95 372 VAL A CA 1
ATOM 2901 C C . VAL A 1 372 ? 5.109 16.953 25.531 1 95 372 VAL A C 1
ATOM 2903 O O . VAL A 1 372 ? 3.961 16.625 25.859 1 95 372 VAL A O 1
ATOM 2906 N N . ILE A 1 373 ? 5.48 17.078 24.312 1 95.06 373 ILE A N 1
ATOM 2907 C CA . ILE A 1 373 ? 4.574 16.828 23.203 1 95.06 373 ILE A CA 1
ATOM 2908 C C . ILE A 1 373 ? 4.086 15.375 23.25 1 95.06 373 ILE A C 1
ATOM 2910 O O . ILE A 1 373 ? 2.891 15.109 23.109 1 95.06 373 ILE A O 1
ATOM 2914 N N . ASN A 1 374 ? 4.973 14.453 23.453 1 93.06 374 ASN A N 1
ATOM 2915 C CA . ASN A 1 374 ? 4.613 13.039 23.531 1 93.06 374 ASN A CA 1
ATOM 2916 C C . ASN A 1 374 ? 3.672 12.766 24.703 1 93.06 374 ASN A C 1
ATOM 2918 O O . ASN A 1 374 ? 2.764 11.945 24.594 1 93.06 374 ASN A O 1
ATOM 2922 N N . PHE A 1 375 ? 4.012 13.414 25.781 1 95 375 PHE A N 1
ATOM 2923 C CA . PHE A 1 375 ? 3.141 13.305 26.938 1 95 375 PHE A CA 1
ATOM 2924 C C . PHE A 1 375 ? 1.723 13.75 26.609 1 95 375 PHE A C 1
ATOM 2926 O O . PHE A 1 375 ? 0.754 13.055 26.922 1 95 375 PHE A O 1
ATOM 2933 N N . MET A 1 376 ? 1.587 14.859 25.984 1 96.69 376 MET A N 1
ATOM 2934 C CA . MET A 1 376 ? 0.276 15.375 25.594 1 96.69 376 MET A CA 1
ATOM 2935 C C . MET A 1 376 ? -0.436 14.406 24.656 1 96.69 376 MET A C 1
ATOM 2937 O O . MET A 1 376 ? -1.62 14.117 24.844 1 96.69 376 MET A O 1
ATOM 2941 N N . PHE A 1 377 ? 0.307 13.953 23.672 1 95.75 377 PHE A N 1
ATOM 2942 C CA . PHE A 1 377 ? -0.271 13.039 22.688 1 95.75 377 PHE A CA 1
ATOM 2943 C C . PHE A 1 377 ? -0.861 11.812 23.375 1 95.75 377 PHE A C 1
ATOM 2945 O O . PHE A 1 377 ? -1.977 11.398 23.062 1 95.75 377 PHE A O 1
ATOM 2952 N N . ARG A 1 378 ? -0.172 11.297 24.281 1 94.81 378 ARG A N 1
ATOM 2953 C CA . ARG A 1 378 ? -0.649 10.117 25 1 94.81 378 ARG A CA 1
ATOM 2954 C C . ARG A 1 378 ? -1.871 10.453 25.844 1 94.81 378 ARG A C 1
ATOM 2956 O O . ARG A 1 378 ? -2.855 9.711 25.844 1 94.81 378 ARG A O 1
ATOM 2963 N N . LYS A 1 379 ? -1.795 11.539 26.516 1 97.19 379 LYS A N 1
ATOM 2964 C CA . LYS A 1 379 ? -2.842 11.875 27.469 1 97.19 379 LYS A CA 1
ATOM 2965 C C . LYS A 1 379 ? -4.125 12.297 26.766 1 97.19 379 LYS A C 1
ATOM 2967 O O . LYS A 1 379 ? -5.227 12.047 27.25 1 97.19 379 LYS A O 1
ATOM 2972 N N . PHE A 1 380 ? -4.016 12.961 25.609 1 98.06 380 PHE A N 1
ATOM 2973 C CA . PHE A 1 380 ? -5.199 13.281 24.828 1 98.06 380 PHE A CA 1
ATOM 2974 C C . PHE A 1 380 ? -6.074 12.047 24.641 1 98.06 380 PHE A C 1
ATOM 2976 O O . PHE A 1 380 ? -7.297 12.117 24.797 1 98.06 380 PHE A O 1
ATOM 2983 N N . THR A 1 381 ? -5.441 10.93 24.297 1 96.44 381 THR A N 1
ATOM 2984 C CA . THR A 1 381 ? -6.172 9.719 23.938 1 96.44 381 THR A CA 1
ATOM 2985 C C . THR A 1 381 ? -6.566 8.938 25.188 1 96.44 381 THR A C 1
ATOM 2987 O O . THR A 1 381 ? -7.695 8.453 25.297 1 96.44 381 THR A O 1
ATOM 2990 N N . GLU A 1 382 ? -5.656 8.812 26.125 1 95.5 382 GLU A N 1
ATOM 2991 C CA . GLU A 1 382 ? -5.848 7.965 27.297 1 95.5 382 GLU A CA 1
ATOM 2992 C C . GLU A 1 382 ? -6.871 8.562 28.25 1 95.5 382 GLU A C 1
ATOM 2994 O O . GLU A 1 382 ? -7.707 7.848 28.797 1 95.5 382 GLU A O 1
ATOM 2999 N N . ASP A 1 383 ? -6.742 9.891 28.406 1 97.5 383 ASP A N 1
ATOM 3000 C CA . ASP A 1 383 ? -7.5 10.516 29.484 1 97.5 383 ASP A CA 1
ATOM 3001 C C . ASP A 1 383 ? -8.719 11.258 28.938 1 97.5 383 ASP A C 1
ATOM 3003 O O . ASP A 1 383 ? -9.711 11.43 29.641 1 97.5 383 ASP A O 1
ATOM 3007 N N . TYR A 1 384 ? -8.648 11.664 27.656 1 98.38 384 TYR A N 1
ATOM 3008 C CA . TYR A 1 384 ? -9.641 12.672 27.297 1 98.38 384 TYR A CA 1
ATOM 3009 C C . TYR A 1 384 ? -10.359 12.289 26 1 98.38 384 TYR A C 1
ATOM 3011 O O . TYR A 1 384 ? -11.18 13.055 25.5 1 98.38 384 TYR A O 1
ATOM 3019 N N . HIS A 1 385 ? -10.133 11.156 25.391 1 98 385 HIS A N 1
ATOM 3020 C CA . HIS A 1 385 ? -10.812 10.648 24.203 1 98 385 HIS A CA 1
ATOM 3021 C C . HIS A 1 385 ? -10.82 11.68 23.078 1 98 385 HIS A C 1
ATOM 3023 O O . HIS A 1 385 ? -11.875 11.984 22.516 1 98 385 HIS A O 1
ATOM 3029 N N . THR A 1 386 ? -9.734 12.266 22.844 1 98.56 386 THR A N 1
ATOM 3030 C CA . THR A 1 386 ? -9.508 13.211 21.75 1 98.56 386 THR A CA 1
ATOM 3031 C C . THR A 1 386 ? -8.039 13.211 21.328 1 98.56 386 THR A C 1
ATOM 3033 O O . THR A 1 386 ? -7.242 12.422 21.844 1 98.56 386 THR A O 1
ATOM 3036 N N . PHE A 1 387 ? -7.727 14.008 20.344 1 98.12 387 PHE A N 1
ATOM 3037 C CA . PHE A 1 387 ? -6.352 14.211 19.922 1 98.12 387 PHE A CA 1
ATOM 3038 C C . PHE A 1 387 ? -6.195 15.547 19.203 1 98.12 387 PHE A C 1
ATOM 3040 O O . PHE A 1 387 ? -7.047 15.93 18.406 1 98.12 387 PHE A O 1
ATOM 3047 N N . ILE A 1 388 ? -5.211 16.203 19.594 1 98.31 388 ILE A N 1
ATOM 3048 C CA . ILE A 1 388 ? -4.848 17.484 19 1 98.31 388 ILE A CA 1
ATOM 3049 C C . ILE A 1 388 ? -3.35 17.516 18.703 1 98.31 388 ILE A C 1
ATOM 3051 O O . ILE A 1 388 ? -2.533 17.281 19.609 1 98.31 388 ILE A O 1
ATOM 3055 N N . ASN A 1 389 ? -2.99 17.812 17.5 1 96.81 389 ASN A N 1
ATOM 3056 C CA . ASN A 1 389 ? -1.572 17.875 17.172 1 96.81 389 ASN A CA 1
ATOM 3057 C C . ASN A 1 389 ? -0.903 19.109 17.766 1 96.81 389 ASN A C 1
ATOM 3059 O O . ASN A 1 389 ? -1.499 20.188 17.812 1 96.81 389 ASN A O 1
ATOM 3063 N N . VAL A 1 390 ? 0.278 18.891 18.266 1 96.56 390 VAL A N 1
ATOM 3064 C CA . VAL A 1 390 ? 1.059 19.969 18.875 1 96.56 390 VAL A CA 1
ATOM 3065 C C . VAL A 1 390 ? 2.453 20.016 18.25 1 96.56 390 VAL A C 1
ATOM 3067 O O . VAL A 1 390 ? 3.049 18.969 17.969 1 96.56 390 VAL A O 1
ATOM 3070 N N . LEU A 1 391 ? 2.926 21.172 18.031 1 94.94 391 LEU A N 1
ATOM 3071 C CA . LEU A 1 391 ? 4.266 21.359 17.484 1 94.94 391 LEU A CA 1
ATOM 3072 C C . LEU A 1 391 ? 4.934 22.594 18.078 1 94.94 391 LEU A C 1
ATOM 3074 O O . LEU A 1 391 ? 4.254 23.578 18.422 1 94.94 391 LEU A O 1
ATOM 3078 N N . TYR A 1 392 ? 6.227 22.484 18.234 1 94.12 392 TYR A N 1
ATOM 3079 C CA . TYR A 1 392 ? 7.02 23.609 18.703 1 94.12 392 TYR A CA 1
ATOM 3080 C C . TYR A 1 392 ? 7.633 24.391 17.547 1 94.12 392 TYR A C 1
ATOM 3082 O O . TYR A 1 392 ? 8.391 23.828 16.75 1 94.12 392 TYR A O 1
ATOM 3090 N N . PHE A 1 393 ? 7.262 25.594 17.406 1 92.25 393 PHE A N 1
ATOM 3091 C CA . PHE A 1 393 ? 7.898 26.484 16.438 1 92.25 393 PHE A CA 1
ATOM 3092 C C . PHE A 1 393 ? 7.773 27.938 16.875 1 92.25 393 PHE A C 1
ATOM 3094 O O . PHE A 1 393 ? 6.895 28.281 17.672 1 92.25 393 PHE A O 1
ATOM 3101 N N . SER A 1 394 ? 8.664 28.781 16.484 1 92.69 394 SER A N 1
ATOM 3102 C CA . SER A 1 394 ? 8.688 30.219 16.75 1 92.69 394 SER A CA 1
ATOM 3103 C C . SER A 1 394 ? 8.633 30.5 18.25 1 92.69 394 SER A C 1
ATOM 3105 O O . SER A 1 394 ? 7.891 31.375 18.703 1 92.69 394 SER A O 1
ATOM 3107 N N . GLY A 1 395 ? 9.219 29.625 19.016 1 91.19 395 GLY A N 1
ATOM 3108 C CA . GLY A 1 395 ? 9.43 29.859 20.438 1 91.19 395 GLY A CA 1
ATOM 3109 C C . GLY A 1 395 ? 8.25 29.469 21.281 1 91.19 395 GLY A C 1
ATOM 3110 O O . GLY A 1 395 ? 8.203 29.766 22.484 1 91.19 395 GLY A O 1
ATOM 3111 N N . ALA A 1 396 ? 7.332 28.781 20.688 1 94.88 396 ALA A N 1
ATOM 3112 C CA . ALA A 1 396 ? 6.137 28.406 21.453 1 94.88 396 ALA A CA 1
ATOM 3113 C C . ALA A 1 396 ? 5.602 27.062 21 1 94.88 396 ALA A C 1
ATOM 3115 O O . ALA A 1 396 ? 5.953 26.562 19.922 1 94.88 396 ALA A O 1
ATOM 3116 N N . LEU A 1 397 ? 4.871 26.438 21.875 1 96.5 397 LEU A N 1
ATOM 3117 C CA . LEU A 1 397 ? 4.086 25.266 21.516 1 96.5 397 LEU A CA 1
ATOM 3118 C C . LEU A 1 397 ? 2.721 25.672 20.969 1 96.5 397 LEU A C 1
ATOM 3120 O O . LEU A 1 397 ? 2.062 26.547 21.531 1 96.5 397 LEU A O 1
ATOM 3124 N N . TRP A 1 398 ? 2.381 25.078 19.859 1 97.44 398 TRP A N 1
ATOM 3125 C CA . TRP A 1 398 ? 1.128 25.391 19.172 1 97.44 398 TRP A CA 1
ATOM 3126 C C . TRP A 1 398 ? 0.287 24.125 18.984 1 97.44 398 TRP A C 1
ATOM 3128 O O . TRP A 1 398 ? 0.818 23.062 18.672 1 97.44 398 TRP A O 1
ATOM 3138 N N . ALA A 1 399 ? -0.979 24.266 19.188 1 98.25 399 ALA A N 1
ATOM 3139 C CA . ALA A 1 399 ? -1.928 23.188 18.953 1 98.25 399 ALA A CA 1
ATOM 3140 C C . ALA A 1 399 ? -2.732 23.406 17.688 1 98.25 399 ALA A C 1
ATOM 3142 O O . ALA A 1 399 ? -3.213 24.516 17.438 1 98.25 399 ALA A O 1
ATOM 3143 N N . ARG A 1 400 ? -2.834 22.406 16.844 1 98.19 400 ARG A N 1
ATOM 3144 C CA . ARG A 1 400 ? -3.607 22.5 15.609 1 98.19 400 ARG A CA 1
ATOM 3145 C C . ARG A 1 400 ? -4.93 21.75 15.742 1 98.19 400 ARG A C 1
ATOM 3147 O O . ARG A 1 400 ? -4.945 20.531 15.961 1 98.19 400 ARG A O 1
ATOM 3154 N N . LEU A 1 401 ? -6.008 22.438 15.641 1 98.38 401 LEU A N 1
ATOM 3155 C CA . LEU A 1 401 ? -7.34 21.844 15.641 1 98.38 401 LEU A CA 1
ATOM 3156 C C . LEU A 1 401 ? -7.914 21.797 14.227 1 98.38 401 LEU A C 1
ATOM 3158 O O . LEU A 1 401 ? -7.719 22.734 13.445 1 98.38 401 LEU A O 1
ATOM 3162 N N . CYS A 1 402 ? -8.617 20.781 13.914 1 98.31 402 CYS A N 1
ATOM 3163 C CA . CYS A 1 402 ? -9.188 20.562 12.594 1 98.31 402 CYS A CA 1
ATOM 3164 C C . CYS A 1 402 ? -10.703 20.75 12.617 1 98.31 402 CYS A C 1
ATOM 3166 O O . CYS A 1 402 ? -11.398 20.078 13.367 1 98.31 402 CYS A O 1
ATOM 3168 N N . ALA A 1 403 ? -11.195 21.656 11.805 1 98.75 403 ALA A N 1
ATOM 3169 C CA . ALA A 1 403 ? -12.633 21.828 11.633 1 98.75 403 ALA A CA 1
ATOM 3170 C C . ALA A 1 403 ? -13.18 20.906 10.555 1 98.75 403 ALA A C 1
ATOM 3172 O O . ALA A 1 403 ? -12.562 20.734 9.5 1 98.75 403 ALA A O 1
ATOM 3173 N N . THR A 1 404 ? -14.234 20.266 10.82 1 98.69 404 THR A N 1
ATOM 3174 C CA . THR A 1 404 ? -14.898 19.391 9.867 1 98.69 404 THR A CA 1
ATOM 3175 C C . THR A 1 404 ? -16.406 19.344 10.125 1 98.69 404 THR A C 1
ATOM 3177 O O . THR A 1 404 ? -16.875 19.891 11.117 1 98.69 404 THR A O 1
ATOM 3180 N N . VAL A 1 405 ? -17.172 18.703 9.336 1 98.75 405 VAL A N 1
ATOM 3181 C CA . VAL A 1 405 ? -18.609 18.828 9.25 1 98.75 405 VAL A CA 1
ATOM 3182 C C . VAL A 1 405 ? -19.266 18.266 10.508 1 98.75 405 VAL A C 1
ATOM 3184 O O . VAL A 1 405 ? -20.391 18.625 10.859 1 98.75 405 VAL A O 1
ATOM 3187 N N . TYR A 1 406 ? -18.609 17.375 11.242 1 98.69 406 TYR A N 1
ATOM 3188 C CA . TYR A 1 406 ? -19.25 16.734 12.375 1 98.69 406 TYR A CA 1
ATOM 3189 C C . TYR A 1 406 ? -18.875 17.422 13.688 1 98.69 406 TYR A C 1
ATOM 3191 O O . TYR A 1 406 ? -19.172 16.922 14.766 1 98.69 406 TYR A O 1
ATOM 3199 N N . LEU A 1 407 ? -18.156 18.547 13.633 1 98.88 407 LEU A N 1
ATOM 3200 C CA . LEU A 1 407 ? -17.734 19.281 14.82 1 98.88 407 LEU A CA 1
ATOM 3201 C C . LEU A 1 407 ? -18.453 20.625 14.906 1 98.88 407 LEU A C 1
ATOM 3203 O O . LEU A 1 407 ? -18.906 21.156 13.891 1 98.88 407 LEU A O 1
ATOM 3207 N N . ASP A 1 408 ? -18.562 21.125 16.062 1 98.75 408 ASP A N 1
ATOM 3208 C CA . ASP A 1 408 ? -19.062 22.484 16.297 1 98.75 408 ASP A CA 1
ATOM 3209 C C . ASP A 1 408 ? -18.219 23.203 17.344 1 98.75 408 ASP A C 1
ATOM 3211 O O . ASP A 1 408 ? -17.172 22.703 17.766 1 98.75 408 ASP A O 1
ATOM 3215 N N . VAL A 1 409 ? -18.625 24.406 17.703 1 98.75 409 VAL A N 1
ATOM 3216 C CA . VAL A 1 409 ? -17.797 25.266 18.547 1 98.75 409 VAL A CA 1
ATOM 3217 C C . VAL A 1 409 ? -17.641 24.641 19.922 1 98.75 409 VAL A C 1
ATOM 3219 O O . VAL A 1 409 ? -16.594 24.781 20.562 1 98.75 409 VAL A O 1
ATOM 3222 N N . ASP A 1 410 ? -18.625 23.859 20.359 1 98.69 410 ASP A N 1
ATOM 3223 C CA . ASP A 1 410 ? -18.547 23.203 21.672 1 98.69 410 ASP A CA 1
ATOM 3224 C C . ASP A 1 410 ? -17.438 22.141 21.688 1 98.69 410 ASP A C 1
ATOM 3226 O O . ASP A 1 410 ? -16.797 21.938 22.719 1 98.69 410 ASP A O 1
ATOM 3230 N N . ASP A 1 411 ? -17.297 21.469 20.594 1 98.81 411 ASP A N 1
ATOM 3231 C CA . ASP A 1 411 ? -16.203 20.516 20.5 1 98.81 411 ASP A CA 1
ATOM 3232 C C . ASP A 1 411 ? -14.852 21.219 20.594 1 98.81 411 ASP A C 1
ATOM 3234 O O . ASP A 1 411 ? -13.93 20.703 21.219 1 98.81 411 ASP A O 1
ATOM 3238 N N . PHE A 1 412 ? -14.727 22.359 19.969 1 98.88 412 PHE A N 1
ATOM 3239 C CA . PHE A 1 412 ? -13.508 23.141 20.078 1 98.88 412 PHE A CA 1
ATOM 3240 C C . PHE A 1 412 ? -13.273 23.594 21.516 1 98.88 412 PHE A C 1
ATOM 3242 O O . PHE A 1 412 ? -12.148 23.547 22.016 1 98.88 412 PHE A O 1
ATOM 3249 N N . LYS A 1 413 ? -14.328 24.016 22.141 1 98.88 413 LYS A N 1
ATOM 3250 C CA . LYS A 1 413 ? -14.219 24.422 23.547 1 98.88 413 LYS A CA 1
ATOM 3251 C C . LYS A 1 413 ? -13.758 23.266 24.422 1 98.88 413 LYS A C 1
ATOM 3253 O O . LYS A 1 413 ? -12.953 23.453 25.328 1 98.88 413 LYS A O 1
ATOM 3258 N N . TYR A 1 414 ? -14.312 22.109 24.109 1 98.81 414 TYR A N 1
ATOM 3259 C CA . TYR A 1 414 ? -13.844 20.922 24.812 1 98.81 414 TYR A CA 1
ATOM 3260 C C . TYR A 1 414 ? -12.344 20.734 24.625 1 98.81 414 TYR A C 1
ATOM 3262 O O . TYR A 1 414 ? -11.617 20.5 25.594 1 98.81 414 TYR A O 1
ATOM 3270 N N . GLY A 1 415 ? -11.883 20.891 23.406 1 98.81 415 GLY A N 1
ATOM 3271 C CA . GLY A 1 415 ? -10.453 20.812 23.141 1 98.81 415 GLY A CA 1
ATOM 3272 C C . GLY A 1 415 ? -9.656 21.859 23.922 1 98.81 415 GLY A C 1
ATOM 3273 O O . GLY A 1 415 ? -8.586 21.547 24.438 1 98.81 415 GLY A O 1
ATOM 3274 N N . GLY A 1 416 ? -10.164 23.047 23.953 1 98.88 416 GLY A N 1
ATOM 3275 C CA . GLY A 1 416 ? -9.516 24.109 24.719 1 98.88 416 GLY A CA 1
ATOM 3276 C C . GLY A 1 416 ? -9.375 23.781 26.188 1 98.88 416 GLY A C 1
ATOM 3277 O O . GLY A 1 416 ? -8.336 24.031 26.797 1 98.88 416 GLY A O 1
ATOM 3278 N N . MET A 1 417 ? -10.422 23.219 26.75 1 98.81 417 MET A N 1
ATOM 3279 C CA . MET A 1 417 ? -10.406 22.828 28.156 1 98.81 417 MET A CA 1
ATOM 3280 C C . MET A 1 417 ? -9.383 21.719 28.406 1 98.81 417 MET A C 1
ATOM 3282 O O . MET A 1 417 ? -8.672 21.75 29.406 1 98.81 417 MET A O 1
ATOM 3286 N N . VAL A 1 418 ? -9.383 20.75 27.516 1 98.88 418 VAL A N 1
ATOM 3287 C CA . VAL A 1 418 ? -8.43 19.656 27.641 1 98.88 418 VAL A CA 1
ATOM 3288 C C . VAL A 1 418 ? -7.004 20.203 27.562 1 98.88 418 VAL A C 1
ATOM 3290 O O . VAL A 1 418 ? -6.141 19.812 28.359 1 98.88 418 VAL A O 1
ATOM 3293 N N . LEU A 1 419 ? -6.758 21.109 26.609 1 98.88 419 LEU A N 1
ATOM 3294 C CA . LEU A 1 419 ? -5.441 21.719 26.469 1 98.88 419 LEU A CA 1
ATOM 3295 C C . LEU A 1 419 ? -5.055 22.469 27.734 1 98.88 419 LEU A C 1
ATOM 3297 O O . LEU A 1 419 ? -3.912 22.391 28.188 1 98.88 419 LEU A O 1
ATOM 3301 N N . LYS A 1 420 ? -5.957 23.203 28.266 1 98.75 420 LYS A N 1
ATOM 3302 C CA . LYS A 1 420 ? -5.703 23.953 29.484 1 98.75 420 LYS A CA 1
ATOM 3303 C C . LYS A 1 420 ? -5.305 23.016 30.625 1 98.75 420 LYS A C 1
ATOM 3305 O O . LYS A 1 420 ? -4.312 23.266 31.312 1 98.75 420 LYS A O 1
ATOM 3310 N N . LYS A 1 421 ? -6.07 21.953 30.797 1 98.62 421 LYS A N 1
ATOM 3311 C CA . LYS A 1 421 ? -5.793 20.984 31.859 1 98.62 421 LYS A CA 1
ATOM 3312 C C . LYS A 1 421 ? -4.422 20.344 31.672 1 98.62 421 LYS A C 1
ATOM 3314 O O . LYS A 1 421 ? -3.67 20.172 32.625 1 98.62 421 LYS A O 1
ATOM 3319 N N . LEU A 1 422 ? -4.121 19.969 30.453 1 98.44 422 LEU A N 1
ATOM 3320 C CA . LEU A 1 422 ? -2.85 19.297 30.203 1 98.44 422 LEU A CA 1
ATOM 3321 C C . LEU A 1 422 ? -1.683 20.266 30.391 1 98.44 422 LEU A C 1
ATOM 3323 O O . LEU A 1 422 ? -0.604 19.859 30.828 1 98.44 422 LEU A O 1
ATOM 3327 N N . CYS A 1 423 ? -1.857 21.531 30 1 98.25 423 CYS A N 1
ATOM 3328 C CA . CYS A 1 423 ? -0.817 22.531 30.25 1 98.25 423 CYS A CA 1
ATOM 3329 C C . CYS A 1 423 ? -0.539 22.656 31.734 1 98.25 423 CYS A C 1
ATOM 3331 O O . CYS A 1 423 ? 0.616 22.781 32.156 1 98.25 423 CYS A O 1
ATOM 3333 N N . GLN A 1 424 ? -1.565 22.625 32.531 1 97.75 424 GLN A N 1
ATOM 3334 C CA . GLN A 1 424 ? -1.407 22.688 34 1 97.75 424 GLN A CA 1
ATOM 3335 C C . GLN A 1 424 ? -0.654 21.453 34.5 1 97.75 424 GLN A C 1
ATOM 3337 O O . GLN A 1 424 ? 0.211 21.578 35.375 1 97.75 424 GLN A O 1
ATOM 3342 N N . ARG A 1 425 ? -0.99 20.344 33.938 1 97.06 425 ARG A N 1
ATOM 3343 C CA . ARG A 1 425 ? -0.316 19.109 34.344 1 97.06 425 ARG A CA 1
ATOM 3344 C C . ARG A 1 425 ? 1.161 19.141 33.969 1 97.06 425 ARG A C 1
ATOM 3346 O O . ARG A 1 425 ? 2.008 18.641 34.688 1 97.06 425 ARG A O 1
ATOM 3353 N N . ILE A 1 426 ? 1.485 19.703 32.875 1 96.62 426 ILE A N 1
ATOM 3354 C CA . ILE A 1 426 ? 2.863 19.844 32.406 1 96.62 426 ILE A CA 1
ATOM 3355 C C . ILE A 1 426 ? 3.621 20.812 33.312 1 96.62 426 ILE A C 1
ATOM 3357 O O . ILE A 1 426 ? 4.762 20.531 33.719 1 96.62 426 ILE A O 1
ATOM 3361 N N . GLU A 1 427 ? 3.006 21.906 33.656 1 94.38 427 GLU A N 1
ATOM 3362 C CA . GLU A 1 427 ? 3.623 22.891 34.531 1 94.38 427 GLU A CA 1
ATOM 3363 C C . GLU A 1 427 ? 3.887 22.297 35.906 1 94.38 427 GLU A C 1
ATOM 3365 O O . GLU A 1 427 ? 4.844 22.688 36.594 1 94.38 427 GLU A O 1
ATOM 3370 N N . SER A 1 428 ? 3.08 21.328 36.312 1 93.88 428 SER A 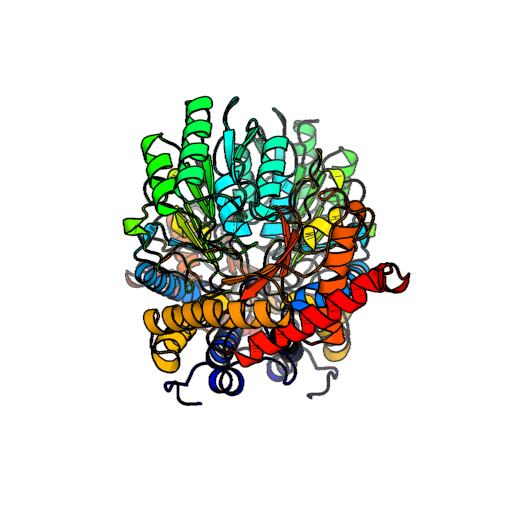N 1
ATOM 3371 C CA . SER A 1 428 ? 3.252 20.672 37.594 1 93.88 428 SER A CA 1
ATOM 3372 C C . SER A 1 428 ? 4.34 19.609 37.531 1 93.88 428 SER A C 1
ATOM 3374 O O . SER A 1 428 ? 4.672 18.984 38.562 1 93.88 428 SER A O 1
ATOM 3376 N N . GLY A 1 429 ? 4.863 19.266 36.312 1 92.38 429 GLY A N 1
ATOM 3377 C CA . GLY A 1 429 ? 5.98 18.344 36.156 1 92.38 429 GLY A CA 1
ATOM 3378 C C . GLY A 1 429 ? 5.555 16.906 35.938 1 92.38 429 GLY A C 1
ATOM 3379 O O . GLY A 1 429 ? 6.363 15.992 36.031 1 92.38 429 GLY A O 1
ATOM 3380 N N . GLU A 1 430 ? 4.277 16.672 35.562 1 93.94 430 GLU A N 1
ATOM 3381 C CA . GLU A 1 430 ? 3.793 15.305 35.406 1 93.94 430 GLU A CA 1
ATOM 3382 C C . GLU A 1 430 ? 4.535 14.578 34.281 1 93.94 430 GLU A C 1
ATOM 3384 O O . GLU A 1 430 ? 4.691 13.359 34.344 1 93.94 430 GLU A O 1
ATOM 3389 N N . TYR A 1 431 ? 4.992 15.305 33.281 1 93.12 431 TYR A N 1
ATOM 3390 C CA . TYR A 1 431 ? 5.652 14.68 32.125 1 93.12 431 TYR A CA 1
ATOM 3391 C C . TYR A 1 431 ? 7.023 14.141 32.531 1 93.12 431 TYR A C 1
ATOM 3393 O O . TYR A 1 431 ? 7.625 13.359 31.781 1 93.12 431 TYR A O 1
ATOM 3401 N N . LEU A 1 432 ? 7.57 14.43 33.688 1 90.56 432 LEU A N 1
ATOM 3402 C CA . LEU A 1 432 ? 8.883 14.023 34.156 1 90.56 432 LEU A CA 1
ATOM 3403 C C . LEU A 1 432 ? 8.797 12.711 34.938 1 90.56 432 LEU A C 1
ATOM 3405 O O . LEU A 1 432 ? 9.82 12.102 35.25 1 90.56 432 LEU A O 1
ATOM 3409 N N . THR A 1 433 ? 7.598 12.281 35.25 1 86.38 433 THR A N 1
ATOM 3410 C CA . THR A 1 433 ? 7.449 11.07 36.031 1 86.38 433 THR A CA 1
ATOM 3411 C C . THR A 1 433 ? 7.891 9.844 35.25 1 86.38 433 THR A C 1
ATOM 3413 O O . THR A 1 433 ? 7.883 9.859 34.031 1 86.38 433 THR A O 1
ATOM 3416 N N . GLN A 1 434 ? 8.312 8.828 35.938 1 75.31 434 GLN A N 1
ATOM 3417 C CA . GLN A 1 434 ? 8.734 7.57 35.344 1 75.31 434 GLN A CA 1
ATOM 3418 C C . GLN A 1 434 ? 7.602 6.953 34.5 1 75.31 434 GLN A C 1
ATOM 3420 O O . GLN A 1 434 ? 7.84 6.379 33.438 1 75.31 434 GLN A O 1
ATOM 3425 N N . GLU A 1 435 ? 6.461 7.129 34.938 1 72.56 435 GLU A N 1
ATOM 3426 C CA . GLU A 1 435 ? 5.289 6.613 34.25 1 72.56 435 GLU A CA 1
ATOM 3427 C C . GLU A 1 435 ? 5.145 7.258 32.875 1 72.56 435 GLU A C 1
ATOM 3429 O O . GLU A 1 435 ? 4.746 6.594 31.906 1 72.56 435 GLU A O 1
ATOM 3434 N N . ALA A 1 436 ? 5.516 8.508 32.938 1 76.38 436 ALA A N 1
ATOM 3435 C CA . ALA A 1 436 ? 5.398 9.242 31.672 1 76.38 436 ALA A CA 1
ATOM 3436 C C . ALA A 1 436 ? 6.516 8.852 30.703 1 76.38 436 ALA A C 1
ATOM 3438 O O . ALA A 1 436 ? 6.363 8.984 29.5 1 76.38 436 ALA A O 1
ATOM 3439 N N . ARG A 1 437 ? 7.652 8.32 31.266 1 68.44 437 ARG A N 1
ATOM 3440 C CA . ARG A 1 437 ? 8.82 7.996 30.453 1 68.44 437 ARG A CA 1
ATOM 3441 C C . ARG A 1 437 ? 8.766 6.547 29.969 1 68.44 437 ARG A C 1
ATOM 3443 O O . ARG A 1 437 ? 9.414 6.188 28.984 1 68.44 437 ARG A O 1
ATOM 3450 N N . ASP A 1 438 ? 8.172 5.598 30.688 1 59.97 438 ASP A N 1
ATOM 3451 C CA . ASP A 1 438 ? 8.188 4.164 30.406 1 59.97 438 ASP A CA 1
ATOM 3452 C C . ASP A 1 438 ? 7.301 3.828 29.219 1 59.97 438 ASP A C 1
ATOM 3454 O O . ASP A 1 438 ? 7.168 2.66 28.844 1 59.97 438 ASP A O 1
ATOM 3458 N N . ILE A 1 439 ? 7.094 4.781 28.484 1 53.47 439 ILE A N 1
ATOM 3459 C CA . ILE A 1 439 ? 6.223 4.355 27.391 1 53.47 439 ILE A CA 1
ATOM 3460 C C . ILE A 1 439 ? 7.023 4.281 26.094 1 53.47 439 ILE A C 1
ATOM 3462 O O . ILE A 1 439 ? 7.875 5.129 25.828 1 53.47 439 ILE A O 1
ATOM 3466 N N . MET B 1 1 ? -22.594 -16.453 16.906 1 39.38 1 MET B N 1
ATOM 3467 C CA . MET B 1 1 ? -21.156 -16.688 16.984 1 39.38 1 MET B CA 1
ATOM 3468 C C . MET B 1 1 ? -20.812 -18.109 16.578 1 39.38 1 MET B C 1
ATOM 3470 O O . MET B 1 1 ? -21.094 -19.062 17.328 1 39.38 1 MET B O 1
ATOM 3474 N N . ASP B 1 2 ? -21 -18.484 15.352 1 51.66 2 ASP B N 1
ATOM 3475 C CA . ASP B 1 2 ? -20.922 -19.844 14.859 1 51.66 2 ASP B CA 1
ATOM 3476 C C . ASP B 1 2 ? -19.656 -20.547 15.367 1 51.66 2 ASP B C 1
ATOM 3478 O O . ASP B 1 2 ? -18.594 -19.938 15.43 1 51.66 2 ASP B O 1
ATOM 3482 N N . SER B 1 3 ? -19.703 -21.547 16.078 1 64.12 3 SER B N 1
ATOM 3483 C CA . SER B 1 3 ? -18.766 -22.391 16.828 1 64.12 3 SER B CA 1
ATOM 3484 C C . SER B 1 3 ? -17.594 -22.812 15.969 1 64.12 3 SER B C 1
ATOM 3486 O O . SER B 1 3 ? -17.781 -23.281 14.844 1 64.12 3 SER B O 1
ATOM 3488 N N . LEU B 1 4 ? -16.391 -22.125 16.156 1 87.12 4 LEU B N 1
ATOM 3489 C CA . LEU B 1 4 ? -15.109 -22.547 15.594 1 87.12 4 LEU B CA 1
ATOM 3490 C C . LEU B 1 4 ? -14.852 -24.031 15.898 1 87.12 4 LEU B C 1
ATOM 3492 O O . LEU B 1 4 ? -13.992 -24.344 16.719 1 87.12 4 LEU B O 1
ATOM 3496 N N . THR B 1 5 ? -15.828 -24.875 15.398 1 89.94 5 THR B N 1
ATOM 3497 C CA . THR B 1 5 ? -15.672 -26.312 15.531 1 89.94 5 THR B CA 1
ATOM 3498 C C . THR B 1 5 ? -15.109 -26.906 14.242 1 89.94 5 THR B C 1
ATOM 3500 O O . THR B 1 5 ? -15.258 -26.328 13.172 1 89.94 5 THR B O 1
ATOM 3503 N N . MET B 1 6 ? -14.5 -28.047 14.461 1 95.31 6 MET B N 1
ATOM 3504 C CA . MET B 1 6 ? -13.922 -28.719 13.305 1 95.31 6 MET B CA 1
ATOM 3505 C C . MET B 1 6 ? -14.977 -28.984 12.234 1 95.31 6 MET B C 1
ATOM 3507 O O . MET B 1 6 ? -16.078 -29.438 12.539 1 95.31 6 MET B O 1
ATOM 3511 N N . THR B 1 7 ? -14.648 -28.641 11.008 1 97.5 7 THR B N 1
ATOM 3512 C CA . THR B 1 7 ? -15.531 -28.781 9.859 1 97.5 7 THR B CA 1
ATOM 3513 C C . THR B 1 7 ? -14.867 -29.625 8.766 1 97.5 7 THR B C 1
ATOM 3515 O O . THR B 1 7 ? -13.719 -29.375 8.406 1 97.5 7 THR B O 1
ATOM 3518 N N . PRO B 1 8 ? -15.602 -30.703 8.273 1 97.94 8 PRO B N 1
ATOM 3519 C CA . PRO B 1 8 ? -15.023 -31.469 7.168 1 97.94 8 PRO B CA 1
ATOM 3520 C C . PRO B 1 8 ? -14.664 -30.594 5.969 1 97.94 8 PRO B C 1
ATOM 3522 O O . PRO B 1 8 ? -15.406 -29.672 5.629 1 97.94 8 PRO B O 1
ATOM 3525 N N . PHE B 1 9 ? -13.508 -30.891 5.441 1 98.62 9 PHE B N 1
ATOM 3526 C CA . PHE B 1 9 ? -13.078 -30.156 4.254 1 98.62 9 PHE B CA 1
ATOM 3527 C C . PHE B 1 9 ? -14.023 -30.422 3.088 1 98.62 9 PHE B C 1
ATOM 3529 O O . PHE B 1 9 ? -14.844 -31.328 3.139 1 98.62 9 PHE B O 1
ATOM 3536 N N . GLY B 1 10 ? -13.93 -29.531 2.033 1 98.38 10 GLY B N 1
ATOM 3537 C CA . GLY B 1 10 ? -14.797 -29.656 0.875 1 98.38 10 GLY B CA 1
ATOM 3538 C C . GLY B 1 10 ? -16.016 -28.75 0.933 1 98.38 10 GLY B C 1
ATOM 3539 O O . GLY B 1 10 ? -15.922 -27.609 1.396 1 98.38 10 GLY B O 1
ATOM 3540 N N . LYS B 1 11 ? -17.094 -29.234 0.499 1 97.25 11 LYS B N 1
ATOM 3541 C CA . LYS B 1 11 ? -18.297 -28.438 0.295 1 97.25 11 LYS B CA 1
ATOM 3542 C C . LYS B 1 11 ? -18.828 -27.891 1.618 1 97.25 11 LYS B C 1
ATOM 3544 O O . LYS B 1 11 ? -19.344 -26.766 1.675 1 97.25 11 LYS B O 1
ATOM 3549 N N . GLU B 1 12 ? -18.828 -28.688 2.615 1 97.31 12 GLU B N 1
ATOM 3550 C CA . GLU B 1 12 ? -19.312 -28.234 3.914 1 97.31 12 GLU B CA 1
ATOM 3551 C C . GLU B 1 12 ? -18.5 -27.047 4.422 1 97.31 12 GLU B C 1
ATOM 3553 O O . GLU B 1 12 ? -19.062 -26.078 4.934 1 97.31 12 GLU B O 1
ATOM 3558 N N . MET B 1 13 ? -17.219 -27.188 4.316 1 98.25 13 MET B N 1
ATOM 3559 C CA . MET B 1 13 ? -16.312 -26.094 4.676 1 98.25 13 MET B CA 1
ATOM 3560 C C . MET B 1 13 ? -16.641 -24.828 3.885 1 98.25 13 MET B C 1
ATOM 3562 O O . MET B 1 13 ? -16.703 -23.734 4.449 1 98.25 13 MET B O 1
ATOM 3566 N N . ARG B 1 14 ? -16.828 -24.953 2.621 1 98.25 14 ARG B N 1
ATOM 3567 C CA . ARG B 1 14 ? -17.141 -23.828 1.739 1 98.25 14 ARG B CA 1
ATOM 3568 C C . ARG B 1 14 ? -18.422 -23.125 2.188 1 98.25 14 ARG B C 1
ATOM 3570 O O . ARG B 1 14 ? -18.406 -21.906 2.408 1 98.25 14 ARG B O 1
ATOM 3577 N N . ASP B 1 15 ? -19.484 -23.859 2.34 1 97.12 15 ASP B N 1
ATOM 3578 C CA . ASP B 1 15 ? -20.812 -23.312 2.57 1 97.12 15 ASP B CA 1
ATOM 3579 C C . ASP B 1 15 ? -20.906 -22.672 3.953 1 97.12 15 ASP B C 1
ATOM 3581 O O . ASP B 1 15 ? -21.578 -21.656 4.125 1 97.12 15 ASP B O 1
ATOM 3585 N N . LYS B 1 16 ? -20.203 -23.297 4.82 1 97.12 16 LYS B N 1
ATOM 3586 C CA . LYS B 1 16 ? -20.297 -22.828 6.203 1 97.12 16 LYS B CA 1
ATOM 3587 C C . LYS B 1 16 ? -19.422 -21.609 6.434 1 97.12 16 LYS B C 1
ATOM 3589 O O . LYS B 1 16 ? -19.797 -20.703 7.18 1 97.12 16 LYS B O 1
ATOM 3594 N N . HIS B 1 17 ? -18.328 -21.547 5.754 1 98.06 17 HIS B N 1
ATOM 3595 C CA . HIS B 1 17 ? -17.328 -20.625 6.285 1 98.06 17 HIS B CA 1
ATOM 3596 C C . HIS B 1 17 ? -16.938 -19.594 5.242 1 98.06 17 HIS B C 1
ATOM 3598 O O . HIS B 1 17 ? -16.422 -18.531 5.59 1 98.06 17 HIS B O 1
ATOM 3604 N N . PHE B 1 18 ? -17.094 -19.828 4.004 1 98.25 18 PHE B N 1
ATOM 3605 C CA . PHE B 1 18 ? -16.547 -18.906 3.016 1 98.25 18 PHE B CA 1
ATOM 3606 C C . PHE B 1 18 ? -17.656 -18.094 2.367 1 98.25 18 PHE B C 1
ATOM 3608 O O . PHE B 1 18 ? -18.828 -18.375 2.537 1 98.25 18 PHE B O 1
ATOM 3615 N N . LEU B 1 19 ? -17.266 -17.047 1.676 1 98.06 19 LEU B N 1
ATOM 3616 C CA . LEU B 1 19 ? -18.172 -15.961 1.307 1 98.06 19 LEU B CA 1
ATOM 3617 C C . LEU B 1 19 ? -18.516 -16.016 -0.18 1 98.06 19 LEU B C 1
ATOM 3619 O O . LEU B 1 19 ? -19.125 -15.102 -0.718 1 98.06 19 LEU B O 1
ATOM 3623 N N . PHE B 1 20 ? -18.172 -17.047 -0.876 1 98.38 20 PHE B N 1
ATOM 3624 C CA . PHE B 1 20 ? -18.359 -17.156 -2.316 1 98.38 20 PHE B CA 1
ATOM 3625 C C . PHE B 1 20 ? -19.844 -17.125 -2.664 1 98.38 20 PHE B C 1
ATOM 3627 O O . PHE B 1 20 ? -20.688 -17.594 -1.894 1 98.38 20 PHE B O 1
ATOM 3634 N N . GLY B 1 21 ? -20.156 -16.531 -3.84 1 97.25 21 GLY B N 1
ATOM 3635 C CA . GLY B 1 21 ? -21.516 -16.656 -4.371 1 97.25 21 GLY B CA 1
ATOM 3636 C C . GLY B 1 21 ? -21.938 -18.109 -4.586 1 97.25 21 GLY B C 1
ATOM 3637 O O . GLY B 1 21 ? -21.094 -18.984 -4.723 1 97.25 21 GLY B O 1
ATOM 3638 N N . LYS B 1 22 ? -23.156 -18.344 -4.711 1 94.44 22 LYS B N 1
ATOM 3639 C CA . LYS B 1 22 ? -23.734 -19.688 -4.77 1 94.44 22 LYS B CA 1
ATOM 3640 C C . LYS B 1 22 ? -23.188 -20.453 -5.969 1 94.44 22 LYS B C 1
ATOM 3642 O O . LYS B 1 22 ? -22.906 -21.641 -5.871 1 94.44 22 LYS B O 1
ATOM 3647 N N . GLU B 1 23 ? -22.938 -19.844 -7.051 1 95.62 23 GLU B N 1
ATOM 3648 C CA . GLU B 1 23 ? -22.531 -20.531 -8.273 1 95.62 23 GLU B CA 1
ATOM 3649 C C . GLU B 1 23 ? -21.016 -20.547 -8.414 1 95.62 23 GLU B C 1
ATOM 3651 O O . GLU B 1 23 ? -20.484 -21.234 -9.289 1 95.62 23 GLU B O 1
ATOM 3656 N N . GLN B 1 24 ? -20.344 -19.922 -7.559 1 98.06 24 GLN B N 1
ATOM 3657 C CA . GLN B 1 24 ? -18.906 -19.703 -7.73 1 98.06 24 GLN B CA 1
ATOM 3658 C C . GLN B 1 24 ? -18.125 -20.938 -7.312 1 98.06 24 GLN B C 1
ATOM 3660 O O . GLN B 1 24 ? -18.281 -21.438 -6.195 1 98.06 24 GLN B O 1
ATOM 3665 N N . VAL B 1 25 ? -17.312 -21.5 -8.172 1 98.56 25 VAL B N 1
ATOM 3666 C CA . VAL B 1 25 ? -16.312 -22.516 -7.875 1 98.56 25 VAL B CA 1
ATOM 3667 C C . VAL B 1 25 ? -14.914 -21.906 -8.008 1 98.56 25 VAL B C 1
ATOM 3669 O O . VAL B 1 25 ? -14.383 -21.781 -9.117 1 98.56 25 VAL B O 1
ATOM 3672 N N . ASN B 1 26 ? -14.281 -21.578 -6.902 1 98.44 26 ASN B N 1
ATOM 3673 C CA . ASN B 1 26 ? -13 -20.875 -6.902 1 98.44 26 ASN B CA 1
ATOM 3674 C C . ASN B 1 26 ? -11.828 -21.844 -6.988 1 98.44 26 ASN B C 1
ATOM 3676 O O . ASN B 1 26 ? -11.352 -22.344 -5.965 1 98.44 26 ASN B O 1
ATOM 3680 N N . LEU B 1 27 ? -11.312 -22.016 -8.141 1 98.69 27 LEU B N 1
ATOM 3681 C CA . LEU B 1 27 ? -10.219 -22.953 -8.383 1 98.69 27 LEU B CA 1
ATOM 3682 C C . LEU B 1 27 ? -8.898 -22.219 -8.555 1 98.69 27 LEU B C 1
ATOM 3684 O O . LEU B 1 27 ? -7.973 -22.734 -9.188 1 98.69 27 LEU B O 1
ATOM 3688 N N . ASN B 1 28 ? -8.836 -20.984 -8.039 1 98.19 28 ASN B N 1
ATOM 3689 C CA . ASN B 1 28 ? -7.664 -20.141 -8.219 1 98.19 28 ASN B CA 1
ATOM 3690 C C . ASN B 1 28 ? -7.316 -19.391 -6.941 1 98.19 28 ASN B C 1
ATOM 3692 O O . ASN B 1 28 ? -6.949 -18.203 -6.996 1 98.19 28 ASN B O 1
ATOM 3696 N N . GLN B 1 29 ? -7.344 -20.031 -5.805 1 97.69 29 GLN B N 1
ATOM 3697 C CA . GLN B 1 29 ? -7.023 -19.469 -4.496 1 97.69 29 GLN B CA 1
ATOM 3698 C C . GLN B 1 29 ? -5.656 -18.797 -4.508 1 97.69 29 GLN B C 1
ATOM 3700 O O . GLN B 1 29 ? -5.445 -17.797 -3.816 1 97.69 29 GLN B O 1
ATOM 3705 N N . GLY B 1 30 ? -4.742 -19.328 -5.25 1 97 30 GLY B N 1
ATOM 3706 C CA . GLY B 1 30 ? -3.352 -18.891 -5.23 1 97 30 GLY B CA 1
ATOM 3707 C C . GLY B 1 30 ? -3.143 -17.516 -5.828 1 97 30 GLY B C 1
ATOM 3708 O O . GLY B 1 30 ? -2.086 -16.906 -5.645 1 97 30 GLY B O 1
ATOM 3709 N N . ALA B 1 31 ? -4.113 -16.969 -6.551 1 95.44 31 ALA B N 1
ATOM 3710 C CA . ALA B 1 31 ? -3.947 -15.664 -7.184 1 95.44 31 ALA B CA 1
ATOM 3711 C C . ALA B 1 31 ? -4.215 -14.539 -6.191 1 95.44 31 ALA B C 1
ATOM 3713 O O . ALA B 1 31 ? -3.311 -13.766 -5.859 1 95.44 31 ALA B O 1
ATOM 3714 N N . TYR B 1 32 ? -5.473 -14.492 -5.641 1 96.44 32 TYR B N 1
ATOM 3715 C CA . TYR B 1 32 ? -5.863 -13.328 -4.852 1 96.44 32 TYR B CA 1
ATOM 3716 C C . TYR B 1 32 ? -6.301 -13.75 -3.451 1 96.44 32 TYR B C 1
ATOM 3718 O O . TYR B 1 32 ? -6.477 -12.898 -2.57 1 96.44 32 TYR B O 1
ATOM 3726 N N . GLY B 1 33 ? -6.453 -15 -3.262 1 96.19 33 GLY B N 1
ATOM 3727 C CA . GLY B 1 33 ? -6.859 -15.508 -1.96 1 96.19 33 GLY B CA 1
ATOM 3728 C C . GLY B 1 33 ? -8.328 -15.281 -1.664 1 96.19 33 GLY B C 1
ATOM 3729 O O . GLY B 1 33 ? -9.07 -14.781 -2.512 1 96.19 33 GLY B O 1
ATOM 3730 N N . SER B 1 34 ? -8.805 -15.766 -0.598 1 97.56 34 SER B N 1
ATOM 3731 C CA . SER B 1 34 ? -10.086 -15.57 0.068 1 97.56 34 SER B CA 1
ATOM 3732 C C . SER B 1 34 ? -9.992 -15.867 1.56 1 97.56 34 SER B C 1
ATOM 3734 O O . SER B 1 34 ? -9 -16.438 2.018 1 97.56 34 SER B O 1
ATOM 3736 N N . TYR B 1 35 ? -10.906 -15.375 2.301 1 98.5 35 TYR B N 1
ATOM 3737 C CA . TYR B 1 35 ? -10.867 -15.586 3.742 1 98.5 35 TYR B CA 1
ATOM 3738 C C . TYR B 1 35 ? -12.242 -15.969 4.273 1 98.5 35 TYR B C 1
ATOM 3740 O O . TYR B 1 35 ? -13.266 -15.617 3.68 1 98.5 35 TYR B O 1
ATOM 3748 N N . PRO B 1 36 ? -12.344 -16.75 5.375 1 98.38 36 PRO B N 1
ATOM 3749 C CA . PRO B 1 36 ? -13.617 -17.219 5.922 1 98.38 36 PRO B CA 1
ATOM 3750 C C . PRO B 1 36 ? -14.367 -16.125 6.684 1 98.38 36 PRO B C 1
ATOM 3752 O O . PRO B 1 36 ? -13.789 -15.094 7.027 1 98.38 36 PRO B O 1
ATOM 3755 N N . ARG B 1 37 ? -15.633 -16.391 6.973 1 98.19 37 ARG B N 1
ATOM 3756 C CA . ARG B 1 37 ? -16.531 -15.484 7.66 1 98.19 37 ARG B CA 1
ATOM 3757 C C . ARG B 1 37 ? -15.969 -15.062 9.008 1 98.19 37 ARG B C 1
ATOM 3759 O O . ARG B 1 37 ? -16.125 -13.906 9.422 1 98.19 37 ARG B O 1
ATOM 3766 N N . HIS B 1 38 ? -15.344 -16.047 9.664 1 98.38 38 HIS B N 1
ATOM 3767 C CA . HIS B 1 38 ? -14.727 -15.75 10.953 1 98.38 38 HIS B CA 1
ATOM 3768 C C . HIS B 1 38 ? -13.688 -14.641 10.828 1 98.38 38 HIS B C 1
ATOM 3770 O O . HIS B 1 38 ? -13.625 -13.75 11.672 1 98.38 38 HIS B O 1
ATOM 3776 N N . VAL B 1 39 ? -12.898 -14.68 9.812 1 98.69 39 VAL B N 1
ATOM 3777 C CA . VAL B 1 39 ? -11.859 -13.688 9.562 1 98.69 39 VAL B CA 1
ATOM 3778 C C . VAL B 1 39 ? -12.484 -12.383 9.07 1 98.69 39 VAL B C 1
ATOM 3780 O O . VAL B 1 39 ? -12.023 -11.297 9.43 1 98.69 39 VAL B O 1
ATOM 3783 N N . ARG B 1 40 ? -13.555 -12.43 8.234 1 98.62 40 ARG B N 1
ATOM 3784 C CA . ARG B 1 40 ? -14.305 -11.242 7.836 1 98.62 40 ARG B CA 1
ATOM 3785 C C . ARG B 1 40 ? -14.789 -10.461 9.055 1 98.62 40 ARG B C 1
ATOM 3787 O O . ARG B 1 40 ? -14.703 -9.234 9.094 1 98.62 40 ARG B O 1
ATOM 3794 N N . ASP B 1 41 ? -15.336 -11.195 9.992 1 98.5 41 ASP B N 1
ATOM 3795 C CA . ASP B 1 41 ? -15.852 -10.555 11.203 1 98.5 41 ASP B CA 1
ATOM 3796 C C . ASP B 1 41 ? -14.742 -9.852 11.969 1 98.5 41 ASP B C 1
ATOM 3798 O O . ASP B 1 41 ? -14.953 -8.766 12.516 1 98.5 41 ASP B O 1
ATOM 3802 N N . ALA B 1 42 ? -13.555 -10.477 12.039 1 98.75 42 ALA B N 1
ATOM 3803 C CA . ALA B 1 42 ? -12.398 -9.828 12.656 1 98.75 42 ALA B CA 1
ATOM 3804 C C . ALA B 1 42 ? -12.016 -8.555 11.906 1 98.75 42 ALA B C 1
ATOM 3806 O O . ALA B 1 42 ? -11.695 -7.535 12.523 1 98.75 42 ALA B O 1
ATOM 3807 N N . LEU B 1 43 ? -12.031 -8.633 10.586 1 98.75 43 LEU B N 1
ATOM 3808 C CA . LEU B 1 43 ? -11.711 -7.48 9.75 1 98.75 43 LEU B CA 1
ATOM 3809 C C . LEU B 1 43 ? -12.625 -6.305 10.078 1 98.75 43 LEU B C 1
ATOM 3811 O O . LEU B 1 43 ? -12.148 -5.191 10.32 1 98.75 43 LEU B O 1
ATOM 3815 N N . ARG B 1 44 ? -13.898 -6.562 10.062 1 98.62 44 ARG B N 1
ATOM 3816 C CA . ARG B 1 44 ? -14.883 -5.516 10.289 1 98.62 44 ARG B CA 1
ATOM 3817 C C . ARG B 1 44 ? -14.812 -4.988 11.719 1 98.62 44 ARG B C 1
ATOM 3819 O O . ARG B 1 44 ? -14.984 -3.791 11.953 1 98.62 44 ARG B O 1
ATOM 3826 N N . HIS B 1 45 ? -14.5 -5.887 12.656 1 98.62 45 HIS B N 1
ATOM 3827 C CA . HIS B 1 45 ? -14.305 -5.477 14.039 1 98.62 45 HIS B CA 1
ATOM 3828 C C . HIS B 1 45 ? -13.172 -4.465 14.164 1 98.62 45 HIS B C 1
ATOM 3830 O O . HIS B 1 45 ? -13.336 -3.404 14.766 1 98.62 45 HIS B O 1
ATOM 3836 N N . TRP B 1 46 ? -12.055 -4.77 13.594 1 98.69 46 TRP B N 1
ATOM 3837 C CA . TRP B 1 46 ? -10.883 -3.91 13.734 1 98.69 46 TRP B CA 1
ATOM 3838 C C . TRP B 1 46 ? -11.078 -2.598 12.984 1 98.69 46 TRP B C 1
ATOM 3840 O O . TRP B 1 46 ? -10.594 -1.549 13.422 1 98.69 46 TRP B O 1
ATOM 3850 N N . GLN B 1 47 ? -11.773 -2.613 11.828 1 98.5 47 GLN B N 1
ATOM 3851 C CA . GLN B 1 47 ? -12.094 -1.376 11.125 1 98.5 47 GLN B CA 1
ATOM 3852 C C . GLN B 1 47 ? -12.984 -0.476 11.969 1 98.5 47 GLN B C 1
ATOM 3854 O O . GLN B 1 47 ? -12.789 0.741 12.008 1 98.5 47 GLN B O 1
ATOM 3859 N N . ASP B 1 48 ? -13.938 -1.096 12.648 1 98.5 48 ASP B N 1
ATOM 3860 C CA . ASP B 1 48 ? -14.82 -0.334 13.531 1 98.5 48 ASP B CA 1
ATOM 3861 C C . ASP B 1 48 ? -14.055 0.242 14.711 1 98.5 48 ASP B C 1
ATOM 3863 O O . ASP B 1 48 ? -14.289 1.384 15.117 1 98.5 48 ASP B O 1
ATOM 3867 N N . VAL B 1 49 ? -13.164 -0.571 15.289 1 98.38 49 VAL B N 1
ATOM 3868 C CA . VAL B 1 49 ? -12.352 -0.114 16.422 1 98.38 49 VAL B CA 1
ATOM 3869 C C . VAL B 1 49 ? -11.484 1.067 15.984 1 98.38 49 VAL B C 1
ATOM 3871 O O . VAL B 1 49 ? -11.383 2.064 16.703 1 98.38 49 VAL B O 1
ATOM 3874 N N . ALA B 1 50 ? -10.883 0.979 14.844 1 98.31 50 ALA B N 1
ATOM 3875 C CA . ALA B 1 50 ? -10.031 2.049 14.328 1 98.31 50 ALA B CA 1
ATOM 3876 C C . ALA B 1 50 ? -10.82 3.344 14.148 1 98.31 50 ALA B C 1
ATOM 3878 O O . ALA B 1 50 ? -10.312 4.43 14.43 1 98.31 50 ALA B O 1
ATOM 3879 N N . GLU B 1 51 ? -12.078 3.256 13.695 1 98 51 GLU B N 1
ATOM 3880 C CA . GLU B 1 51 ? -12.883 4.445 13.414 1 98 51 GLU B CA 1
ATOM 3881 C C . GLU B 1 51 ? -13.469 5.027 14.695 1 98 51 GLU B C 1
ATOM 3883 O O . GLU B 1 51 ? -13.773 6.219 14.766 1 98 51 GLU B O 1
ATOM 3888 N N . SER B 1 52 ? -13.617 4.207 15.727 1 98.25 52 SER B N 1
ATOM 3889 C CA . SER B 1 52 ? -14.18 4.691 16.984 1 98.25 52 SER B CA 1
ATOM 3890 C C . SER B 1 52 ? -13.25 5.676 17.672 1 98.25 52 SER B C 1
ATOM 3892 O O . SER B 1 52 ? -13.703 6.613 18.344 1 98.25 52 SER B O 1
ATOM 3894 N N . GLU B 1 53 ? -11.945 5.477 17.578 1 97.88 53 GLU B N 1
ATOM 3895 C CA . GLU B 1 53 ? -10.898 6.348 18.109 1 97.88 53 GLU B CA 1
ATOM 3896 C C . GLU B 1 53 ? -9.656 6.328 17.234 1 97.88 53 GLU B C 1
ATOM 3898 O O . GLU B 1 53 ? -8.625 5.773 17.609 1 97.88 53 GLU B O 1
ATOM 3903 N N . PRO B 1 54 ? -9.703 7 16.141 1 97.25 54 PRO B N 1
ATOM 3904 C CA . PRO B 1 54 ? -8.711 6.832 15.086 1 97.25 54 PRO B CA 1
ATOM 3905 C C . PRO B 1 54 ? -7.281 7.086 15.562 1 97.25 54 PRO B C 1
ATOM 3907 O O . PRO B 1 54 ? -6.398 6.254 15.344 1 97.25 54 PRO B O 1
ATOM 3910 N N . ASP B 1 55 ? -7.023 8.188 16.25 1 96.94 55 ASP B N 1
ATOM 3911 C CA . ASP B 1 55 ? -5.664 8.516 16.672 1 96.94 55 ASP B CA 1
ATOM 3912 C C . ASP B 1 55 ? -5.152 7.516 17.703 1 96.94 55 ASP B C 1
ATOM 3914 O O . ASP B 1 55 ? -4.02 7.043 17.609 1 96.94 55 ASP B O 1
ATOM 3918 N N . LYS B 1 56 ? -5.977 7.191 18.688 1 96.88 56 LYS B N 1
ATOM 3919 C CA . LYS B 1 56 ? -5.57 6.215 19.703 1 96.88 56 LYS B CA 1
ATOM 3920 C C . LYS B 1 56 ? -5.211 4.879 19.047 1 96.88 56 LYS B C 1
ATOM 3922 O O . LYS B 1 56 ? -4.207 4.266 19.406 1 96.88 56 LYS B O 1
ATOM 3927 N N . PHE B 1 57 ? -6.062 4.48 18.156 1 97.38 57 PHE B N 1
ATOM 3928 C CA . PHE B 1 57 ? -5.863 3.191 17.516 1 97.38 57 PHE B CA 1
ATOM 3929 C C . PHE B 1 57 ? -4.566 3.186 16.703 1 97.38 57 PHE B C 1
ATOM 3931 O O . PHE B 1 57 ? -3.732 2.293 16.875 1 97.38 57 PHE B O 1
ATOM 3938 N N . ILE B 1 58 ? -4.352 4.18 15.891 1 96.31 58 ILE B N 1
ATOM 3939 C CA . ILE B 1 58 ? -3.26 4.164 14.922 1 96.31 58 ILE B CA 1
ATOM 3940 C C . ILE B 1 58 ? -1.938 4.453 15.633 1 96.31 58 ILE B C 1
ATOM 3942 O O . ILE B 1 58 ? -0.907 3.861 15.305 1 96.31 58 ILE B O 1
ATOM 3946 N N . ARG B 1 59 ? -1.947 5.273 16.625 1 95.19 59 ARG B N 1
ATOM 3947 C CA . ARG B 1 59 ? -0.711 5.719 17.266 1 95.19 59 ARG B CA 1
ATOM 3948 C C . ARG B 1 59 ? -0.278 4.75 18.359 1 95.19 59 ARG B C 1
ATOM 3950 O O . ARG B 1 59 ? 0.916 4.594 18.625 1 95.19 59 ARG B O 1
ATOM 3957 N N . TYR B 1 60 ? -1.251 4.09 18.984 1 94.81 60 TYR B N 1
ATOM 3958 C CA . TYR B 1 60 ? -0.873 3.377 20.203 1 94.81 60 TYR B CA 1
ATOM 3959 C C . TYR B 1 60 ? -1.38 1.938 20.172 1 94.81 60 TYR B C 1
ATOM 3961 O O . TYR B 1 60 ? -0.639 1.006 20.484 1 94.81 60 TYR B O 1
ATOM 3969 N N . THR B 1 61 ? -2.643 1.724 19.766 1 96.56 61 THR B N 1
ATOM 3970 C CA . THR B 1 61 ? -3.229 0.388 19.797 1 96.56 61 THR B CA 1
ATOM 3971 C C . THR B 1 61 ? -2.58 -0.503 18.734 1 96.56 61 THR B C 1
ATOM 3973 O O . THR B 1 61 ? -2.119 -1.604 19.047 1 96.56 61 THR B O 1
ATOM 3976 N N . PHE B 1 62 ? -2.463 -0.022 17.547 1 96.94 62 PHE B N 1
ATOM 3977 C CA . PHE B 1 62 ? -1.993 -0.838 16.438 1 96.94 62 PHE B CA 1
ATOM 3978 C C . PHE B 1 62 ? -0.526 -1.207 16.609 1 96.94 62 PHE B C 1
ATOM 3980 O O . PHE B 1 62 ? -0.148 -2.369 16.453 1 96.94 62 PHE B O 1
ATOM 3987 N N . PRO B 1 63 ? 0.353 -0.272 16.953 1 95.44 63 PRO B N 1
ATOM 3988 C CA . PRO B 1 63 ? 1.765 -0.64 17.078 1 95.44 63 PRO B CA 1
ATOM 3989 C C . PRO B 1 63 ? 1.991 -1.76 18.094 1 95.44 63 PRO B C 1
ATOM 3991 O O . PRO B 1 63 ? 2.83 -2.637 17.875 1 95.44 63 PRO B O 1
ATOM 3994 N N . LYS B 1 64 ? 1.236 -1.71 19.172 1 95.44 64 LYS B N 1
ATOM 3995 C CA . LYS B 1 64 ? 1.352 -2.775 20.172 1 95.44 64 LYS B CA 1
ATOM 3996 C C . LYS B 1 64 ? 0.885 -4.109 19.594 1 95.44 64 LYS B C 1
ATOM 3998 O O . LYS B 1 64 ? 1.542 -5.137 19.781 1 95.44 64 LYS B O 1
ATOM 4003 N N . LYS B 1 65 ? -0.218 -4.066 18.922 1 97.94 65 LYS B N 1
ATOM 4004 C CA . LYS B 1 65 ? -0.752 -5.281 18.312 1 97.94 65 LYS B CA 1
ATOM 4005 C C . LYS B 1 65 ? 0.159 -5.777 17.188 1 97.94 65 LYS B C 1
ATOM 4007 O O . LYS B 1 65 ? 0.236 -6.984 16.938 1 97.94 65 LYS B O 1
ATOM 4012 N N . LEU B 1 66 ? 0.732 -4.875 16.453 1 97.56 66 LEU B N 1
ATOM 4013 C CA . LEU B 1 66 ? 1.66 -5.23 15.391 1 97.56 66 LEU B CA 1
ATOM 4014 C C . LEU B 1 66 ? 2.846 -6.02 15.938 1 97.56 66 LEU B C 1
ATOM 4016 O O . LEU B 1 66 ? 3.281 -6.996 15.328 1 97.56 66 LEU B O 1
ATOM 4020 N N . ASP B 1 67 ? 3.35 -5.582 17.047 1 97 67 ASP B N 1
ATOM 4021 C CA . ASP B 1 67 ? 4.457 -6.289 17.672 1 97 67 ASP B CA 1
ATOM 4022 C C . ASP B 1 67 ? 4.051 -7.715 18.062 1 97 67 ASP B C 1
ATOM 4024 O O . ASP B 1 67 ? 4.812 -8.656 17.844 1 97 67 ASP B O 1
ATOM 4028 N N . GLU B 1 68 ? 2.85 -7.832 18.578 1 98 68 GLU B N 1
ATOM 4029 C CA . GLU B 1 68 ? 2.334 -9.156 18.922 1 98 68 GLU B CA 1
ATOM 4030 C C . GLU B 1 68 ? 2.209 -10.039 17.688 1 98 68 GLU B C 1
ATOM 4032 O O . GLU B 1 68 ? 2.561 -11.219 17.734 1 98 68 GLU B O 1
ATOM 4037 N N . ILE B 1 69 ? 1.782 -9.477 16.688 1 98.31 69 ILE B N 1
ATOM 4038 C CA . ILE B 1 69 ? 1.565 -10.211 15.445 1 98.31 69 ILE B CA 1
ATOM 4039 C C . ILE B 1 69 ? 2.908 -10.633 14.852 1 98.31 69 ILE B C 1
ATOM 4041 O O . ILE B 1 69 ? 3.053 -11.75 14.359 1 98.31 69 ILE B O 1
ATOM 4045 N N . ARG B 1 70 ? 3.906 -9.734 14.844 1 98.12 70 ARG B N 1
ATOM 4046 C CA . ARG B 1 70 ? 5.242 -10.078 14.375 1 98.12 70 ARG B CA 1
ATOM 4047 C C . ARG B 1 70 ? 5.793 -11.289 15.125 1 98.12 70 ARG B C 1
ATOM 4049 O O . ARG B 1 70 ? 6.363 -12.195 14.516 1 98.12 70 ARG B O 1
ATOM 4056 N N . HIS B 1 71 ? 5.574 -11.32 16.453 1 98.12 71 HIS B N 1
ATOM 4057 C CA . HIS B 1 71 ? 6.012 -12.461 17.25 1 98.12 71 HIS B CA 1
ATOM 4058 C C . HIS B 1 71 ? 5.281 -13.734 16.828 1 98.12 71 HIS B C 1
ATOM 4060 O O . HIS B 1 71 ? 5.895 -14.797 16.719 1 98.12 71 HIS B O 1
ATOM 4066 N N . GLN B 1 72 ? 4.027 -13.586 16.625 1 98.38 72 GLN B N 1
ATOM 4067 C CA . GLN B 1 72 ? 3.199 -14.734 16.281 1 98.38 72 GLN B CA 1
ATOM 4068 C C . GLN B 1 72 ? 3.6 -15.312 14.922 1 98.38 72 GLN B C 1
ATOM 4070 O O . GLN B 1 72 ? 3.746 -16.531 14.773 1 98.38 72 GLN B O 1
ATOM 4075 N N . VAL B 1 73 ? 3.773 -14.492 13.961 1 98.44 73 VAL B N 1
ATOM 4076 C CA . VAL B 1 73 ? 4.086 -14.961 12.617 1 98.44 73 VAL B CA 1
ATOM 4077 C C . VAL B 1 73 ? 5.516 -15.484 12.57 1 98.44 73 VAL B C 1
ATOM 4079 O O . VAL B 1 73 ? 5.801 -16.469 11.875 1 98.44 73 VAL B O 1
ATOM 4082 N N . ALA B 1 74 ? 6.414 -14.773 13.258 1 98.5 74 ALA B N 1
ATOM 4083 C CA . ALA B 1 74 ? 7.781 -15.281 13.352 1 98.5 74 ALA B CA 1
ATOM 4084 C C . ALA B 1 74 ? 7.812 -16.688 13.945 1 98.5 74 ALA B C 1
ATOM 4086 O O . ALA B 1 74 ? 8.547 -17.547 13.469 1 98.5 74 ALA B O 1
ATOM 4087 N N . SER B 1 75 ? 7.043 -16.844 14.969 1 98.38 75 SER B N 1
ATOM 4088 C CA . SER B 1 75 ? 6.957 -18.156 15.586 1 98.38 75 SER B CA 1
ATOM 4089 C C . SER B 1 75 ? 6.367 -19.188 14.625 1 98.38 75 SER B C 1
ATOM 4091 O O . SER B 1 75 ? 6.875 -20.297 14.508 1 98.38 75 SER B O 1
ATOM 4093 N N . PHE B 1 76 ? 5.355 -18.828 13.961 1 98.44 76 PHE B N 1
ATOM 4094 C CA . PHE B 1 76 ? 4.668 -19.703 13.016 1 98.44 76 PHE B CA 1
ATOM 4095 C C . PHE B 1 76 ? 5.613 -20.156 11.906 1 98.44 76 PHE B C 1
ATOM 4097 O O . PHE B 1 76 ? 5.527 -21.281 11.43 1 98.44 76 PHE B O 1
ATOM 4104 N N . LEU B 1 77 ? 6.574 -19.281 11.516 1 98.69 77 LEU B N 1
ATOM 4105 C CA . LEU B 1 77 ? 7.492 -19.562 10.414 1 98.69 77 LEU B CA 1
ATOM 4106 C C . LEU B 1 77 ? 8.859 -19.984 10.938 1 98.69 77 LEU B C 1
ATOM 4108 O O . LEU B 1 77 ? 9.789 -20.203 10.156 1 98.69 77 LEU B O 1
ATOM 4112 N N . ASN B 1 78 ? 8.977 -20.094 12.266 1 98.62 78 ASN B N 1
ATOM 4113 C CA . ASN B 1 78 ? 10.281 -20.344 12.883 1 98.62 78 ASN B CA 1
ATOM 4114 C C . ASN B 1 78 ? 11.344 -19.406 12.336 1 98.62 78 ASN B C 1
ATOM 4116 O O . ASN B 1 78 ? 12.375 -19.844 11.828 1 98.62 78 ASN B O 1
ATOM 4120 N N . ALA B 1 79 ? 11.078 -18.141 12.477 1 98.62 79 ALA B N 1
ATOM 4121 C CA . ALA B 1 79 ? 11.945 -17.062 11.992 1 98.62 79 ALA B CA 1
ATOM 4122 C C . ALA B 1 79 ? 12.391 -16.156 13.141 1 98.62 79 ALA B C 1
ATOM 4124 O O . ALA B 1 79 ? 11.773 -16.141 14.203 1 98.62 79 ALA B O 1
ATOM 4125 N N . ASP B 1 80 ? 13.492 -15.445 12.961 1 98.06 80 ASP B N 1
ATOM 4126 C CA . ASP B 1 80 ? 13.891 -14.406 13.906 1 98.06 80 ASP B CA 1
ATOM 4127 C C . ASP B 1 80 ? 12.898 -13.242 13.898 1 98.06 80 ASP B C 1
ATOM 4129 O O . ASP B 1 80 ? 12.641 -12.656 12.844 1 98.06 80 ASP B O 1
ATOM 4133 N N . VAL B 1 81 ? 12.414 -12.922 15.07 1 97.75 81 VAL B N 1
ATOM 4134 C CA . VAL B 1 81 ? 11.422 -11.859 15.172 1 97.75 81 VAL B CA 1
ATOM 4135 C C . VAL B 1 81 ? 12.023 -10.539 14.703 1 97.75 81 VAL B C 1
ATOM 4137 O O . VAL B 1 81 ? 11.359 -9.734 14.055 1 97.75 81 VAL B O 1
ATOM 4140 N N . GLU B 1 82 ? 13.281 -10.273 14.969 1 96.88 82 GLU B N 1
ATOM 4141 C CA . GLU B 1 82 ? 13.93 -9 14.664 1 96.88 82 GLU B CA 1
ATOM 4142 C C . GLU B 1 82 ? 14.07 -8.805 13.156 1 96.88 82 GLU B C 1
ATOM 4144 O O . GLU B 1 82 ? 14.273 -7.68 12.688 1 96.88 82 GLU B O 1
ATOM 4149 N N . GLY B 1 83 ? 13.977 -9.898 12.414 1 98 83 GLY B N 1
ATOM 4150 C CA . GLY B 1 83 ? 14.078 -9.805 10.969 1 98 83 GLY B CA 1
ATOM 4151 C C . GLY B 1 83 ? 12.734 -9.922 10.273 1 98 83 GLY B C 1
ATOM 4152 O O . GLY B 1 83 ? 12.664 -9.953 9.039 1 98 83 GLY B O 1
ATOM 4153 N N . THR B 1 84 ? 11.625 -10 11.078 1 98.62 84 THR B N 1
ATOM 4154 C CA . THR B 1 84 ? 10.297 -10.281 10.539 1 98.62 84 THR B CA 1
ATOM 4155 C C . THR B 1 84 ? 9.422 -9.039 10.594 1 98.62 84 THR B C 1
ATOM 4157 O O . THR B 1 84 ? 9.109 -8.539 11.672 1 98.62 84 THR B O 1
ATOM 4160 N N . VAL B 1 85 ? 9.07 -8.492 9.43 1 98.69 85 VAL B N 1
ATOM 4161 C CA . VAL B 1 85 ? 8.164 -7.352 9.344 1 98.69 85 VAL B CA 1
ATOM 4162 C C . VAL B 1 85 ? 7.047 -7.656 8.352 1 98.69 85 VAL B C 1
ATOM 4164 O O . VAL B 1 85 ? 7.008 -8.734 7.758 1 98.69 85 VAL B O 1
ATOM 4167 N N . LEU B 1 86 ? 6.09 -6.801 8.242 1 98.62 86 LEU B N 1
ATOM 4168 C CA . LEU B 1 86 ? 4.953 -7 7.352 1 98.62 86 LEU B CA 1
ATOM 4169 C C . LEU B 1 86 ? 4.906 -5.914 6.281 1 98.62 86 LEU B C 1
ATOM 4171 O O . LEU B 1 86 ? 5.211 -4.75 6.559 1 98.62 86 LEU B O 1
ATOM 4175 N N . VAL B 1 87 ? 4.613 -6.289 5.047 1 98.56 87 VAL B N 1
ATOM 4176 C CA . VAL B 1 87 ? 4.445 -5.402 3.898 1 98.56 87 VAL B CA 1
ATOM 4177 C C . VAL B 1 87 ? 3.139 -5.727 3.182 1 98.56 87 VAL B C 1
ATOM 4179 O O . VAL B 1 87 ? 2.482 -6.727 3.494 1 98.56 87 VAL B O 1
ATOM 4182 N N . PRO B 1 88 ? 2.734 -4.953 2.246 1 97.62 88 PRO B N 1
ATOM 4183 C CA . PRO B 1 88 ? 1.406 -5.137 1.657 1 97.62 88 PRO B CA 1
ATOM 4184 C C . PRO B 1 88 ? 1.292 -6.422 0.845 1 97.62 88 PRO B C 1
ATOM 4186 O O . PRO B 1 88 ? 0.213 -7.016 0.771 1 97.62 88 PRO B O 1
ATOM 4189 N N . ASN B 1 89 ? 2.33 -6.812 0.188 1 98.25 89 ASN B N 1
ATOM 4190 C CA . ASN B 1 89 ? 2.334 -7.977 -0.691 1 98.25 89 ASN B CA 1
ATOM 4191 C C . ASN B 1 89 ? 3.75 -8.367 -1.101 1 98.25 89 ASN B C 1
ATOM 4193 O O . ASN B 1 89 ? 4.699 -7.625 -0.849 1 98.25 89 ASN B O 1
ATOM 4197 N N . ALA B 1 90 ? 3.875 -9.461 -1.727 1 98.44 90 ALA B N 1
ATOM 4198 C CA . ALA B 1 90 ? 5.184 -9.984 -2.107 1 98.44 90 ALA B CA 1
ATOM 4199 C C . ALA B 1 90 ? 5.875 -9.055 -3.104 1 98.44 90 ALA B C 1
ATOM 4201 O O . ALA B 1 90 ? 7.094 -8.883 -3.053 1 98.44 90 ALA B O 1
ATOM 4202 N N . THR B 1 91 ? 5.121 -8.461 -4.039 1 98.25 91 THR B N 1
ATOM 4203 C CA . THR B 1 91 ? 5.691 -7.547 -5.02 1 98.25 91 THR B CA 1
ATOM 4204 C C . THR B 1 91 ? 6.391 -6.379 -4.328 1 98.25 91 THR B C 1
ATOM 4206 O O . THR B 1 91 ? 7.52 -6.031 -4.68 1 98.25 91 THR B O 1
ATOM 4209 N N . THR B 1 92 ? 5.758 -5.84 -3.303 1 98.69 92 THR B N 1
ATOM 4210 C CA . THR B 1 92 ? 6.34 -4.727 -2.564 1 98.69 92 THR B CA 1
ATOM 4211 C C . THR B 1 92 ? 7.594 -5.176 -1.813 1 98.69 92 THR B C 1
ATOM 4213 O O . THR B 1 92 ? 8.609 -4.48 -1.83 1 98.69 92 THR B O 1
ATOM 4216 N N . GLY B 1 93 ? 7.516 -6.309 -1.175 1 98.81 93 GLY B N 1
ATOM 4217 C CA . GLY B 1 93 ? 8.664 -6.805 -0.426 1 98.81 93 GLY B CA 1
ATOM 4218 C C . GLY B 1 93 ? 9.867 -7.09 -1.3 1 98.81 93 GLY B C 1
ATOM 4219 O O . GLY B 1 93 ? 10.984 -6.695 -0.971 1 98.81 93 GLY B O 1
ATOM 4220 N N . LEU B 1 94 ? 9.641 -7.719 -2.424 1 98.88 94 LEU B N 1
ATOM 4221 C CA . LEU B 1 94 ? 10.742 -8.078 -3.309 1 98.88 94 LEU B CA 1
ATOM 4222 C C . LEU B 1 94 ? 11.328 -6.84 -3.975 1 98.88 94 LEU B C 1
ATOM 4224 O O . LEU B 1 94 ? 12.547 -6.75 -4.176 1 98.88 94 LEU B O 1
ATOM 4228 N N . ASN B 1 95 ? 10.469 -5.895 -4.344 1 98.88 95 ASN B N 1
ATOM 4229 C CA . ASN B 1 95 ? 10.961 -4.602 -4.809 1 98.88 95 ASN B CA 1
ATOM 4230 C C . ASN B 1 95 ? 11.852 -3.936 -3.764 1 98.88 95 ASN B C 1
ATOM 4232 O O . ASN B 1 95 ? 12.891 -3.361 -4.102 1 98.88 95 ASN B O 1
ATOM 4236 N N . THR B 1 96 ? 11.414 -3.982 -2.492 1 98.81 96 THR B N 1
ATOM 4237 C CA . THR B 1 96 ? 12.172 -3.363 -1.411 1 98.81 96 THR B CA 1
ATOM 4238 C C . THR B 1 96 ? 13.594 -3.918 -1.365 1 98.81 96 THR B C 1
ATOM 4240 O O . THR B 1 96 ? 14.562 -3.156 -1.277 1 98.81 96 THR B O 1
ATOM 4243 N N . VAL B 1 97 ? 13.727 -5.23 -1.497 1 98.88 97 VAL B N 1
ATOM 4244 C CA . VAL B 1 97 ? 15.039 -5.867 -1.459 1 98.88 97 VAL B CA 1
ATOM 4245 C C . VAL B 1 97 ? 15.883 -5.395 -2.645 1 98.88 97 VAL B C 1
ATOM 4247 O O . VAL B 1 97 ? 16.984 -4.891 -2.467 1 98.88 97 VAL B O 1
ATOM 4250 N N . LEU B 1 98 ? 15.32 -5.523 -3.811 1 98.69 98 LEU B N 1
ATOM 4251 C CA . LEU B 1 98 ? 16.078 -5.324 -5.039 1 98.69 98 LEU B CA 1
ATOM 4252 C C . LEU B 1 98 ? 16.484 -3.859 -5.203 1 98.69 98 LEU B C 1
ATOM 4254 O O . LEU B 1 98 ? 17.547 -3.557 -5.738 1 98.69 98 LEU B O 1
ATOM 4258 N N . ARG B 1 99 ? 15.664 -2.959 -4.742 1 97.88 99 ARG B N 1
ATOM 4259 C CA . ARG B 1 99 ? 15.938 -1.533 -4.887 1 97.88 99 ARG B CA 1
ATOM 4260 C C . ARG B 1 99 ? 16.922 -1.055 -3.832 1 97.88 99 ARG B C 1
ATOM 4262 O O . ARG B 1 99 ? 17.562 -0.012 -3.998 1 97.88 99 ARG B O 1
ATOM 4269 N N . ASN B 1 100 ? 17.031 -1.766 -2.717 1 98.31 100 ASN B N 1
ATOM 4270 C CA . ASN B 1 100 ? 17.953 -1.377 -1.651 1 98.31 100 ASN B CA 1
ATOM 4271 C C . ASN B 1 100 ? 19.359 -1.855 -1.935 1 98.31 100 ASN B C 1
ATOM 4273 O O . ASN B 1 100 ? 20.328 -1.259 -1.455 1 98.31 100 ASN B O 1
ATOM 4277 N N . LEU B 1 101 ? 19.5 -2.938 -2.66 1 97.94 101 LEU B N 1
ATOM 4278 C CA . LEU B 1 101 ? 20.828 -3.465 -2.951 1 97.94 101 LEU B CA 1
ATOM 4279 C C . LEU B 1 101 ? 21.594 -2.521 -3.867 1 97.94 101 LEU B C 1
ATOM 4281 O O . LEU B 1 101 ? 21.031 -1.953 -4.801 1 97.94 101 LEU B O 1
ATOM 4285 N N . ARG B 1 102 ? 22.844 -2.318 -3.59 1 95.31 102 ARG B N 1
ATOM 4286 C CA . ARG B 1 102 ? 23.719 -1.507 -4.43 1 95.31 102 ARG B CA 1
ATOM 4287 C C . ARG B 1 102 ? 24.422 -2.365 -5.473 1 95.31 102 ARG B C 1
ATOM 4289 O O . ARG B 1 102 ? 25.047 -3.365 -5.137 1 95.31 102 ARG B O 1
ATOM 4296 N N . PHE B 1 103 ? 24.234 -1.967 -6.668 1 96.56 103 PHE B N 1
ATOM 4297 C CA . PHE B 1 103 ? 24.812 -2.721 -7.777 1 96.56 103 PHE B CA 1
ATOM 4298 C C . PHE B 1 103 ? 25.984 -1.966 -8.398 1 96.56 103 PHE B C 1
ATOM 4300 O O . PHE B 1 103 ? 25.938 -0.741 -8.531 1 96.56 103 PHE B O 1
ATOM 4307 N N . GLU B 1 104 ? 26.984 -2.648 -8.633 1 94.94 104 GLU B N 1
ATOM 4308 C CA . GLU B 1 104 ? 28.156 -2.131 -9.336 1 94.94 104 GLU B CA 1
ATOM 4309 C C . GLU B 1 104 ? 28.234 -2.68 -10.758 1 94.94 104 GLU B C 1
ATOM 4311 O O . GLU B 1 104 ? 27.5 -3.598 -11.117 1 94.94 104 GLU B O 1
ATOM 4316 N N . SER B 1 105 ? 29.125 -2.045 -11.516 1 95.38 105 SER B N 1
ATOM 4317 C CA . SER B 1 105 ? 29.328 -2.512 -12.883 1 95.38 105 SER B CA 1
ATOM 4318 C C . SER B 1 105 ? 29.734 -3.977 -12.914 1 95.38 105 SER B C 1
ATOM 4320 O O . SER B 1 105 ? 30.641 -4.383 -12.188 1 95.38 105 SER B O 1
ATOM 4322 N N . GLY B 1 106 ? 29.047 -4.73 -13.641 1 94.81 106 GLY B N 1
ATOM 4323 C CA . GLY B 1 106 ? 29.375 -6.145 -13.773 1 94.81 106 GLY B CA 1
ATOM 4324 C C . GLY B 1 106 ? 28.469 -7.043 -12.945 1 94.81 106 GLY B C 1
ATOM 4325 O O . GLY B 1 106 ? 28.391 -8.25 -13.203 1 94.81 106 GLY B O 1
ATOM 4326 N N . ASP B 1 107 ? 27.812 -6.461 -11.938 1 97.56 107 ASP B N 1
ATOM 4327 C CA . ASP B 1 107 ? 26.906 -7.25 -11.102 1 97.56 107 ASP B CA 1
ATOM 4328 C C . ASP B 1 107 ? 25.766 -7.848 -11.914 1 97.56 107 ASP B C 1
ATOM 4330 O O . ASP B 1 107 ? 25.312 -7.242 -12.891 1 97.56 107 ASP B O 1
ATOM 4334 N N . LYS B 1 108 ? 25.359 -9.055 -11.508 1 98.12 108 LYS B N 1
ATOM 4335 C CA . LYS B 1 108 ? 24.266 -9.727 -12.203 1 98.12 108 LYS B CA 1
ATOM 4336 C C . LYS B 1 108 ? 23.203 -10.219 -11.227 1 98.12 108 LYS B C 1
ATOM 4338 O O . LYS B 1 108 ? 23.516 -10.688 -10.133 1 98.12 108 LYS B O 1
ATOM 4343 N N . ILE B 1 109 ? 22 -10.031 -11.617 1 98.38 109 ILE B N 1
ATOM 4344 C CA . ILE B 1 109 ? 20.875 -10.688 -10.977 1 98.38 109 ILE B CA 1
ATOM 4345 C C . ILE B 1 109 ? 20.5 -11.945 -11.742 1 98.38 109 ILE B C 1
ATOM 4347 O O . ILE B 1 109 ? 20.25 -11.898 -12.953 1 98.38 109 ILE B O 1
ATOM 4351 N N . VAL B 1 110 ? 20.453 -13.07 -11.047 1 98.31 110 VAL B N 1
ATOM 4352 C CA . VAL B 1 110 ? 20.094 -14.328 -11.695 1 98.31 110 VAL B CA 1
ATOM 4353 C C . VAL B 1 110 ? 18.688 -14.727 -11.289 1 98.31 110 VAL B C 1
ATOM 4355 O O . VAL B 1 110 ? 18.297 -14.57 -10.125 1 98.31 110 VAL B O 1
ATOM 4358 N N . TYR B 1 111 ? 17.875 -15.141 -12.227 1 97.81 111 TYR B N 1
ATOM 4359 C CA . TYR B 1 111 ? 16.531 -15.672 -11.953 1 97.81 111 TYR B CA 1
ATOM 4360 C C . TYR B 1 111 ? 16.172 -16.766 -12.961 1 97.81 111 TYR B C 1
ATOM 4362 O O . TYR B 1 111 ? 16.859 -16.938 -13.969 1 97.81 111 TYR B O 1
ATOM 4370 N N . PHE B 1 112 ? 15.195 -17.547 -12.68 1 97.12 112 PHE B N 1
ATOM 4371 C CA . PHE B 1 112 ? 14.773 -18.625 -13.562 1 97.12 112 PHE B CA 1
ATOM 4372 C C . PHE B 1 112 ? 13.742 -18.125 -14.57 1 97.12 112 PHE B C 1
ATOM 4374 O O . PHE B 1 112 ? 12.922 -17.266 -14.25 1 97.12 112 PHE B O 1
ATOM 4381 N N . ARG B 1 113 ? 13.812 -18.703 -15.805 1 94.81 113 ARG B N 1
ATOM 4382 C CA . ARG B 1 113 ? 12.711 -18.5 -16.734 1 94.81 113 ARG B CA 1
ATOM 4383 C C . ARG B 1 113 ? 11.375 -18.859 -16.094 1 94.81 113 ARG B C 1
ATOM 4385 O O . ARG B 1 113 ? 11.234 -19.922 -15.5 1 94.81 113 ARG B O 1
ATOM 4392 N N . GLY B 1 114 ? 10.43 -17.922 -16.203 1 93.19 114 GLY B N 1
ATOM 4393 C CA . GLY B 1 114 ? 9.141 -18.125 -15.562 1 93.19 114 GLY B CA 1
ATOM 4394 C C . GLY B 1 114 ? 8.977 -17.359 -14.266 1 93.19 114 GLY B C 1
ATOM 4395 O O . GLY B 1 114 ? 7.961 -17.484 -13.586 1 93.19 114 GLY B O 1
ATOM 4396 N N . VAL B 1 115 ? 10.023 -16.547 -13.938 1 95.5 115 VAL B N 1
ATOM 4397 C CA . VAL B 1 115 ? 9.922 -15.672 -12.773 1 95.5 115 VAL B CA 1
ATOM 4398 C C . VAL B 1 115 ? 8.617 -14.891 -12.828 1 95.5 115 VAL B C 1
ATOM 4400 O O . VAL B 1 115 ? 8.125 -14.562 -13.914 1 95.5 115 VAL B O 1
ATOM 4403 N N . TYR B 1 116 ? 7.992 -14.711 -11.68 1 96.12 116 TYR B N 1
ATOM 4404 C CA . TYR B 1 116 ? 6.754 -13.945 -11.641 1 96.12 116 TYR B CA 1
ATOM 4405 C C . TYR B 1 116 ? 6.898 -12.633 -12.414 1 96.12 116 TYR B C 1
ATOM 4407 O O . TYR B 1 116 ? 7.863 -11.891 -12.203 1 96.12 116 TYR B O 1
ATOM 4415 N N . GLY B 1 117 ? 6.008 -12.336 -13.312 1 94.88 117 GLY B N 1
ATOM 4416 C CA . GLY B 1 117 ? 6.113 -11.25 -14.273 1 94.88 117 GLY B CA 1
ATOM 4417 C C . GLY B 1 117 ? 6.457 -9.914 -13.633 1 94.88 117 GLY B C 1
ATOM 4418 O O . GLY B 1 117 ? 7.305 -9.18 -14.141 1 94.88 117 GLY B O 1
ATOM 4419 N N . ALA B 1 118 ? 5.84 -9.555 -12.562 1 95.94 118 ALA B N 1
ATOM 4420 C CA . ALA B 1 118 ? 6.082 -8.281 -11.883 1 95.94 118 ALA B CA 1
ATOM 4421 C C . ALA B 1 118 ? 7.52 -8.195 -11.383 1 95.94 118 ALA B C 1
ATOM 4423 O O . ALA B 1 118 ? 8.117 -7.117 -11.383 1 95.94 118 ALA B O 1
ATOM 4424 N N . ILE B 1 119 ? 8.078 -9.281 -10.953 1 97.62 119 ILE B N 1
ATOM 4425 C CA . ILE B 1 119 ? 9.445 -9.297 -10.43 1 97.62 119 ILE B CA 1
ATOM 4426 C C . ILE B 1 119 ? 10.438 -9.25 -11.586 1 97.62 119 ILE B C 1
ATOM 4428 O O . ILE B 1 119 ? 11.461 -8.57 -11.5 1 97.62 119 ILE B O 1
ATOM 4432 N N . GLY B 1 120 ? 10.109 -10.039 -12.641 1 96.81 120 GLY B N 1
ATOM 4433 C CA . GLY B 1 120 ? 10.914 -9.898 -13.844 1 96.81 120 GLY B CA 1
ATOM 4434 C C . GLY B 1 120 ? 10.992 -8.469 -14.344 1 96.81 120 GLY B C 1
ATOM 4435 O O . GLY B 1 120 ? 12.07 -7.984 -14.695 1 96.81 120 GLY B O 1
ATOM 4436 N N . LYS B 1 121 ? 9.898 -7.805 -14.344 1 96.38 121 LYS B N 1
ATOM 4437 C CA . LYS B 1 121 ? 9.844 -6.418 -14.797 1 96.38 121 LYS B CA 1
ATOM 4438 C C . LYS B 1 121 ? 10.57 -5.492 -13.828 1 96.38 121 LYS B C 1
ATOM 4440 O O . LYS B 1 121 ? 11.125 -4.469 -14.242 1 96.38 121 LYS B O 1
ATOM 4445 N N . THR B 1 122 ? 10.578 -5.82 -12.547 1 97.75 122 THR B N 1
ATOM 4446 C CA . THR B 1 122 ? 11.398 -5.082 -11.594 1 97.75 122 THR B CA 1
ATOM 4447 C C . THR B 1 122 ? 12.875 -5.18 -11.961 1 97.75 122 THR B C 1
ATOM 4449 O O . THR B 1 122 ? 13.602 -4.184 -11.891 1 97.75 122 THR B O 1
ATOM 4452 N N . VAL B 1 123 ? 13.305 -6.379 -12.32 1 97.62 123 VAL B N 1
ATOM 4453 C CA . VAL B 1 123 ? 14.688 -6.57 -12.758 1 97.62 123 VAL B CA 1
ATOM 4454 C C . VAL B 1 123 ? 14.953 -5.723 -14 1 97.62 123 VAL B C 1
ATOM 4456 O O . VAL B 1 123 ? 15.992 -5.066 -14.094 1 97.62 123 VAL B O 1
ATOM 4459 N N . ASP B 1 124 ? 13.969 -5.742 -14.992 1 97.12 124 ASP B N 1
ATOM 4460 C CA . ASP B 1 124 ? 14.102 -4.914 -16.188 1 97.12 124 ASP B CA 1
ATOM 4461 C C . ASP B 1 124 ? 14.273 -3.441 -15.82 1 97.12 124 ASP B C 1
ATOM 4463 O O . ASP B 1 124 ? 15.102 -2.74 -16.406 1 97.12 124 ASP B O 1
ATOM 4467 N N . TYR B 1 125 ? 13.5 -2.984 -14.883 1 97.19 125 TYR B N 1
ATOM 4468 C CA . TYR B 1 125 ? 13.578 -1.602 -14.422 1 97.19 125 TYR B CA 1
ATOM 4469 C C . TYR B 1 125 ? 14.953 -1.307 -13.828 1 97.19 125 TYR B C 1
ATOM 4471 O O . TYR B 1 125 ? 15.531 -0.249 -14.086 1 97.19 125 TYR B O 1
ATOM 4479 N N . LEU B 1 126 ? 15.5 -2.203 -13.031 1 97.19 126 LEU B N 1
ATOM 4480 C CA . LEU B 1 126 ? 16.812 -2.018 -12.414 1 97.19 126 LEU B CA 1
ATOM 4481 C C . LEU B 1 126 ? 17.906 -1.963 -13.469 1 97.19 126 LEU B C 1
ATOM 4483 O O . LEU B 1 126 ? 18.859 -1.187 -13.344 1 97.19 126 LEU B O 1
ATOM 4487 N N . ILE B 1 127 ? 17.719 -2.814 -14.484 1 96.25 127 ILE B N 1
ATOM 4488 C CA . ILE B 1 127 ? 18.703 -2.816 -15.57 1 96.25 127 ILE B CA 1
ATOM 4489 C C . ILE B 1 127 ? 18.719 -1.448 -16.25 1 96.25 127 ILE B C 1
ATOM 4491 O O . ILE B 1 127 ? 19.781 -0.97 -16.656 1 96.25 127 ILE B O 1
ATOM 4495 N N . GLU B 1 128 ? 17.547 -0.797 -16.344 1 95.12 128 GLU B N 1
ATOM 4496 C CA . GLU B 1 128 ? 17.438 0.515 -16.969 1 95.12 128 GLU B CA 1
ATOM 4497 C C . GLU B 1 128 ? 18.047 1.602 -16.094 1 95.12 128 GLU B C 1
ATOM 4499 O O . GLU B 1 128 ? 18.531 2.615 -16.594 1 95.12 128 GLU B O 1
ATOM 4504 N N . THR B 1 129 ? 18.047 1.384 -14.773 1 94.88 129 THR B N 1
ATOM 4505 C CA . THR B 1 129 ? 18.266 2.529 -13.891 1 94.88 129 THR B CA 1
ATOM 4506 C C . THR B 1 129 ? 19.547 2.35 -13.078 1 94.88 129 THR B C 1
ATOM 4508 O O . THR B 1 129 ? 19.969 3.268 -12.367 1 94.88 129 THR B O 1
ATOM 4511 N N . THR B 1 130 ? 20.078 1.2 -13.07 1 94.94 130 THR B N 1
ATOM 4512 C CA . THR B 1 130 ? 21.328 0.921 -12.383 1 94.94 130 THR B CA 1
ATOM 4513 C C . THR B 1 130 ? 22.328 0.243 -13.328 1 94.94 130 THR B C 1
ATOM 4515 O O . THR B 1 130 ? 22.062 0.106 -14.523 1 94.94 130 THR B O 1
ATOM 4518 N N . LEU B 1 131 ? 23.484 -0.211 -12.812 1 95.5 131 LEU B N 1
ATOM 4519 C CA . LEU B 1 131 ? 24.547 -0.794 -13.633 1 95.5 131 LEU B CA 1
ATOM 4520 C C . LEU B 1 131 ? 24.406 -2.311 -13.711 1 95.5 131 LEU B C 1
ATOM 4522 O O . LEU B 1 131 ? 25.188 -2.98 -14.383 1 95.5 131 LEU B O 1
ATOM 4526 N N . VAL B 1 132 ? 23.328 -2.826 -13.07 1 97.31 132 VAL B N 1
ATOM 4527 C CA . VAL B 1 132 ? 23.172 -4.277 -12.969 1 97.31 132 VAL B CA 1
ATOM 4528 C C . VAL B 1 132 ? 22.703 -4.84 -14.305 1 97.31 132 VAL B C 1
ATOM 4530 O O . VAL B 1 132 ? 22.062 -4.137 -15.094 1 97.31 132 VAL B O 1
ATOM 4533 N N . THR B 1 133 ? 23.062 -6.074 -14.641 1 96.75 133 THR B N 1
ATOM 4534 C CA . THR B 1 133 ? 22.484 -6.863 -15.719 1 96.75 133 THR B CA 1
ATOM 4535 C C . THR B 1 133 ? 21.844 -8.133 -15.18 1 96.75 133 THR B C 1
ATOM 4537 O O . THR B 1 133 ? 21.797 -8.352 -13.969 1 96.75 133 THR B O 1
ATOM 4540 N N . SER B 1 134 ? 21.188 -8.875 -16.016 1 96.12 134 SER B N 1
ATOM 4541 C CA . SER B 1 134 ? 20.5 -10.07 -15.531 1 96.12 134 SER B CA 1
ATOM 4542 C C . SER B 1 134 ? 21 -11.32 -16.266 1 96.12 134 SER B C 1
ATOM 4544 O O . SER B 1 134 ? 21.625 -11.219 -17.312 1 96.12 134 SER B O 1
ATOM 4546 N N . LEU B 1 135 ? 20.875 -12.391 -15.609 1 96.75 135 LEU B N 1
ATOM 4547 C CA . LEU B 1 135 ? 21.109 -13.734 -16.141 1 96.75 135 LEU B CA 1
ATOM 4548 C C . LEU B 1 135 ? 19.906 -14.633 -15.914 1 96.75 135 LEU B C 1
ATOM 4550 O O . LEU B 1 135 ? 19.562 -14.953 -14.773 1 96.75 135 LEU B O 1
ATOM 4554 N N . GLU B 1 136 ? 19.25 -14.984 -16.984 1 96.19 136 GLU B N 1
ATOM 4555 C CA . GLU B 1 136 ? 18.109 -15.898 -16.891 1 96.19 136 GLU B CA 1
ATOM 4556 C C . GLU B 1 136 ? 18.562 -17.359 -17 1 96.19 136 GLU B C 1
ATOM 4558 O O . GLU B 1 136 ? 19.25 -17.719 -17.953 1 96.19 136 GLU B O 1
ATOM 4563 N N . VAL B 1 137 ? 18.234 -18.125 -16.016 1 97.31 137 VAL B N 1
ATOM 4564 C CA . VAL B 1 137 ? 18.484 -19.562 -16.047 1 97.31 137 VAL B CA 1
ATOM 4565 C C . VAL B 1 137 ? 17.312 -20.266 -16.719 1 97.31 137 VAL B C 1
ATOM 4567 O O . VAL B 1 137 ? 16.156 -20.094 -16.312 1 97.31 137 VAL B O 1
ATOM 4570 N N . ASP B 1 138 ? 17.625 -21.094 -17.703 1 95.62 138 ASP B N 1
ATOM 4571 C CA . ASP B 1 138 ? 16.578 -21.828 -18.391 1 95.62 138 ASP B CA 1
ATOM 4572 C C . ASP B 1 138 ? 15.883 -22.812 -17.453 1 95.62 138 ASP B C 1
ATOM 4574 O O . ASP B 1 138 ? 16.516 -23.422 -16.594 1 95.62 138 ASP B O 1
ATOM 4578 N N . PHE B 1 139 ? 14.672 -22.875 -17.656 1 95 139 PHE B N 1
ATOM 4579 C CA . PHE B 1 139 ? 13.852 -23.75 -16.828 1 95 139 PHE B CA 1
ATOM 4580 C C . PHE B 1 139 ? 12.625 -24.234 -17.609 1 95 139 PHE B C 1
ATOM 4582 O O . PHE B 1 139 ? 11.883 -23.422 -18.172 1 95 139 PHE B O 1
ATOM 4589 N N . ASP B 1 140 ? 12.422 -25.484 -17.719 1 93.94 140 ASP B N 1
ATOM 4590 C CA . ASP B 1 140 ? 11.242 -26.125 -18.297 1 93.94 140 ASP B CA 1
ATOM 4591 C C . ASP B 1 140 ? 10.523 -27 -17.266 1 93.94 140 ASP B C 1
ATOM 4593 O O . ASP B 1 140 ? 10.953 -28.109 -16.984 1 93.94 140 ASP B O 1
ATOM 4597 N N . PRO B 1 141 ? 9.43 -26.547 -16.812 1 91.88 141 PRO B N 1
ATOM 4598 C CA . PRO B 1 141 ? 8.734 -27.266 -15.742 1 91.88 141 PRO B CA 1
ATOM 4599 C C . PRO B 1 141 ? 8.289 -28.672 -16.156 1 91.88 141 PRO B C 1
ATOM 4601 O O . PRO B 1 141 ? 8.07 -29.516 -15.297 1 91.88 141 PRO B O 1
ATOM 4604 N N . ALA B 1 142 ? 8.18 -28.953 -17.406 1 91.75 142 ALA B N 1
ATOM 4605 C CA . ALA B 1 142 ? 7.695 -30.234 -17.875 1 91.75 142 ALA B CA 1
ATOM 4606 C C . ALA B 1 142 ? 8.844 -31.234 -18.062 1 91.75 142 ALA B C 1
ATOM 4608 O O . ALA B 1 142 ? 8.625 -32.438 -18.109 1 91.75 142 ALA B O 1
ATOM 4609 N N . GLN B 1 143 ? 10.078 -30.719 -18.109 1 92.25 143 GLN B N 1
ATOM 4610 C CA . GLN B 1 143 ? 11.18 -31.594 -18.5 1 92.25 143 GLN B CA 1
ATOM 4611 C C . GLN B 1 143 ? 12.25 -31.641 -17.422 1 92.25 143 GLN B C 1
ATOM 4613 O O . GLN B 1 143 ? 12.953 -32.656 -17.266 1 92.25 143 GLN B O 1
ATOM 4618 N N . ASP B 1 144 ? 12.359 -30.594 -16.703 1 93.81 144 ASP B N 1
ATOM 4619 C CA . ASP B 1 144 ? 13.477 -30.469 -15.773 1 93.81 144 ASP B CA 1
ATOM 4620 C C . ASP B 1 144 ? 13.219 -31.266 -14.5 1 93.81 144 ASP B C 1
ATOM 4622 O O . ASP B 1 144 ? 12.086 -31.328 -14.016 1 93.81 144 ASP B O 1
ATOM 4626 N N . THR B 1 145 ? 14.273 -31.891 -14.031 1 93.44 145 THR B N 1
ATOM 4627 C CA . THR B 1 145 ? 14.297 -32.5 -12.711 1 93.44 145 THR B CA 1
ATOM 4628 C C . THR B 1 145 ? 14.969 -31.594 -11.695 1 93.44 145 THR B C 1
ATOM 4630 O O . THR B 1 145 ? 15.57 -30.578 -12.07 1 93.44 145 THR B O 1
ATOM 4633 N N . GLU B 1 146 ? 14.82 -31.891 -10.461 1 94.25 146 GLU B N 1
ATOM 4634 C CA . GLU B 1 146 ? 15.523 -31.125 -9.43 1 94.25 146 GLU B CA 1
ATOM 4635 C C . GLU B 1 146 ? 17.016 -31.078 -9.711 1 94.25 146 GLU B C 1
ATOM 4637 O O . GLU B 1 146 ? 17.656 -30.016 -9.578 1 94.25 146 GLU B O 1
ATOM 4642 N N . GLU B 1 147 ? 17.547 -32.188 -10.07 1 95.56 147 GLU B N 1
ATOM 4643 C CA . GLU B 1 147 ? 18.984 -32.281 -10.336 1 95.56 147 GLU B CA 1
ATOM 4644 C C . GLU B 1 147 ? 19.391 -31.391 -11.492 1 95.56 147 GLU B C 1
ATOM 4646 O O . GLU B 1 147 ? 20.406 -30.688 -11.414 1 95.56 147 GLU B O 1
ATOM 4651 N N . SER B 1 148 ? 18.625 -31.406 -12.531 1 96.5 148 SER B N 1
ATOM 4652 C CA . SER B 1 148 ? 18.984 -30.594 -13.695 1 96.5 148 SER B CA 1
ATOM 4653 C C . SER B 1 148 ? 18.859 -29.109 -13.398 1 96.5 148 SER B C 1
ATOM 4655 O O . SER B 1 148 ? 19.641 -28.297 -13.906 1 96.5 148 SER B O 1
ATOM 4657 N N . ILE B 1 149 ? 17.891 -28.734 -12.609 1 96.44 149 ILE B N 1
ATOM 4658 C CA . ILE B 1 149 ? 17.719 -27.344 -12.195 1 96.44 149 ILE B CA 1
ATOM 4659 C C . ILE B 1 149 ? 18.938 -26.875 -11.406 1 96.44 149 ILE B C 1
ATOM 4661 O O . ILE B 1 149 ? 19.5 -25.812 -11.688 1 96.44 149 ILE B O 1
ATOM 4665 N N . LEU B 1 150 ? 19.328 -27.688 -10.422 1 98.06 150 LEU B N 1
ATOM 4666 C CA . LEU B 1 150 ? 20.453 -27.344 -9.555 1 98.06 150 LEU B CA 1
ATOM 4667 C C . LEU B 1 150 ? 21.75 -27.281 -10.352 1 98.06 150 LEU B C 1
ATOM 4669 O O . LEU B 1 150 ? 22.578 -26.391 -10.125 1 98.06 150 LEU B O 1
ATOM 4673 N N . GLU B 1 151 ? 21.891 -28.203 -11.242 1 97.69 151 GLU B N 1
ATOM 4674 C CA . GLU B 1 151 ? 23.094 -28.219 -12.078 1 97.69 151 GLU B CA 1
ATOM 4675 C C . GLU B 1 151 ? 23.172 -26.984 -12.961 1 97.69 151 GLU B C 1
ATOM 4677 O O . GLU B 1 151 ? 24.219 -26.359 -13.078 1 97.69 151 GLU B O 1
ATOM 4682 N N . ARG B 1 152 ? 22.109 -26.688 -13.578 1 97.31 152 ARG B N 1
ATOM 4683 C CA . ARG B 1 152 ? 22.078 -25.516 -14.461 1 97.31 152 ARG B CA 1
ATOM 4684 C C . ARG B 1 152 ? 22.312 -24.234 -13.672 1 97.31 152 ARG B C 1
ATOM 4686 O O . ARG B 1 152 ? 23.016 -23.328 -14.148 1 97.31 152 ARG B O 1
ATOM 4693 N N . PHE B 1 153 ? 21.719 -24.141 -12.539 1 97.94 153 PHE B N 1
ATOM 4694 C CA . PHE B 1 153 ? 21.906 -22.984 -11.68 1 97.94 153 PHE B CA 1
ATOM 4695 C C . PHE B 1 153 ? 23.375 -22.859 -11.273 1 97.94 153 PHE B C 1
ATOM 4697 O O . PHE B 1 153 ? 23.969 -21.781 -11.438 1 97.94 153 PHE B O 1
ATOM 4704 N N . THR B 1 154 ? 23.922 -23.922 -10.797 1 97.69 154 THR B N 1
ATOM 4705 C CA . THR B 1 154 ? 25.297 -23.922 -10.328 1 97.69 154 THR B CA 1
ATOM 4706 C C . THR B 1 154 ? 26.266 -23.578 -11.469 1 97.69 154 THR B C 1
ATOM 4708 O O . THR B 1 154 ? 27.188 -22.797 -11.289 1 97.69 154 THR B O 1
ATOM 4711 N N . SER B 1 155 ? 25.984 -24.203 -12.602 1 96.62 155 SER B N 1
ATOM 4712 C CA . SER B 1 155 ? 26.812 -23.938 -13.766 1 96.62 155 SER B CA 1
ATOM 4713 C C . SER B 1 155 ? 26.734 -22.469 -14.188 1 96.62 155 SER B C 1
ATOM 4715 O O . SER B 1 155 ? 27.734 -21.859 -14.547 1 96.62 155 SER B O 1
ATOM 4717 N N . SER B 1 156 ? 25.531 -21.953 -14.156 1 95.31 156 SER B N 1
ATOM 4718 C CA . SER B 1 156 ? 25.312 -20.562 -14.539 1 95.31 156 SER B CA 1
ATOM 4719 C C . SER B 1 156 ? 26.062 -19.609 -13.609 1 95.31 156 SER B C 1
ATOM 4721 O O . SER B 1 156 ? 26.703 -18.672 -14.078 1 95.31 156 SER B O 1
ATOM 4723 N N . ILE B 1 157 ? 26.016 -19.844 -12.305 1 95.31 157 ILE B N 1
ATOM 4724 C CA . ILE B 1 157 ? 26.656 -18.938 -11.367 1 95.31 157 ILE B CA 1
ATOM 4725 C C . ILE B 1 157 ? 28.172 -19.078 -11.445 1 95.31 157 ILE B C 1
ATOM 4727 O O . ILE B 1 157 ? 28.906 -18.094 -11.344 1 95.31 157 ILE B O 1
ATOM 4731 N N . ARG B 1 158 ? 28.672 -20.25 -11.648 1 93.94 158 ARG B N 1
ATOM 4732 C CA . ARG B 1 158 ? 30.109 -20.484 -11.766 1 93.94 158 ARG B CA 1
ATOM 4733 C C . ARG B 1 158 ? 30.656 -19.828 -13.023 1 93.94 158 ARG B C 1
ATOM 4735 O O . ARG B 1 158 ? 31.781 -19.312 -13.023 1 93.94 158 ARG B O 1
ATOM 4742 N N . GLY B 1 159 ? 29.891 -19.891 -14 1 93.25 159 GLY B N 1
ATOM 4743 C CA . GLY B 1 159 ? 30.297 -19.297 -15.266 1 93.25 159 GLY B CA 1
ATOM 4744 C C . GLY B 1 159 ? 30.469 -17.797 -15.195 1 93.25 159 GLY B C 1
ATOM 4745 O O . GLY B 1 159 ? 31.172 -17.203 -16.031 1 93.25 159 GLY B O 1
ATOM 4746 N N . HIS B 1 160 ? 29.891 -17.203 -14.172 1 92.56 160 HIS B N 1
ATOM 4747 C CA . HIS B 1 160 ? 29.938 -15.742 -14.062 1 92.56 160 HIS B CA 1
ATOM 4748 C C . HIS B 1 160 ? 30.688 -15.305 -12.812 1 92.56 160 HIS B C 1
ATOM 4750 O O . HIS B 1 160 ? 30.812 -14.109 -12.539 1 92.56 160 HIS B O 1
ATOM 4756 N N . GLY B 1 161 ? 31.172 -16.297 -12.086 1 82.56 161 GLY B N 1
ATOM 4757 C CA . GLY B 1 161 ? 32.062 -16.047 -10.961 1 82.56 161 GLY B CA 1
ATOM 4758 C C . GLY B 1 161 ? 31.453 -15.102 -9.938 1 82.56 161 GLY B C 1
ATOM 4759 O O . GLY B 1 161 ? 30.297 -15.281 -9.516 1 82.56 161 GLY B O 1
ATOM 4760 N N . ASP B 1 162 ? 32.312 -14.156 -9.633 1 87.25 162 ASP B N 1
ATOM 4761 C CA . ASP B 1 162 ? 31.953 -13.273 -8.523 1 87.25 162 ASP B CA 1
ATOM 4762 C C . ASP B 1 162 ? 31.047 -12.148 -9 1 87.25 162 ASP B C 1
ATOM 4764 O O . ASP B 1 162 ? 30.75 -11.227 -8.234 1 87.25 162 ASP B O 1
ATOM 4768 N N . LYS B 1 163 ? 30.469 -12.32 -10.18 1 93.62 163 LYS B N 1
ATOM 4769 C CA . LYS B 1 163 ? 29.641 -11.258 -10.742 1 93.62 163 LYS B CA 1
ATOM 4770 C C . LYS B 1 163 ? 28.172 -11.469 -10.375 1 93.62 163 LYS B C 1
ATOM 4772 O O . LYS B 1 163 ? 27.359 -10.539 -10.461 1 93.62 163 LYS B O 1
ATOM 4777 N N . VAL B 1 164 ? 27.812 -12.633 -10.031 1 97.25 164 VAL B N 1
ATOM 4778 C CA . VAL B 1 164 ? 26.438 -12.875 -9.586 1 97.25 164 VAL B CA 1
ATOM 4779 C C . VAL B 1 164 ? 26.25 -12.383 -8.156 1 97.25 164 VAL B C 1
ATOM 4781 O O . VAL B 1 164 ? 26.828 -12.945 -7.219 1 97.25 164 VAL B O 1
ATOM 4784 N N . LYS B 1 165 ? 25.484 -11.375 -8.047 1 97.62 165 LYS B N 1
ATOM 4785 C CA . LYS B 1 165 ? 25.297 -10.75 -6.742 1 97.62 165 LYS B CA 1
ATOM 4786 C C . LYS B 1 165 ? 24.062 -11.297 -6.039 1 97.62 165 LYS B C 1
ATOM 4788 O O . LYS B 1 165 ? 24.062 -11.461 -4.816 1 97.62 165 LYS B O 1
ATOM 4793 N N . VAL B 1 166 ? 23.016 -11.508 -6.773 1 98.38 166 VAL B N 1
ATOM 4794 C CA . VAL B 1 166 ? 21.719 -11.859 -6.215 1 98.38 166 VAL B CA 1
ATOM 4795 C C . VAL B 1 166 ? 21.062 -12.938 -7.07 1 98.38 166 VAL B C 1
ATOM 4797 O O . VAL B 1 166 ? 21.188 -12.93 -8.297 1 98.38 166 VAL B O 1
ATOM 4800 N N . ALA B 1 167 ? 20.391 -13.891 -6.43 1 98.75 167 ALA B N 1
ATOM 4801 C CA . ALA B 1 167 ? 19.562 -14.891 -7.105 1 98.75 167 ALA B CA 1
ATOM 4802 C C . ALA B 1 167 ? 18.125 -14.82 -6.621 1 98.75 167 ALA B C 1
ATOM 4804 O O . ALA B 1 167 ? 17.859 -14.805 -5.414 1 98.75 167 ALA B O 1
ATOM 4805 N N . ILE B 1 168 ? 17.234 -14.703 -7.574 1 98.81 168 ILE B N 1
ATOM 4806 C CA . ILE B 1 168 ? 15.797 -14.703 -7.289 1 98.81 168 ILE B CA 1
ATOM 4807 C C . ILE B 1 168 ? 15.195 -16.047 -7.684 1 98.81 168 ILE B C 1
ATOM 4809 O O . ILE B 1 168 ? 15.352 -16.5 -8.82 1 98.81 168 ILE B O 1
ATOM 4813 N N . PHE B 1 169 ? 14.492 -16.688 -6.781 1 98.69 169 PHE B N 1
ATOM 4814 C CA . PHE B 1 169 ? 13.789 -17.922 -7.121 1 98.69 169 PHE B CA 1
ATOM 4815 C C . PHE B 1 169 ? 12.594 -18.141 -6.195 1 98.69 169 PHE B C 1
ATOM 4817 O O . PHE B 1 169 ? 12.477 -17.469 -5.164 1 98.69 169 PHE B O 1
ATOM 4824 N N . ASP B 1 170 ? 11.695 -19 -6.582 1 98.31 170 ASP B N 1
ATOM 4825 C CA . ASP B 1 170 ? 10.406 -19.188 -5.918 1 98.31 170 ASP B CA 1
ATOM 4826 C C . ASP B 1 170 ? 10.461 -20.375 -4.957 1 98.31 170 ASP B C 1
ATOM 4828 O O . ASP B 1 170 ? 11.273 -21.281 -5.129 1 98.31 170 ASP B O 1
ATOM 4832 N N . THR B 1 171 ? 9.555 -20.297 -3.918 1 98.5 171 THR B N 1
ATOM 4833 C CA . THR B 1 171 ? 9.234 -21.562 -3.242 1 98.5 171 THR B CA 1
ATOM 4834 C C . THR B 1 171 ? 8.398 -22.453 -4.145 1 98.5 171 THR B C 1
ATOM 4836 O O . THR B 1 171 ? 8.812 -23.562 -4.477 1 98.5 171 THR B O 1
ATOM 4839 N N . ALA B 1 172 ? 7.312 -21.953 -4.516 1 97.56 172 ALA B N 1
ATOM 4840 C CA . ALA B 1 172 ? 6.465 -22.531 -5.562 1 97.56 172 ALA B CA 1
ATOM 4841 C C . ALA B 1 172 ? 6.16 -21.5 -6.645 1 97.56 172 ALA B C 1
ATOM 4843 O O . ALA B 1 172 ? 5.723 -20.375 -6.348 1 97.56 172 ALA B O 1
ATOM 4844 N N . MET B 1 173 ? 6.465 -21.875 -7.859 1 95.5 173 MET B N 1
ATOM 4845 C CA . MET B 1 173 ? 6.215 -20.938 -8.953 1 95.5 173 MET B CA 1
ATOM 4846 C C . MET B 1 173 ? 4.723 -20.672 -9.109 1 95.5 173 MET B C 1
ATOM 4848 O O . MET B 1 173 ? 3.902 -21.578 -8.953 1 95.5 173 MET B O 1
ATOM 4852 N N . SER B 1 174 ? 4.406 -19.406 -9.422 1 93.44 174 SER B N 1
ATOM 4853 C CA . SER B 1 174 ? 3.014 -19.047 -9.664 1 93.44 174 SER B CA 1
ATOM 4854 C C . SER B 1 174 ? 2.428 -19.844 -10.82 1 93.44 174 SER B C 1
ATOM 4856 O O . SER B 1 174 ? 1.316 -20.375 -10.711 1 93.44 174 SER B O 1
ATOM 4858 N N . MET B 1 175 ? 2.994 -19.891 -11.898 1 92.31 175 MET B N 1
ATOM 4859 C CA . MET B 1 175 ? 2.695 -20.734 -13.047 1 92.31 175 MET B CA 1
ATOM 4860 C C . MET B 1 175 ? 3.932 -21.516 -13.492 1 92.31 175 MET B C 1
ATOM 4862 O O . MET B 1 175 ? 4.984 -20.922 -13.742 1 92.31 175 MET B O 1
ATOM 4866 N N . PRO B 1 176 ? 3.869 -22.781 -13.406 1 91.88 176 PRO B N 1
ATOM 4867 C CA . PRO B 1 176 ? 2.686 -23.641 -13.391 1 91.88 176 PRO B CA 1
ATOM 4868 C C . PRO B 1 176 ? 2.375 -24.188 -11.992 1 91.88 176 PRO B C 1
ATOM 4870 O O . PRO B 1 176 ? 1.623 -25.156 -11.859 1 91.88 176 PRO B O 1
ATOM 4873 N N . GLY B 1 177 ? 2.979 -23.656 -10.977 1 92.69 177 GLY B N 1
ATOM 4874 C CA . GLY B 1 177 ? 2.674 -24.109 -9.625 1 92.69 177 GLY B CA 1
ATOM 4875 C C . GLY B 1 177 ? 3.57 -25.25 -9.164 1 92.69 177 GLY B C 1
ATOM 4876 O O . GLY B 1 177 ? 3.17 -26.047 -8.328 1 92.69 177 GLY B O 1
ATOM 4877 N N . VAL B 1 178 ? 4.727 -25.328 -9.695 1 93.81 178 VAL B N 1
ATOM 4878 C CA . VAL B 1 178 ? 5.668 -26.375 -9.305 1 93.81 178 VAL B CA 1
ATOM 4879 C C . VAL B 1 178 ? 6.523 -25.891 -8.141 1 93.81 178 VAL B C 1
ATOM 4881 O O . VAL B 1 178 ? 6.902 -24.719 -8.086 1 93.81 178 VAL B O 1
ATOM 4884 N N . ARG B 1 179 ? 6.754 -26.781 -7.219 1 96.62 179 ARG B N 1
ATOM 4885 C CA . ARG B 1 179 ? 7.668 -26.484 -6.117 1 96.62 179 ARG B CA 1
ATOM 4886 C C . ARG B 1 179 ? 9.109 -26.453 -6.602 1 96.62 179 ARG B C 1
ATOM 4888 O O . ARG B 1 179 ? 9.578 -27.375 -7.254 1 96.62 179 ARG B O 1
ATOM 4895 N N . MET B 1 180 ? 9.844 -25.375 -6.371 1 97.12 180 MET B N 1
ATOM 4896 C CA . MET B 1 180 ? 11.25 -25.234 -6.723 1 97.12 180 MET B CA 1
ATOM 4897 C C . MET B 1 180 ? 12.141 -25.828 -5.633 1 97.12 180 MET B C 1
ATOM 4899 O O . MET B 1 180 ? 11.719 -25.969 -4.484 1 97.12 180 MET B O 1
ATOM 4903 N N . PRO B 1 181 ? 13.297 -26.312 -6.008 1 97.44 181 PRO B N 1
ATOM 4904 C CA . PRO B 1 181 ? 14.227 -26.781 -4.973 1 97.44 181 PRO B CA 1
ATOM 4905 C C . PRO B 1 181 ? 14.906 -25.625 -4.234 1 97.44 181 PRO B C 1
ATOM 4907 O O . PRO B 1 181 ? 16.141 -25.578 -4.145 1 97.44 181 PRO B O 1
ATOM 4910 N N . PHE B 1 182 ? 14.117 -24.766 -3.623 1 98.38 182 PHE B N 1
ATOM 4911 C CA . PHE B 1 182 ? 14.555 -23.484 -3.08 1 98.38 182 PHE B CA 1
ATOM 4912 C C . PHE B 1 182 ? 15.492 -23.688 -1.896 1 98.38 182 PHE B C 1
ATOM 4914 O O . PHE B 1 182 ? 16.375 -22.859 -1.636 1 98.38 182 PHE B O 1
ATOM 4921 N N . GLU B 1 183 ? 15.344 -24.812 -1.158 1 98.56 183 GLU B N 1
ATOM 4922 C CA . GLU B 1 183 ? 16.25 -25.094 -0.048 1 98.56 183 GLU B CA 1
ATOM 4923 C C . GLU B 1 183 ? 17.688 -25.281 -0.54 1 98.56 183 GLU B C 1
ATOM 4925 O O . GLU B 1 183 ? 18.609 -24.688 -0.006 1 98.56 183 GLU B O 1
ATOM 4930 N N . GLN B 1 184 ? 17.781 -26.125 -1.558 1 98.5 184 GLN B N 1
ATOM 4931 C CA . GLN B 1 184 ? 19.109 -26.391 -2.111 1 98.5 184 GLN B CA 1
ATOM 4932 C C . GLN B 1 184 ? 19.672 -25.156 -2.818 1 98.5 184 GLN B C 1
ATOM 4934 O O . GLN B 1 184 ? 20.875 -24.875 -2.74 1 98.5 184 GLN B O 1
ATOM 4939 N N . LEU B 1 185 ? 18.828 -24.438 -3.523 1 98.75 185 LEU B N 1
ATOM 4940 C CA . LEU B 1 185 ? 19.25 -23.203 -4.184 1 98.75 185 LEU B CA 1
ATOM 4941 C C . LEU B 1 185 ? 19.797 -22.203 -3.17 1 98.75 185 LEU B C 1
ATOM 4943 O O . LEU B 1 185 ? 20.797 -21.531 -3.434 1 98.75 185 LEU B O 1
ATOM 4947 N N . THR B 1 186 ? 19.156 -22.109 -2.033 1 98.81 186 THR B N 1
ATOM 4948 C CA . THR B 1 186 ? 19.594 -21.203 -0.973 1 98.81 186 THR B CA 1
ATOM 4949 C C . THR B 1 186 ? 20.969 -21.594 -0.461 1 98.81 186 THR B C 1
ATOM 4951 O O . THR B 1 186 ? 21.828 -20.734 -0.255 1 98.81 186 THR B O 1
ATOM 4954 N N . LYS B 1 187 ? 21.156 -22.875 -0.271 1 98.56 187 LYS B N 1
ATOM 4955 C CA . LYS B 1 187 ? 22.453 -23.375 0.179 1 98.56 187 LYS B CA 1
ATOM 4956 C C . LYS B 1 187 ? 23.547 -23.047 -0.833 1 98.56 187 LYS B C 1
ATOM 4958 O O . LYS B 1 187 ? 24.656 -22.641 -0.454 1 98.56 187 LYS B O 1
ATOM 4963 N N . ILE B 1 188 ? 23.25 -23.25 -2.105 1 98.19 188 ILE B N 1
ATOM 4964 C CA . ILE B 1 188 ? 24.219 -22.969 -3.168 1 98.19 188 ILE B CA 1
ATOM 4965 C C . ILE B 1 188 ? 24.578 -21.484 -3.158 1 98.19 188 ILE B C 1
ATOM 4967 O O . ILE B 1 188 ? 25.734 -21.125 -3.297 1 98.19 188 ILE B O 1
ATOM 4971 N N . CYS B 1 189 ? 23.562 -20.625 -2.998 1 98.38 189 CYS B N 1
ATOM 4972 C CA . CYS B 1 189 ? 23.812 -19.188 -2.924 1 98.38 189 CYS B CA 1
ATOM 4973 C C . CYS B 1 189 ? 24.781 -18.875 -1.79 1 98.38 189 CYS B C 1
ATOM 4975 O O . CYS B 1 189 ? 25.734 -18.125 -1.981 1 98.38 189 CYS B O 1
ATOM 4977 N N . ARG B 1 190 ? 24.531 -19.406 -0.649 1 97.5 190 ARG B N 1
ATOM 4978 C CA . ARG B 1 190 ? 25.375 -19.172 0.521 1 97.5 190 ARG B CA 1
ATOM 4979 C C . ARG B 1 190 ? 26.812 -19.609 0.266 1 97.5 190 ARG B C 1
ATOM 4981 O O . ARG B 1 190 ? 27.766 -18.891 0.6 1 97.5 190 ARG B O 1
ATOM 4988 N N . GLN B 1 191 ? 26.969 -20.719 -0.366 1 96.69 191 GLN B N 1
ATOM 4989 C CA . GLN B 1 191 ? 28.281 -21.297 -0.646 1 96.69 191 GLN B CA 1
ATOM 4990 C C . GLN B 1 191 ? 29.062 -20.406 -1.6 1 96.69 191 GLN B C 1
ATOM 4992 O O . GLN B 1 191 ? 30.297 -20.375 -1.555 1 96.69 191 GLN B O 1
ATOM 4997 N N . HIS B 1 192 ? 28.406 -19.672 -2.383 1 96.75 192 HIS B N 1
ATOM 4998 C CA . HIS B 1 192 ? 29.078 -18.891 -3.41 1 96.75 192 HIS B CA 1
ATOM 4999 C C . HIS B 1 192 ? 29.031 -17.406 -3.086 1 96.75 192 HIS B C 1
ATOM 5001 O O . HIS B 1 192 ? 29.406 -16.562 -3.916 1 96.75 192 HIS B O 1
ATOM 5007 N N . GLY B 1 193 ? 28.5 -17.047 -1.899 1 96.5 193 GLY B N 1
ATOM 5008 C CA . GLY B 1 193 ? 28.453 -15.648 -1.485 1 96.5 193 GLY B CA 1
ATOM 5009 C C . GLY B 1 193 ? 27.438 -14.836 -2.256 1 96.5 193 GLY B C 1
ATOM 5010 O O . GLY B 1 193 ? 27.625 -13.633 -2.477 1 96.5 193 GLY B O 1
ATOM 5011 N N . ILE B 1 194 ? 26.391 -15.484 -2.783 1 97.94 194 ILE B N 1
ATOM 5012 C CA . ILE B 1 194 ? 25.312 -14.859 -3.539 1 97.94 194 ILE B CA 1
ATOM 5013 C C . ILE B 1 194 ? 24.109 -14.633 -2.625 1 97.94 194 ILE B C 1
ATOM 5015 O O . ILE B 1 194 ? 23.719 -15.523 -1.871 1 97.94 194 ILE B O 1
ATOM 5019 N N . PHE B 1 195 ? 23.484 -13.398 -2.648 1 98.69 195 PHE B N 1
ATOM 5020 C CA . PHE B 1 195 ? 22.297 -13.148 -1.861 1 98.69 195 PHE B CA 1
ATOM 5021 C C . PHE B 1 195 ? 21.109 -13.953 -2.406 1 98.69 195 PHE B C 1
ATOM 5023 O O . PHE B 1 195 ? 20.797 -13.875 -3.596 1 98.69 195 PHE B O 1
ATOM 5030 N N . SER B 1 196 ? 20.484 -14.711 -1.562 1 98.88 196 SER B N 1
ATOM 5031 C CA . SER B 1 196 ? 19.25 -15.391 -1.928 1 98.88 196 SER B CA 1
ATOM 5032 C C . SER B 1 196 ? 18.031 -14.492 -1.685 1 98.88 196 SER B C 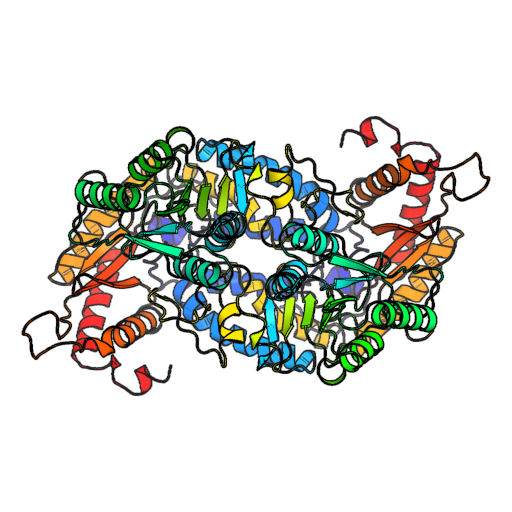1
ATOM 5034 O O . SER B 1 196 ? 17.812 -14.031 -0.564 1 98.88 196 SER B O 1
ATOM 5036 N N . VAL B 1 197 ? 17.266 -14.195 -2.688 1 98.94 197 VAL B N 1
ATOM 5037 C CA . VAL B 1 197 ? 15.992 -13.508 -2.627 1 98.94 197 VAL B CA 1
ATOM 5038 C C . VAL B 1 197 ? 14.867 -14.461 -3.023 1 98.94 197 VAL B C 1
ATOM 5040 O O . VAL B 1 197 ? 14.672 -14.742 -4.207 1 98.94 197 VAL B O 1
ATOM 5043 N N . ILE B 1 198 ? 14.062 -14.867 -2.047 1 98.94 198 ILE B N 1
ATOM 5044 C CA . ILE B 1 198 ? 13.102 -15.945 -2.287 1 98.94 198 ILE B CA 1
ATOM 5045 C C . ILE B 1 198 ? 11.695 -15.367 -2.385 1 98.94 198 ILE B C 1
ATOM 5047 O O . ILE B 1 198 ? 11.203 -14.75 -1.438 1 98.94 198 ILE B O 1
ATOM 5051 N N . ASP B 1 199 ? 11.125 -15.523 -3.557 1 98.81 199 ASP B N 1
ATOM 5052 C CA . ASP B 1 199 ? 9.695 -15.273 -3.734 1 98.81 199 ASP B CA 1
ATOM 5053 C C . ASP B 1 199 ? 8.859 -16.406 -3.139 1 98.81 199 ASP B C 1
ATOM 5055 O O . ASP B 1 199 ? 8.617 -17.422 -3.799 1 98.81 199 ASP B O 1
ATOM 5059 N N . GLY B 1 200 ? 8.438 -16.172 -1.909 1 98.81 200 GLY B N 1
ATOM 5060 C CA . GLY B 1 200 ? 7.605 -17.141 -1.204 1 98.81 200 GLY B CA 1
ATOM 5061 C C . GLY B 1 200 ? 6.133 -16.781 -1.226 1 98.81 200 GLY B C 1
ATOM 5062 O O . GLY B 1 200 ? 5.414 -17.047 -0.257 1 98.81 200 GLY B O 1
ATOM 5063 N N . ALA B 1 201 ? 5.672 -16.109 -2.324 1 98.38 201 ALA B N 1
ATOM 5064 C CA . ALA B 1 201 ? 4.266 -15.719 -2.387 1 98.38 201 ALA B CA 1
ATOM 5065 C C . ALA B 1 201 ? 3.357 -16.891 -2.047 1 98.38 201 ALA B C 1
ATOM 5067 O O . ALA B 1 201 ? 2.297 -16.719 -1.442 1 98.38 201 ALA B O 1
ATOM 5068 N N . HIS B 1 202 ? 3.773 -18.062 -2.516 1 98.38 202 HIS B N 1
ATOM 5069 C CA . HIS B 1 202 ? 3.139 -19.312 -2.121 1 98.38 202 HIS B CA 1
ATOM 5070 C C . HIS B 1 202 ? 3.951 -20.031 -1.048 1 98.38 202 HIS B C 1
ATOM 5072 O O . HIS B 1 202 ? 4.602 -21.047 -1.324 1 98.38 202 HIS B O 1
ATOM 5078 N N . GLY B 1 203 ? 3.998 -19.516 0.167 1 98.31 203 GLY B N 1
ATOM 5079 C CA . GLY B 1 203 ? 4.773 -20.094 1.256 1 98.31 203 GLY B CA 1
ATOM 5080 C C . GLY B 1 203 ? 3.957 -20.312 2.514 1 98.31 203 GLY B C 1
ATOM 5081 O O . GLY B 1 203 ? 3.447 -21.422 2.74 1 98.31 203 GLY B O 1
ATOM 5082 N N . ILE B 1 204 ? 3.684 -19.281 3.195 1 98.62 204 ILE B N 1
ATOM 5083 C CA . ILE B 1 204 ? 3 -19.359 4.484 1 98.62 204 ILE B CA 1
ATOM 5084 C C . ILE B 1 204 ? 1.592 -19.922 4.289 1 98.62 204 ILE B C 1
ATOM 5086 O O . ILE B 1 204 ? 0.848 -19.453 3.42 1 98.62 204 ILE B O 1
ATOM 5090 N N . GLY B 1 205 ? 1.271 -20.984 5.004 1 97.81 205 GLY B N 1
ATOM 5091 C CA . GLY B 1 205 ? -0.038 -21.609 4.945 1 97.81 205 GLY B CA 1
ATOM 5092 C C . GLY B 1 205 ? -0.156 -22.641 3.836 1 97.81 205 GLY B C 1
ATOM 5093 O O . GLY B 1 205 ? -1.126 -23.406 3.789 1 97.81 205 GLY B O 1
ATOM 5094 N N . PHE B 1 206 ? 0.864 -22.734 2.957 1 97.94 206 PHE B N 1
ATOM 5095 C CA . PHE B 1 206 ? 0.794 -23.594 1.778 1 97.94 206 PHE B CA 1
ATOM 5096 C C . PHE B 1 206 ? 1.797 -24.734 1.879 1 97.94 206 PHE B C 1
ATOM 5098 O O . PHE B 1 206 ? 1.466 -25.891 1.584 1 97.94 206 PHE B O 1
ATOM 5105 N N . ILE B 1 207 ? 3.051 -24.469 2.227 1 97.69 207 ILE B N 1
ATOM 5106 C CA . ILE B 1 207 ? 4.102 -25.453 2.451 1 97.69 207 ILE B CA 1
ATOM 5107 C C . ILE B 1 207 ? 4.645 -25.312 3.873 1 97.69 207 ILE B C 1
ATOM 5109 O O . ILE B 1 207 ? 4.316 -24.359 4.578 1 97.69 207 ILE B O 1
ATOM 5113 N N . ASP B 1 208 ? 5.41 -26.312 4.273 1 95.56 208 ASP B N 1
ATOM 5114 C CA . ASP B 1 208 ? 6.074 -26.234 5.57 1 95.56 208 ASP B CA 1
ATOM 5115 C C . ASP B 1 208 ? 7.328 -25.375 5.496 1 95.56 208 ASP B C 1
ATOM 5117 O O . ASP B 1 208 ? 8.43 -25.875 5.254 1 95.56 208 ASP B O 1
ATOM 5121 N N . LEU B 1 209 ? 7.176 -24.156 5.707 1 96.94 209 LEU B N 1
ATOM 5122 C CA . LEU B 1 209 ? 8.25 -23.172 5.598 1 96.94 209 LEU B CA 1
ATOM 5123 C C . LEU B 1 209 ? 8.898 -22.922 6.957 1 96.94 209 LEU B C 1
ATOM 5125 O O . LEU B 1 209 ? 8.227 -22.5 7.902 1 96.94 209 LEU B O 1
ATOM 5129 N N . ASP B 1 210 ? 10.141 -23.281 7.117 1 98.31 210 ASP B N 1
ATOM 5130 C CA . ASP B 1 210 ? 10.977 -23.078 8.297 1 98.31 210 ASP B CA 1
ATOM 5131 C C . ASP B 1 210 ? 12.164 -22.172 7.973 1 98.31 210 ASP B C 1
ATOM 5133 O O . ASP B 1 210 ? 13.141 -22.609 7.371 1 98.31 210 ASP B O 1
ATOM 5137 N N . LEU B 1 211 ? 12.109 -20.969 8.516 1 98.69 211 LEU B N 1
ATOM 5138 C CA . LEU B 1 211 ? 13.062 -19.969 8.039 1 98.69 211 LEU B CA 1
ATOM 5139 C C . LEU B 1 211 ? 14.406 -20.109 8.758 1 98.69 211 LEU B C 1
ATOM 5141 O O . LEU B 1 211 ? 15.438 -19.703 8.227 1 98.69 211 LEU B O 1
ATOM 5145 N N . LYS B 1 212 ? 14.414 -20.625 9.953 1 98.31 212 LYS B N 1
ATOM 5146 C CA . LYS B 1 212 ? 15.703 -20.859 10.609 1 98.31 212 LYS B CA 1
ATOM 5147 C C . LYS B 1 212 ? 16.484 -21.953 9.898 1 98.31 212 LYS B C 1
ATOM 5149 O O . LYS B 1 212 ? 17.703 -21.844 9.719 1 98.31 212 LYS B O 1
ATOM 5154 N N . GLU B 1 213 ? 15.742 -23.016 9.539 1 98.19 213 GLU B N 1
ATOM 5155 C CA . GLU B 1 213 ? 16.391 -24.094 8.797 1 98.19 213 GLU B CA 1
ATOM 5156 C C . GLU B 1 213 ? 16.797 -23.641 7.398 1 98.19 213 GLU B C 1
ATOM 5158 O O . GLU B 1 213 ? 17.891 -23.953 6.926 1 98.19 213 GLU B O 1
ATOM 5163 N N . LEU B 1 214 ? 15.953 -22.922 6.727 1 98.69 214 LEU B N 1
ATOM 5164 C CA . LEU B 1 214 ? 16.188 -22.453 5.363 1 98.69 214 LEU B CA 1
ATOM 5165 C C . LEU B 1 214 ? 17.312 -21.438 5.316 1 98.69 214 LEU B C 1
ATOM 5167 O O . LEU B 1 214 ? 18.094 -21.406 4.371 1 98.69 214 LEU B O 1
ATOM 5171 N N . ASP B 1 215 ? 17.297 -20.5 6.266 1 98.44 215 ASP B N 1
ATOM 5172 C CA . ASP B 1 215 ? 18.281 -19.453 6.457 1 98.44 215 ASP B CA 1
ATOM 5173 C C . ASP B 1 215 ? 18.453 -18.609 5.191 1 98.44 215 ASP B C 1
ATOM 5175 O O . ASP B 1 215 ? 19.562 -18.438 4.684 1 98.44 215 ASP B O 1
ATOM 5179 N N . PRO B 1 216 ? 17.391 -18.125 4.621 1 98.81 216 PRO B N 1
ATOM 5180 C CA . PRO B 1 216 ? 17.5 -17.234 3.461 1 98.81 216 PRO B CA 1
ATOM 5181 C C . PRO B 1 216 ? 18.047 -15.859 3.818 1 98.81 216 PRO B C 1
ATOM 5183 O O . PRO B 1 216 ? 18.031 -15.469 4.988 1 98.81 216 PRO B O 1
ATOM 5186 N N . ASP B 1 217 ? 18.641 -15.164 2.807 1 98.88 217 ASP B N 1
ATOM 5187 C CA . ASP B 1 217 ? 18.984 -13.766 3.025 1 98.88 217 ASP B CA 1
ATOM 5188 C C . ASP B 1 217 ? 17.734 -12.891 3.078 1 98.88 217 ASP B C 1
ATOM 5190 O O . ASP B 1 217 ? 17.625 -12.016 3.945 1 98.88 217 ASP B O 1
ATOM 5194 N N . PHE B 1 218 ? 16.859 -13.047 2.158 1 98.94 218 PHE B N 1
ATOM 5195 C CA . PHE B 1 218 ? 15.602 -12.328 2.057 1 98.94 218 PHE B CA 1
ATOM 5196 C C . PHE B 1 218 ? 14.477 -13.258 1.62 1 98.94 218 PHE B C 1
ATOM 5198 O O . PHE B 1 218 ? 14.68 -14.125 0.767 1 98.94 218 PHE B O 1
ATOM 5205 N N . LEU B 1 219 ? 13.289 -13.133 2.191 1 98.94 219 LEU B N 1
ATOM 5206 C CA . LEU B 1 219 ? 12.125 -13.914 1.784 1 98.94 219 LEU B CA 1
ATOM 5207 C C . LEU B 1 219 ? 10.836 -13.125 2.008 1 98.94 219 LEU B C 1
ATOM 5209 O O . LEU B 1 219 ? 10.688 -12.453 3.033 1 98.94 219 LEU B O 1
ATOM 5213 N N . VAL B 1 220 ? 9.906 -13.156 1.072 1 98.94 220 VAL B N 1
ATOM 5214 C CA . VAL B 1 220 ? 8.586 -12.562 1.237 1 98.94 220 VAL B CA 1
ATOM 5215 C C . VAL B 1 220 ? 7.512 -13.625 0.989 1 98.94 220 VAL B C 1
ATOM 5217 O O . VAL B 1 220 ? 7.609 -14.406 0.038 1 98.94 220 VAL B O 1
ATOM 5220 N N . THR B 1 221 ? 6.496 -13.711 1.833 1 98.94 221 THR B N 1
ATOM 5221 C CA . THR B 1 221 ? 5.422 -14.688 1.666 1 98.94 221 THR B CA 1
ATOM 5222 C C . THR B 1 221 ? 4.066 -14.039 1.92 1 98.94 221 THR B C 1
ATOM 5224 O O . THR B 1 221 ? 3.891 -13.312 2.902 1 98.94 221 THR B O 1
ATOM 5227 N N . ASN B 1 222 ? 3.094 -14.203 1.053 1 98.75 222 ASN B N 1
ATOM 5228 C CA . ASN B 1 222 ? 1.785 -13.562 1.119 1 98.75 222 ASN B CA 1
ATOM 5229 C C . ASN B 1 222 ? 0.892 -14.227 2.168 1 98.75 222 ASN B C 1
ATOM 5231 O O . ASN B 1 222 ? 0.708 -15.438 2.154 1 98.75 222 ASN B O 1
ATOM 5235 N N . CYS B 1 223 ? 0.296 -13.398 2.939 1 98.75 223 CYS B N 1
ATOM 5236 C CA . CYS B 1 223 ? -0.626 -13.922 3.941 1 98.75 223 CYS B CA 1
ATOM 5237 C C . CYS B 1 223 ? -2.043 -14.008 3.387 1 98.75 223 CYS B C 1
ATOM 5239 O O . CYS B 1 223 ? -2.865 -14.773 3.891 1 98.75 223 CYS B O 1
ATOM 5241 N N . HIS B 1 224 ? -2.338 -13.281 2.297 1 98.25 224 HIS B N 1
ATOM 5242 C CA . HIS B 1 224 ? -3.711 -13.18 1.819 1 98.25 224 HIS B CA 1
ATOM 5243 C C . HIS B 1 224 ? -4.062 -14.344 0.903 1 98.25 224 HIS B C 1
ATOM 5245 O O . HIS B 1 224 ? -5.211 -14.477 0.474 1 98.25 224 HIS B O 1
ATOM 5251 N N . LYS B 1 225 ? -3.084 -15.188 0.554 1 98.06 225 LYS B N 1
ATOM 5252 C CA . LYS B 1 225 ? -3.383 -16.328 -0.299 1 98.06 225 LYS B CA 1
ATOM 5253 C C . LYS B 1 225 ? -3.797 -17.547 0.533 1 98.06 225 LYS B C 1
ATOM 5255 O O . LYS B 1 225 ? -4.984 -17.75 0.799 1 98.06 225 LYS B O 1
ATOM 5260 N N . TRP B 1 226 ? -2.818 -18.156 1.237 1 98.31 226 TRP B N 1
ATOM 5261 C CA . TRP B 1 226 ? -3.051 -19.484 1.817 1 98.31 226 TRP B CA 1
ATOM 5262 C C . TRP B 1 226 ? -3.277 -19.375 3.322 1 98.31 226 TRP B C 1
ATOM 5264 O O . TRP B 1 226 ? -3.758 -20.328 3.947 1 98.31 226 TRP B O 1
ATOM 5274 N N . LEU B 1 227 ? -2.924 -18.188 3.898 1 98.44 227 LEU B N 1
ATOM 5275 C CA . LEU B 1 227 ? -3.178 -18.016 5.324 1 98.44 227 LEU B CA 1
ATOM 5276 C C . LEU B 1 227 ? -4.609 -17.547 5.562 1 98.44 227 LEU B C 1
ATOM 5278 O O . LEU B 1 227 ? -5.078 -17.531 6.703 1 98.44 227 LEU B O 1
ATOM 5282 N N . PHE B 1 228 ? -5.324 -17.141 4.586 1 98.38 228 PHE B N 1
ATOM 5283 C CA . PHE B 1 228 ? -6.754 -16.844 4.629 1 98.38 228 PHE B CA 1
ATOM 5284 C C . PHE B 1 228 ? -7.012 -15.547 5.375 1 98.38 228 PHE B C 1
ATOM 5286 O O . PHE B 1 228 ? -7.918 -15.469 6.207 1 98.38 228 PHE B O 1
ATOM 5293 N N . ILE B 1 229 ? -6.199 -14.547 5.148 1 98.44 229 ILE B N 1
ATOM 5294 C CA . ILE B 1 229 ? -6.531 -13.227 5.672 1 98.44 229 ILE B CA 1
ATOM 5295 C C . ILE B 1 229 ? -6.902 -12.297 4.52 1 98.44 229 ILE B C 1
ATOM 5297 O O . ILE B 1 229 ? -6.688 -12.625 3.352 1 98.44 229 ILE B O 1
ATOM 5301 N N . PRO B 1 230 ? -7.523 -11.156 4.836 1 98.31 230 PRO B N 1
ATOM 5302 C CA . PRO B 1 230 ? -7.883 -10.211 3.775 1 98.31 230 PRO B CA 1
ATOM 5303 C C . PRO B 1 230 ? -6.668 -9.688 3.016 1 98.31 230 PRO B C 1
ATOM 5305 O O . PRO B 1 230 ? -5.551 -9.711 3.539 1 98.31 230 PRO B O 1
ATOM 5308 N N . ARG B 1 231 ? -6.891 -9.289 1.798 1 97.06 231 ARG B N 1
ATOM 5309 C CA . ARG B 1 231 ? -5.84 -8.828 0.898 1 97.06 231 ARG B CA 1
ATOM 5310 C C . ARG B 1 231 ? -5.094 -7.641 1.496 1 97.06 231 ARG B C 1
ATOM 5312 O O . ARG B 1 231 ? -5.688 -6.805 2.18 1 97.06 231 ARG B O 1
ATOM 5319 N N . ALA B 1 232 ? -3.738 -7.59 1.168 1 86.5 232 ALA B N 1
ATOM 5320 C CA . ALA B 1 232 ? -2.793 -6.512 1.46 1 86.5 232 ALA B CA 1
ATOM 5321 C C . ALA B 1 232 ? -1.999 -6.809 2.729 1 86.5 232 ALA B C 1
ATOM 5323 O O . ALA B 1 232 ? -1.973 -6 3.656 1 86.5 232 ALA B O 1
ATOM 5324 N N . CYS B 1 233 ? -1.381 -8 2.783 1 97.31 233 CYS B N 1
ATOM 5325 C CA . CYS B 1 233 ? -0.465 -8.352 3.863 1 97.31 233 CYS B CA 1
ATOM 5326 C C . CYS B 1 233 ? 0.47 -9.477 3.445 1 97.31 233 CYS B C 1
ATOM 5328 O O . CYS B 1 233 ? 0.027 -10.477 2.881 1 97.31 233 CYS B O 1
ATOM 5330 N N . ALA B 1 234 ? 1.702 -9.297 3.68 1 98.75 234 ALA B N 1
ATOM 5331 C CA . ALA B 1 234 ? 2.746 -10.297 3.469 1 98.75 234 ALA B CA 1
ATOM 5332 C C . ALA B 1 234 ? 3.811 -10.219 4.559 1 98.75 234 ALA B C 1
ATOM 5334 O O . ALA B 1 234 ? 4.074 -9.141 5.098 1 98.75 234 ALA B O 1
ATOM 5335 N N . VAL B 1 235 ? 4.359 -11.352 4.898 1 98.94 235 VAL B N 1
ATOM 5336 C CA . VAL B 1 235 ? 5.52 -11.383 5.781 1 98.94 235 VAL B CA 1
ATOM 5337 C C . VAL B 1 235 ? 6.789 -11.117 4.973 1 98.94 235 VAL B C 1
ATOM 5339 O O . VAL B 1 235 ? 7.027 -11.758 3.947 1 98.94 235 VAL B O 1
ATOM 5342 N N . PHE B 1 236 ? 7.535 -10.125 5.367 1 98.94 236 PHE B N 1
ATOM 5343 C CA . PHE B 1 236 ? 8.836 -9.797 4.797 1 98.94 236 PHE B CA 1
ATOM 5344 C C . PHE B 1 236 ? 9.953 -10.094 5.789 1 98.94 236 PHE B C 1
ATOM 5346 O O . PHE B 1 236 ? 10.062 -9.43 6.824 1 98.94 236 PHE B O 1
ATOM 5353 N N . TYR B 1 237 ? 10.766 -11.109 5.441 1 98.94 237 TYR B N 1
ATOM 5354 C CA . TYR B 1 237 ? 11.852 -11.539 6.312 1 98.94 237 TYR B CA 1
ATOM 5355 C C . TYR B 1 237 ? 13.203 -11.125 5.742 1 98.94 237 TYR B C 1
ATOM 5357 O O . TYR B 1 237 ? 13.492 -11.367 4.57 1 98.94 237 TYR B O 1
ATOM 5365 N N . VAL B 1 238 ? 13.992 -10.484 6.52 1 98.88 238 VAL B N 1
ATOM 5366 C CA . VAL B 1 238 ? 15.391 -10.172 6.246 1 98.88 238 VAL B CA 1
ATOM 5367 C C . VAL B 1 238 ? 16.281 -10.758 7.34 1 98.88 238 VAL B C 1
ATOM 5369 O O . VAL B 1 238 ? 16.109 -10.453 8.523 1 98.88 238 VAL B O 1
ATOM 5372 N N . ALA B 1 239 ? 17.203 -11.617 6.93 1 98.69 239 ALA B N 1
ATOM 5373 C CA . ALA B 1 239 ? 18.141 -12.156 7.914 1 98.69 239 ALA B CA 1
ATOM 5374 C C . ALA B 1 239 ? 18.812 -11.031 8.695 1 98.69 239 ALA B C 1
ATOM 5376 O O . ALA B 1 239 ? 19.25 -10.039 8.117 1 98.69 239 ALA B O 1
ATOM 5377 N N . PRO B 1 240 ? 18.922 -11.18 10.031 1 97.5 240 PRO B N 1
ATOM 5378 C CA . PRO B 1 240 ? 19.516 -10.117 10.844 1 97.5 240 PRO B CA 1
ATOM 5379 C C . PRO B 1 240 ? 20.875 -9.664 10.312 1 97.5 240 PRO B C 1
ATOM 5381 O O . PRO B 1 240 ? 21.172 -8.469 10.328 1 97.5 240 PRO B O 1
ATOM 5384 N N . ARG B 1 241 ? 21.656 -10.523 9.75 1 97.75 241 ARG B N 1
ATOM 5385 C CA . ARG B 1 241 ? 22.984 -10.219 9.242 1 97.75 241 ARG B CA 1
ATOM 5386 C C . ARG B 1 241 ? 22.906 -9.273 8.047 1 97.75 241 ARG B C 1
ATOM 5388 O O . ARG B 1 241 ? 23.906 -8.641 7.684 1 97.75 241 ARG B O 1
ATOM 5395 N N . ASN B 1 242 ? 21.719 -9.18 7.402 1 98.38 242 ASN B N 1
ATOM 5396 C CA . ASN B 1 242 ? 21.609 -8.414 6.168 1 98.38 242 ASN B CA 1
ATOM 5397 C C . ASN B 1 242 ? 20.734 -7.172 6.352 1 98.38 242 ASN B C 1
ATOM 5399 O O . ASN B 1 242 ? 20.453 -6.453 5.391 1 98.38 242 ASN B O 1
ATOM 5403 N N . GLN B 1 243 ? 20.281 -6.836 7.543 1 97.56 243 GLN B N 1
ATOM 5404 C CA . GLN B 1 243 ? 19.359 -5.73 7.801 1 97.56 243 GLN B CA 1
ATOM 5405 C C . GLN B 1 243 ? 19.984 -4.398 7.387 1 97.56 243 GLN B C 1
ATOM 5407 O O . GLN B 1 243 ? 19.266 -3.49 6.949 1 97.56 243 GLN B O 1
ATOM 5412 N N . HIS B 1 244 ? 21.312 -4.277 7.473 1 96.06 244 HIS B N 1
ATOM 5413 C CA . HIS B 1 244 ? 22.016 -3.045 7.117 1 96.06 244 HIS B CA 1
ATOM 5414 C C . HIS B 1 244 ? 21.875 -2.748 5.629 1 96.06 244 HIS B C 1
ATOM 5416 O O . HIS B 1 244 ? 22.062 -1.608 5.199 1 96.06 244 HIS B O 1
ATOM 5422 N N . LEU B 1 245 ? 21.484 -3.773 4.82 1 97.62 245 LEU B N 1
ATOM 5423 C CA . LEU B 1 245 ? 21.328 -3.604 3.379 1 97.62 245 LEU B CA 1
ATOM 5424 C C . LEU B 1 245 ? 19.969 -3.014 3.041 1 97.62 245 LEU B C 1
ATOM 5426 O O . LEU B 1 245 ? 19.75 -2.545 1.922 1 97.62 245 LEU B O 1
ATOM 5430 N N . MET B 1 246 ? 19.047 -3.057 3.988 1 97.88 246 MET B N 1
ATOM 5431 C CA . MET B 1 246 ? 17.703 -2.527 3.799 1 97.88 246 MET B CA 1
ATOM 5432 C C . MET B 1 246 ? 17.609 -1.096 4.316 1 97.88 246 MET B C 1
ATOM 5434 O O . MET B 1 246 ? 16.953 -0.841 5.328 1 97.88 246 MET B O 1
ATOM 5438 N N . ARG B 1 247 ? 18.203 -0.203 3.566 1 97 247 ARG B N 1
ATOM 5439 C CA . ARG B 1 247 ? 18.359 1.185 3.994 1 97 247 ARG B CA 1
ATOM 5440 C C . ARG B 1 247 ? 17 1.867 4.137 1 97 247 ARG B C 1
ATOM 5442 O O . ARG B 1 247 ? 16.812 2.686 5.039 1 97 247 ARG B O 1
ATOM 5449 N N . SER B 1 248 ? 16.078 1.529 3.279 1 98 248 SER B N 1
ATOM 5450 C CA . SER B 1 248 ? 14.781 2.203 3.305 1 98 248 SER B CA 1
ATOM 5451 C C . SER B 1 248 ? 13.641 1.222 3.059 1 98 248 SER B C 1
ATOM 5453 O O . SER B 1 248 ? 13.789 0.267 2.295 1 98 248 SER B O 1
ATOM 5455 N N . SER B 1 249 ? 12.531 1.46 3.721 1 98.25 249 SER B N 1
ATOM 5456 C CA . SER B 1 249 ? 11.266 0.839 3.32 1 98.25 249 SER B CA 1
ATOM 5457 C C . SER B 1 249 ? 10.789 1.379 1.976 1 98.25 249 SER B C 1
ATOM 5459 O O . SER B 1 249 ? 11.383 2.311 1.429 1 98.25 249 SER B O 1
ATOM 5461 N N . LEU B 1 250 ? 9.797 0.726 1.426 1 98.06 250 LEU B N 1
ATOM 5462 C CA . LEU B 1 250 ? 9.133 1.179 0.206 1 98.06 250 LEU B CA 1
ATOM 5463 C C . LEU B 1 250 ? 7.66 1.468 0.462 1 98.06 250 LEU B C 1
ATOM 5465 O O . LEU B 1 250 ? 6.863 0.543 0.646 1 98.06 250 LEU B O 1
ATOM 5469 N N . PRO B 1 251 ? 7.207 2.799 0.433 1 98.19 251 PRO B N 1
ATOM 5470 C CA . PRO B 1 251 ? 7.996 4.02 0.275 1 98.19 251 PRO B CA 1
ATOM 5471 C C . PRO B 1 251 ? 8.836 4.344 1.511 1 98.19 251 PRO B C 1
ATOM 5473 O O . PRO B 1 251 ? 8.633 3.752 2.572 1 98.19 251 PRO B O 1
ATOM 5476 N N . THR B 1 252 ? 9.797 5.289 1.301 1 98.19 252 THR B N 1
ATOM 5477 C CA . THR B 1 252 ? 10.453 5.91 2.443 1 98.19 252 THR B CA 1
ATOM 5478 C C . THR B 1 252 ? 9.461 6.719 3.271 1 98.19 252 THR B C 1
ATOM 5480 O O . THR B 1 252 ? 8.625 7.434 2.719 1 98.19 252 THR B O 1
ATOM 5483 N N . SER B 1 253 ? 9.539 6.523 4.57 1 96.62 253 SER B N 1
ATOM 5484 C CA . SER B 1 253 ? 8.594 7.188 5.465 1 96.62 253 SER B CA 1
ATOM 5485 C C . SER B 1 253 ? 9.258 7.574 6.781 1 96.62 253 SER B C 1
ATOM 5487 O O . SER B 1 253 ? 10.484 7.742 6.84 1 96.62 253 SER B O 1
ATOM 5489 N N . HIS B 1 254 ? 8.484 7.723 7.828 1 94.5 254 HIS B N 1
ATOM 5490 C CA . HIS B 1 254 ? 8.906 8.305 9.094 1 94.5 254 HIS B CA 1
ATOM 5491 C C . HIS B 1 254 ? 9.953 7.426 9.781 1 94.5 254 HIS B C 1
ATOM 5493 O O . HIS B 1 254 ? 10.812 7.926 10.508 1 94.5 254 HIS B O 1
ATOM 5499 N N . GLY B 1 255 ? 9.945 6.148 9.5 1 93.75 255 GLY B N 1
ATOM 5500 C CA . GLY B 1 255 ? 10.828 5.227 10.195 1 93.75 255 GLY B CA 1
ATOM 5501 C C . GLY B 1 255 ? 12.25 5.246 9.664 1 93.75 255 GLY B C 1
ATOM 5502 O O . GLY B 1 255 ? 13.148 4.66 10.273 1 93.75 255 GLY B O 1
ATOM 5503 N N . PHE B 1 256 ? 12.484 5.984 8.555 1 95.62 256 PHE B N 1
ATOM 5504 C CA . PHE B 1 256 ? 13.812 6.059 7.961 1 95.62 256 PHE B CA 1
ATOM 5505 C C . PHE B 1 256 ? 14.773 6.82 8.875 1 95.62 256 PHE B C 1
ATOM 5507 O O . PHE B 1 256 ? 14.422 7.875 9.406 1 95.62 256 PHE B O 1
ATOM 5514 N N . VAL B 1 257 ? 15.922 6.281 9.086 1 93.56 257 VAL B N 1
ATOM 5515 C CA . VAL B 1 257 ? 16.969 6.941 9.867 1 93.56 257 VAL B CA 1
ATOM 5516 C C . VAL B 1 257 ? 18.062 7.434 8.938 1 93.56 257 VAL B C 1
ATOM 5518 O O . VAL B 1 257 ? 18.922 6.652 8.5 1 93.56 257 VAL B O 1
ATOM 5521 N N . PRO B 1 258 ? 18.109 8.688 8.68 1 93.62 258 PRO B N 1
ATOM 5522 C CA . PRO B 1 258 ? 19.141 9.219 7.785 1 93.62 258 PRO B CA 1
ATOM 5523 C C . PRO B 1 258 ? 20.547 9.055 8.359 1 93.62 258 PRO B C 1
ATOM 5525 O O . PRO B 1 258 ? 20.719 8.953 9.578 1 93.62 258 PRO B O 1
ATOM 5528 N N . LEU B 1 259 ? 21.609 8.953 7.566 1 90.75 259 LEU B N 1
ATOM 5529 C CA . LEU B 1 259 ? 23 8.875 8 1 90.75 259 LEU B CA 1
ATOM 5530 C C . LEU B 1 259 ? 23.406 10.164 8.711 1 90.75 259 LEU B C 1
ATOM 5532 O O . LEU B 1 259 ? 24.172 10.125 9.68 1 90.75 259 LEU B O 1
ATOM 5536 N N . GLY B 1 260 ? 22.844 11.297 8.297 1 82.62 260 GLY B N 1
ATOM 5537 C CA . GLY B 1 260 ? 23.109 12.555 8.969 1 82.62 260 GLY B CA 1
ATOM 5538 C C . GLY B 1 260 ? 22.094 12.891 10.031 1 82.62 260 GLY B C 1
ATOM 5539 O O . GLY B 1 260 ? 21.359 12.016 10.508 1 82.62 260 GLY B O 1
ATOM 5540 N N . VAL B 1 261 ? 22.188 13.977 10.664 1 77.25 261 VAL B N 1
ATOM 5541 C CA . VAL B 1 261 ? 21.266 14.438 11.695 1 77.25 261 VAL B CA 1
ATOM 5542 C C . VAL B 1 261 ? 19.891 14.664 11.086 1 77.25 261 VAL B C 1
ATOM 5544 O O . VAL B 1 261 ? 19.75 15.352 10.078 1 77.25 261 VAL B O 1
ATOM 5547 N N . SER B 1 262 ? 18.984 13.805 11.656 1 70.62 262 SER B N 1
ATOM 5548 C CA . SER B 1 262 ? 17.609 13.992 11.188 1 70.62 262 SER B CA 1
ATOM 5549 C C . SER B 1 262 ? 17.016 15.289 11.734 1 70.62 262 SER B C 1
ATOM 5551 O O . SER B 1 262 ? 17.062 15.539 12.945 1 70.62 262 SER B O 1
ATOM 5553 N N . LYS B 1 263 ? 16.438 16.094 10.867 1 80.31 263 LYS B N 1
ATOM 5554 C CA . LYS B 1 263 ? 15.875 17.359 11.312 1 80.31 263 LYS B CA 1
ATOM 5555 C C . LYS B 1 263 ? 14.359 17.391 11.133 1 80.31 263 LYS B C 1
ATOM 5557 O O . LYS B 1 263 ? 13.711 18.391 11.438 1 80.31 263 LYS B O 1
ATOM 5562 N N . HIS B 1 264 ? 13.891 16.141 10.711 1 86.06 264 HIS B N 1
ATOM 5563 C CA . HIS B 1 264 ? 12.477 16.188 10.344 1 86.06 264 HIS B CA 1
ATOM 5564 C C . HIS B 1 264 ? 11.602 15.641 11.469 1 86.06 264 HIS B C 1
ATOM 5566 O O . HIS B 1 264 ? 11.938 14.641 12.102 1 86.06 264 HIS B O 1
ATOM 5572 N N . PHE B 1 265 ? 10.508 16.312 11.695 1 77.69 265 PHE B N 1
ATOM 5573 C CA . PHE B 1 265 ? 9.57 15.953 12.742 1 77.69 265 PHE B CA 1
ATOM 5574 C C . PHE B 1 265 ? 8.93 14.602 12.453 1 77.69 265 PHE B C 1
ATOM 5576 O O . PHE B 1 265 ? 8.578 14.305 11.312 1 77.69 265 PHE B O 1
ATOM 5583 N N . ASN B 1 266 ? 8.945 13.695 13.461 1 77.44 266 ASN B N 1
ATOM 5584 C CA . ASN B 1 266 ? 8.234 12.422 13.422 1 77.44 266 ASN B CA 1
ATOM 5585 C C . ASN B 1 266 ? 7.09 12.391 14.43 1 77.44 266 ASN B C 1
ATOM 5587 O O . ASN B 1 266 ? 7.32 12.383 15.641 1 77.44 266 ASN B O 1
ATOM 5591 N N . PRO B 1 267 ? 5.922 12.328 13.938 1 70.56 267 PRO B N 1
ATOM 5592 C CA . PRO B 1 267 ? 4.773 12.375 14.844 1 70.56 267 PRO B CA 1
ATOM 5593 C C . PRO B 1 267 ? 4.57 11.07 15.602 1 70.56 267 PRO B C 1
ATOM 5595 O O . PRO B 1 267 ? 3.787 11.016 16.562 1 70.56 267 PRO B O 1
ATOM 5598 N N . ASN B 1 268 ? 5.203 10.039 15.125 1 73.31 268 ASN B N 1
ATOM 5599 C CA . ASN B 1 268 ? 4.973 8.727 15.719 1 73.31 268 ASN B CA 1
ATOM 5600 C C . ASN B 1 268 ? 6.258 8.133 16.297 1 73.31 268 ASN B C 1
ATOM 5602 O O . ASN B 1 268 ? 7.168 7.781 15.539 1 73.31 268 ASN B O 1
ATOM 5606 N N . GLN B 1 269 ? 6.242 8.125 17.578 1 75.69 269 GLN B N 1
ATOM 5607 C CA . GLN B 1 269 ? 7.398 7.488 18.203 1 75.69 269 GLN B CA 1
ATOM 5608 C C . GLN B 1 269 ? 7.359 5.973 18.031 1 75.69 269 GLN B C 1
ATOM 5610 O O . GLN B 1 269 ? 6.297 5.359 18.125 1 75.69 269 GLN B O 1
ATOM 5615 N N . SER B 1 270 ? 8.484 5.445 17.609 1 84.12 270 SER B N 1
ATOM 5616 C CA . SER B 1 270 ? 8.57 3.996 17.453 1 84.12 270 SER B CA 1
ATOM 5617 C C . SER B 1 270 ? 9.227 3.344 18.656 1 84.12 270 SER B C 1
ATOM 5619 O O . SER B 1 270 ? 10.188 3.873 19.219 1 84.12 270 SER B O 1
ATOM 5621 N N . ASN B 1 271 ? 8.625 2.25 19.109 1 81.81 271 ASN B N 1
ATOM 5622 C CA . ASN B 1 271 ? 9.242 1.439 20.156 1 81.81 271 ASN B CA 1
ATOM 5623 C C . ASN B 1 271 ? 9.867 0.171 19.594 1 81.81 271 ASN B C 1
ATOM 5625 O O . ASN B 1 271 ? 10.039 -0.819 20.297 1 81.81 271 ASN B O 1
ATOM 5629 N N . ALA B 1 272 ? 10.172 0.28 18.344 1 87.31 272 ALA B N 1
ATOM 5630 C CA . ALA B 1 272 ? 10.727 -0.9 17.688 1 87.31 272 ALA B CA 1
ATOM 5631 C C . ALA B 1 272 ? 12.094 -1.263 18.266 1 87.31 272 ALA B C 1
ATOM 5633 O O . ALA B 1 272 ? 12.805 -0.397 18.781 1 87.31 272 ALA B O 1
ATOM 5634 N N . GLN B 1 273 ? 12.445 -2.523 18.125 1 84.19 273 GLN B N 1
ATOM 5635 C CA . GLN B 1 273 ? 13.672 -3.059 18.719 1 84.19 273 GLN B CA 1
ATOM 5636 C C . GLN B 1 273 ? 14.898 -2.607 17.938 1 84.19 273 GLN B C 1
ATOM 5638 O O . GLN B 1 273 ? 16.016 -2.627 18.469 1 84.19 273 GLN B O 1
ATOM 5643 N N . ASN B 1 274 ? 14.703 -2.363 16.641 1 91.88 274 ASN B N 1
ATOM 5644 C CA . ASN B 1 274 ? 15.789 -1.901 15.789 1 91.88 274 ASN B CA 1
ATOM 5645 C C . ASN B 1 274 ? 15.273 -1.04 14.641 1 91.88 274 ASN B C 1
ATOM 5647 O O . ASN B 1 274 ? 14.062 -0.923 14.445 1 91.88 274 ASN B O 1
ATOM 5651 N N . ALA B 1 275 ? 16.219 -0.396 13.961 1 92.69 275 ALA B N 1
ATOM 5652 C CA . ALA B 1 275 ? 15.898 0.554 12.898 1 92.69 275 ALA B CA 1
ATOM 5653 C C . ALA B 1 275 ? 15.18 -0.136 11.75 1 92.69 275 ALA B C 1
ATOM 5655 O O . ALA B 1 275 ? 14.305 0.459 11.109 1 92.69 275 ALA B O 1
ATOM 5656 N N . PHE B 1 276 ? 15.539 -1.41 11.562 1 96.56 276 PHE B N 1
ATOM 5657 C CA . PHE B 1 276 ? 14.906 -2.16 10.484 1 96.56 276 PHE B CA 1
ATOM 5658 C C . PHE B 1 276 ? 13.414 -2.328 10.75 1 96.56 276 PHE B C 1
ATOM 5660 O O . PHE B 1 276 ? 12.586 -2.018 9.891 1 96.56 276 PHE B O 1
ATOM 5667 N N . VAL B 1 277 ? 13.094 -2.826 11.906 1 96.88 277 VAL B N 1
ATOM 5668 C CA . VAL B 1 277 ? 11.695 -3.041 12.266 1 96.88 277 VAL B CA 1
ATOM 5669 C C . VAL B 1 277 ? 10.945 -1.708 12.258 1 96.88 277 VAL B C 1
ATOM 5671 O O . VAL B 1 277 ? 9.82 -1.623 11.766 1 96.88 277 VAL B O 1
ATOM 5674 N N . ALA B 1 278 ? 11.547 -0.617 12.711 1 94.75 278 ALA B N 1
ATOM 5675 C CA . ALA B 1 278 ? 10.93 0.699 12.844 1 94.75 278 ALA B CA 1
ATOM 5676 C C . ALA B 1 278 ? 10.477 1.229 11.484 1 94.75 278 ALA B C 1
ATOM 5678 O O . ALA B 1 278 ? 9.422 1.857 11.375 1 94.75 278 ALA B O 1
ATOM 5679 N N . GLN B 1 279 ? 11.234 1.009 10.469 1 95.62 279 GLN B N 1
ATOM 5680 C CA . GLN B 1 279 ? 10.938 1.593 9.172 1 95.62 279 GLN B CA 1
ATOM 5681 C C . GLN B 1 279 ? 9.703 0.954 8.547 1 95.62 279 GLN B C 1
ATOM 5683 O O . GLN B 1 279 ? 9.07 1.54 7.668 1 95.62 279 GLN B O 1
ATOM 5688 N N . PHE B 1 280 ? 9.312 -0.207 9.023 1 96.94 280 PHE B N 1
ATOM 5689 C CA . PHE B 1 280 ? 8.203 -0.905 8.398 1 96.94 280 PHE B CA 1
ATOM 5690 C C . PHE B 1 280 ? 6.953 -0.824 9.273 1 96.94 280 PHE B C 1
ATOM 5692 O O . PHE B 1 280 ? 5.895 -1.336 8.898 1 96.94 280 PHE B O 1
ATOM 5699 N N . GLU B 1 281 ? 7.055 -0.128 10.406 1 95.62 281 GLU B N 1
ATOM 5700 C CA . GLU B 1 281 ? 5.91 0.018 11.297 1 95.62 281 GLU B CA 1
ATOM 5701 C C . GLU B 1 281 ? 4.852 0.934 10.688 1 95.62 281 GLU B C 1
ATOM 5703 O O . GLU B 1 281 ? 3.658 0.777 10.961 1 95.62 281 GLU B O 1
ATOM 5708 N N . TYR B 1 282 ? 5.352 1.838 9.938 1 94.69 282 TYR B N 1
ATOM 5709 C CA . TYR B 1 282 ? 4.473 2.834 9.336 1 94.69 282 TYR B CA 1
ATOM 5710 C C . TYR B 1 282 ? 5.07 3.375 8.039 1 94.69 282 TYR B C 1
ATOM 5712 O O . TYR B 1 282 ? 6.086 4.074 8.062 1 94.69 282 TYR B O 1
ATOM 5720 N N . THR B 1 283 ? 4.434 3.088 6.961 1 95.5 283 THR B N 1
ATOM 5721 C CA . THR B 1 283 ? 4.918 3.549 5.664 1 95.5 283 THR B CA 1
ATOM 5722 C C . THR B 1 283 ? 3.85 4.375 4.953 1 95.5 283 THR B C 1
ATOM 5724 O O . THR B 1 283 ? 3.66 4.238 3.742 1 95.5 283 THR B O 1
ATOM 5727 N N . GLY B 1 284 ? 3.127 5.164 5.715 1 95.12 284 GLY B N 1
ATOM 5728 C CA . GLY B 1 284 ? 1.987 5.91 5.211 1 95.12 284 GLY B CA 1
ATOM 5729 C C . GLY B 1 284 ? 0.655 5.352 5.668 1 95.12 284 GLY B C 1
ATOM 5730 O O . GLY B 1 284 ? 0.562 4.18 6.035 1 95.12 284 GLY B O 1
ATOM 5731 N N . THR B 1 285 ? -0.364 6.195 5.68 1 96.25 285 THR B N 1
ATOM 5732 C CA . THR B 1 285 ? -1.675 5.82 6.203 1 96.25 285 THR B CA 1
ATOM 5733 C C . THR B 1 285 ? -2.338 4.781 5.305 1 96.25 285 THR B C 1
ATOM 5735 O O . THR B 1 285 ? -2.555 5.027 4.113 1 96.25 285 THR B O 1
ATOM 5738 N N . ILE B 1 286 ? -2.615 3.646 5.875 1 96.5 286 ILE B N 1
ATOM 5739 C CA . ILE B 1 286 ? -3.332 2.576 5.191 1 96.5 286 ILE B CA 1
ATOM 5740 C C . ILE B 1 286 ? -4.336 1.934 6.148 1 96.5 286 ILE B C 1
ATOM 5742 O O . ILE B 1 286 ? -4.457 2.352 7.301 1 96.5 286 ILE B O 1
ATOM 5746 N N . ASP B 1 287 ? -5.141 1.007 5.652 1 96.94 287 ASP B N 1
ATOM 5747 C CA . ASP B 1 287 ? -5.957 0.15 6.504 1 96.94 287 ASP B CA 1
ATOM 5748 C C . ASP B 1 287 ? -5.137 -1.011 7.062 1 96.94 287 ASP B C 1
ATOM 5750 O O . ASP B 1 287 ? -4.75 -1.919 6.324 1 96.94 287 ASP B O 1
ATOM 5754 N N . THR B 1 288 ? -4.895 -1.04 8.344 1 97.38 288 THR B N 1
ATOM 5755 C CA . THR B 1 288 ? -4.031 -2.049 8.945 1 97.38 288 THR B CA 1
ATOM 5756 C C . THR B 1 288 ? -4.855 -3.215 9.484 1 97.38 288 THR B C 1
ATOM 5758 O O . THR B 1 288 ? -4.305 -4.168 10.039 1 97.38 288 THR B O 1
ATOM 5761 N N . ALA B 1 289 ? -6.152 -3.154 9.266 1 98.25 289 ALA B N 1
ATOM 5762 C CA . ALA B 1 289 ? -7.047 -4.168 9.812 1 98.25 289 ALA B CA 1
ATOM 5763 C C . ALA B 1 289 ? -6.699 -5.555 9.273 1 98.25 289 ALA B C 1
ATOM 5765 O O . ALA B 1 289 ? -6.773 -6.547 10 1 98.25 289 ALA B O 1
ATOM 5766 N N . PRO B 1 290 ? -6.293 -5.668 7.98 1 98.31 290 PRO B N 1
ATOM 5767 C CA . PRO B 1 290 ? -5.938 -7.004 7.488 1 98.31 290 PRO B CA 1
ATOM 5768 C C . PRO B 1 290 ? -4.824 -7.656 8.305 1 98.31 290 PRO B C 1
ATOM 5770 O O . PRO B 1 290 ? -4.879 -8.859 8.578 1 98.31 290 PRO B O 1
ATOM 5773 N N . ILE B 1 291 ? -3.85 -6.902 8.695 1 98.5 291 ILE B N 1
ATOM 5774 C CA . ILE B 1 291 ? -2.746 -7.41 9.508 1 98.5 291 ILE B CA 1
ATOM 5775 C C . ILE B 1 291 ? -3.287 -7.98 10.812 1 98.5 291 ILE B C 1
ATOM 5777 O O . ILE B 1 291 ? -2.85 -9.039 11.266 1 98.5 291 ILE B O 1
ATOM 5781 N N . LEU B 1 292 ? -4.293 -7.363 11.32 1 98.75 292 LEU B N 1
ATOM 5782 C CA . LEU B 1 292 ? -4.836 -7.707 12.633 1 98.75 292 LEU B CA 1
ATOM 5783 C C . LEU B 1 292 ? -5.742 -8.93 12.539 1 98.75 292 LEU B C 1
ATOM 5785 O O . LEU B 1 292 ? -6.199 -9.445 13.562 1 98.75 292 LEU B O 1
ATOM 5789 N N . CYS B 1 293 ? -5.949 -9.453 11.383 1 98.75 293 CYS B N 1
ATOM 5790 C CA . CYS B 1 293 ? -6.793 -10.625 11.18 1 98.75 293 CYS B CA 1
ATOM 5791 C C . CYS B 1 293 ? -5.977 -11.906 11.297 1 98.75 293 CYS B C 1
ATOM 5793 O O . CYS B 1 293 ? -6.539 -13 11.367 1 98.75 293 CYS B O 1
ATOM 5795 N N . ILE B 1 294 ? -4.656 -11.82 11.367 1 98.81 294 ILE B N 1
ATOM 5796 C CA . ILE B 1 294 ? -3.779 -12.992 11.367 1 98.81 294 ILE B CA 1
ATOM 5797 C C . ILE B 1 294 ? -4.145 -13.906 12.531 1 98.81 294 ILE B C 1
ATOM 5799 O O . ILE B 1 294 ? -4.293 -15.117 12.352 1 98.81 294 ILE B O 1
ATOM 5803 N N . PRO B 1 295 ? -4.406 -13.367 13.773 1 98.56 295 PRO B N 1
ATOM 5804 C CA . PRO B 1 295 ? -4.785 -14.273 14.859 1 98.56 295 PRO B CA 1
ATOM 5805 C C . PRO B 1 295 ? -6.074 -15.039 14.57 1 98.56 295 PRO B C 1
ATOM 5807 O O . PRO B 1 295 ? -6.156 -16.234 14.844 1 98.56 295 PRO B O 1
ATOM 5810 N N . ALA B 1 296 ? -7.09 -14.359 14.031 1 98.62 296 ALA B N 1
ATOM 5811 C CA . ALA B 1 296 ? -8.344 -15.023 13.688 1 98.62 296 ALA B CA 1
ATOM 5812 C C . ALA B 1 296 ? -8.133 -16.094 12.633 1 98.62 296 ALA B C 1
ATOM 5814 O O . ALA B 1 296 ? -8.766 -17.156 12.672 1 98.62 296 ALA B O 1
ATOM 5815 N N . ALA B 1 297 ? -7.25 -15.836 11.703 1 98.69 297 ALA B N 1
ATOM 5816 C CA . ALA B 1 297 ? -6.949 -16.797 10.648 1 98.69 297 ALA B CA 1
ATOM 5817 C C . ALA B 1 297 ? -6.258 -18.031 11.211 1 98.69 297 ALA B C 1
ATOM 5819 O O . ALA B 1 297 ? -6.586 -19.156 10.836 1 98.69 297 ALA B O 1
ATOM 5820 N N . LEU B 1 298 ? -5.27 -17.781 12.07 1 98.44 298 LEU B N 1
ATOM 5821 C CA . LEU B 1 298 ? -4.555 -18.891 12.688 1 98.44 298 LEU B CA 1
ATOM 5822 C C . LEU B 1 298 ? -5.496 -19.734 13.547 1 98.44 298 LEU B C 1
ATOM 5824 O O . LEU B 1 298 ? -5.379 -20.953 13.594 1 98.44 298 LEU B O 1
ATOM 5828 N N . GLU B 1 299 ? -6.406 -19.078 14.242 1 98.19 299 GLU B N 1
ATOM 5829 C CA . GLU B 1 299 ? -7.41 -19.797 15.023 1 98.19 299 GLU B CA 1
ATOM 5830 C C . GLU B 1 299 ? -8.297 -20.656 14.141 1 98.19 299 GLU B C 1
ATOM 5832 O O . GLU B 1 299 ? -8.562 -21.828 14.469 1 98.19 299 GLU B O 1
ATOM 5837 N N . PHE B 1 300 ? -8.773 -20.125 13.055 1 98.56 300 PHE B N 1
ATOM 5838 C CA . PHE B 1 300 ? -9.594 -20.859 12.102 1 98.56 300 PHE B CA 1
ATOM 5839 C C . PHE B 1 300 ? -8.852 -22.094 11.594 1 98.56 300 PHE B C 1
ATOM 5841 O O . PHE B 1 300 ? -9.414 -23.188 11.547 1 98.56 300 PHE B O 1
ATOM 5848 N N . ARG B 1 301 ? -7.586 -21.938 11.266 1 98.5 301 ARG B N 1
ATOM 5849 C CA . ARG B 1 301 ? -6.77 -23.016 10.711 1 98.5 301 ARG B CA 1
ATOM 5850 C C . ARG B 1 301 ? -6.543 -24.125 11.75 1 98.5 301 ARG B C 1
ATOM 5852 O O . ARG B 1 301 ? -6.555 -25.312 11.414 1 98.5 301 ARG B O 1
ATOM 5859 N N . SER B 1 302 ? -6.375 -23.688 12.984 1 97.81 302 SER B N 1
ATOM 5860 C CA . SER B 1 302 ? -6.105 -24.656 14.047 1 97.81 302 SER B CA 1
ATOM 5861 C C . SER B 1 302 ? -7.387 -25.344 14.5 1 97.81 302 SER B C 1
ATOM 5863 O O . SER B 1 302 ? -7.461 -26.578 14.508 1 97.81 302 SER B O 1
ATOM 5865 N N . ARG B 1 303 ? -8.43 -24.594 14.703 1 97.69 303 ARG B N 1
ATOM 5866 C CA . ARG B 1 303 ? -9.617 -25.125 15.367 1 97.69 303 ARG B CA 1
ATOM 5867 C C . ARG B 1 303 ? -10.602 -25.703 14.352 1 97.69 303 ARG B C 1
ATOM 5869 O O . ARG B 1 303 ? -11.227 -26.734 14.594 1 97.69 303 ARG B O 1
ATOM 5876 N N . VAL B 1 304 ? -10.773 -25.031 13.273 1 98.44 304 VAL B N 1
ATOM 5877 C CA . VAL B 1 304 ? -11.789 -25.438 12.297 1 98.44 304 VAL B CA 1
ATOM 5878 C C . VAL B 1 304 ? -11.188 -26.438 11.312 1 98.44 304 VAL B C 1
ATOM 5880 O O . VAL B 1 304 ? -11.836 -27.406 10.938 1 98.44 304 VAL B O 1
ATOM 5883 N N . CYS B 1 305 ? -9.914 -26.203 10.93 1 98.44 305 CYS B N 1
ATOM 5884 C CA . CYS B 1 305 ? -9.312 -27 9.859 1 98.44 305 CYS B CA 1
ATOM 5885 C C . CYS B 1 305 ? -8.516 -28.172 10.438 1 98.44 305 CYS B C 1
ATOM 5887 O O . CYS B 1 305 ? -8.141 -29.078 9.703 1 98.44 305 CYS B O 1
ATOM 5889 N N . GLY B 1 306 ? -8.188 -28.172 11.719 1 97.75 306 GLY B N 1
ATOM 5890 C CA . GLY B 1 306 ? -7.48 -29.281 12.328 1 97.75 306 GLY B CA 1
ATOM 5891 C C . GLY B 1 306 ? -5.973 -29.109 12.297 1 97.75 306 GLY B C 1
ATOM 5892 O O . GLY B 1 306 ? -5.234 -30.062 12.57 1 97.75 306 GLY B O 1
ATOM 5893 N N . GLY B 1 307 ? -5.52 -27.938 11.875 1 97.88 307 GLY B N 1
ATOM 5894 C CA . GLY B 1 307 ? -4.094 -27.672 11.938 1 97.88 307 GLY B CA 1
ATOM 5895 C C . GLY B 1 307 ? -3.41 -27.734 10.586 1 97.88 307 GLY B C 1
ATOM 5896 O O . GLY B 1 307 ? -3.998 -28.219 9.617 1 97.88 307 GLY B O 1
ATOM 5897 N N . GLU B 1 308 ? -2.145 -27.359 10.547 1 98.12 308 GLU B N 1
ATOM 5898 C CA . GLU B 1 308 ? -1.384 -27.156 9.32 1 98.12 308 GLU B CA 1
ATOM 5899 C C . GLU B 1 308 ? -1.156 -28.484 8.602 1 98.12 308 GLU B C 1
ATOM 5901 O O . GLU B 1 308 ? -1.245 -28.562 7.371 1 98.12 308 GLU B O 1
ATOM 5906 N N . ALA B 1 309 ? -0.8 -29.469 9.297 1 97.81 309 ALA B N 1
ATOM 5907 C CA . ALA B 1 309 ? -0.535 -30.766 8.68 1 97.81 309 ALA B CA 1
ATOM 5908 C C . ALA B 1 309 ? -1.782 -31.297 7.992 1 97.81 309 ALA B C 1
ATOM 5910 O O . ALA B 1 309 ? -1.701 -31.844 6.883 1 97.81 309 ALA B O 1
ATOM 5911 N N . ALA B 1 310 ? -2.924 -31.188 8.664 1 98.5 310 ALA B N 1
ATOM 5912 C CA . ALA B 1 310 ? -4.184 -31.641 8.094 1 98.5 310 ALA B CA 1
ATOM 5913 C C . ALA B 1 310 ? -4.516 -30.875 6.812 1 98.5 310 ALA B C 1
ATOM 5915 O O . ALA B 1 310 ? -4.957 -31.469 5.824 1 98.5 310 ALA B O 1
ATOM 5916 N N . ILE B 1 311 ? -4.367 -29.609 6.84 1 98.69 311 ILE B N 1
ATOM 5917 C CA . ILE B 1 311 ? -4.641 -28.75 5.695 1 98.69 311 ILE B CA 1
ATOM 5918 C C . ILE B 1 311 ? -3.752 -29.156 4.523 1 98.69 311 ILE B C 1
ATOM 5920 O O . ILE B 1 311 ? -4.238 -29.359 3.41 1 98.69 311 ILE B O 1
ATOM 5924 N N . ARG B 1 312 ? -2.471 -29.25 4.75 1 98.06 312 ARG B N 1
ATOM 5925 C CA . ARG B 1 312 ? -1.516 -29.547 3.689 1 98.06 312 ARG B CA 1
ATOM 5926 C C . ARG B 1 312 ? -1.77 -30.938 3.1 1 98.06 312 ARG B C 1
ATOM 5928 O O . ARG B 1 312 ? -1.715 -31.109 1.882 1 98.06 312 ARG B O 1
ATOM 5935 N N . GLU B 1 313 ? -1.985 -31.875 3.99 1 98 313 GLU B N 1
ATOM 5936 C CA . GLU B 1 313 ? -2.248 -33.25 3.529 1 98 313 GLU B CA 1
ATOM 5937 C C . GLU B 1 313 ? -3.479 -33.281 2.627 1 98 313 GLU B C 1
ATOM 5939 O O . GLU B 1 313 ? -3.451 -33.906 1.567 1 98 313 GLU B O 1
ATOM 5944 N N . TYR B 1 314 ? -4.504 -32.656 3.051 1 98.75 314 TYR B N 1
ATOM 5945 C CA . TYR B 1 314 ? -5.73 -32.625 2.258 1 98.75 314 TYR B CA 1
ATOM 5946 C C . TYR B 1 314 ? -5.492 -31.953 0.91 1 98.75 314 TYR B C 1
ATOM 5948 O O . TYR B 1 314 ? -5.926 -32.469 -0.127 1 98.75 314 TYR B O 1
ATOM 5956 N N . CYS B 1 315 ? -4.844 -30.828 0.941 1 98.62 315 CYS B N 1
ATOM 5957 C CA . CYS B 1 315 ? -4.633 -30.062 -0.277 1 98.62 315 CYS B CA 1
ATOM 5958 C C . CYS B 1 315 ? -3.764 -30.828 -1.266 1 98.62 315 CYS B C 1
ATOM 5960 O O . CYS B 1 315 ? -4.031 -30.828 -2.469 1 98.62 315 CYS B O 1
ATOM 5962 N N . VAL B 1 316 ? -2.723 -31.469 -0.783 1 98.12 316 VAL B N 1
ATOM 5963 C CA . VAL B 1 316 ? -1.842 -32.25 -1.643 1 98.12 316 VAL B CA 1
ATOM 5964 C C . VAL B 1 316 ? -2.613 -33.406 -2.246 1 98.12 316 VAL B C 1
ATOM 5966 O O . VAL B 1 316 ? -2.514 -33.688 -3.447 1 98.12 316 VAL B O 1
ATOM 5969 N N . ASP B 1 317 ? -3.336 -34.094 -1.433 1 98.25 317 ASP B N 1
ATOM 5970 C CA . ASP B 1 317 ? -4.121 -35.219 -1.903 1 98.25 317 ASP B CA 1
ATOM 5971 C C . ASP B 1 317 ? -5.16 -34.781 -2.934 1 98.25 317 ASP B C 1
ATOM 5973 O O . ASP B 1 317 ? -5.34 -35.438 -3.959 1 98.25 317 ASP B O 1
ATOM 5977 N N . LEU B 1 318 ? -5.824 -33.688 -2.631 1 98.81 318 LEU B N 1
ATOM 5978 C CA . LEU B 1 318 ? -6.844 -33.188 -3.541 1 98.81 318 LEU B CA 1
ATOM 5979 C C . LEU B 1 318 ? -6.219 -32.75 -4.859 1 98.81 318 LEU B C 1
ATOM 5981 O O . LEU B 1 318 ? -6.801 -32.969 -5.93 1 98.81 318 LEU B O 1
ATOM 5985 N N . ALA B 1 319 ? -5.078 -32.094 -4.816 1 98.31 319 ALA B N 1
ATOM 5986 C CA . ALA B 1 319 ? -4.398 -31.703 -6.043 1 98.31 319 ALA B CA 1
ATOM 5987 C C . ALA B 1 319 ? -4.047 -32.906 -6.898 1 98.31 319 ALA B C 1
ATOM 5989 O O . ALA B 1 319 ? -4.191 -32.875 -8.117 1 98.31 319 ALA B O 1
ATOM 5990 N N . ARG B 1 320 ? -3.584 -33.938 -6.27 1 97.44 320 ARG B N 1
ATOM 5991 C CA . ARG B 1 320 ? -3.197 -35.156 -6.977 1 97.44 320 ARG B CA 1
ATOM 5992 C C . ARG B 1 320 ? -4.414 -35.844 -7.578 1 97.44 320 ARG B C 1
ATOM 5994 O O . ARG B 1 320 ? -4.449 -36.125 -8.781 1 97.44 320 ARG B O 1
ATOM 6001 N N . THR B 1 321 ? -5.398 -36.125 -6.754 1 98.19 321 THR B N 1
ATOM 6002 C CA . THR B 1 321 ? -6.57 -36.875 -7.188 1 98.19 321 THR B CA 1
ATOM 6003 C C . THR B 1 321 ? -7.438 -36.031 -8.125 1 98.19 321 THR B C 1
ATOM 6005 O O . THR B 1 321 ? -7.957 -36.562 -9.117 1 98.19 321 THR B O 1
ATOM 6008 N N . GLY B 1 322 ? -7.613 -34.781 -7.738 1 98.69 322 GLY B N 1
ATOM 6009 C CA . GLY B 1 322 ? -8.359 -33.875 -8.602 1 98.69 322 GLY B CA 1
ATOM 6010 C C . GLY B 1 322 ? -7.695 -33.625 -9.938 1 98.69 322 GLY B C 1
ATOM 6011 O O . GLY B 1 322 ? -8.367 -33.594 -10.969 1 98.69 322 GLY B O 1
ATOM 6012 N N . GLY B 1 323 ? -6.352 -33.438 -9.906 1 98.38 323 GLY B N 1
ATOM 6013 C CA . GLY B 1 323 ? -5.617 -33.281 -11.156 1 98.38 323 GLY B CA 1
ATOM 6014 C C . GLY B 1 323 ? -5.789 -34.469 -12.078 1 98.38 323 GLY B C 1
ATOM 6015 O O . GLY B 1 323 ? -5.961 -34.312 -13.289 1 98.38 323 GLY B O 1
ATOM 6016 N N . ARG B 1 324 ? -5.742 -35.656 -11.539 1 98.25 324 ARG B N 1
ATOM 6017 C CA . ARG B 1 324 ? -5.938 -36.875 -12.328 1 98.25 324 ARG B CA 1
ATOM 6018 C C . ARG B 1 324 ? -7.344 -36.906 -12.922 1 98.25 324 ARG B C 1
ATOM 6020 O O . ARG B 1 324 ? -7.523 -37.312 -14.07 1 98.25 324 ARG B O 1
ATOM 6027 N N . ALA B 1 325 ? -8.312 -36.531 -12.102 1 98.81 325 ALA B N 1
ATOM 6028 C CA . ALA B 1 325 ? -9.695 -36.531 -12.578 1 98.81 325 ALA B CA 1
ATOM 6029 C C . ALA B 1 325 ? -9.859 -35.562 -13.75 1 98.81 325 ALA B C 1
ATOM 6031 O O . ALA B 1 325 ? -10.547 -35.875 -14.727 1 98.81 325 ALA B O 1
ATOM 6032 N N . VAL B 1 326 ? -9.281 -34.406 -13.648 1 98.88 326 VAL B N 1
ATOM 6033 C CA . VAL B 1 326 ? -9.359 -33.406 -14.711 1 98.88 326 VAL B CA 1
ATOM 6034 C C . VAL B 1 326 ? -8.656 -33.906 -15.961 1 98.88 326 VAL B C 1
ATOM 6036 O O . VAL B 1 326 ? -9.156 -33.75 -17.078 1 98.88 326 VAL B O 1
ATOM 6039 N N . ALA B 1 327 ? -7.465 -34.5 -15.797 1 98.81 327 ALA B N 1
ATOM 6040 C CA . ALA B 1 327 ? -6.727 -35.094 -16.922 1 98.81 327 ALA B CA 1
ATOM 6041 C C . ALA B 1 327 ? -7.555 -36.156 -17.641 1 98.81 327 ALA B C 1
ATOM 6043 O O . ALA B 1 327 ? -7.527 -36.25 -18.859 1 98.81 327 ALA B O 1
ATOM 6044 N N . GLU B 1 328 ? -8.227 -36.938 -16.875 1 98.75 328 GLU B N 1
ATOM 6045 C CA . GLU B 1 328 ? -9.094 -37.969 -17.438 1 98.75 328 GLU B CA 1
ATOM 6046 C C . GLU B 1 328 ? -10.227 -37.344 -18.25 1 98.75 328 GLU B C 1
ATOM 6048 O O . GLU B 1 328 ? -10.531 -37.812 -19.359 1 98.75 328 GLU B O 1
ATOM 6053 N N . ILE B 1 329 ? -10.852 -36.375 -17.719 1 98.81 329 ILE B N 1
ATOM 6054 C CA . ILE B 1 329 ? -11.945 -35.688 -18.406 1 98.81 329 ILE B CA 1
ATOM 6055 C C . ILE B 1 329 ? -11.445 -35.125 -19.719 1 98.81 329 ILE B C 1
ATOM 6057 O O . ILE B 1 329 ? -12.148 -35.188 -20.734 1 98.81 329 ILE B O 1
ATOM 6061 N N . LEU B 1 330 ? -10.242 -34.594 -19.703 1 98.75 330 LEU B N 1
ATOM 6062 C CA . LEU B 1 330 ? -9.688 -33.938 -20.875 1 98.75 330 LEU B CA 1
ATOM 6063 C C . LEU B 1 330 ? -9.008 -34.906 -21.812 1 98.75 330 LEU B C 1
ATOM 6065 O O . LEU B 1 330 ? -8.734 -34.594 -22.969 1 98.75 330 LEU B O 1
ATOM 6069 N N . GLY B 1 331 ? -8.797 -36.094 -21.328 1 98.62 331 GLY B N 1
ATOM 6070 C CA . GLY B 1 331 ? -8.07 -37.094 -22.109 1 98.62 331 GLY B CA 1
ATOM 6071 C C . GLY B 1 331 ? -6.605 -36.75 -22.297 1 98.62 331 GLY B C 1
ATOM 6072 O O . GLY B 1 331 ? -6.051 -36.969 -23.375 1 98.62 331 GLY B O 1
ATOM 6073 N N . THR B 1 332 ? -6.027 -36.125 -21.281 1 98.31 332 THR B N 1
ATOM 6074 C CA . THR B 1 332 ? -4.637 -35.688 -21.359 1 98.31 332 THR B CA 1
ATOM 6075 C C . THR B 1 332 ? -3.867 -36.156 -20.125 1 98.31 332 THR B C 1
ATOM 6077 O O . THR B 1 332 ? -4.082 -37.281 -19.625 1 98.31 332 THR B O 1
ATOM 6080 N N . GLU B 1 333 ? -2.93 -35.344 -19.609 1 97.88 333 GLU B N 1
ATOM 6081 C CA . GLU B 1 333 ? -2.041 -35.75 -18.516 1 97.88 333 GLU B CA 1
ATOM 6082 C C . GLU B 1 333 ? -1.774 -34.594 -17.562 1 97.88 333 GLU B C 1
ATOM 6084 O O . GLU B 1 333 ? -2.002 -33.438 -17.906 1 97.88 333 GLU B O 1
ATOM 6089 N N . THR B 1 334 ? -1.378 -34.969 -16.406 1 97.31 334 THR B N 1
ATOM 6090 C CA . THR B 1 334 ? -0.899 -33.969 -15.445 1 97.31 334 THR B CA 1
ATOM 6091 C C . THR B 1 334 ? 0.598 -33.75 -15.617 1 97.31 334 THR B C 1
ATOM 6093 O O . THR B 1 334 ? 1.312 -34.594 -16.141 1 97.31 334 THR B O 1
ATOM 6096 N N . LEU B 1 335 ? 1.036 -32.5 -15.281 1 95.88 335 LEU B N 1
ATOM 6097 C CA . LEU B 1 335 ? 2.471 -32.25 -15.195 1 95.88 335 LEU B CA 1
ATOM 6098 C C . LEU B 1 335 ? 3.119 -33.188 -14.18 1 95.88 335 LEU B C 1
ATOM 6100 O O . LEU B 1 335 ? 2.637 -33.312 -13.055 1 95.88 335 LEU B O 1
ATOM 6104 N N . PRO B 1 336 ? 4.129 -33.875 -14.578 1 89.88 336 PRO B N 1
ATOM 6105 C CA . PRO B 1 336 ? 4.785 -34.812 -13.641 1 89.88 336 PRO B CA 1
ATOM 6106 C C . PRO B 1 336 ? 5.406 -34.094 -12.445 1 89.88 336 PRO B C 1
ATOM 6108 O O . PRO B 1 336 ? 6.055 -33.031 -12.617 1 89.88 336 PRO B O 1
ATOM 6111 N N . VAL B 1 337 ? 5.16 -34.625 -11.266 1 89.88 337 VAL B N 1
ATOM 6112 C CA . VAL B 1 337 ? 5.73 -34.094 -10.031 1 89.88 337 VAL B CA 1
ATOM 6113 C C . VAL B 1 337 ? 6.438 -35.219 -9.281 1 89.88 337 VAL B C 1
ATOM 6115 O O . VAL B 1 337 ? 5.848 -36.281 -9.031 1 89.88 337 VAL B O 1
ATOM 6118 N N . PRO B 1 338 ? 7.707 -34.938 -8.984 1 87.19 338 PRO B N 1
ATOM 6119 C CA . PRO B 1 338 ? 8.398 -35.969 -8.211 1 87.19 338 PRO B CA 1
ATOM 6120 C C . PRO B 1 338 ? 7.723 -36.281 -6.879 1 87.19 338 PRO B C 1
ATOM 6122 O O . PRO B 1 338 ? 7.117 -35.375 -6.277 1 87.19 338 PRO B O 1
ATOM 6125 N N . THR B 1 339 ? 7.973 -37.5 -6.457 1 83.69 339 THR B N 1
ATOM 6126 C CA . THR B 1 339 ? 7.41 -37.938 -5.184 1 83.69 339 THR B CA 1
ATOM 6127 C C . THR B 1 339 ? 7.898 -37.031 -4.047 1 83.69 339 THR B C 1
ATOM 6129 O O . THR B 1 339 ? 9.086 -36.719 -3.973 1 83.69 339 THR B O 1
ATOM 6132 N N . GLY B 1 340 ? 6.996 -36.625 -3.271 1 86.38 340 GLY B N 1
ATOM 6133 C CA . GLY B 1 340 ? 7.344 -35.812 -2.104 1 86.38 340 GLY B CA 1
ATOM 6134 C C . GLY B 1 340 ? 7.445 -34.344 -2.396 1 86.38 340 GLY B C 1
ATOM 6135 O O . GLY B 1 340 ? 7.68 -33.531 -1.49 1 86.38 340 GLY B O 1
ATOM 6136 N N . LYS B 1 341 ? 7.219 -33.938 -3.625 1 91.19 341 LYS B N 1
ATOM 6137 C CA . LYS B 1 341 ? 7.375 -32.531 -3.992 1 91.19 341 LYS B CA 1
ATOM 6138 C C . LYS B 1 341 ? 6.035 -31.906 -4.363 1 91.19 341 LYS B C 1
ATOM 6140 O O . LYS B 1 341 ? 5.98 -30.766 -4.848 1 91.19 341 LYS B O 1
ATOM 6145 N N . HIS B 1 342 ? 4.988 -32.656 -4.043 1 93.69 342 HIS B N 1
ATOM 6146 C CA . HIS B 1 342 ? 3.648 -32.188 -4.344 1 93.69 342 HIS B CA 1
ATOM 6147 C C . HIS B 1 342 ? 3.264 -31.016 -3.424 1 93.69 342 HIS B C 1
ATOM 6149 O O . HIS B 1 342 ? 3.617 -31.016 -2.242 1 93.69 342 HIS B O 1
ATOM 6155 N N . VAL B 1 343 ? 2.623 -30.062 -4.004 1 96.38 343 VAL B N 1
ATOM 6156 C CA . VAL B 1 343 ? 1.975 -28.984 -3.266 1 96.38 343 VAL B CA 1
ATOM 6157 C C . VAL B 1 343 ? 0.498 -28.906 -3.648 1 96.38 343 VAL B C 1
ATOM 6159 O O . VAL B 1 343 ? -0.027 -29.812 -4.305 1 96.38 343 VAL B O 1
ATOM 6162 N N . GLY B 1 344 ? -0.218 -27.906 -3.24 1 97.62 344 GLY B N 1
ATOM 6163 C CA . GLY B 1 344 ? -1.655 -27.797 -3.436 1 97.62 344 GLY B CA 1
ATOM 6164 C C . GLY B 1 344 ? -2.037 -27.359 -4.836 1 97.62 344 GLY B C 1
ATOM 6165 O O . GLY B 1 344 ? -3.166 -26.922 -5.07 1 97.62 344 GLY B O 1
ATOM 6166 N N . PHE B 1 345 ? -1.072 -27.469 -5.824 1 98.12 345 PHE B N 1
ATOM 6167 C CA . PHE B 1 345 ? -1.342 -27.125 -7.215 1 98.12 345 PHE B CA 1
ATOM 6168 C C . PHE B 1 345 ? -1.402 -28.391 -8.078 1 98.12 345 PHE B C 1
ATOM 6170 O O . PHE B 1 345 ? -0.647 -29.328 -7.852 1 98.12 345 PHE B O 1
ATOM 6177 N N . ALA B 1 346 ? -2.322 -28.406 -8.969 1 97.31 346 ALA B N 1
ATOM 6178 C CA . ALA B 1 346 ? -2.369 -29.406 -10.039 1 97.31 346 ALA B CA 1
ATOM 6179 C C . ALA B 1 346 ? -2.289 -28.734 -11.406 1 97.31 346 ALA B C 1
ATOM 6181 O O . ALA B 1 346 ? -2.996 -27.766 -11.672 1 97.31 346 ALA B O 1
ATOM 6182 N N . ASN B 1 347 ? -1.417 -29.172 -12.219 1 97.69 347 ASN B N 1
ATOM 6183 C CA . ASN B 1 347 ? -1.283 -28.672 -13.578 1 97.69 347 ASN B CA 1
ATOM 6184 C C . ASN B 1 347 ? -1.661 -29.734 -14.609 1 97.69 347 ASN B C 1
ATOM 6186 O O . ASN B 1 347 ? -1.115 -30.844 -14.594 1 97.69 347 ASN B O 1
ATOM 6190 N N . VAL B 1 348 ? -2.592 -29.406 -15.516 1 98.56 348 VAL B N 1
ATOM 6191 C CA . VAL B 1 348 ? -3.119 -30.375 -16.469 1 98.56 348 VAL B CA 1
ATOM 6192 C C . VAL B 1 348 ? -2.986 -29.844 -17.891 1 98.56 348 VAL B C 1
ATOM 6194 O O . VAL B 1 348 ? -3.297 -28.672 -18.141 1 98.56 348 VAL B O 1
ATOM 6197 N N . ARG B 1 349 ? -2.492 -30.641 -18.797 1 98.38 349 ARG B N 1
ATOM 6198 C CA . ARG B 1 349 ? -2.334 -30.25 -20.188 1 98.38 349 ARG B CA 1
ATOM 6199 C C . ARG B 1 349 ? -3.689 -30.109 -20.875 1 98.38 349 ARG B C 1
ATOM 6201 O O . ARG B 1 349 ? -4.586 -30.938 -20.672 1 98.38 349 ARG B O 1
ATOM 6208 N N . LEU B 1 350 ? -3.881 -29.047 -21.594 1 98.5 350 LEU B N 1
ATOM 6209 C CA . LEU B 1 350 ? -5.109 -28.891 -22.359 1 98.5 350 LEU B CA 1
ATOM 6210 C C . LEU B 1 350 ? -5.039 -29.641 -23.672 1 98.5 350 LEU B C 1
ATOM 6212 O O . LEU B 1 350 ? -3.971 -29.734 -24.281 1 98.5 350 LEU B O 1
ATOM 6216 N N . PRO B 1 351 ? -6.164 -30.203 -24.109 1 97.56 351 PRO B N 1
ATOM 6217 C CA . PRO B 1 351 ? -6.188 -30.953 -25.375 1 97.56 351 PRO B CA 1
ATOM 6218 C C . PRO B 1 351 ? -6.281 -30.031 -26.594 1 97.56 351 PRO B C 1
ATOM 6220 O O . PRO B 1 351 ? -7.188 -30.188 -27.406 1 97.56 351 PRO B O 1
ATOM 6223 N N . LEU B 1 352 ? -5.43 -29.125 -26.641 1 96.69 352 LEU B N 1
ATOM 6224 C CA . LEU B 1 352 ? -5.309 -28.188 -27.75 1 96.69 352 LEU B CA 1
ATOM 6225 C C . LEU B 1 352 ? -3.932 -28.281 -28.391 1 96.69 352 LEU B C 1
ATOM 6227 O O . LEU B 1 352 ? -2.928 -28.453 -27.703 1 96.69 352 LEU B O 1
ATOM 6231 N N . THR B 1 353 ? -3.92 -28.25 -29.672 1 93.38 353 THR B N 1
ATOM 6232 C CA . THR B 1 353 ? -2.664 -28.281 -30.422 1 93.38 353 THR B CA 1
ATOM 6233 C C . THR B 1 353 ? -2.266 -26.875 -30.875 1 93.38 353 THR B C 1
ATOM 6235 O O . THR B 1 353 ? -3.084 -26.141 -31.422 1 93.38 353 THR B O 1
ATOM 6238 N N . VAL B 1 354 ? -1.1 -26.5 -30.531 1 92.06 354 VAL B N 1
ATOM 6239 C CA . VAL B 1 354 ? -0.546 -25.25 -31.016 1 92.06 354 VAL B CA 1
ATOM 6240 C C . VAL B 1 354 ? 0.365 -25.516 -32.219 1 92.06 354 VAL B C 1
ATOM 6242 O O . VAL B 1 354 ? 1.228 -26.391 -32.156 1 92.06 354 VAL B O 1
ATOM 6245 N N . GLN B 1 355 ? 0.091 -24.672 -33.312 1 84.38 355 GLN B N 1
ATOM 6246 C CA . GLN B 1 355 ? 0.859 -24.844 -34.531 1 84.38 355 GLN B CA 1
ATOM 6247 C C . GLN B 1 355 ? 2.328 -24.484 -34.312 1 84.38 355 GLN B C 1
ATOM 6249 O O . GLN B 1 355 ? 2.652 -23.625 -33.5 1 84.38 355 GLN B O 1
ATOM 6254 N N . GLY B 1 356 ? 3.256 -24.984 -35.188 1 66.44 356 GLY B N 1
ATOM 6255 C CA . GLY B 1 356 ? 4.676 -24.672 -35.219 1 66.44 356 GLY B CA 1
ATOM 6256 C C . GLY B 1 356 ? 5.512 -25.594 -34.375 1 66.44 356 GLY B C 1
ATOM 6257 O O . GLY B 1 356 ? 6.727 -25.703 -34.562 1 66.44 356 GLY B O 1
ATOM 6258 N N . HIS B 1 357 ? 5.004 -25.984 -33.219 1 54.97 357 HIS B N 1
ATOM 6259 C CA . HIS B 1 357 ? 5.855 -26.906 -32.469 1 54.97 357 HIS B CA 1
ATOM 6260 C C . HIS B 1 357 ? 5.895 -28.266 -33.156 1 54.97 357 HIS B C 1
ATOM 6262 O O . HIS B 1 357 ? 6.906 -28.969 -33.094 1 54.97 357 HIS B O 1
ATOM 6268 N N . THR B 1 358 ? 4.598 -28.766 -33.531 1 50.56 358 THR B N 1
ATOM 6269 C CA . THR B 1 358 ? 4.574 -30.016 -34.281 1 50.56 358 THR B CA 1
ATOM 6270 C C . THR B 1 358 ? 4.316 -29.75 -35.75 1 50.56 358 THR B C 1
ATOM 6272 O O . THR B 1 358 ? 3.912 -28.656 -36.125 1 50.56 358 THR B O 1
ATOM 6275 N N . THR B 1 359 ? 4.844 -30.578 -36.719 1 52.22 359 THR B N 1
ATOM 6276 C CA . THR B 1 359 ? 4.598 -30.672 -38.156 1 52.22 359 THR B CA 1
ATOM 6277 C C . THR B 1 359 ? 3.111 -30.531 -38.438 1 52.22 359 THR B C 1
ATOM 6279 O O . THR B 1 359 ? 2.693 -30.641 -39.594 1 52.22 359 THR B O 1
ATOM 6282 N N . ALA B 1 360 ? 2.346 -30.234 -37.375 1 54.28 360 ALA B N 1
ATOM 6283 C CA . ALA B 1 360 ? 0.905 -30.25 -37.625 1 54.28 360 ALA B CA 1
ATOM 6284 C C . ALA B 1 360 ? 0.449 -28.969 -38.312 1 54.28 360 ALA B C 1
ATOM 6286 O O . ALA B 1 360 ? 0.85 -27.875 -37.938 1 54.28 360 ALA B O 1
ATOM 6287 N N . THR B 1 361 ? -0.036 -28.969 -39.438 1 60.69 361 THR B N 1
ATOM 6288 C CA . THR B 1 361 ? -0.635 -27.875 -40.219 1 60.69 361 THR B CA 1
ATOM 6289 C C . THR B 1 361 ? -1.967 -27.453 -39.594 1 60.69 361 THR B C 1
ATOM 6291 O O . THR B 1 361 ? -2.51 -26.406 -39.938 1 60.69 361 THR B O 1
ATOM 6294 N N . GLU B 1 362 ? -2.457 -28.281 -38.562 1 78.19 362 GLU B N 1
ATOM 6295 C CA . GLU B 1 362 ? -3.734 -27.969 -37.938 1 78.19 362 GLU B CA 1
ATOM 6296 C C . GLU B 1 362 ? -3.545 -27.547 -36.469 1 78.19 362 GLU B C 1
ATOM 6298 O O . GLU B 1 362 ? -2.541 -27.891 -35.844 1 78.19 362 GLU B O 1
ATOM 6303 N N . GLY B 1 363 ? -4.281 -26.594 -35.906 1 88.06 363 GLY B N 1
ATOM 6304 C CA . GLY B 1 363 ? -4.211 -26.156 -34.5 1 88.06 363 GLY B CA 1
ATOM 6305 C C . GLY B 1 363 ? -4.227 -24.641 -34.344 1 88.06 363 GLY B C 1
ATOM 6306 O O . GLY B 1 363 ? -4.5 -23.922 -35.312 1 88.06 363 GLY B O 1
ATOM 6307 N N . ILE B 1 364 ? -4.02 -24.25 -33.156 1 93 364 ILE B N 1
ATOM 6308 C CA . ILE B 1 364 ? -3.994 -22.828 -32.812 1 93 364 ILE B CA 1
ATOM 6309 C C . ILE B 1 364 ? -2.682 -22.203 -33.281 1 93 364 ILE B C 1
ATOM 6311 O O . ILE B 1 364 ? -1.601 -22.656 -32.875 1 93 364 ILE B O 1
ATOM 6315 N N . PRO B 1 365 ? -2.709 -21.25 -34.219 1 92.12 365 PRO B N 1
ATOM 6316 C CA . PRO B 1 365 ? -1.469 -20.531 -34.531 1 92.12 365 PRO B CA 1
ATOM 6317 C C . PRO B 1 365 ? -0.749 -20 -33.312 1 92.12 365 PRO B C 1
ATOM 6319 O O . PRO B 1 365 ? -1.394 -19.516 -32.375 1 92.12 365 PRO B O 1
ATOM 6322 N N . ALA B 1 366 ? 0.582 -20.094 -33.312 1 90.75 366 ALA B N 1
ATOM 6323 C CA . ALA B 1 366 ? 1.396 -19.625 -32.188 1 90.75 366 ALA B CA 1
ATOM 6324 C C . ALA B 1 366 ? 1.084 -18.172 -31.859 1 90.75 366 ALA B C 1
ATOM 6326 O O . ALA B 1 366 ? 1.076 -17.797 -30.688 1 90.75 366 ALA B O 1
ATOM 6327 N N . LYS B 1 367 ? 0.83 -17.344 -32.812 1 90.31 367 LYS B N 1
ATOM 6328 C CA . LYS B 1 367 ? 0.568 -15.922 -32.625 1 90.31 367 LYS B CA 1
ATOM 6329 C C . LYS B 1 367 ? -0.742 -15.703 -31.875 1 90.31 367 LYS B C 1
ATOM 6331 O O . LYS B 1 367 ? -0.968 -14.625 -31.328 1 90.31 367 LYS B O 1
ATOM 6336 N N . ASP B 1 368 ? -1.602 -16.734 -31.797 1 92.88 368 ASP B N 1
ATOM 6337 C CA . ASP B 1 368 ? -2.934 -16.594 -31.219 1 92.88 368 ASP B CA 1
ATOM 6338 C C . ASP B 1 368 ? -2.967 -17.094 -29.766 1 92.88 368 ASP B C 1
ATOM 6340 O O . ASP B 1 368 ? -3.992 -16.984 -29.094 1 92.88 368 ASP B O 1
ATOM 6344 N N . VAL B 1 369 ? -1.908 -17.625 -29.281 1 93.06 369 VAL B N 1
ATOM 6345 C CA . VAL B 1 369 ? -1.872 -18.25 -27.969 1 93.06 369 VAL B CA 1
ATOM 6346 C C . VAL B 1 369 ? -2.367 -17.281 -26.906 1 93.06 369 VAL B C 1
ATOM 6348 O O . VAL B 1 369 ? -3.199 -17.641 -26.062 1 93.06 369 VAL B O 1
ATOM 6351 N N . ASN B 1 370 ? -1.892 -16.062 -26.938 1 90.19 370 ASN B N 1
ATOM 6352 C CA . ASN B 1 370 ? -2.309 -15.07 -25.953 1 90.19 370 ASN B CA 1
ATOM 6353 C C . ASN B 1 370 ? -3.801 -14.766 -26.062 1 90.19 370 ASN B C 1
ATOM 6355 O O . ASN B 1 370 ? -4.477 -14.586 -25.047 1 90.19 370 ASN B O 1
ATOM 6359 N N . ALA B 1 371 ? -4.223 -14.617 -27.266 1 91.5 371 ALA B N 1
ATOM 6360 C CA . ALA B 1 371 ? -5.645 -14.359 -27.469 1 91.5 371 ALA B CA 1
ATOM 6361 C C . ALA B 1 371 ? -6.496 -15.5 -26.922 1 91.5 371 ALA B C 1
ATOM 6363 O O . ALA B 1 371 ? -7.574 -15.266 -26.375 1 91.5 371 ALA B O 1
ATOM 6364 N N . VAL B 1 372 ? -6.051 -16.719 -27.125 1 95 372 VAL B N 1
ATOM 6365 C CA . VAL B 1 372 ? -6.746 -17.906 -26.656 1 95 372 VAL B CA 1
ATOM 6366 C C . VAL B 1 372 ? -6.797 -17.891 -25.125 1 95 372 VAL B C 1
ATOM 6368 O O . VAL B 1 372 ? -7.852 -18.141 -24.531 1 95 372 VAL B O 1
ATOM 6371 N N . ILE B 1 373 ? -5.707 -17.641 -24.5 1 95.06 373 ILE B N 1
ATOM 6372 C CA . ILE B 1 373 ? -5.629 -17.594 -23.047 1 95.06 373 ILE B CA 1
ATOM 6373 C C . ILE B 1 373 ? -6.562 -16.516 -22.516 1 95.06 373 ILE B C 1
ATOM 6375 O O . ILE B 1 373 ? -7.324 -16.75 -21.562 1 95.06 373 ILE B O 1
ATOM 6379 N N . ASN B 1 374 ? -6.539 -15.359 -23.094 1 93.06 374 ASN B N 1
ATOM 6380 C CA . ASN B 1 374 ? -7.402 -14.266 -22.672 1 93.06 374 ASN B CA 1
ATOM 6381 C C . ASN B 1 374 ? -8.875 -14.609 -22.844 1 93.06 374 ASN B C 1
ATOM 6383 O O . ASN B 1 374 ? -9.711 -14.234 -22.016 1 93.06 374 ASN B O 1
ATOM 6387 N N . PHE B 1 375 ? -9.117 -15.234 -23.953 1 94.94 375 PHE B N 1
ATOM 6388 C CA . PHE B 1 375 ? -10.484 -15.695 -24.203 1 94.94 375 PHE B CA 1
ATOM 6389 C C . PHE B 1 375 ? -10.945 -16.625 -23.094 1 94.94 375 PHE B C 1
ATOM 6391 O O . PHE B 1 375 ? -12.039 -16.469 -22.547 1 94.94 375 PHE B O 1
ATOM 6398 N N . MET B 1 376 ? -10.141 -17.562 -22.734 1 96.69 376 MET B N 1
ATOM 6399 C CA . MET B 1 376 ? -10.484 -18.5 -21.672 1 96.69 376 MET B CA 1
ATOM 6400 C C . MET B 1 376 ? -10.703 -17.781 -20.344 1 96.69 376 MET B C 1
ATOM 6402 O O . MET B 1 376 ? -11.68 -18.047 -19.641 1 96.69 376 MET B O 1
ATOM 6406 N N . PHE B 1 377 ? -9.766 -16.891 -20.047 1 95.75 377 PHE B N 1
ATOM 6407 C CA . PHE B 1 377 ? -9.852 -16.141 -18.797 1 95.75 377 PHE B CA 1
ATOM 6408 C C . PHE B 1 377 ? -11.188 -15.422 -18.688 1 95.75 377 PHE B C 1
ATOM 6410 O O . PHE B 1 377 ? -11.836 -15.453 -17.641 1 95.75 377 PHE B O 1
ATOM 6417 N N . ARG B 1 378 ? -11.586 -14.828 -19.719 1 94.81 378 ARG B N 1
ATOM 6418 C CA . ARG B 1 378 ? -12.844 -14.094 -19.719 1 94.81 378 ARG B CA 1
ATOM 6419 C C . ARG B 1 378 ? -14.031 -15.047 -19.578 1 94.81 378 ARG B C 1
ATOM 6421 O O . ARG B 1 378 ? -14.945 -14.789 -18.797 1 94.81 378 ARG B O 1
ATOM 6428 N N . LYS B 1 379 ? -13.977 -16.109 -20.297 1 97.12 379 LYS B N 1
ATOM 6429 C CA . LYS B 1 379 ? -15.125 -17 -20.344 1 97.12 379 LYS B CA 1
ATOM 6430 C C . LYS B 1 379 ? -15.266 -17.797 -19.047 1 97.12 379 LYS B C 1
ATOM 6432 O O . LYS B 1 379 ? -16.375 -18.109 -18.625 1 97.12 379 LYS B O 1
ATOM 6437 N N . PHE B 1 380 ? -14.156 -18.141 -18.406 1 98.06 380 PHE B N 1
ATOM 6438 C CA . PHE B 1 380 ? -14.227 -18.797 -17.094 1 98.06 380 PHE B CA 1
ATOM 6439 C C . PHE B 1 380 ? -15.156 -18.031 -16.172 1 98.06 380 PHE B C 1
ATOM 6441 O O . PHE B 1 380 ? -15.992 -18.625 -15.484 1 98.06 380 PHE B O 1
ATOM 6448 N N . THR B 1 381 ? -15.008 -16.703 -16.156 1 96.44 381 THR B N 1
ATOM 6449 C CA . THR B 1 381 ? -15.727 -15.867 -15.203 1 96.44 381 THR B CA 1
ATOM 6450 C C . THR B 1 381 ? -17.125 -15.547 -15.711 1 96.44 381 THR B C 1
ATOM 6452 O O . THR B 1 381 ? -18.094 -15.617 -14.961 1 96.44 381 THR B O 1
ATOM 6455 N N . GLU B 1 382 ? -17.234 -15.203 -16.969 1 95.5 382 GLU B N 1
ATOM 6456 C CA . GLU B 1 382 ? -18.484 -14.727 -17.547 1 95.5 382 GLU B CA 1
ATOM 6457 C C . GLU B 1 382 ? -19.5 -15.859 -17.656 1 95.5 382 GLU B C 1
ATOM 6459 O O . GLU B 1 382 ? -20.688 -15.664 -17.375 1 95.5 382 GLU B O 1
ATOM 6464 N N . ASP B 1 383 ? -18.969 -17.016 -18.078 1 97.5 383 ASP B N 1
ATOM 6465 C CA . ASP B 1 383 ? -19.906 -18.078 -18.469 1 97.5 383 ASP B CA 1
ATOM 6466 C C . ASP B 1 383 ? -19.984 -19.156 -17.391 1 97.5 383 ASP B C 1
ATOM 6468 O O . ASP B 1 383 ? -21 -19.844 -17.266 1 97.5 383 ASP B O 1
ATOM 6472 N N . TYR B 1 384 ? -18.922 -19.266 -16.578 1 98.38 384 TYR B N 1
ATOM 6473 C CA . TYR B 1 384 ? -18.875 -20.516 -15.828 1 98.38 384 TYR B CA 1
ATOM 6474 C C . TYR B 1 384 ? -18.609 -20.25 -14.344 1 98.38 384 TYR B C 1
ATOM 6476 O O . TYR B 1 384 ? -18.469 -21.203 -13.562 1 98.38 384 TYR B O 1
ATOM 6484 N N . HIS B 1 385 ? -18.531 -19.047 -13.852 1 98 385 HIS B N 1
ATOM 6485 C CA . HIS B 1 385 ? -18.375 -18.672 -12.453 1 98 385 HIS B CA 1
ATOM 6486 C C . HIS B 1 385 ? -17.203 -19.406 -11.812 1 98 385 HIS B C 1
ATOM 6488 O O . HIS B 1 385 ? -17.359 -20.031 -10.75 1 98 385 HIS B O 1
ATOM 6494 N N . THR B 1 386 ? -16.125 -19.422 -12.453 1 98.56 386 THR B N 1
ATOM 6495 C CA . THR B 1 386 ? -14.867 -19.984 -11.984 1 98.56 386 THR B CA 1
ATOM 6496 C C . THR B 1 386 ? -13.68 -19.312 -12.656 1 98.56 386 THR B C 1
ATOM 6498 O O . THR B 1 386 ? -13.859 -18.359 -13.43 1 98.56 386 THR B O 1
ATOM 6501 N N . PHE B 1 387 ? -12.5 -19.719 -12.297 1 98.19 387 PHE B N 1
ATOM 6502 C CA . PHE B 1 387 ? -11.273 -19.25 -12.938 1 98.19 387 PHE B CA 1
ATOM 6503 C C . PHE B 1 387 ? -10.148 -20.266 -12.758 1 98.19 387 PHE B C 1
ATOM 6505 O O . PHE B 1 387 ? -9.977 -20.812 -11.672 1 98.19 387 PHE B O 1
ATOM 6512 N N . ILE B 1 388 ? -9.523 -20.5 -13.805 1 98.38 388 ILE B N 1
ATOM 6513 C CA . ILE B 1 388 ? -8.367 -21.406 -13.828 1 98.38 388 ILE B CA 1
ATOM 6514 C C . ILE B 1 388 ? -7.234 -20.75 -14.625 1 98.38 388 ILE B C 1
ATOM 6516 O O . ILE B 1 388 ? -7.422 -20.359 -15.781 1 98.38 388 ILE B O 1
ATOM 6520 N N . ASN B 1 389 ? -6.086 -20.656 -14.039 1 96.81 389 ASN B N 1
ATOM 6521 C CA . ASN B 1 389 ? -4.957 -20.062 -14.75 1 96.81 389 ASN B CA 1
ATOM 6522 C C . ASN B 1 389 ? -4.434 -20.984 -15.852 1 96.81 389 ASN B C 1
ATOM 6524 O O . ASN B 1 389 ? -4.375 -22.203 -15.664 1 96.81 389 ASN B O 1
ATOM 6528 N N . VAL B 1 390 ? -4.121 -20.375 -16.953 1 96.62 390 VAL B N 1
ATOM 6529 C CA . VAL B 1 390 ? -3.611 -21.109 -18.109 1 96.62 390 VAL B CA 1
ATOM 6530 C C . VAL B 1 390 ? -2.316 -20.469 -18.594 1 96.62 390 VAL B C 1
ATOM 6532 O O . VAL B 1 390 ? -2.191 -19.234 -18.609 1 96.62 390 VAL B O 1
ATOM 6535 N N . LEU B 1 391 ? -1.379 -21.281 -18.953 1 95.06 391 LEU B N 1
ATOM 6536 C CA . LEU B 1 391 ? -0.11 -20.797 -19.484 1 95.06 391 LEU B CA 1
ATOM 6537 C C . LEU B 1 391 ? 0.416 -21.719 -20.578 1 95.06 391 LEU B C 1
ATOM 6539 O O . LEU B 1 391 ? 0.176 -22.938 -20.531 1 95.06 391 LEU B O 1
ATOM 6543 N N . TYR B 1 392 ? 1.069 -21.109 -21.531 1 94.12 392 TYR B N 1
ATOM 6544 C CA . TYR B 1 392 ? 1.708 -21.875 -22.594 1 94.12 392 TYR B CA 1
ATOM 6545 C C . TYR B 1 392 ? 3.184 -22.109 -22.297 1 94.12 392 TYR B C 1
ATOM 6547 O O . TYR B 1 392 ? 3.947 -21.156 -22.125 1 94.12 392 TYR B O 1
ATOM 6555 N N . PHE B 1 393 ? 3.557 -23.328 -22.141 1 92.19 393 PHE B N 1
ATOM 6556 C CA . PHE B 1 393 ? 4.965 -23.688 -22.016 1 92.19 393 PHE B CA 1
ATOM 6557 C C . PHE B 1 393 ? 5.199 -25.125 -22.5 1 92.19 393 PHE B C 1
ATOM 6559 O O . PHE B 1 393 ? 4.266 -25.922 -22.547 1 92.19 393 PHE B O 1
ATOM 6566 N N . SER B 1 394 ? 6.355 -25.422 -22.938 1 92.62 394 SER B N 1
ATOM 6567 C CA . SER B 1 394 ? 6.789 -26.734 -23.391 1 92.62 394 SER B CA 1
ATOM 6568 C C . SER B 1 394 ? 5.875 -27.266 -24.5 1 92.62 394 SER B C 1
ATOM 6570 O O . SER B 1 394 ? 5.48 -28.422 -24.469 1 92.62 394 SER B O 1
ATOM 6572 N N . GLY B 1 395 ? 5.371 -26.375 -25.297 1 91.12 395 GLY B N 1
ATOM 6573 C CA . GLY B 1 395 ? 4.656 -26.75 -26.516 1 91.12 395 GLY B CA 1
ATOM 6574 C C . GLY B 1 395 ? 3.186 -27.031 -26.281 1 91.12 395 GLY B C 1
ATOM 6575 O O . GLY B 1 395 ? 2.49 -27.516 -27.172 1 91.12 395 GLY B O 1
ATOM 6576 N N . ALA B 1 396 ? 2.729 -26.703 -25.109 1 94.88 396 ALA B N 1
ATOM 6577 C CA . ALA B 1 396 ? 1.332 -27 -24.797 1 94.88 396 ALA B CA 1
ATOM 6578 C C . ALA B 1 396 ? 0.734 -25.938 -23.891 1 94.88 396 ALA B C 1
ATOM 6580 O O . ALA B 1 396 ? 1.465 -25.172 -23.25 1 94.88 396 ALA B O 1
ATOM 6581 N N . LEU B 1 397 ? -0.559 -25.828 -23.953 1 96.5 397 LEU B N 1
ATOM 6582 C CA . LEU B 1 397 ? -1.289 -25.047 -22.953 1 96.5 397 LEU B CA 1
ATOM 6583 C C . LEU B 1 397 ? -1.606 -25.891 -21.719 1 96.5 397 LEU B C 1
ATOM 6585 O O . LEU B 1 397 ? -2.018 -27.047 -21.844 1 96.5 397 LEU B O 1
ATOM 6589 N N . TRP B 1 398 ? -1.319 -25.297 -20.594 1 97.5 398 TRP B N 1
ATOM 6590 C CA . TRP B 1 398 ? -1.514 -25.984 -19.312 1 97.5 398 TRP B CA 1
ATOM 6591 C C . TRP B 1 398 ? -2.434 -25.172 -18.406 1 97.5 398 TRP B C 1
ATOM 6593 O O . TRP B 1 398 ? -2.344 -23.938 -18.344 1 97.5 398 TRP B O 1
ATOM 6603 N N . ALA B 1 399 ? -3.279 -25.875 -17.703 1 98.31 399 ALA B N 1
ATOM 6604 C CA . ALA B 1 399 ? -4.168 -25.25 -16.734 1 98.31 399 ALA B CA 1
ATOM 6605 C C . ALA B 1 399 ? -3.725 -25.578 -15.305 1 98.31 399 ALA B C 1
ATOM 6607 O O . ALA B 1 399 ? -3.402 -26.734 -14.992 1 98.31 399 ALA B O 1
ATOM 6608 N N . ARG B 1 400 ? -3.646 -24.578 -14.461 1 98.25 400 ARG B N 1
ATOM 6609 C CA . ARG B 1 400 ? -3.264 -24.766 -13.07 1 98.25 400 ARG B CA 1
ATOM 6610 C C . ARG B 1 400 ? -4.477 -24.672 -12.148 1 98.25 400 ARG B C 1
ATOM 6612 O O . ARG B 1 400 ? -5.137 -23.641 -12.086 1 98.25 400 ARG B O 1
ATOM 6619 N N . LEU B 1 401 ? -4.789 -25.719 -11.484 1 98.38 401 LEU B N 1
ATOM 6620 C CA . LEU B 1 401 ? -5.859 -25.75 -10.492 1 98.38 401 LEU B CA 1
ATOM 6621 C C . LEU B 1 401 ? -5.293 -25.703 -9.078 1 98.38 401 LEU B C 1
ATOM 6623 O O . LEU B 1 401 ? -4.258 -26.328 -8.797 1 98.38 401 LEU B O 1
ATOM 6627 N N . CYS B 1 402 ? -5.941 -25.031 -8.203 1 98.38 402 CYS B N 1
ATOM 6628 C CA . CYS B 1 402 ? -5.5 -24.859 -6.828 1 98.38 402 CYS B CA 1
ATOM 6629 C C . CYS B 1 402 ? -6.375 -25.656 -5.867 1 98.38 402 CYS B C 1
ATOM 6631 O O . CYS B 1 402 ? -7.59 -25.469 -5.828 1 98.38 402 CYS B O 1
ATOM 6633 N N . ALA B 1 403 ? -5.77 -26.531 -5.098 1 98.75 403 ALA B N 1
ATOM 6634 C CA . ALA B 1 403 ? -6.473 -27.266 -4.051 1 98.75 403 ALA B CA 1
ATOM 6635 C C . ALA B 1 403 ? -6.473 -26.484 -2.738 1 98.75 403 ALA B C 1
ATOM 6637 O O . ALA B 1 403 ? -5.453 -25.891 -2.357 1 98.75 403 ALA B O 1
ATOM 6638 N N . THR B 1 404 ? -7.566 -26.391 -2.127 1 98.62 404 THR B N 1
ATOM 6639 C CA . THR B 1 404 ? -7.703 -25.719 -0.836 1 98.62 404 THR B CA 1
ATOM 6640 C C . THR B 1 404 ? -8.82 -26.359 -0.014 1 98.62 404 THR B C 1
ATOM 6642 O O . THR B 1 404 ? -9.555 -27.219 -0.51 1 98.62 404 THR B O 1
ATOM 6645 N N . VAL B 1 405 ? -9.039 -25.969 1.178 1 98.75 405 VAL B N 1
ATOM 6646 C CA . VAL B 1 405 ? -9.82 -26.672 2.189 1 98.75 405 VAL B CA 1
ATOM 6647 C C . VAL B 1 405 ? -11.297 -26.641 1.809 1 98.75 405 VAL B C 1
ATOM 6649 O O . VAL B 1 405 ? -12.078 -27.484 2.24 1 98.75 405 VAL B O 1
ATOM 6652 N N . TYR B 1 406 ? -11.75 -25.703 0.994 1 98.69 406 TYR B N 1
ATOM 6653 C CA . TYR B 1 406 ? -13.172 -25.578 0.706 1 98.69 406 TYR B CA 1
ATOM 6654 C C . TYR B 1 406 ? -13.523 -26.266 -0.612 1 98.69 406 TYR B C 1
ATOM 6656 O O . TYR B 1 406 ? -14.648 -26.141 -1.104 1 98.69 406 TYR B O 1
ATOM 6664 N N . LEU B 1 407 ? -12.586 -26.969 -1.246 1 98.88 407 LEU B N 1
ATOM 6665 C CA . LEU B 1 407 ? -12.812 -27.656 -2.512 1 98.88 407 LEU B CA 1
ATOM 6666 C C . LEU B 1 407 ? -12.758 -29.172 -2.324 1 98.88 407 LEU B C 1
ATOM 6668 O O . LEU B 1 407 ? -12.141 -29.656 -1.378 1 98.88 407 LEU B O 1
ATOM 6672 N N . ASP B 1 408 ? -13.383 -29.859 -3.18 1 98.75 408 ASP B N 1
ATOM 6673 C CA . ASP B 1 408 ? -13.281 -31.312 -3.25 1 98.75 408 ASP B CA 1
ATOM 6674 C C . ASP B 1 408 ? -13.148 -31.797 -4.695 1 98.75 408 ASP B C 1
ATOM 6676 O O . ASP B 1 408 ? -12.992 -30.984 -5.609 1 98.75 408 ASP B O 1
ATOM 6680 N N . VAL B 1 409 ? -13.133 -33.094 -4.891 1 98.75 409 VAL B N 1
ATOM 6681 C CA . VAL B 1 409 ? -12.828 -33.656 -6.199 1 98.75 409 VAL B CA 1
ATOM 6682 C C . VAL B 1 409 ? -13.914 -33.281 -7.203 1 98.75 409 VAL B C 1
ATOM 6684 O O . VAL B 1 409 ? -13.625 -33.062 -8.383 1 98.75 409 VAL B O 1
ATOM 6687 N N . ASP B 1 410 ? -15.141 -33.062 -6.73 1 98.69 410 ASP B N 1
ATOM 6688 C CA . ASP B 1 410 ? -16.234 -32.656 -7.621 1 98.69 410 ASP B CA 1
ATOM 6689 C C . ASP B 1 410 ? -16.016 -31.266 -8.18 1 98.69 410 ASP B C 1
ATOM 6691 O O . ASP B 1 410 ? -16.391 -30.984 -9.32 1 98.69 410 ASP B O 1
ATOM 6695 N N . ASP B 1 411 ? -15.477 -30.406 -7.371 1 98.81 411 ASP B N 1
ATOM 6696 C CA . ASP B 1 411 ? -15.125 -29.078 -7.859 1 98.81 411 ASP B CA 1
ATOM 6697 C C . ASP B 1 411 ? -14.062 -29.172 -8.953 1 98.81 411 ASP B C 1
ATOM 6699 O O . ASP B 1 411 ? -14.125 -28.438 -9.945 1 98.81 411 ASP B O 1
ATOM 6703 N N . PHE B 1 412 ? -13.102 -30.031 -8.789 1 98.88 412 PHE B N 1
ATOM 6704 C CA . PHE B 1 412 ? -12.086 -30.234 -9.812 1 98.88 412 PHE B CA 1
ATOM 6705 C C . PHE B 1 412 ? -12.711 -30.797 -11.086 1 98.88 412 PHE B C 1
ATOM 6707 O O . PHE B 1 412 ? -12.375 -30.359 -12.188 1 98.88 412 PHE B O 1
ATOM 6714 N N . LYS B 1 413 ? -13.609 -31.719 -10.922 1 98.88 413 LYS B N 1
ATOM 6715 C CA . LYS B 1 413 ? -14.305 -32.281 -12.078 1 98.88 413 LYS B CA 1
ATOM 6716 C C . LYS B 1 413 ? -15.086 -31.188 -12.82 1 98.88 413 LYS B C 1
ATOM 6718 O O . LYS B 1 413 ? -15.117 -31.172 -14.055 1 98.88 413 LYS B O 1
ATOM 6723 N N . TYR B 1 414 ? -15.711 -30.344 -12.023 1 98.81 414 TYR B N 1
ATOM 6724 C CA . TYR B 1 414 ? -16.391 -29.219 -12.648 1 98.81 414 TYR B CA 1
ATOM 6725 C C . TYR B 1 414 ? -15.414 -28.391 -13.484 1 98.81 414 TYR B C 1
ATOM 6727 O O . TYR B 1 414 ? -15.703 -28.047 -14.633 1 98.81 414 TYR B O 1
ATOM 6735 N N . GLY B 1 415 ? -14.25 -28.125 -12.922 1 98.88 415 GLY B N 1
ATOM 6736 C CA . GLY B 1 415 ? -13.219 -27.422 -13.672 1 98.88 415 GLY B CA 1
ATOM 6737 C C . GLY B 1 415 ? -12.812 -28.141 -14.945 1 98.88 415 GLY B C 1
ATOM 6738 O O . GLY B 1 415 ? -12.617 -27.516 -15.984 1 98.88 415 GLY B O 1
ATOM 6739 N N . GLY B 1 416 ? -12.641 -29.422 -14.844 1 98.88 416 GLY B N 1
ATOM 6740 C CA . GLY B 1 416 ? -12.312 -30.219 -16.016 1 98.88 416 GLY B CA 1
ATOM 6741 C C . GLY B 1 416 ? -13.352 -30.125 -17.109 1 98.88 416 GLY B C 1
ATOM 6742 O O . GLY B 1 416 ? -13 -30.031 -18.297 1 98.88 416 GLY B O 1
ATOM 6743 N N . MET B 1 417 ? -14.602 -30.156 -16.734 1 98.81 417 MET B N 1
ATOM 6744 C CA . MET B 1 417 ? -15.688 -30.047 -17.688 1 98.81 417 MET B CA 1
ATOM 6745 C C . MET B 1 417 ? -15.68 -28.672 -18.359 1 98.81 417 MET B C 1
ATOM 6747 O O . MET B 1 417 ? -15.906 -28.578 -19.578 1 98.81 417 MET B O 1
ATOM 6751 N N . VAL B 1 418 ? -15.5 -27.656 -17.562 1 98.88 418 VAL B N 1
ATOM 6752 C CA . VAL B 1 418 ? -15.438 -26.297 -18.094 1 98.88 418 VAL B CA 1
ATOM 6753 C C . VAL B 1 418 ? -14.289 -26.188 -19.078 1 98.88 418 VAL B C 1
ATOM 6755 O O . VAL B 1 418 ? -14.445 -25.609 -20.172 1 98.88 418 VAL B O 1
ATOM 6758 N N . LEU B 1 419 ? -13.117 -26.719 -18.703 1 98.88 419 LEU B N 1
ATOM 6759 C CA . LEU B 1 419 ? -11.953 -26.703 -19.594 1 98.88 419 LEU B CA 1
ATOM 6760 C C . LEU B 1 419 ? -12.25 -27.422 -20.891 1 98.88 419 LEU B C 1
ATOM 6762 O O . LEU B 1 419 ? -11.883 -26.953 -21.969 1 98.88 419 LEU B O 1
ATOM 6766 N N . LYS B 1 420 ? -12.844 -28.547 -20.797 1 98.75 420 LYS B N 1
ATOM 6767 C CA . LYS B 1 420 ? -13.195 -29.328 -21.984 1 98.75 420 LYS B CA 1
ATOM 6768 C C . LYS B 1 420 ? -14.094 -28.516 -22.922 1 98.75 420 LYS B C 1
ATOM 6770 O O . LYS B 1 420 ? -13.844 -28.453 -24.125 1 98.75 420 LYS B O 1
ATOM 6775 N N . LYS B 1 421 ? -15.133 -27.906 -22.344 1 98.62 421 LYS B N 1
ATOM 6776 C CA . LYS B 1 421 ? -16.062 -27.109 -23.125 1 98.62 421 LYS B CA 1
ATOM 6777 C C . LYS B 1 421 ? -15.359 -25.938 -23.797 1 98.62 421 LYS B C 1
ATOM 6779 O O . LYS B 1 421 ? -15.602 -25.641 -24.969 1 98.62 421 LYS B O 1
ATOM 6784 N N . LEU B 1 422 ? -14.523 -25.266 -23.062 1 98.44 422 LEU B N 1
ATOM 6785 C CA . LEU B 1 422 ? -13.836 -24.094 -23.594 1 98.44 422 LEU B CA 1
ATOM 6786 C C . LEU B 1 422 ? -12.836 -24.5 -24.672 1 98.44 422 LEU B C 1
ATOM 6788 O O . LEU B 1 422 ? -12.633 -23.766 -25.641 1 98.44 422 LEU B O 1
ATOM 6792 N N . CYS B 1 423 ? -12.164 -25.641 -24.5 1 98.25 423 CYS B N 1
ATOM 6793 C CA . CYS B 1 423 ? -11.273 -26.141 -25.547 1 98.25 423 CYS B CA 1
ATOM 6794 C C . CYS B 1 423 ? -12.039 -26.391 -26.828 1 98.25 423 CYS B C 1
ATOM 6796 O O . CYS B 1 423 ? -11.547 -26.094 -27.922 1 98.25 423 CYS B O 1
ATOM 6798 N N . GLN B 1 424 ? -13.219 -26.938 -26.719 1 97.75 424 GLN B N 1
ATOM 6799 C CA . GLN B 1 424 ? -14.07 -27.156 -27.891 1 97.75 424 GLN B CA 1
ATOM 6800 C C . GLN B 1 424 ? -14.453 -25.844 -28.562 1 97.75 424 GLN B C 1
ATOM 6802 O O . GLN B 1 424 ? -14.453 -25.75 -29.781 1 97.75 424 GLN B O 1
ATOM 6807 N N . ARG B 1 425 ? -14.766 -24.891 -27.734 1 97.12 425 ARG B N 1
ATOM 6808 C CA . ARG B 1 425 ? -15.125 -23.578 -28.266 1 97.12 425 ARG B CA 1
ATOM 6809 C C . ARG B 1 425 ? -13.945 -22.938 -28.984 1 97.12 425 ARG B C 1
ATOM 6811 O O . ARG B 1 425 ? -14.125 -22.25 -29.984 1 97.12 425 ARG B O 1
ATOM 6818 N N . ILE B 1 426 ? -12.773 -23.109 -28.5 1 96.62 426 ILE B N 1
ATOM 6819 C CA . ILE B 1 426 ? -11.562 -22.578 -29.094 1 96.62 426 ILE B CA 1
ATOM 6820 C C . ILE B 1 426 ? -11.305 -23.281 -30.438 1 96.62 426 ILE B C 1
ATOM 6822 O O . ILE B 1 426 ? -10.969 -22.625 -31.422 1 96.62 426 ILE B O 1
ATOM 6826 N N . GLU B 1 427 ? -11.445 -24.578 -30.453 1 94.38 427 GLU B N 1
ATOM 6827 C CA . GLU B 1 427 ? -11.242 -25.344 -31.688 1 94.38 427 GLU B CA 1
ATOM 6828 C C . GLU B 1 427 ? -12.25 -24.953 -32.75 1 94.38 427 GLU B C 1
ATOM 6830 O O . GLU B 1 427 ? -11.945 -25.016 -33.938 1 94.38 427 GLU B O 1
ATOM 6835 N N . SER B 1 428 ? -13.422 -24.484 -32.344 1 93.94 428 SER B N 1
ATOM 6836 C CA . SER B 1 428 ? -14.445 -24.031 -33.281 1 93.94 428 SER B CA 1
ATOM 6837 C C . SER B 1 428 ? -14.172 -22.625 -33.781 1 93.94 428 SER B C 1
ATOM 6839 O O . SER B 1 428 ? -14.898 -22.109 -34.625 1 93.94 428 SER B O 1
ATOM 6841 N N . GLY B 1 429 ? -13.164 -21.891 -33.156 1 92.38 429 GLY B N 1
ATOM 6842 C CA . GLY B 1 429 ? -12.75 -20.578 -33.656 1 92.38 429 GLY B CA 1
ATOM 6843 C C . GLY B 1 429 ? -13.469 -19.438 -32.938 1 92.38 429 GLY B C 1
ATOM 6844 O O . GLY B 1 429 ? -13.43 -18.297 -33.406 1 92.38 429 GLY B O 1
ATOM 6845 N N . GLU B 1 430 ? -14.109 -1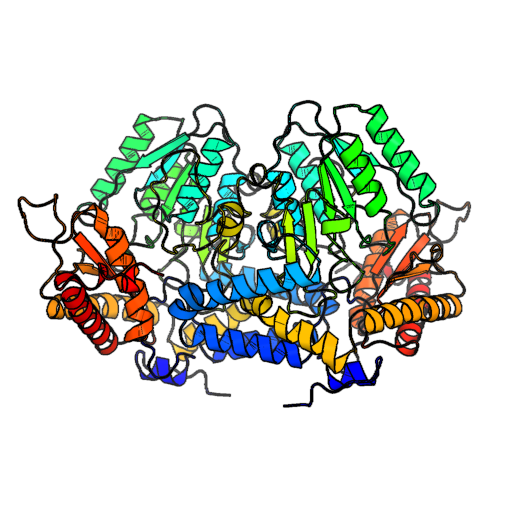9.688 -31.797 1 94.06 430 GLU B N 1
ATOM 6846 C CA . GLU B 1 430 ? -14.875 -18.656 -31.125 1 94.06 430 GLU B CA 1
ATOM 6847 C C . GLU B 1 430 ? -13.977 -17.5 -30.688 1 94.06 430 GLU B C 1
ATOM 6849 O O . GLU B 1 430 ? -14.422 -16.344 -30.609 1 94.06 430 GLU B O 1
ATOM 6854 N N . TYR B 1 431 ? -12.711 -17.781 -30.375 1 93.25 431 TYR B N 1
ATOM 6855 C CA . TYR B 1 431 ? -11.805 -16.766 -29.875 1 93.25 431 TYR B CA 1
ATOM 6856 C C . TYR B 1 431 ? -11.438 -15.766 -30.969 1 93.25 431 TYR B C 1
ATOM 6858 O O . TYR B 1 431 ? -10.898 -14.695 -30.703 1 93.25 431 TYR B O 1
ATOM 6866 N N . LEU B 1 432 ? -11.766 -16 -32.219 1 90.75 432 LEU B N 1
ATOM 6867 C CA . LEU B 1 432 ? -11.438 -15.164 -33.375 1 90.75 432 LEU B CA 1
ATOM 6868 C C . LEU B 1 432 ? -12.555 -14.164 -33.656 1 90.75 432 LEU B C 1
ATOM 6870 O O . LEU B 1 432 ? -12.383 -13.242 -34.469 1 90.75 432 LEU B O 1
ATOM 6874 N N . THR B 1 433 ? -13.68 -14.328 -33 1 86.44 433 THR B N 1
ATOM 6875 C CA . THR B 1 433 ? -14.805 -13.445 -33.281 1 86.44 433 THR B CA 1
ATOM 6876 C C . THR B 1 433 ? -14.523 -12.031 -32.781 1 86.44 433 THR B C 1
ATOM 6878 O O . THR B 1 433 ? -13.695 -11.836 -31.891 1 86.44 433 THR B O 1
ATOM 6881 N N . GLN B 1 434 ? -15.141 -11.055 -33.406 1 75.44 434 GLN B N 1
ATOM 6882 C CA . GLN B 1 434 ? -14.992 -9.656 -33 1 75.44 434 GLN B CA 1
ATOM 6883 C C . GLN B 1 434 ? -15.406 -9.438 -31.562 1 75.44 434 GLN B C 1
ATOM 6885 O O . GLN B 1 434 ? -14.789 -8.648 -30.844 1 75.44 434 GLN B O 1
ATOM 6890 N N . GLU B 1 435 ? -16.328 -10.141 -31.156 1 72.69 435 GLU B N 1
ATOM 6891 C CA . GLU B 1 435 ? -16.797 -10.055 -29.781 1 72.69 435 GLU B CA 1
ATOM 6892 C C . GLU B 1 435 ? -15.711 -10.461 -28.797 1 72.69 435 GLU B C 1
ATOM 6894 O O . GLU B 1 435 ? -15.578 -9.875 -27.719 1 72.69 435 GLU B O 1
ATOM 6899 N N . ALA B 1 436 ? -15 -11.445 -29.297 1 76.31 436 ALA B N 1
ATOM 6900 C CA . ALA B 1 436 ? -13.93 -11.945 -28.438 1 76.31 436 ALA B CA 1
ATOM 6901 C C . ALA B 1 436 ? -12.758 -10.969 -28.406 1 76.31 436 ALA B C 1
ATOM 6903 O O . ALA B 1 436 ? -11.984 -10.945 -27.438 1 76.31 436 ALA B O 1
ATOM 6904 N N . ARG B 1 437 ? -12.648 -10.117 -29.469 1 68.88 437 ARG B N 1
ATOM 6905 C CA . ARG B 1 437 ? -11.516 -9.203 -29.578 1 68.88 437 ARG B CA 1
ATOM 6906 C C . ARG B 1 437 ? -11.828 -7.848 -28.953 1 68.88 437 ARG B C 1
ATOM 6908 O O . ARG B 1 437 ? -10.922 -7.098 -28.594 1 68.88 437 ARG B O 1
ATOM 6915 N N . ASP B 1 438 ? -13.07 -7.355 -28.922 1 60.34 438 ASP B N 1
ATOM 6916 C CA . ASP B 1 438 ? -13.461 -6.02 -28.484 1 60.34 438 ASP B CA 1
ATOM 6917 C C . ASP B 1 438 ? -13.352 -5.887 -26.969 1 60.34 438 ASP B C 1
ATOM 6919 O O . ASP B 1 438 ? -13.656 -4.832 -26.406 1 60.34 438 ASP B O 1
ATOM 6923 N N . ILE B 1 439 ? -12.594 -6.703 -26.438 1 53.47 439 ILE B N 1
ATOM 6924 C CA . ILE B 1 439 ? -12.586 -6.496 -25 1 53.47 439 ILE B CA 1
ATOM 6925 C C . ILE B 1 439 ? -11.25 -5.891 -24.578 1 53.47 439 ILE B C 1
ATOM 6927 O O . ILE B 1 439 ? -10.203 -6.25 -25.109 1 53.47 439 ILE B O 1
#

Radius of gyration: 28.02 Å; Cα contacts (8 Å, |Δi|>4): 1767; chains: 2; bounding box: 64×76×78 Å

pLDDT: mean 94.9, std 8.03, range [39.06, 98.94]